Protein AF-0000000079671257 (afdb_homodimer)

Radius of gyration: 39.04 Å; Cα contacts (8 Å, |Δi|>4): 1256; chains: 2; bounding box: 122×176×125 Å

Sequence (798 aa):
MGICWGCPTPSTTAHLSSVISQTTSNTASSTATSRGSNMSGDSVFSASSGDESSPNDHILPTPNLRIFSFAELKSATKSFRPDMVLGEGGFGKVFKGWLDEKASGKSGSGTLVAVKKLNPESLQGFEEWQCEVNFLEKLSHPHLVRLLGYCWEDKELLLVYEFMQKGSLENHLFGRGCTVQSLDWNIRLKIVIGAAKGLCFLHTANNQVIYRDFKASNILLDGSYTAKISDFGLAKFGPSASQSHVTTRIMGTCGYAAPEYVATGHLYVKSDVYGFGVVLVEILTGLRAVDPNRPSGQCNLVDWAKPYLSDRRKLNNIMDQGLDGKYPPKAAFQIAQLALKCLVPEPKNRPSMKEVVETLEQIKSINENPKEPRNRSARRHGKQSLRHRSPLAPKHGVRMGICWGCPTPSTTAHLSSVISQTTSNTASSTATSRGSNMSGDSVFSASSGDESSPNDHILPTPNLRIFSFAELKSATKSFRPDMVLGEGGFGKVFKGWLDEKASGKSGSGTLVAVKKLNPESLQGFEEWQCEVNFLEKLSHPHLVRLLGYCWEDKELLLVYEFMQKGSLENHLFGRGCTVQSLDWNIRLKIVIGAAKGLCFLHTANNQVIYRDFKASNILLDGSYTAKISDFGLAKFGPSASQSHVTTRIMGTCGYAAPEYVATGHLYVKSDVYGFGVVLVEILTGLRAVDPNRPSGQCNLVDWAKPYLSDRRKLNNIMDQGLDGKYPPKAAFQIAQLALKCLVPEPKNRPSMKEVVETLEQIKSINENPKEPRNRSARRHGKQSLRHRSPLAPKHGVR

Secondary structure (DSSP, 8-state):
------------------------------------------------------TT--------PEEPPHHHHHHHTTTT-GGGEEEEETTEEEEEEEE---TT---S--EEEEEEEE-TT-THHHHHHHHHHHHHHH---TTBPPEEEEEEETTEEEEEEE--TT-BHHHHHH--STTSPPP-HHHHHHHHHHHHHHHHHHHHSTT-EE-----GGGEEE-TT--EEE---TT-EEPPSTT-PEE-SEEEEETTTS-HHHHHH-EE-HHHHHHHHHHHHHHHHH---SB-TTSPTT-SBHHHHHHHHHT-HHHHGGGS-GGGTT-S-HHHHHHHHHHHHHHT-SSGGGSPPHHHHHHHHHHHHHHHHS------------------------------/------------------------------------------------------TT--------PEEPPHHHHHHHTTTT-GGGEEEEETTEEEEEEEE---TTS--S-PEEEEEEEE-TT-THHHHHHHHHHHHHHH---TTBPPEEEEEEETTEEEEEEE--TT-BHHHHHH--STTSPPP-HHHHHHHHHHHHHHHHHHHHSTT-EE-----GGGEEE-TT--EEE---TT-EEPPSTT-PEE-SEEEEETTTS-HHHHHH-EE-HHHHHHHHHHHHHHHHH---SB-TTSPTT-SBHHHHHHHHHT-HHHHGGGS-GGGTT-S-HHHHHHHHHHHHHHT-SSGGGSPPHHHHHHHHHHHHHHHHS------------------------------

InterPro domains:
  IPR000719 Protein kinase domain [PS50011] (80-363)
  IPR001245 Serine-threonine/tyrosine-protein kinase, catalytic domain [PF07714] (85-360)
  IPR008271 Serine/threonine-protein kinase, active site [PS00108] (209-221)
  IPR011009 Protein kinase-like domain superfamily [SSF56112] (56-360)
  IPR017441 Protein kinase, ATP binding site [PS00107] (86-117)
  IPR050823 Plant Serine/Threonine-Protein Kinase [PTHR45621] (37-364)

Nearest PDB structures (foldseek):
  6bfn-assembly1_A  TM=8.939E-01  e=3.435E-26  Homo sapiens
  8pq9-assembly1_A  TM=7.799E-01  e=1.095E-16  Homo sapiens
  7kie-assembly1_A  TM=7.698E-01  e=1.095E-16  Homo sapiens
  4j97-assembly5_A  TM=7.699E-01  e=1.051E-15  Homo sapiens
  7ozy-assembly1_AAA  TM=7.550E-01  e=2.638E-14  Homo sapiens

pLDDT: mean 73.65, std 30.14, range [14.9, 98.88]

Organism: Gossypium tomentosum (NCBI:txid34277)

Foldseek 3Di:
DDDDDDDDDDDYDDDPDDDDDDPDDDDDDDDPPPPPDCPVPCPPPPPPPPPPPPPPQPQPPQAPADEDEPVQFCVQQVNVDPVQWQDADPFFTKGWGFHDPPPPPPPDDGAIKIKTKGPLVPCLNVLLLVQQCVVLSRGDGPQAWHWRHWYDDDSTTMTITHDADLAWQLCQLANDDPPRQHDADLLLLQQLLLNLVQLLCQCPPPQRKQQQEQARNQWTQHPVGRTHGHRSSPMDRADPAPAWDADPDDDYDPLQFAPCCVPGVTHHSLRNLQSSLLVLLCSFQSDDCADPPDPPQPRGPCRNCVVQLQDLVSSVVRGHCSNVPVDDSVLSSLSSVLSNQSNDNDSVSHDRSVVVSVSSVVSSVCVVCVPPPPPPPPCVVVPPPDDDDDDDDDPDDDD/DDDDDDDDDDDDDDDPDDDDDDDDDDDDDDDPDDDDDDPPPPPPPPPPPPPPPPPPQPQPPQAPADEDEPVQFCVQQVNVDPVQWQDDDPFFTKGWGFHDPPPPPPPDDGAIKIKTKGDLVPVLNVLLLVQQCVVLSRGDGPQAWHWRHWYDDDSTTMTITHDADLAWQLCQLANDDPPRDHDADLLLLQQLLLNLVQLLCQCPPPQRKQQQEQARNQWTQHPVSRTHGHRSSPMDRADPAPAWDADPDDDYDPLQFAPCCVPGVTHHSLRNLQSSLLVLLCSFQSDDCADPPDPPQPRGPCRNCVVQLQDLVSSVVRGHCSNVPVDDSVLSSLSSVLSNQSNDNDSVSHDRSVVVSVSSVVSSVCVVCVPPPPPPPPPPVPPPDDDDDDDPDDDDDDD

Structure (mmCIF, N/CA/C/O backbone):
data_AF-0000000079671257-model_v1
#
loop_
_entity.id
_entity.type
_entity.pdbx_description
1 polymer 'non-specific serine/threonine protein kinase'
#
loop_
_atom_site.group_PDB
_atom_site.id
_atom_site.type_symbol
_atom_site.label_atom_id
_atom_site.label_alt_id
_atom_site.label_comp_id
_atom_site.label_asym_id
_atom_site.label_entity_id
_atom_site.label_seq_id
_atom_site.pdbx_PDB_ins_code
_atom_site.Cartn_x
_atom_site.Cartn_y
_atom_site.Cartn_z
_atom_site.occupancy
_atom_site.B_iso_or_equiv
_atom_site.auth_seq_id
_atom_site.auth_comp_id
_atom_site.auth_asym_id
_atom_site.auth_atom_id
_atom_site.pdbx_PDB_model_num
ATOM 1 N N . MET A 1 1 ? 18.203 -26.156 -22.969 1 16.72 1 MET A N 1
ATOM 2 C CA . MET A 1 1 ? 19.344 -25.703 -23.734 1 16.72 1 MET A CA 1
ATOM 3 C C . MET A 1 1 ? 19.078 -25.797 -25.234 1 16.72 1 MET A C 1
ATOM 5 O O . MET A 1 1 ? 19.969 -25.5 -26.047 1 16.72 1 MET A O 1
ATOM 9 N N . GLY A 1 2 ? 18.188 -26.641 -25.688 1 17.45 2 GLY A N 1
ATOM 10 C CA . GLY A 1 2 ? 18.359 -27.297 -26.969 1 17.45 2 GLY A CA 1
ATOM 11 C C . GLY A 1 2 ? 18.328 -26.344 -28.141 1 17.45 2 GLY A C 1
ATOM 12 O O . GLY A 1 2 ? 17.812 -25.219 -28.031 1 17.45 2 GLY A O 1
ATOM 13 N N . ILE A 1 3 ? 18.828 -26.656 -29.391 1 16.94 3 ILE A N 1
ATOM 14 C CA . ILE A 1 3 ? 19.656 -26.156 -30.484 1 16.94 3 ILE A CA 1
ATOM 15 C C . ILE A 1 3 ? 18.812 -25.312 -31.438 1 16.94 3 ILE A C 1
ATOM 17 O O . ILE A 1 3 ? 19.203 -24.219 -31.828 1 16.94 3 ILE A O 1
ATOM 21 N N . CYS A 1 4 ? 17.812 -25.922 -32.219 1 17.44 4 CYS A N 1
ATOM 22 C CA . CYS A 1 4 ? 17.922 -26.047 -33.688 1 17.44 4 CYS A CA 1
ATOM 23 C C . CYS A 1 4 ? 17.594 -24.719 -34.344 1 17.44 4 CYS A C 1
ATOM 25 O O . CYS A 1 4 ? 16.828 -23.906 -33.812 1 17.44 4 CYS A O 1
ATOM 27 N N . TRP A 1 5 ? 17.984 -24.5 -35.688 1 17.5 5 TRP A N 1
ATOM 28 C CA . TRP A 1 5 ? 18.562 -23.625 -36.688 1 17.5 5 TRP A CA 1
ATOM 29 C C . TRP A 1 5 ? 17.484 -22.781 -37.375 1 17.5 5 TRP A C 1
ATOM 31 O O . TRP A 1 5 ? 17.516 -21.547 -37.281 1 17.5 5 TRP A O 1
ATOM 41 N N . GLY A 1 6 ? 17.031 -23.062 -38.812 1 17.2 6 GLY A N 1
ATOM 42 C CA . GLY A 1 6 ? 17.375 -22.422 -40.062 1 17.2 6 GLY A CA 1
ATOM 43 C C . GLY A 1 6 ? 16.234 -21.641 -40.688 1 17.2 6 GLY A C 1
ATOM 44 O O . GLY A 1 6 ? 16.406 -20.938 -41.688 1 17.2 6 GLY A O 1
ATOM 45 N N . CYS A 1 7 ? 14.891 -21.828 -40.562 1 17.92 7 CYS A N 1
ATOM 46 C CA . CYS A 1 7 ? 14.18 -21.969 -41.844 1 17.92 7 CYS A CA 1
ATOM 47 C C . CYS A 1 7 ? 14.125 -20.641 -42.594 1 17.92 7 CYS A C 1
ATOM 49 O O . CYS A 1 7 ? 13.719 -19.625 -42.031 1 17.92 7 CYS A O 1
ATOM 51 N N . PRO A 1 8 ? 14.438 -20.625 -43.969 1 18.23 8 PRO A N 1
ATOM 52 C CA . PRO A 1 8 ? 14.797 -19.609 -44.969 1 18.23 8 PRO A CA 1
ATOM 53 C C . PRO A 1 8 ? 13.594 -18.812 -45.438 1 18.23 8 PRO A C 1
ATOM 55 O O . PRO A 1 8 ? 13.758 -17.75 -46.062 1 18.23 8 PRO A O 1
ATOM 58 N N . THR A 1 9 ? 12.375 -19.125 -45.219 1 18.2 9 THR A N 1
ATOM 59 C CA . THR A 1 9 ? 11.562 -19.094 -46.438 1 18.2 9 THR A CA 1
ATOM 60 C C . THR A 1 9 ? 11.547 -17.688 -47.062 1 18.2 9 THR A C 1
ATOM 62 O O . THR A 1 9 ? 11.305 -16.703 -46.344 1 18.2 9 THR A O 1
ATOM 65 N N . PRO A 1 10 ? 11.633 -17.688 -48.406 1 16.94 10 PRO A N 1
ATOM 66 C CA . PRO A 1 10 ? 12.055 -16.719 -49.438 1 16.94 10 PRO A CA 1
ATOM 67 C C . PRO A 1 10 ? 11.062 -15.578 -49.625 1 16.94 10 PRO A C 1
ATOM 69 O O . PRO A 1 10 ? 11.453 -14.406 -49.594 1 16.94 10 PRO A O 1
ATOM 72 N N . SER A 1 11 ? 9.867 -15.938 -50.312 1 15.62 11 SER A N 1
ATOM 73 C CA . SER A 1 11 ? 9.68 -15.547 -51.719 1 15.62 11 SER A CA 1
ATOM 74 C C . SER A 1 11 ? 9.227 -14.094 -51.812 1 15.62 11 SER A C 1
ATOM 76 O O . SER A 1 11 ? 8.859 -13.477 -50.812 1 15.62 11 SER A O 1
ATOM 78 N N . THR A 1 12 ? 8.164 -13.867 -52.781 1 15.97 12 THR A N 1
ATOM 79 C CA . THR A 1 12 ? 8.031 -13.211 -54.062 1 15.97 12 THR A CA 1
ATOM 80 C C . THR A 1 12 ? 7.434 -11.82 -53.906 1 15.97 12 THR A C 1
ATOM 82 O O . THR A 1 12 ? 6.871 -11.492 -52.875 1 15.97 12 THR A O 1
ATOM 85 N N . THR A 1 13 ? 6.379 -11.484 -54.875 1 15.78 13 THR A N 1
ATOM 86 C CA . THR A 1 13 ? 6.387 -10.648 -56.062 1 15.78 13 THR A CA 1
ATOM 87 C C . THR A 1 13 ? 5.773 -9.281 -55.781 1 15.78 13 THR A C 1
ATOM 89 O O . THR A 1 13 ? 6.391 -8.25 -56.031 1 15.78 13 THR A O 1
ATOM 92 N N . ALA A 1 14 ? 4.469 -8.984 -56.531 1 16.22 14 ALA A N 1
ATOM 93 C CA . ALA A 1 14 ? 4.219 -8.133 -57.688 1 16.22 14 ALA A CA 1
ATOM 94 C C . ALA A 1 14 ? 3.688 -6.766 -57.281 1 16.22 14 ALA A C 1
ATOM 96 O O . ALA A 1 14 ? 3.166 -6.617 -56.156 1 16.22 14 ALA A O 1
ATOM 97 N N . HIS A 1 15 ? 3.455 -5.859 -58.312 1 16.36 15 HIS A N 1
ATOM 98 C CA . HIS A 1 15 ? 3.566 -4.477 -58.75 1 16.36 15 HIS A CA 1
ATOM 99 C C . HIS A 1 15 ? 2.287 -3.699 -58.469 1 16.36 15 HIS A C 1
ATOM 101 O O . HIS A 1 15 ? 1.3 -3.818 -59.188 1 16.36 15 HIS A O 1
ATOM 107 N N . LEU A 1 16 ? 1.747 -3.756 -57.312 1 16.28 16 LEU A N 1
ATOM 108 C CA . LEU A 1 16 ? 0.434 -3.125 -57.25 1 16.28 16 LEU A CA 1
ATOM 109 C C . LEU A 1 16 ? 0.471 -1.727 -57.875 1 16.28 16 LEU A C 1
ATOM 111 O O . LEU A 1 16 ? 1.191 -0.852 -57.375 1 16.28 16 LEU A O 1
ATOM 115 N N . SER A 1 17 ? -0.068 -1.75 -59.062 1 15.12 17 SER A N 1
ATOM 116 C CA . SER A 1 17 ? -0.107 -0.733 -60.094 1 15.12 17 SER A CA 1
ATOM 117 C C . SER A 1 17 ? -0.59 0.605 -59.562 1 15.12 17 SER A C 1
ATOM 119 O O . SER A 1 17 ? -1.137 0.669 -58.438 1 15.12 17 SER A O 1
ATOM 121 N N . SER A 1 18 ? -1.464 1.307 -60.438 1 15.91 18 SER A N 1
ATOM 122 C CA . SER A 1 18 ? -1.369 2.506 -61.25 1 15.91 18 SER A CA 1
ATOM 123 C C . SER A 1 18 ? -2.029 3.699 -60.562 1 15.91 18 SER A C 1
ATOM 125 O O . SER A 1 18 ? -2.766 3.537 -59.594 1 15.91 18 SER A O 1
ATOM 127 N N . VAL A 1 19 ? -2.561 4.656 -61.5 1 16.16 19 VAL A N 1
ATOM 128 C CA . VAL A 1 19 ? -2.383 6.066 -61.844 1 16.16 19 VAL A CA 1
ATOM 129 C C . VAL A 1 19 ? -3.4 6.91 -61.062 1 16.16 19 VAL A C 1
ATOM 131 O O . VAL A 1 19 ? -4.203 6.375 -60.312 1 16.16 19 VAL A O 1
ATOM 134 N N . ILE A 1 20 ? -4.246 7.816 -61.844 1 15.18 20 ILE A N 1
ATOM 135 C CA . ILE A 1 20 ? -4.078 9.234 -62.125 1 15.18 20 ILE A CA 1
ATOM 136 C C . ILE A 1 20 ? -5.199 10.031 -61.438 1 15.18 20 ILE A C 1
ATOM 138 O O . ILE A 1 20 ? -4.941 11 -60.75 1 15.18 20 ILE A O 1
ATOM 142 N N . SER A 1 21 ? -6.48 9.797 -61.969 1 15.23 21 SER A N 1
ATOM 143 C CA . SER A 1 21 ? -6.996 10.945 -62.688 1 15.23 21 SER A CA 1
ATOM 144 C C . SER A 1 21 ? -7.676 11.945 -61.75 1 15.23 21 SER A C 1
ATOM 146 O O . SER A 1 21 ? -7.965 11.617 -60.594 1 15.23 21 SER A O 1
ATOM 148 N N . GLN A 1 22 ? -8.914 12.445 -62.219 1 16.22 22 GLN A N 1
ATOM 149 C CA . GLN A 1 22 ? -9.453 13.727 -62.656 1 16.22 22 GLN A CA 1
ATOM 150 C C . GLN A 1 22 ? -10.289 14.383 -61.562 1 16.22 22 GLN A C 1
ATOM 152 O O . GLN A 1 22 ? -11.211 13.766 -61.031 1 16.22 22 GLN A O 1
ATOM 157 N N . THR A 1 23 ? -9.789 15.43 -60.969 1 16.47 23 THR A N 1
ATOM 158 C CA . THR A 1 23 ? -10.078 16.344 -59.875 1 16.47 23 THR A CA 1
ATOM 159 C C . THR A 1 23 ? -11.453 16.969 -60.031 1 16.47 23 THR A C 1
ATOM 161 O O . THR A 1 23 ? -12.094 17.359 -59.062 1 16.47 23 THR A O 1
ATOM 164 N N . THR A 1 24 ? -11.883 17.266 -61.312 1 15.16 24 THR A N 1
ATOM 165 C CA . THR A 1 24 ? -12.203 18.688 -61.344 1 15.16 24 THR A CA 1
ATOM 166 C C . THR A 1 24 ? -13.492 18.984 -60.594 1 15.16 24 THR A C 1
ATOM 168 O O . THR A 1 24 ? -13.57 19.938 -59.812 1 15.16 24 THR A O 1
ATOM 171 N N . SER A 1 25 ? -14.633 18.266 -61 1 15.03 25 SER A N 1
ATOM 172 C CA . SER A 1 25 ? -15.586 19.172 -61.625 1 15.03 25 SER A CA 1
ATOM 173 C C . SER A 1 25 ? -16.344 19.969 -60.562 1 15.03 25 SER A C 1
ATOM 175 O O . SER A 1 25 ? -16.391 21.203 -60.625 1 15.03 25 SER A O 1
ATOM 177 N N . ASN A 1 26 ? -17.609 19.531 -60.281 1 15.48 26 ASN A N 1
ATOM 178 C CA . ASN A 1 26 ? -18.828 20.266 -60.625 1 15.48 26 ASN A CA 1
ATOM 179 C C . ASN A 1 26 ? -19.25 21.219 -59.531 1 15.48 26 ASN A C 1
ATOM 181 O O . ASN A 1 26 ? -18.859 21.031 -58.344 1 15.48 26 ASN A O 1
ATOM 185 N N . THR A 1 27 ? -20.234 22.141 -59.844 1 16.02 27 THR A N 1
ATOM 186 C CA . THR A 1 27 ? -20.766 23.484 -59.781 1 16.02 27 THR A CA 1
ATOM 187 C C . THR A 1 27 ? -21.641 23.688 -58.562 1 16.02 27 THR A C 1
ATOM 189 O O . THR A 1 27 ? -22.062 24.812 -58.25 1 16.02 27 THR A O 1
ATOM 192 N N . ALA A 1 28 ? -21.828 22.656 -57.719 1 16.08 28 ALA A N 1
ATOM 193 C CA . ALA A 1 28 ? -23.234 22.781 -57.344 1 16.08 28 ALA A CA 1
ATOM 194 C C . ALA A 1 28 ? -23.484 24.109 -56.625 1 16.08 28 ALA A C 1
ATOM 196 O O . ALA A 1 28 ? -22.734 24.5 -55.75 1 16.08 28 ALA A O 1
ATOM 197 N N . SER A 1 29 ? -24.406 24.922 -57.094 1 15.8 29 SER A N 1
ATOM 198 C CA . SER A 1 29 ? -24.844 26.312 -57.031 1 15.8 29 SER A CA 1
ATOM 199 C C . SER A 1 29 ? -25.359 26.672 -55.625 1 15.8 29 SER A C 1
ATOM 201 O O . SER A 1 29 ? -25.203 27.812 -55.188 1 15.8 29 SER A O 1
ATOM 203 N N . SER A 1 30 ? -26.062 25.703 -54.906 1 17.31 30 SER A N 1
ATOM 204 C CA . SER A 1 30 ? -27.344 26.312 -54.5 1 17.31 30 SER A CA 1
ATOM 205 C C . SER A 1 30 ? -27.141 27.375 -53.438 1 17.31 30 SER A C 1
ATOM 207 O O . SER A 1 30 ? -26.188 27.312 -52.656 1 17.31 30 SER A O 1
ATOM 209 N N . THR A 1 31 ? -27.969 28.391 -53.438 1 16.33 31 THR A N 1
ATOM 210 C CA . THR A 1 31 ? -28.156 29.812 -53.094 1 16.33 31 THR A CA 1
ATOM 211 C C . THR A 1 31 ? -28.438 29.969 -51.594 1 16.33 31 THR A C 1
ATOM 213 O O . THR A 1 31 ? -28.547 31.094 -51.094 1 16.33 31 THR A O 1
ATOM 216 N N . ALA A 1 32 ? -28.594 28.844 -50.844 1 17.66 32 ALA A N 1
ATOM 217 C CA . ALA A 1 32 ? -29.609 29.172 -49.844 1 17.66 32 ALA A CA 1
ATOM 218 C C . ALA A 1 32 ? -29.172 30.328 -48.969 1 17.66 32 ALA A C 1
ATOM 220 O O . ALA A 1 32 ? -28.016 30.391 -48.562 1 17.66 32 ALA A O 1
ATOM 221 N N . THR A 1 33 ? -29.875 31.375 -48.906 1 16.91 33 THR A N 1
ATOM 222 C CA . THR A 1 33 ? -29.828 32.781 -48.5 1 16.91 33 THR A CA 1
ATOM 223 C C . THR A 1 33 ? -29.734 32.906 -47 1 16.91 33 THR A C 1
ATOM 225 O O . THR A 1 33 ? -29.641 34.031 -46.469 1 16.91 33 THR A O 1
ATOM 228 N N . SER A 1 34 ? -29.641 31.75 -46.25 1 18.12 34 SER A N 1
ATOM 229 C CA . SER A 1 34 ? -30.281 32.031 -44.969 1 18.12 34 SER A CA 1
ATOM 230 C C . SER A 1 34 ? -29.562 33.156 -44.219 1 18.12 34 SER A C 1
ATOM 232 O O . SER A 1 34 ? -28.328 33.25 -44.281 1 18.12 34 SER A O 1
ATOM 234 N N . ARG A 1 35 ? -30.266 34.156 -43.719 1 17.7 35 ARG A N 1
ATOM 235 C CA . ARG A 1 35 ? -30.141 35.5 -43.219 1 17.7 35 ARG A CA 1
ATOM 236 C C . ARG A 1 35 ? -29.438 35.531 -41.875 1 17.7 35 ARG A C 1
ATOM 238 O O . ARG A 1 35 ? -29.406 36.562 -41.188 1 17.7 35 ARG A O 1
ATOM 245 N N . GLY A 1 36 ? -28.625 34.469 -41.5 1 17.84 36 GLY A N 1
ATOM 246 C CA . GLY A 1 36 ? -28.453 34.438 -40.062 1 17.84 36 GLY A CA 1
ATOM 247 C C . GLY A 1 36 ? -27.781 35.656 -39.5 1 17.84 36 GLY A C 1
ATOM 248 O O . GLY A 1 36 ? -26.859 36.219 -40.094 1 17.84 36 GLY A O 1
ATOM 249 N N . SER A 1 37 ? -28.516 36.531 -38.75 1 18.28 37 SER A N 1
ATOM 250 C CA . SER A 1 37 ? -28.172 37.812 -38.188 1 18.28 37 SER A CA 1
ATOM 251 C C . SER A 1 37 ? -26.969 37.719 -37.25 1 18.28 37 SER A C 1
ATOM 253 O O . SER A 1 37 ? -26.875 36.812 -36.438 1 18.28 37 SER A O 1
ATOM 255 N N . ASN A 1 38 ? -25.797 38.281 -37.594 1 18.03 38 ASN A N 1
ATOM 256 C CA . ASN A 1 38 ? -24.422 38.25 -37.125 1 18.03 38 ASN A CA 1
ATOM 257 C C . ASN A 1 38 ? -24.297 39 -35.781 1 18.03 38 ASN A C 1
ATOM 259 O O . ASN A 1 38 ? -23.188 39.281 -35.344 1 18.03 38 ASN A O 1
ATOM 263 N N . MET A 1 39 ? -25.312 39.375 -35.031 1 18.16 39 MET A N 1
ATOM 264 C CA . MET A 1 39 ? -24.891 40.531 -34.281 1 18.16 39 MET A CA 1
ATOM 265 C C . MET A 1 39 ? -23.734 40.188 -33.344 1 18.16 39 MET A C 1
ATOM 267 O O . MET A 1 39 ? -23.875 39.344 -32.438 1 18.16 39 MET A O 1
ATOM 271 N N . SER A 1 40 ? -22.5 40.156 -33.781 1 18.83 40 SER A N 1
ATOM 272 C CA . SER A 1 40 ? -21.266 39.781 -33.062 1 18.83 40 SER A CA 1
ATOM 273 C C . SER A 1 40 ? -20.906 40.781 -32 1 18.83 40 SER A C 1
ATOM 275 O O . SER A 1 40 ? -19.75 40.906 -31.594 1 18.83 40 SER A O 1
ATOM 277 N N . GLY A 1 41 ? -21.828 41.281 -31.156 1 18.83 41 GLY A N 1
ATOM 278 C CA . GLY A 1 41 ? -21.297 42.375 -30.391 1 18.83 41 GLY A CA 1
ATOM 279 C C . GLY A 1 41 ? -20.031 42.031 -29.625 1 18.83 41 GLY A C 1
ATOM 280 O O . GLY A 1 41 ? -19.875 40.906 -29.172 1 18.83 41 GLY A O 1
ATOM 281 N N . ASP A 1 42 ? -18.906 42.719 -29.875 1 19.94 42 ASP A N 1
ATOM 282 C CA . ASP A 1 42 ? -17.5 42.688 -29.5 1 19.94 42 ASP A CA 1
ATOM 283 C C . ASP A 1 42 ? -17.312 42.875 -28 1 19.94 42 ASP A C 1
ATOM 285 O O . ASP A 1 42 ? -17.141 44 -27.531 1 19.94 42 ASP A O 1
ATOM 289 N N . SER A 1 43 ? -18.188 42.281 -27.141 1 20.16 43 SER A N 1
ATOM 290 C CA . SER A 1 43 ? -17.969 42.75 -25.781 1 20.16 43 SER A CA 1
ATOM 291 C C . SER A 1 43 ? -16.531 42.531 -25.344 1 20.16 43 SER A C 1
ATOM 293 O O . SER A 1 43 ? -16.016 41.438 -25.453 1 20.16 43 SER A O 1
ATOM 295 N N . VAL A 1 44 ? -15.703 43.594 -25.438 1 21.23 44 VAL A N 1
ATOM 296 C CA . VAL A 1 44 ? -14.289 43.75 -25.094 1 21.23 44 VAL A CA 1
ATOM 297 C C . VAL A 1 44 ? -14.047 43.344 -23.656 1 21.23 44 VAL A C 1
ATOM 299 O O . VAL A 1 44 ? -14.555 43.969 -22.719 1 21.23 44 VAL A O 1
ATOM 302 N N . PHE A 1 45 ? -14.188 42.031 -23.297 1 19.69 45 PHE A N 1
ATOM 303 C CA . PHE A 1 45 ? -13.859 41.625 -21.938 1 19.69 45 PHE A CA 1
ATOM 304 C C . PHE A 1 45 ? -12.445 42.062 -21.562 1 19.69 45 PHE A C 1
ATOM 306 O O . PHE A 1 45 ? -11.484 41.719 -22.25 1 19.69 45 PHE A O 1
ATOM 313 N N . SER A 1 46 ? -12.344 43.312 -21.016 1 19.88 46 SER A N 1
ATOM 314 C CA . SER A 1 46 ? -11.078 43.812 -20.5 1 19.88 46 SER A CA 1
ATOM 315 C C . SER A 1 46 ? -10.414 42.812 -19.578 1 19.88 46 SER A C 1
ATOM 317 O O . SER A 1 46 ? -10.938 42.469 -18.516 1 19.88 46 SER A O 1
ATOM 319 N N . ALA A 1 47 ? -9.727 41.844 -20.047 1 23.94 47 ALA A N 1
ATOM 320 C CA . ALA A 1 47 ? -8.938 40.75 -19.453 1 23.94 47 ALA A CA 1
ATOM 321 C C . ALA A 1 47 ? -7.883 41.312 -18.5 1 23.94 47 ALA A C 1
ATOM 323 O O . ALA A 1 47 ? -7.004 40.594 -18.047 1 23.94 47 ALA A O 1
ATOM 324 N N . SER A 1 48 ? -7.871 42.656 -18.344 1 21.69 48 SER A N 1
ATOM 325 C CA . SER A 1 48 ? -6.543 43.031 -17.859 1 21.69 48 SER A CA 1
ATOM 326 C C . SER A 1 48 ? -6.309 42.5 -16.438 1 21.69 48 SER A C 1
ATOM 328 O O . SER A 1 48 ? -5.285 42.812 -15.82 1 21.69 48 SER A O 1
ATOM 330 N N . SER A 1 49 ? -7.336 42.094 -15.688 1 24.16 49 SER A N 1
ATOM 331 C CA . SER A 1 49 ? -6.906 42.219 -14.297 1 24.16 49 SER A CA 1
ATOM 332 C C . SER A 1 49 ? -5.672 41.344 -14.031 1 24.16 49 SER A C 1
ATOM 334 O O . SER A 1 49 ? -5.719 40.125 -14.164 1 24.16 49 SER A O 1
ATOM 336 N N . GLY A 1 50 ? -4.473 41.812 -14.367 1 25.52 50 GLY A N 1
ATOM 337 C CA . GLY A 1 50 ? -3.154 41.312 -14.023 1 25.52 50 GLY A CA 1
ATOM 338 C C . GLY A 1 50 ? -3.068 40.781 -12.602 1 25.52 50 GLY A C 1
ATOM 339 O O . GLY A 1 50 ? -3.266 41.531 -11.648 1 25.52 50 GLY A O 1
ATOM 340 N N . ASP A 1 51 ? -3.658 39.656 -12.367 1 27.59 51 ASP A N 1
ATOM 341 C CA . ASP A 1 51 ? -3.574 39 -11.055 1 27.59 51 ASP A CA 1
ATOM 342 C C . ASP A 1 51 ? -2.164 39.125 -10.477 1 27.59 51 ASP A C 1
ATOM 344 O O . ASP A 1 51 ? -1.198 38.656 -11.094 1 27.59 51 ASP A O 1
ATOM 348 N N . GLU A 1 52 ? -1.858 40.25 -9.812 1 28.11 52 GLU A N 1
ATOM 349 C CA . GLU A 1 52 ? -0.653 40.406 -9 1 28.11 52 GLU A CA 1
ATOM 350 C C . GLU A 1 52 ? -0.391 39.156 -8.156 1 28.11 52 GLU A C 1
ATOM 352 O O . GLU A 1 52 ? -1.175 38.844 -7.262 1 28.11 52 GLU A O 1
ATOM 357 N N . SER A 1 53 ? 0.113 38.094 -8.75 1 30.7 53 SER A N 1
ATOM 358 C CA . SER A 1 53 ? 0.728 37 -7.996 1 30.7 53 SER A CA 1
ATOM 359 C C . SER A 1 53 ? 1.505 37.531 -6.797 1 30.7 53 SER A C 1
ATOM 361 O O . SER A 1 53 ? 2.33 38.438 -6.934 1 30.7 53 SER A O 1
ATOM 363 N N . SER A 1 54 ? 0.875 37.688 -5.691 1 30.8 54 SER A N 1
ATOM 364 C CA . SER A 1 54 ? 1.638 38.125 -4.523 1 30.8 54 SER A CA 1
ATOM 365 C C . SER A 1 54 ? 3.014 37.469 -4.492 1 30.8 54 SER A C 1
ATOM 367 O O . SER A 1 54 ? 3.135 36.25 -4.703 1 30.8 54 SER A O 1
ATOM 369 N N . PRO A 1 55 ? 4.109 38.125 -4.664 1 33.91 55 PRO A N 1
ATOM 370 C CA . PRO A 1 55 ? 5.535 37.781 -4.684 1 33.91 55 PRO A CA 1
ATOM 371 C C . PRO A 1 55 ? 5.918 36.812 -3.574 1 33.91 55 PRO A C 1
ATOM 373 O O . PRO A 1 55 ? 7.051 36.312 -3.541 1 33.91 55 PRO A O 1
ATOM 376 N N . ASN A 1 56 ? 5.219 36.844 -2.518 1 32.31 56 ASN A N 1
ATOM 377 C CA . ASN A 1 56 ? 5.852 36.25 -1.354 1 32.31 56 ASN A CA 1
ATOM 378 C C . ASN A 1 56 ? 5.926 34.719 -1.486 1 32.31 56 ASN A C 1
ATOM 380 O O . ASN A 1 56 ? 6.105 34.031 -0.492 1 32.31 56 ASN A O 1
ATOM 384 N N . ASP A 1 57 ? 5.301 34.156 -2.439 1 37.22 57 ASP A N 1
ATOM 385 C CA . ASP A 1 57 ? 5.492 32.719 -2.607 1 37.22 57 ASP A CA 1
ATOM 386 C C . ASP A 1 57 ? 6.945 32.406 -2.961 1 37.22 57 ASP A C 1
ATOM 388 O O . ASP A 1 57 ? 7.281 32.25 -4.137 1 37.22 57 ASP A O 1
ATOM 392 N N . HIS A 1 58 ? 7.934 33.031 -2.375 1 35.09 58 HIS A N 1
ATOM 393 C CA . HIS A 1 58 ? 9.352 32.875 -2.652 1 35.09 58 HIS A CA 1
ATOM 394 C C . HIS A 1 58 ? 9.766 31.406 -2.557 1 35.09 58 HIS A C 1
ATOM 396 O O . HIS A 1 58 ? 9.508 30.75 -1.55 1 35.09 58 HIS A O 1
ATOM 402 N N . ILE A 1 59 ? 9.812 30.656 -3.623 1 42.38 59 ILE A N 1
ATOM 403 C CA . ILE A 1 59 ? 10.609 29.422 -3.648 1 42.38 59 ILE A CA 1
ATOM 404 C C . ILE A 1 59 ? 11.914 29.641 -2.883 1 42.38 59 ILE A C 1
ATOM 406 O O . ILE A 1 59 ? 12.703 30.516 -3.227 1 42.38 59 ILE A O 1
ATOM 410 N N . LEU A 1 60 ? 11.969 29.328 -1.643 1 46.47 60 LEU A N 1
ATOM 411 C CA . LEU A 1 60 ? 13.211 29.422 -0.892 1 46.47 60 LEU A CA 1
ATOM 412 C C . LEU A 1 60 ? 14.336 28.688 -1.606 1 46.47 60 LEU A C 1
ATOM 414 O O . LEU A 1 60 ? 14.086 27.734 -2.348 1 46.47 60 LEU A O 1
ATOM 418 N N . PRO A 1 61 ? 15.516 29.219 -1.7 1 46.59 61 PRO A N 1
ATOM 419 C CA . PRO A 1 61 ? 16.672 28.531 -2.287 1 46.59 61 PRO A CA 1
ATOM 420 C C . PRO A 1 61 ? 16.844 27.109 -1.756 1 46.59 61 PRO A C 1
ATOM 422 O O . PRO A 1 61 ? 16.453 26.828 -0.617 1 46.59 61 PRO A O 1
ATOM 425 N N . THR A 1 62 ? 17 26.094 -2.639 1 51.81 62 THR A N 1
ATOM 426 C CA . THR A 1 62 ? 17.266 24.703 -2.303 1 51.81 62 THR A CA 1
ATOM 427 C C . THR A 1 62 ? 18.375 24.594 -1.267 1 51.81 62 THR A C 1
ATOM 429 O O . THR A 1 62 ? 19.453 25.188 -1.438 1 51.81 62 THR A O 1
ATOM 432 N N . PRO A 1 63 ? 18.062 24.234 -0.027 1 56.88 63 PRO A N 1
ATOM 433 C CA . PRO A 1 63 ? 19.062 24.141 1.051 1 56.88 63 PRO A CA 1
ATOM 434 C C . PRO A 1 63 ? 20.219 23.203 0.713 1 56.88 63 PRO A C 1
ATOM 436 O O . PRO A 1 63 ? 20.047 22.266 -0.068 1 56.88 63 PRO A O 1
ATOM 439 N N . ASN A 1 64 ? 21.438 23.625 0.77 1 73.75 64 ASN A N 1
ATOM 440 C CA . ASN A 1 64 ? 22.578 22.719 0.826 1 73.75 64 ASN A CA 1
ATOM 441 C C . ASN A 1 64 ? 22.469 21.75 1.997 1 73.75 64 ASN A C 1
ATOM 443 O O . ASN A 1 64 ? 22.609 22.141 3.154 1 73.75 64 ASN A O 1
ATOM 447 N N . LEU A 1 65 ? 21.969 20.547 1.645 1 88.56 65 LEU A N 1
ATOM 448 C CA . LEU A 1 65 ? 21.781 19.547 2.701 1 88.56 65 LEU A CA 1
ATOM 449 C C . LEU A 1 65 ? 23.141 19.141 3.287 1 88.56 65 LEU A C 1
ATOM 451 O O . LEU A 1 65 ? 24.094 18.906 2.547 1 88.56 65 LEU A O 1
ATOM 455 N N . ARG A 1 66 ? 23.219 19.25 4.488 1 92.5 66 ARG A N 1
ATOM 456 C CA . ARG A 1 66 ? 24.406 18.812 5.191 1 92.5 66 ARG A CA 1
ATOM 457 C C . ARG A 1 66 ? 24.438 17.281 5.312 1 92.5 66 ARG A C 1
ATOM 459 O O . ARG A 1 66 ? 23.406 16.656 5.562 1 92.5 66 ARG A O 1
ATOM 466 N N . ILE A 1 67 ? 25.594 16.734 5.133 1 92.94 67 ILE A N 1
ATOM 467 C CA . ILE A 1 67 ? 25.766 15.312 5.371 1 92.94 67 ILE A CA 1
ATOM 468 C C . ILE A 1 67 ? 26.312 15.086 6.781 1 92.94 67 ILE A C 1
ATOM 470 O O . ILE A 1 67 ? 27.375 15.594 7.129 1 92.94 67 ILE A O 1
ATOM 474 N N . PHE A 1 68 ? 25.625 14.391 7.543 1 95.06 68 PHE A N 1
ATOM 475 C CA . PHE A 1 68 ? 26.016 14.125 8.922 1 95.06 68 PHE A CA 1
ATOM 476 C C . PHE A 1 68 ? 26.625 12.734 9.055 1 95.06 68 PHE A C 1
ATOM 478 O O . PHE A 1 68 ? 26.266 11.82 8.312 1 95.06 68 PHE A O 1
ATOM 485 N N . SER A 1 69 ? 27.484 12.578 10 1 94.56 69 SER A N 1
ATOM 486 C CA . SER A 1 69 ? 27.938 11.25 10.398 1 94.56 69 SER A CA 1
ATOM 487 C C . SER A 1 69 ? 26.969 10.633 11.414 1 94.56 69 SER A C 1
ATOM 489 O O . SER A 1 69 ? 26.25 11.352 12.109 1 94.56 69 SER A O 1
ATOM 491 N N . PHE A 1 70 ? 27.031 9.375 11.414 1 94.88 70 PHE A N 1
ATOM 492 C CA . PHE A 1 70 ? 26.188 8.695 12.398 1 94.88 70 PHE A CA 1
ATOM 493 C C . PHE A 1 70 ? 26.594 9.086 13.812 1 94.88 70 PHE A C 1
ATOM 495 O O . PHE A 1 70 ? 25.734 9.258 14.68 1 94.88 70 PHE A O 1
ATOM 502 N N . ALA A 1 71 ? 27.844 9.219 14.047 1 95.19 71 ALA A N 1
ATOM 503 C CA . ALA A 1 71 ? 28.359 9.578 15.367 1 95.19 71 ALA A CA 1
ATOM 504 C C . ALA A 1 71 ? 27.828 10.945 15.805 1 95.19 71 ALA A C 1
ATOM 506 O O . ALA A 1 71 ? 27.484 11.133 16.969 1 95.19 71 ALA A O 1
ATOM 507 N N . GLU A 1 72 ? 27.812 11.883 14.93 1 94.81 72 GLU A N 1
ATOM 508 C CA . GLU A 1 72 ? 27.297 13.219 15.211 1 94.81 72 GLU A CA 1
ATOM 509 C C . GLU A 1 72 ? 25.844 13.164 15.656 1 94.81 72 GLU A C 1
ATOM 511 O O . GLU A 1 72 ? 25.453 13.805 16.625 1 94.81 72 GLU A O 1
ATOM 516 N N . LEU A 1 73 ? 25.047 12.375 14.938 1 96.19 73 LEU A N 1
ATOM 517 C CA . LEU A 1 73 ? 23.625 12.328 15.227 1 96.19 73 LEU A CA 1
ATOM 518 C C . LEU A 1 73 ? 23.344 11.5 16.469 1 96.19 73 LEU A C 1
ATOM 520 O O . LEU A 1 73 ? 22.406 11.789 17.219 1 96.19 73 LEU A O 1
ATOM 524 N N . LYS A 1 74 ? 24.141 10.5 16.641 1 95.81 74 LYS A N 1
ATOM 525 C CA . LYS A 1 74 ? 24.047 9.742 17.875 1 95.81 74 LYS A CA 1
ATOM 526 C C . LYS A 1 74 ? 24.297 10.641 19.094 1 95.81 74 LYS A C 1
ATOM 528 O O . LYS A 1 74 ? 23.578 10.57 20.078 1 95.81 74 LYS A O 1
ATOM 533 N N . SER A 1 75 ? 25.281 11.469 18.953 1 95 75 SER A N 1
ATOM 534 C CA . SER A 1 75 ? 25.578 12.422 20.016 1 95 75 SER A CA 1
ATOM 535 C C . SER A 1 75 ? 24.469 13.453 20.172 1 95 75 SER A C 1
ATOM 537 O O . SER A 1 75 ? 24.031 13.75 21.281 1 95 75 SER A O 1
ATOM 539 N N . ALA A 1 76 ? 24.016 13.961 19.078 1 95.38 76 ALA A N 1
ATOM 540 C CA . ALA A 1 76 ? 22.984 14.992 19.078 1 95.38 76 ALA A CA 1
ATOM 541 C C . ALA A 1 76 ? 21.719 14.492 19.766 1 95.38 76 ALA A C 1
ATOM 543 O O . ALA A 1 76 ? 20.984 15.273 20.375 1 95.38 76 ALA A O 1
ATOM 544 N N . THR A 1 77 ? 21.422 13.18 19.656 1 96.12 77 THR A N 1
ATOM 545 C CA . THR A 1 77 ? 20.188 12.594 20.188 1 96.12 77 THR A CA 1
ATOM 546 C C . THR A 1 77 ? 20.453 11.867 21.5 1 96.12 77 THR A C 1
ATOM 548 O O . THR A 1 77 ? 19.609 11.078 21.953 1 96.12 77 THR A O 1
ATOM 551 N N . LYS A 1 78 ? 21.625 12.031 22.078 1 95.31 78 LYS A N 1
ATOM 552 C CA . LYS A 1 78 ? 22 11.328 23.297 1 95.31 78 LYS A CA 1
ATOM 553 C C . LYS A 1 78 ? 21.875 9.812 23.109 1 95.31 78 LYS A C 1
ATOM 555 O O . LYS A 1 78 ? 21.234 9.141 23.938 1 95.31 78 LYS A O 1
ATOM 560 N N . SER A 1 79 ? 22.375 9.344 22 1 95.5 79 SER A N 1
ATOM 561 C CA . SER A 1 79 ? 22.438 7.934 21.641 1 95.5 79 SER A CA 1
ATOM 562 C C . SER A 1 79 ? 21.047 7.355 21.438 1 95.5 79 SER A C 1
ATOM 564 O O . SER A 1 79 ? 20.766 6.227 21.859 1 95.5 79 SER A O 1
ATOM 566 N N . PHE A 1 80 ? 20.188 8.156 20.938 1 94.62 80 PHE A N 1
ATOM 567 C CA . PHE A 1 80 ? 18.828 7.742 20.594 1 94.62 80 PHE A CA 1
ATOM 568 C C . PHE A 1 80 ? 18.109 7.172 21.797 1 94.62 80 PHE A C 1
ATOM 570 O O . PHE A 1 80 ? 17.422 6.148 21.703 1 94.62 80 PHE A O 1
ATOM 577 N N . ARG A 1 81 ? 18.172 7.848 22.859 1 93.31 81 ARG A N 1
ATOM 578 C CA . ARG A 1 81 ? 17.516 7.426 24.078 1 93.31 81 ARG A CA 1
ATOM 579 C C . ARG A 1 81 ? 15.992 7.469 23.938 1 93.31 81 ARG A C 1
ATOM 581 O O . ARG A 1 81 ? 15.461 8.344 23.25 1 93.31 81 ARG A O 1
ATOM 588 N N . PRO A 1 82 ? 15.312 6.621 24.641 1 90.88 82 PRO A N 1
ATOM 589 C CA . PRO A 1 82 ? 13.852 6.551 24.531 1 90.88 82 PRO A CA 1
ATOM 590 C C . PRO A 1 82 ? 13.172 7.852 24.953 1 90.88 82 PRO A C 1
ATOM 592 O O . PRO A 1 82 ? 12.102 8.188 24.422 1 90.88 82 PRO A O 1
ATOM 595 N N . ASP A 1 83 ? 13.695 8.578 25.859 1 91.69 83 ASP A N 1
ATOM 596 C CA . ASP A 1 83 ? 13.07 9.805 26.344 1 91.69 83 ASP A CA 1
ATOM 597 C C . ASP A 1 83 ? 13.195 10.922 25.312 1 91.69 83 ASP A C 1
ATOM 599 O O . ASP A 1 83 ? 12.555 11.969 25.438 1 91.69 83 ASP A O 1
ATOM 603 N N . MET A 1 84 ? 13.953 10.703 24.266 1 92.75 84 MET A N 1
ATOM 604 C CA . MET A 1 84 ? 14.125 11.695 23.219 1 92.75 84 MET A CA 1
ATOM 605 C C . MET A 1 84 ? 13.172 11.43 22.047 1 92.75 84 MET A C 1
ATOM 607 O O . MET A 1 84 ? 13.141 12.188 21.078 1 92.75 84 MET A O 1
ATOM 611 N N . VAL A 1 85 ? 12.336 10.469 22.141 1 92.69 85 VAL A N 1
ATOM 612 C CA . VAL A 1 85 ? 11.453 10.078 21.047 1 92.69 85 VAL A CA 1
ATOM 613 C C . VAL A 1 85 ? 10.32 11.086 20.906 1 92.69 85 VAL A C 1
ATOM 615 O O . VAL A 1 85 ? 9.625 11.383 21.891 1 92.69 85 VAL A O 1
ATOM 618 N N . LEU A 1 86 ? 10.18 11.641 19.734 1 89.94 86 LEU A N 1
ATOM 619 C CA . LEU A 1 86 ? 9.102 12.57 19.406 1 89.94 86 LEU A CA 1
ATOM 620 C C . LEU A 1 86 ? 7.898 11.82 18.844 1 89.94 86 LEU A C 1
ATOM 622 O O . LEU A 1 86 ? 6.758 12.273 18.969 1 89.94 86 LEU A O 1
ATOM 626 N N . GLY A 1 87 ? 8.18 10.789 18.141 1 85.44 87 GLY A N 1
ATOM 627 C CA . GLY A 1 87 ? 7.137 10.008 17.5 1 85.44 87 GLY A CA 1
ATOM 628 C C . GLY A 1 87 ? 7.652 8.734 16.859 1 85.44 87 GLY A C 1
ATOM 629 O O . GLY A 1 87 ? 8.859 8.586 16.641 1 85.44 87 GLY A O 1
ATOM 630 N N . GLU A 1 88 ? 6.711 7.836 16.688 1 80.44 88 GLU A N 1
ATOM 631 C CA . GLU A 1 88 ? 7.023 6.57 16.031 1 80.44 88 GLU A CA 1
ATOM 632 C C . GLU A 1 88 ? 5.984 6.23 14.961 1 80.44 88 GLU A C 1
ATOM 634 O O . GLU A 1 88 ? 4.785 6.414 15.18 1 80.44 88 GLU A O 1
ATOM 639 N N . GLY A 1 89 ? 6.5 5.969 13.805 1 69.56 89 GLY A N 1
ATOM 640 C CA . GLY A 1 89 ? 5.617 5.5 12.75 1 69.56 89 GLY A CA 1
ATOM 641 C C . GLY A 1 89 ? 6.094 4.219 12.094 1 69.56 89 GLY A C 1
ATOM 642 O O . GLY A 1 89 ? 6.992 3.549 12.609 1 69.56 89 GLY A O 1
ATOM 643 N N . GLY A 1 90 ? 5.441 3.781 11.055 1 63.69 90 GLY A N 1
ATOM 644 C CA . GLY A 1 90 ? 5.746 2.541 10.359 1 63.69 90 GLY A CA 1
ATOM 645 C C . GLY A 1 90 ? 7.16 2.494 9.812 1 63.69 90 GLY A C 1
ATOM 646 O O . GLY A 1 90 ? 7.715 1.413 9.602 1 63.69 90 GLY A O 1
ATOM 647 N N . PHE A 1 91 ? 7.812 3.623 9.727 1 67 91 PHE A N 1
ATOM 648 C CA . PHE A 1 91 ? 9.078 3.635 9.008 1 67 91 PHE A CA 1
ATOM 649 C C . PHE A 1 91 ? 10.242 3.879 9.961 1 67 91 PHE A C 1
ATOM 651 O O . PHE A 1 91 ? 11.406 3.727 9.586 1 67 91 PHE A O 1
ATOM 658 N N . GLY A 1 92 ? 9.875 4.316 11.117 1 78.31 92 GLY A N 1
ATOM 659 C CA . GLY A 1 92 ? 10.945 4.555 12.07 1 78.31 92 GLY A CA 1
ATOM 660 C C . GLY A 1 92 ? 10.555 5.508 13.188 1 78.31 92 GLY A C 1
ATOM 661 O O . GLY A 1 92 ? 9.383 5.836 13.344 1 78.31 92 GLY A O 1
ATOM 662 N N . LYS A 1 93 ? 11.617 5.828 13.898 1 89.06 93 LYS A N 1
ATOM 663 C CA . LYS A 1 93 ? 11.414 6.703 15.047 1 89.06 93 LYS A CA 1
ATOM 664 C C . LYS A 1 93 ? 12.031 8.078 14.805 1 89.06 93 LYS A C 1
ATOM 666 O O . LYS A 1 93 ? 13.039 8.203 14.102 1 89.06 93 LYS A O 1
ATOM 671 N N . VAL A 1 94 ? 11.375 9.039 15.352 1 94.19 94 VAL A N 1
ATOM 672 C CA . VAL A 1 94 ? 11.883 10.398 15.281 1 94.19 94 VAL A CA 1
ATOM 673 C C . VAL A 1 94 ? 12.344 10.852 16.656 1 94.19 94 VAL A C 1
ATOM 675 O O . VAL A 1 94 ? 11.625 10.688 17.656 1 94.19 94 VAL A O 1
ATOM 678 N N . PHE A 1 95 ? 13.562 11.438 16.766 1 95.88 95 PHE A N 1
ATOM 679 C CA . PHE A 1 95 ? 14.164 11.844 18.031 1 95.88 95 PHE A CA 1
ATOM 680 C C . 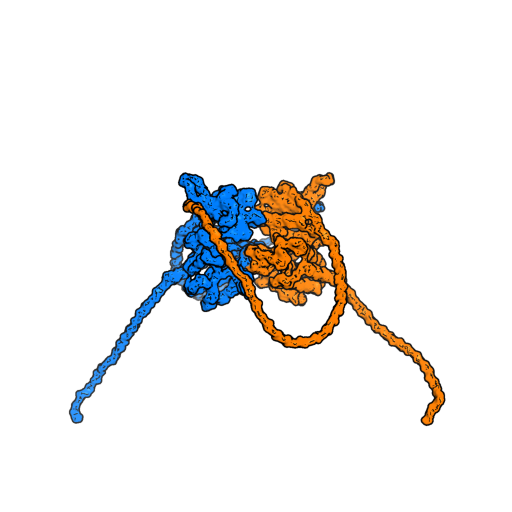PHE A 1 95 ? 14.406 13.344 18.062 1 95.88 95 PHE A C 1
ATOM 682 O O . PHE A 1 95 ? 14.734 13.945 17.031 1 95.88 95 PHE A O 1
ATOM 689 N N . LYS A 1 96 ? 14.25 13.859 19.25 1 96.44 96 LYS A N 1
ATOM 690 C CA . LYS A 1 96 ? 14.734 15.211 19.5 1 96.44 96 LYS A CA 1
ATOM 691 C C . LYS A 1 96 ? 16.266 15.242 19.625 1 96.44 96 LYS A C 1
ATOM 693 O O . LYS A 1 96 ? 16.859 14.336 20.203 1 96.44 96 LYS A O 1
ATOM 698 N N . GLY A 1 97 ? 16.875 16.25 18.969 1 95.81 97 GLY A N 1
ATOM 699 C CA . GLY A 1 97 ? 18.328 16.375 19.031 1 95.81 97 GLY A CA 1
ATOM 700 C C . GLY A 1 97 ? 18.797 17.812 19.109 1 95.81 97 GLY A C 1
ATOM 701 O O . GLY A 1 97 ? 18.031 18.75 18.812 1 95.81 97 GLY A O 1
ATOM 702 N N . TRP A 1 98 ? 20.078 17.969 19.5 1 95.12 98 TRP A N 1
ATOM 703 C CA . TRP A 1 98 ? 20.75 19.266 19.531 1 95.12 98 TRP A CA 1
ATOM 704 C C . TRP A 1 98 ? 22.062 19.219 18.75 1 95.12 98 TRP A C 1
ATOM 706 O O . TRP A 1 98 ? 22.953 18.422 19.047 1 95.12 98 TRP A O 1
ATOM 716 N N . LEU A 1 99 ? 22.094 20.031 17.719 1 92.88 99 LEU A N 1
ATOM 717 C CA . LEU A 1 99 ? 23.312 20.109 16.922 1 92.88 99 LEU A CA 1
ATOM 718 C C . LEU A 1 99 ? 24.219 21.234 17.422 1 92.88 99 LEU A C 1
ATOM 720 O O . LEU A 1 99 ? 23.734 22.328 17.719 1 92.88 99 LEU A O 1
ATOM 724 N N . ASP A 1 100 ? 25.562 20.906 17.641 1 81.06 100 ASP A N 1
ATOM 725 C CA . ASP A 1 100 ? 26.531 21.891 18.062 1 81.06 100 ASP A CA 1
ATOM 726 C C . ASP A 1 100 ? 27 22.766 16.891 1 81.06 100 ASP A C 1
ATOM 728 O O . ASP A 1 100 ? 27.25 22.25 15.797 1 81.06 100 ASP A O 1
ATOM 732 N N . GLU A 1 101 ? 26.719 23.938 16.688 1 62.97 101 GLU A N 1
ATOM 733 C CA . GLU A 1 101 ? 27.25 24.812 15.641 1 62.97 101 GLU A CA 1
ATOM 734 C C . GLU A 1 101 ? 28.734 25.094 15.844 1 62.97 101 GLU A C 1
ATOM 736 O O . GLU A 1 101 ? 29.141 25.578 16.906 1 62.97 101 GLU A O 1
ATOM 741 N N . LYS A 1 102 ? 29.734 24.266 15.445 1 52.38 102 LYS A N 1
ATOM 742 C CA . LYS A 1 102 ? 31.125 24.641 15.602 1 52.38 102 LYS A CA 1
ATOM 743 C C . LYS A 1 102 ? 31.344 26.125 15.289 1 52.38 102 LYS A C 1
ATOM 745 O O . LYS A 1 102 ? 32.312 26.734 15.75 1 52.38 102 LYS A O 1
ATOM 750 N N . ALA A 1 103 ? 31.141 26.609 13.961 1 44.47 103 ALA A N 1
ATOM 751 C CA . ALA A 1 103 ? 31.859 27.766 13.445 1 44.47 103 ALA A CA 1
ATOM 752 C C . ALA A 1 103 ? 31.719 28.969 14.367 1 44.47 103 ALA A C 1
ATOM 754 O O . ALA A 1 103 ? 32.531 29.891 14.344 1 44.47 103 ALA A O 1
ATOM 755 N N . SER A 1 104 ? 30.422 29.375 14.531 1 38.91 104 SER A N 1
ATOM 756 C CA . SER A 1 104 ? 30.438 30.781 14.891 1 38.91 104 SER A CA 1
ATOM 757 C C . SER A 1 104 ? 30.938 30.984 16.312 1 38.91 104 SER A C 1
ATOM 759 O O . SER A 1 104 ? 30.891 32.094 16.844 1 38.91 104 SER A O 1
ATOM 761 N N . GLY A 1 105 ? 32.156 30.562 16.859 1 42.59 105 GLY A N 1
ATOM 762 C CA . GLY A 1 105 ? 32.844 30.969 18.062 1 42.59 105 GLY A CA 1
ATOM 763 C C . GLY A 1 105 ? 31.984 30.938 19.312 1 42.59 105 GLY A C 1
ATOM 764 O O . GLY A 1 105 ? 32.438 31.266 20.406 1 42.59 105 GLY A O 1
ATOM 765 N N . LYS A 1 106 ? 30.844 31.547 19.172 1 44.34 106 LYS A N 1
ATOM 766 C CA . LYS A 1 106 ? 30.141 31.703 20.438 1 44.34 106 LYS A CA 1
ATOM 767 C C . LYS A 1 106 ? 29.719 30.359 21.016 1 44.34 106 LYS A C 1
ATOM 769 O O . LYS A 1 106 ? 29.219 29.5 20.297 1 44.34 106 LYS A O 1
ATOM 774 N N . SER A 1 107 ? 30.297 29.734 22.047 1 44.59 107 SER A N 1
ATOM 775 C CA . SER A 1 107 ? 30.219 28.547 22.891 1 44.59 107 SER A CA 1
ATOM 776 C C . SER A 1 107 ? 28.891 27.828 22.719 1 44.59 107 SER A C 1
ATOM 778 O O . SER A 1 107 ? 28.859 26.594 22.625 1 44.59 107 SER A O 1
ATOM 780 N N . GLY A 1 108 ? 27.625 28.141 23.344 1 47.38 108 GLY A N 1
ATOM 781 C CA . GLY A 1 108 ? 26.562 27.531 24.125 1 47.38 108 GLY A CA 1
ATOM 782 C C . GLY A 1 108 ? 25.531 26.812 23.266 1 47.38 108 GLY A C 1
ATOM 783 O O . GLY A 1 108 ? 25.172 25.672 23.562 1 47.38 108 GLY A O 1
ATOM 784 N N . SER A 1 109 ? 24.375 27.438 22.688 1 60.78 109 SER A N 1
ATOM 785 C CA . SER A 1 109 ? 23 26.953 22.578 1 60.78 109 SER A CA 1
ATOM 786 C C . SER A 1 109 ? 22.812 26.109 21.328 1 60.78 109 SER A C 1
ATOM 788 O O . SER A 1 109 ? 23.031 26.578 20.219 1 60.78 109 SER A O 1
ATOM 790 N N . GLY A 1 110 ? 22.938 24.781 21.234 1 80.69 110 GLY A N 1
ATOM 791 C CA . GLY A 1 110 ? 22.672 23.828 20.156 1 80.69 110 GLY A CA 1
ATOM 792 C C . GLY A 1 110 ? 21.344 24.062 19.469 1 80.69 110 GLY A C 1
ATOM 793 O O . GLY A 1 110 ? 20.438 24.672 20.047 1 80.69 110 GLY A O 1
ATOM 794 N N . THR A 1 111 ? 21.391 23.984 18.172 1 91 111 THR A N 1
ATOM 795 C CA . THR A 1 111 ? 20.156 24.078 17.406 1 91 111 THR A CA 1
ATOM 796 C C . THR A 1 111 ? 19.312 22.812 17.594 1 91 111 THR A C 1
ATOM 798 O O . THR A 1 111 ? 19.812 21.703 17.438 1 91 111 THR A O 1
ATOM 801 N N . LEU A 1 112 ? 18.078 23.078 18.031 1 95.12 112 LEU A N 1
ATOM 802 C CA . LEU A 1 112 ? 17.141 21.969 18.219 1 95.12 112 LEU A CA 1
ATOM 803 C C . LEU A 1 112 ? 16.688 21.422 16.891 1 95.12 112 LEU A C 1
ATOM 805 O O . LEU A 1 112 ? 16.328 22.172 15.977 1 95.12 112 LEU A O 1
ATOM 809 N N . VAL A 1 113 ? 16.797 20.078 16.766 1 97.06 113 VAL A N 1
ATOM 810 C CA . VAL A 1 113 ? 16.422 19.422 15.516 1 97.06 113 VAL A CA 1
ATOM 811 C C . VAL A 1 113 ? 15.609 18.172 15.797 1 97.06 113 VAL A C 1
ATOM 813 O O . VAL A 1 113 ? 15.523 17.719 16.938 1 97.06 113 VAL A O 1
ATOM 816 N N . ALA A 1 114 ? 14.93 17.688 14.781 1 97.06 114 ALA A N 1
ATOM 817 C CA . ALA A 1 114 ? 14.281 16.375 14.789 1 97.06 114 ALA A CA 1
ATOM 818 C C . ALA A 1 114 ? 15.039 15.391 13.898 1 97.06 114 ALA A C 1
ATOM 820 O O . ALA A 1 114 ? 15.297 15.672 12.727 1 97.06 114 ALA A O 1
ATOM 821 N N . VAL A 1 115 ? 15.352 14.234 14.477 1 96.5 115 VAL A N 1
ATOM 822 C CA . VAL A 1 115 ? 16.125 13.227 13.758 1 96.5 115 VAL A CA 1
ATOM 823 C C . VAL A 1 115 ? 15.281 11.969 13.555 1 96.5 115 VAL A C 1
ATOM 825 O O . VAL A 1 115 ? 14.898 11.312 14.523 1 96.5 115 VAL A O 1
ATOM 828 N N . LYS A 1 116 ? 14.969 11.688 12.297 1 93 116 LYS A N 1
ATOM 829 C CA . LYS A 1 116 ? 14.25 10.461 11.961 1 93 116 LYS A CA 1
ATOM 830 C C . LYS A 1 116 ? 15.219 9.32 11.648 1 93 116 LYS A C 1
ATOM 832 O O . LYS A 1 116 ? 16.047 9.438 10.734 1 93 116 LYS A O 1
ATOM 837 N N . LYS A 1 117 ? 15.133 8.344 12.492 1 91.38 117 LYS A N 1
ATOM 838 C CA . LYS A 1 117 ? 15.922 7.137 12.25 1 91.38 117 LYS A CA 1
ATOM 839 C C . LYS A 1 117 ? 15.062 6.043 11.617 1 91.38 117 LYS A C 1
ATOM 841 O O . LYS A 1 117 ? 14.086 5.59 12.211 1 91.38 117 LYS A O 1
ATOM 846 N N . LEU A 1 118 ? 15.453 5.715 10.461 1 81.88 118 LEU A N 1
ATOM 847 C CA . LEU A 1 118 ? 14.672 4.691 9.773 1 81.88 118 LEU A CA 1
ATOM 848 C C . LEU A 1 118 ? 15.07 3.297 10.25 1 81.88 118 LEU A C 1
ATOM 850 O O . LEU A 1 118 ? 16.219 3.064 10.609 1 81.88 118 LEU A O 1
ATOM 854 N N . ASN A 1 119 ? 14.055 2.484 10.508 1 68.81 119 ASN A N 1
ATOM 855 C CA . ASN A 1 119 ? 14.32 1.115 10.938 1 68.81 119 ASN A CA 1
ATOM 856 C C . ASN A 1 119 ? 15.109 0.341 9.883 1 68.81 119 ASN A C 1
ATOM 858 O O . ASN A 1 119 ? 14.648 0.17 8.758 1 68.81 119 ASN A O 1
ATOM 862 N N . PRO A 1 120 ? 16.359 0.055 10.359 1 55.59 120 PRO A N 1
ATOM 863 C CA . PRO A 1 120 ? 17.188 -0.677 9.406 1 55.59 120 PRO A CA 1
ATOM 864 C C . PRO A 1 120 ? 16.531 -1.959 8.906 1 55.59 120 PRO A C 1
ATOM 866 O O . PRO A 1 120 ? 16.828 -2.422 7.801 1 55.59 120 PRO A O 1
ATOM 869 N N . GLU A 1 121 ? 15.727 -2.467 9.891 1 51.84 121 GLU A N 1
ATOM 870 C CA . GLU A 1 121 ? 15.117 -3.748 9.547 1 51.84 121 GLU A CA 1
ATOM 871 C C . GLU A 1 121 ? 14 -3.568 8.523 1 51.84 121 GLU A C 1
ATOM 873 O O . GLU A 1 121 ? 13.547 -4.539 7.91 1 51.84 121 GLU A O 1
ATOM 878 N N . SER A 1 122 ? 13.672 -2.248 8.43 1 50.28 122 SER A N 1
ATOM 879 C CA . SER A 1 122 ? 12.602 -1.993 7.477 1 50.28 122 SER A CA 1
ATOM 880 C C . SER A 1 122 ? 13.133 -1.349 6.203 1 50.28 122 SER A C 1
ATOM 882 O O . SER A 1 122 ? 13.57 -0.196 6.219 1 50.28 122 SER A O 1
ATOM 884 N N . LEU A 1 123 ? 13.773 -2.076 5.336 1 48.38 123 LEU A N 1
ATOM 885 C CA . LEU A 1 123 ? 14.391 -1.543 4.121 1 48.38 123 LEU A CA 1
ATOM 886 C C . LEU A 1 123 ? 13.414 -0.63 3.381 1 48.38 123 LEU A C 1
ATOM 888 O O . LEU A 1 123 ? 13.836 0.267 2.648 1 48.38 123 LEU A O 1
ATOM 892 N N . GLN A 1 124 ? 12.039 -0.708 3.457 1 57.22 124 GLN A N 1
ATOM 893 C CA . GLN A 1 124 ? 11.125 0.34 3.004 1 57.22 124 GLN A CA 1
ATOM 894 C C . GLN A 1 124 ? 11.609 1.718 3.445 1 57.22 124 GLN A C 1
ATOM 896 O O . GLN A 1 124 ? 11.414 2.709 2.74 1 57.22 124 GLN A O 1
ATOM 901 N N . GLY A 1 125 ? 12.492 1.521 4.277 1 63.97 125 GLY A N 1
ATOM 902 C CA . GLY A 1 125 ? 12.977 2.744 4.895 1 63.97 125 GLY A CA 1
ATOM 903 C C . GLY A 1 125 ? 13.953 3.512 4.02 1 63.97 125 GLY A C 1
ATOM 904 O O . GLY A 1 125 ? 13.922 4.742 3.98 1 63.97 125 GLY A O 1
ATOM 905 N N . PHE A 1 126 ? 14.703 2.77 3.035 1 71.06 126 PHE A N 1
ATOM 906 C CA . PHE A 1 126 ? 15.711 3.457 2.236 1 71.06 126 PHE A CA 1
ATOM 907 C C . PHE A 1 126 ? 15.062 4.27 1.125 1 71.06 126 PHE A C 1
ATOM 909 O O . PHE A 1 126 ? 15.445 5.41 0.873 1 71.06 126 PHE A O 1
ATOM 916 N N . GLU A 1 127 ? 14.086 3.582 0.436 1 69.12 127 GLU A N 1
ATOM 917 C CA . GLU A 1 127 ? 13.383 4.289 -0.636 1 69.12 127 GLU A CA 1
ATOM 918 C C . GLU A 1 127 ? 12.695 5.543 -0.113 1 69.12 127 GLU A C 1
ATOM 920 O O . GLU A 1 127 ? 12.75 6.598 -0.747 1 69.12 127 GLU A O 1
ATOM 925 N N . GLU A 1 128 ? 12.07 5.305 0.854 1 77.19 128 GLU A N 1
ATOM 926 C CA . GLU A 1 128 ? 11.383 6.445 1.451 1 77.19 128 GLU A CA 1
ATOM 927 C C . GLU A 1 128 ? 12.375 7.535 1.855 1 77.19 128 GLU A C 1
ATOM 929 O O . GLU A 1 128 ? 12.094 8.727 1.685 1 77.19 128 GLU A O 1
ATOM 934 N N . TRP A 1 129 ? 13.531 7.051 2.332 1 79.69 129 TRP A N 1
ATOM 935 C CA . TRP A 1 129 ? 14.594 7.973 2.734 1 79.69 129 TRP A CA 1
ATOM 936 C C . TRP A 1 129 ? 15.117 8.75 1.534 1 79.69 129 TRP A C 1
ATOM 938 O O . TRP A 1 129 ? 15.211 9.977 1.575 1 79.69 129 TRP A O 1
ATOM 948 N N . GLN A 1 130 ? 15.438 8.047 0.46 1 80.75 130 GLN A N 1
ATOM 949 C CA . GLN A 1 130 ? 15.953 8.68 -0.751 1 80.75 130 GLN A CA 1
ATOM 950 C C . GLN A 1 130 ? 14.93 9.641 -1.347 1 80.75 130 GLN A C 1
ATOM 952 O O . GLN A 1 130 ? 15.281 10.719 -1.812 1 80.75 130 GLN A O 1
ATOM 957 N N . CYS A 1 131 ? 13.695 9.164 -1.346 1 82.44 131 CYS A N 1
ATOM 958 C CA . CYS A 1 131 ? 12.617 10 -1.861 1 82.44 131 CYS A CA 1
ATOM 959 C C . CYS A 1 131 ? 12.516 11.305 -1.077 1 82.44 131 CYS A C 1
ATOM 961 O O . CYS A 1 131 ? 12.422 12.383 -1.666 1 82.44 131 CYS A O 1
ATOM 963 N N . GLU A 1 132 ? 12.57 11.141 0.159 1 87.56 132 GLU A N 1
ATOM 964 C CA . GLU A 1 132 ? 12.469 12.32 1.015 1 87.56 132 GLU A CA 1
ATOM 965 C C . GLU A 1 132 ? 13.633 13.281 0.769 1 87.56 132 GLU A C 1
ATOM 967 O O . GLU A 1 132 ? 13.422 14.484 0.632 1 87.56 132 GLU A O 1
ATOM 972 N N . VAL A 1 133 ? 14.82 12.758 0.618 1 87.19 133 VAL A N 1
ATOM 973 C CA . VAL A 1 133 ? 16 13.586 0.372 1 87.19 133 VAL A CA 1
ATOM 974 C C . VAL A 1 133 ? 15.875 14.266 -0.987 1 87.19 133 VAL A C 1
ATOM 976 O O . VAL A 1 133 ? 16.094 15.477 -1.103 1 87.19 133 VAL A O 1
ATOM 979 N N . ASN A 1 134 ? 15.445 13.547 -1.947 1 85.44 134 ASN A N 1
ATOM 980 C CA . ASN A 1 134 ? 15.359 14.062 -3.311 1 85.44 134 ASN A CA 1
ATOM 981 C C . ASN A 1 134 ? 14.328 15.18 -3.424 1 85.44 134 ASN A C 1
ATOM 983 O O . ASN A 1 134 ? 14.578 16.203 -4.07 1 85.44 134 ASN A O 1
ATOM 987 N N . PHE A 1 135 ? 13.234 14.984 -2.824 1 86.75 135 PHE A N 1
ATOM 988 C CA . PHE A 1 135 ? 12.164 15.961 -2.934 1 86.75 135 PHE A CA 1
ATOM 989 C C . PHE A 1 135 ? 12.477 17.203 -2.1 1 86.75 135 PHE A C 1
ATOM 991 O O . PHE A 1 135 ? 12.352 18.328 -2.582 1 86.75 135 PHE A O 1
ATOM 998 N N . LEU A 1 136 ? 12.867 17 -0.902 1 88.44 136 LEU A N 1
ATOM 999 C CA . LEU A 1 136 ? 13.008 18.125 0.009 1 88.44 136 LEU A CA 1
ATOM 1000 C C . LEU A 1 136 ? 14.305 18.891 -0.268 1 88.44 136 LEU A C 1
ATOM 1002 O O . LEU A 1 136 ? 14.469 20.016 0.194 1 88.44 136 LEU A O 1
ATOM 1006 N N . GLU A 1 137 ? 15.148 18.266 -1.024 1 87.06 137 GLU A N 1
ATOM 1007 C CA . GLU A 1 137 ? 16.312 19.016 -1.505 1 87.06 137 GLU A CA 1
ATOM 1008 C C . GLU A 1 137 ? 15.906 20.047 -2.549 1 87.06 137 GLU A C 1
ATOM 1010 O O . GLU A 1 137 ? 16.547 21.094 -2.668 1 87.06 137 GLU A O 1
ATOM 1015 N N . LYS A 1 138 ? 14.891 19.844 -3.258 1 86.31 138 LYS A N 1
ATOM 1016 C CA . LYS A 1 138 ? 14.516 20.672 -4.406 1 86.31 138 LYS A CA 1
ATOM 1017 C C . LYS A 1 138 ? 13.344 21.578 -4.07 1 86.31 138 LYS A C 1
ATOM 1019 O O . LYS A 1 138 ? 13.102 22.578 -4.758 1 86.31 138 LYS A O 1
ATOM 1024 N N . LEU A 1 139 ? 12.633 21.188 -3.078 1 88.69 139 LEU A N 1
ATOM 1025 C CA . LEU A 1 139 ? 11.414 21.906 -2.758 1 88.69 139 LEU A CA 1
ATOM 1026 C C . LEU A 1 139 ? 11.547 22.656 -1.435 1 88.69 139 LEU A C 1
ATOM 1028 O O . LEU A 1 139 ? 11.977 22.078 -0.433 1 88.69 139 LEU A O 1
ATOM 1032 N N . SER A 1 140 ? 11.273 23.922 -1.479 1 91.94 140 SER A N 1
ATOM 1033 C CA . SER A 1 140 ? 11.266 24.766 -0.288 1 91.94 140 SER A CA 1
ATOM 1034 C C . SER A 1 140 ? 10.039 25.672 -0.266 1 91.94 140 SER A C 1
ATOM 1036 O O . SER A 1 140 ? 9.766 26.375 -1.245 1 91.94 140 SER A O 1
ATOM 1038 N N . HIS A 1 141 ? 9.352 25.594 0.768 1 94.62 141 HIS A N 1
ATOM 1039 C CA . HIS A 1 141 ? 8.125 26.375 0.963 1 94.62 141 HIS A CA 1
ATOM 1040 C C . HIS A 1 141 ? 7.824 26.547 2.445 1 94.62 141 HIS A C 1
ATOM 1042 O O . HIS A 1 141 ? 8.117 25.672 3.26 1 94.62 141 HIS A O 1
ATOM 1048 N N . PRO A 1 142 ? 7.234 27.672 2.844 1 96.81 142 PRO A N 1
ATOM 1049 C CA . PRO A 1 142 ? 6.938 27.922 4.254 1 96.81 142 PRO A CA 1
ATOM 1050 C C . PRO A 1 142 ? 6.047 26.844 4.875 1 96.81 142 PRO A C 1
ATOM 1052 O O . PRO A 1 142 ? 6.004 26.703 6.098 1 96.81 142 PRO A O 1
ATOM 1055 N N . HIS A 1 143 ? 5.34 26.141 4.074 1 98.25 143 HIS A N 1
ATOM 1056 C CA . HIS A 1 143 ? 4.418 25.141 4.59 1 98.25 143 HIS A CA 1
ATOM 1057 C C . HIS A 1 143 ? 4.91 23.734 4.285 1 98.25 143 HIS A C 1
ATOM 1059 O O . HIS A 1 143 ? 4.121 22.781 4.27 1 98.25 143 HIS A O 1
ATOM 1065 N N . LEU A 1 144 ? 6.168 23.547 3.99 1 97.19 144 LEU A N 1
ATOM 1066 C CA . LEU A 1 144 ? 6.883 22.281 3.943 1 97.19 144 LEU A CA 1
ATOM 1067 C C . LEU A 1 144 ? 7.984 22.234 4.996 1 97.19 144 LEU A C 1
ATOM 1069 O O . LEU A 1 144 ? 8.703 23.219 5.191 1 97.19 144 LEU A O 1
ATOM 1073 N N . VAL A 1 145 ? 8.023 21.125 5.668 1 97.31 145 VAL A N 1
ATOM 1074 C CA . VAL A 1 145 ? 9.078 21 6.668 1 97.31 145 VAL A CA 1
ATOM 1075 C C . VAL A 1 145 ? 10.445 21.062 5.992 1 97.31 145 VAL A C 1
ATOM 1077 O O . VAL A 1 145 ? 10.641 20.484 4.918 1 97.31 145 VAL A O 1
ATOM 1080 N N . ARG A 1 146 ? 11.328 21.656 6.688 1 95.56 146 ARG A N 1
ATOM 1081 C CA . ARG A 1 146 ? 12.664 21.828 6.113 1 95.56 146 ARG A CA 1
ATOM 1082 C C . ARG A 1 146 ? 13.578 20.656 6.48 1 95.56 146 ARG A C 1
ATOM 1084 O O . ARG A 1 146 ? 13.703 20.312 7.652 1 95.56 146 ARG A O 1
ATOM 1091 N N . LEU A 1 147 ? 14.125 20.094 5.449 1 95.56 147 LEU A N 1
ATOM 1092 C CA . LEU A 1 147 ? 15.18 19.109 5.645 1 95.56 147 LEU A CA 1
ATOM 1093 C C . LEU A 1 147 ? 16.531 19.797 5.789 1 95.56 147 LEU A C 1
ATOM 1095 O O . LEU A 1 147 ? 16.953 20.562 4.914 1 95.56 147 LEU A O 1
ATOM 1099 N N . LEU A 1 148 ? 17.203 19.516 6.871 1 94.88 148 LEU A N 1
ATOM 1100 C CA . LEU A 1 148 ? 18.484 20.172 7.145 1 94.88 148 LEU A CA 1
ATOM 1101 C C . LEU A 1 148 ? 19.641 19.312 6.633 1 94.88 148 LEU A C 1
ATOM 1103 O O . LEU A 1 148 ? 20.688 19.844 6.258 1 94.88 148 LEU A O 1
ATOM 1107 N N . GLY A 1 149 ? 19.453 18.047 6.68 1 95.31 149 GLY A N 1
ATOM 1108 C CA . GLY A 1 149 ? 20.5 17.125 6.242 1 95.31 149 GLY A CA 1
ATOM 1109 C C . GLY A 1 149 ? 20.125 15.672 6.418 1 95.31 149 GLY A C 1
ATOM 1110 O O . GLY A 1 149 ? 18.969 15.352 6.695 1 95.31 149 GLY A O 1
ATOM 1111 N N . TYR A 1 150 ? 21.109 14.805 6.078 1 94.12 150 TYR A N 1
ATOM 1112 C CA . TYR A 1 150 ? 20.859 13.367 6.16 1 94.12 150 TYR A CA 1
ATOM 1113 C C . TYR A 1 150 ? 22.141 12.609 6.5 1 94.12 150 TYR A C 1
ATOM 1115 O O . TYR A 1 150 ? 23.234 13.188 6.5 1 94.12 150 TYR A O 1
ATOM 1123 N N . CYS A 1 151 ? 21.953 11.422 6.93 1 92.69 151 CYS A N 1
ATOM 1124 C CA . CYS A 1 151 ? 23.031 10.492 7.211 1 92.69 151 CYS A CA 1
ATOM 1125 C C . CYS A 1 151 ? 22.828 9.164 6.488 1 92.69 151 CYS A C 1
ATOM 1127 O O . CYS A 1 151 ? 21.719 8.609 6.523 1 92.69 151 CYS A O 1
ATOM 1129 N N . TRP A 1 152 ? 23.797 8.82 5.781 1 85.94 152 TRP A N 1
ATOM 1130 C CA . TRP A 1 152 ? 23.844 7.488 5.176 1 85.94 152 TRP A CA 1
ATOM 1131 C C . TRP A 1 152 ? 25.172 6.805 5.477 1 85.94 152 TRP A C 1
ATOM 1133 O O . TRP A 1 152 ? 26.156 7.012 4.766 1 85.94 152 TRP A O 1
ATOM 1143 N N . GLU A 1 153 ? 25.188 5.988 6.457 1 83.06 153 GLU A N 1
ATOM 1144 C CA . GLU A 1 153 ? 26.406 5.281 6.871 1 83.06 153 GLU A CA 1
ATOM 1145 C C . GLU A 1 153 ? 26.094 3.844 7.273 1 83.06 153 GLU A C 1
ATOM 1147 O O . GLU A 1 153 ? 25.312 3.605 8.188 1 83.06 153 GLU A O 1
ATOM 1152 N N . ASP A 1 154 ? 26.719 2.887 6.539 1 74.81 154 ASP A N 1
ATOM 1153 C CA . ASP A 1 154 ? 26.5 1.468 6.789 1 74.81 154 ASP A CA 1
ATOM 1154 C C . ASP A 1 154 ? 25.016 1.114 6.633 1 74.81 154 ASP A C 1
ATOM 1156 O O . ASP A 1 154 ? 24.438 1.333 5.57 1 74.81 154 ASP A O 1
ATOM 1160 N N . LYS A 1 155 ? 24.375 0.711 7.75 1 71.5 155 LYS A N 1
ATOM 1161 C CA . LYS A 1 155 ? 22.969 0.299 7.695 1 71.5 155 LYS A CA 1
ATOM 1162 C C . LYS A 1 155 ? 22.062 1.366 8.297 1 71.5 155 LYS A C 1
ATOM 1164 O O . LYS A 1 155 ? 20.844 1.19 8.344 1 71.5 155 LYS A O 1
ATOM 1169 N N . GLU A 1 156 ? 22.781 2.518 8.539 1 82 156 GLU A N 1
ATOM 1170 C CA . GLU A 1 156 ? 22 3.549 9.227 1 82 156 GLU A CA 1
ATOM 1171 C C . GLU A 1 156 ? 21.578 4.648 8.258 1 82 156 GLU A C 1
ATOM 1173 O O . GLU A 1 156 ? 22.406 5.242 7.57 1 82 156 GLU A O 1
ATOM 1178 N N . LEU A 1 157 ? 20.297 4.863 8.148 1 86.56 157 LEU A N 1
ATOM 1179 C CA . LEU A 1 157 ? 19.688 5.945 7.375 1 86.56 157 LEU A CA 1
ATOM 1180 C C . LEU A 1 157 ? 18.938 6.91 8.289 1 86.56 157 LEU A C 1
ATOM 1182 O O . LEU A 1 157 ? 18 6.512 8.984 1 86.56 157 LEU A O 1
ATOM 1186 N N . LEU A 1 158 ? 19.391 8.148 8.281 1 92.69 158 LEU A N 1
ATOM 1187 C CA . LEU A 1 158 ? 18.766 9.148 9.141 1 92.69 158 LEU A CA 1
ATOM 1188 C C . LEU A 1 158 ? 18.469 10.422 8.359 1 92.69 158 LEU A C 1
ATOM 1190 O O . LEU A 1 158 ? 19.156 10.742 7.391 1 92.69 158 LEU A O 1
ATOM 1194 N N . LEU A 1 159 ? 17.422 11.078 8.742 1 94.25 159 LEU A N 1
ATOM 1195 C CA . LEU A 1 159 ? 17.047 12.391 8.227 1 94.25 159 LEU A CA 1
ATOM 1196 C C . LEU A 1 159 ? 16.984 13.422 9.344 1 94.25 159 LEU A C 1
ATOM 1198 O O . LEU A 1 159 ? 16.516 13.125 10.445 1 94.25 159 LEU A O 1
ATOM 1202 N N . VAL A 1 160 ? 17.5 14.594 9.086 1 96 160 VAL A N 1
ATOM 1203 C CA . VAL A 1 160 ? 17.516 15.672 10.07 1 96 160 VAL A CA 1
ATOM 1204 C C . VAL A 1 160 ? 16.609 16.812 9.609 1 96 160 VAL A C 1
ATOM 1206 O O . VAL A 1 160 ? 16.844 17.422 8.562 1 96 160 VAL A O 1
ATOM 1209 N N . TYR A 1 161 ? 15.625 17.109 10.469 1 96.56 161 TYR A N 1
ATOM 1210 C CA . TYR A 1 161 ? 14.648 18.141 10.141 1 96.56 161 TYR A CA 1
ATOM 1211 C C . TYR A 1 161 ? 14.688 19.266 11.156 1 96.56 161 TYR A C 1
ATOM 1213 O O . TYR A 1 161 ? 15.203 19.109 12.258 1 96.56 161 TYR A O 1
ATOM 1221 N N . GLU A 1 162 ? 14.203 20.438 10.703 1 96.62 162 GLU A N 1
ATOM 1222 C CA . GLU A 1 162 ? 13.859 21.453 11.703 1 96.62 162 GLU A CA 1
ATOM 1223 C C . GLU A 1 162 ? 12.891 20.891 12.742 1 96.62 162 GLU A C 1
ATOM 1225 O O . GLU A 1 162 ? 12.078 20.016 12.43 1 96.62 162 GLU A O 1
ATOM 1230 N N . PHE A 1 163 ? 13.008 21.391 13.898 1 96.94 163 PHE A N 1
ATOM 1231 C CA . PHE A 1 163 ? 12.164 20.922 14.984 1 96.94 163 PHE A CA 1
ATOM 1232 C C . PHE A 1 163 ? 10.836 21.672 15 1 96.94 163 PHE A C 1
ATOM 1234 O O . PHE A 1 163 ? 10.812 22.906 14.953 1 96.94 163 PHE A O 1
ATOM 1241 N N . MET A 1 164 ? 9.789 20.953 15.023 1 96.81 164 MET A N 1
ATOM 1242 C CA . MET A 1 164 ? 8.438 21.5 15.109 1 96.81 164 MET A CA 1
ATOM 1243 C C . MET A 1 164 ? 7.922 21.453 16.547 1 96.81 164 MET A C 1
ATOM 1245 O O . MET A 1 164 ? 7.488 20.406 17.016 1 96.81 164 MET A O 1
ATOM 1249 N N . GLN A 1 165 ? 7.766 22.516 17.172 1 94.5 165 GLN A N 1
ATOM 1250 C CA . GLN A 1 165 ? 7.605 22.656 18.609 1 94.5 165 GLN A CA 1
ATOM 1251 C C . GLN A 1 165 ? 6.242 22.141 19.062 1 94.5 165 GLN A C 1
ATOM 1253 O O . GLN A 1 165 ? 6.105 21.641 20.188 1 94.5 165 GLN A O 1
ATOM 1258 N N . LYS A 1 166 ? 5.266 22.312 18.266 1 94.62 166 LYS A N 1
ATOM 1259 C CA . LYS A 1 166 ? 3.912 21.984 18.703 1 94.62 166 LYS A CA 1
ATOM 1260 C C . LYS A 1 166 ? 3.5 20.594 18.234 1 94.62 166 LYS A C 1
ATOM 1262 O O . LYS A 1 166 ? 2.33 20.219 18.344 1 94.62 166 LYS A O 1
ATOM 1267 N N . GLY A 1 167 ? 4.418 19.828 17.609 1 93 167 GLY A N 1
ATOM 1268 C CA . GLY A 1 167 ? 4.125 18.453 17.219 1 93 167 GLY A CA 1
ATOM 1269 C C . GLY A 1 167 ? 3.217 18.359 16 1 93 167 GLY A C 1
ATOM 1270 O O . GLY A 1 167 ? 3.275 19.203 15.109 1 93 167 GLY A O 1
ATOM 1271 N N . SER A 1 168 ? 2.439 17.281 15.961 1 94.31 168 SER A N 1
ATOM 1272 C CA . SER A 1 168 ? 1.605 17.016 14.797 1 94.31 168 SER A CA 1
ATOM 1273 C C . SER A 1 168 ? 0.155 17.422 15.047 1 94.31 168 SER A C 1
ATOM 1275 O O . SER A 1 168 ? -0.283 17.484 16.203 1 94.31 168 SER A O 1
ATOM 1277 N N . LEU A 1 169 ? -0.556 17.688 13.961 1 96.69 169 LEU A N 1
ATOM 1278 C CA . LEU A 1 169 ? -1.994 17.922 14.047 1 96.69 169 LEU A CA 1
ATOM 1279 C C . LEU A 1 169 ? -2.697 16.719 14.688 1 96.69 169 LEU A C 1
ATOM 1281 O O . LEU A 1 169 ? -3.633 16.906 15.469 1 96.69 169 LEU A O 1
ATOM 1285 N N . GLU A 1 170 ? -2.271 15.531 14.367 1 94.69 170 GLU A N 1
ATOM 1286 C CA . GLU A 1 170 ? -2.85 14.32 14.93 1 94.69 170 GLU A CA 1
ATOM 1287 C C . GLU A 1 170 ? -2.82 14.344 16.453 1 94.69 170 GLU A C 1
ATOM 1289 O O . GLU A 1 170 ? -3.814 14.023 17.109 1 94.69 170 GLU A O 1
ATOM 1294 N N . ASN A 1 171 ? -1.742 14.781 17 1 91.31 171 ASN A N 1
ATOM 1295 C CA . ASN A 1 171 ? -1.597 14.828 18.453 1 91.31 171 ASN A CA 1
ATOM 1296 C C . ASN A 1 171 ? -2.596 15.789 19.078 1 91.31 171 ASN A C 1
ATOM 1298 O O . ASN A 1 171 ? -3.139 15.516 20.156 1 91.31 171 ASN A O 1
ATOM 1302 N N . HIS A 1 172 ? -2.816 16.859 18.484 1 93.81 172 HIS A N 1
ATOM 1303 C CA . HIS A 1 172 ? -3.717 17.875 19.016 1 93.81 172 HIS A CA 1
ATOM 1304 C C . HIS A 1 172 ? -5.172 17.453 18.875 1 93.81 172 HIS A C 1
ATOM 1306 O O . HIS A 1 172 ? -6 17.75 19.75 1 93.81 172 HIS A O 1
ATOM 1312 N N . LEU A 1 173 ? -5.484 16.75 17.828 1 94.5 173 LEU A N 1
ATOM 1313 C CA . LEU A 1 173 ? -6.875 16.391 17.562 1 94.5 173 LEU A CA 1
ATOM 1314 C C . LEU A 1 173 ? -7.277 15.156 18.359 1 94.5 173 LEU A C 1
ATOM 1316 O O . LEU A 1 173 ? -8.398 15.078 18.875 1 94.5 173 LEU A O 1
ATOM 1320 N N . PHE A 1 174 ? -6.344 14.164 18.422 1 91.38 174 PHE A N 1
ATOM 1321 C CA . PHE A 1 174 ? -6.758 12.852 18.906 1 91.38 174 PHE A CA 1
ATOM 1322 C C . PHE A 1 174 ? -6.098 12.531 20.234 1 91.38 174 PHE A C 1
ATOM 1324 O O . PHE A 1 174 ? -6.445 11.547 20.891 1 91.38 174 PHE A O 1
ATOM 1331 N N . GLY A 1 175 ? -5.094 13.188 20.516 1 81.69 175 GLY A N 1
ATOM 1332 C CA . GLY A 1 175 ? -4.359 12.891 21.734 1 81.69 175 GLY A CA 1
ATOM 1333 C C . GLY A 1 175 ? -5.215 12.984 22.984 1 81.69 175 GLY A C 1
ATOM 1334 O O . GLY A 1 175 ? -6.219 13.695 23 1 81.69 175 GLY A O 1
ATOM 1335 N N . ARG A 1 176 ? -4.977 11.859 23.781 1 66 176 ARG A N 1
ATOM 1336 C CA . ARG A 1 176 ? -5.672 11.805 25.062 1 66 176 ARG A CA 1
ATOM 1337 C C . ARG A 1 176 ? -4.793 12.344 26.188 1 66 176 ARG A C 1
ATOM 1339 O O . ARG A 1 176 ? -3.568 12.219 26.141 1 66 176 ARG A O 1
ATOM 1346 N N . GLY A 1 177 ? -5.312 13.195 26.906 1 56 177 GLY A N 1
ATOM 1347 C CA . GLY A 1 177 ? -4.691 13.609 28.156 1 56 177 GLY A CA 1
ATOM 1348 C C . GLY A 1 177 ? -4.523 15.117 28.266 1 56 177 GLY A C 1
ATOM 1349 O O . GLY A 1 177 ? -4.75 15.844 27.297 1 56 177 GLY A O 1
ATOM 1350 N N . CYS A 1 178 ? -4.254 15.562 29.469 1 50.22 178 CYS A N 1
ATOM 1351 C CA . CYS A 1 178 ? -4.203 16.938 29.953 1 50.22 178 CYS A CA 1
ATOM 1352 C C . CYS A 1 178 ? -3.111 17.719 29.25 1 50.22 178 CYS A C 1
ATOM 1354 O O . CYS A 1 178 ? -3.094 18.953 29.312 1 50.22 178 CYS A O 1
ATOM 1356 N N . THR A 1 179 ? -2.178 16.938 28.5 1 55.31 179 THR A N 1
ATOM 1357 C CA . THR A 1 179 ? -1.019 17.703 28.078 1 55.31 179 THR A CA 1
ATOM 1358 C C . THR A 1 179 ? -1.229 18.266 26.672 1 55.31 179 THR A C 1
ATOM 1360 O O . THR A 1 179 ? -0.46 19.109 26.203 1 55.31 179 THR A O 1
ATOM 1363 N N . VAL A 1 180 ? -2.305 17.766 26.016 1 65.94 180 VAL A N 1
ATOM 1364 C CA . VAL A 1 180 ? -2.408 18.312 24.672 1 65.94 180 VAL A CA 1
ATOM 1365 C C . VAL A 1 180 ? -3.508 19.375 24.625 1 65.94 180 VAL A C 1
ATOM 1367 O O . VAL A 1 180 ? -4.609 19.156 25.141 1 65.94 180 VAL A O 1
ATOM 1370 N N . GLN A 1 181 ? -3.031 20.594 24.344 1 75 181 GLN A N 1
ATOM 1371 C CA . GLN A 1 181 ? -3.947 21.719 24.234 1 75 181 GLN A CA 1
ATOM 1372 C C . GLN A 1 181 ? -4.867 21.562 23.031 1 75 181 GLN A C 1
ATOM 1374 O O . GLN A 1 181 ? -4.398 21.328 21.906 1 75 181 GLN A O 1
ATOM 1379 N N . SER A 1 182 ? -6.145 21.547 23.344 1 84.44 182 SER A N 1
ATOM 1380 C CA . SER A 1 182 ? -7.129 21.5 22.266 1 84.44 182 SER A CA 1
ATOM 1381 C C . SER A 1 182 ? -6.992 22.719 21.359 1 84.44 182 SER A C 1
ATOM 1383 O O . SER A 1 182 ? -6.621 23.812 21.812 1 84.44 182 SER A O 1
ATOM 1385 N N . LEU A 1 183 ? -7.191 22.578 20.109 1 94.19 183 LEU A N 1
ATOM 1386 C CA . LEU A 1 183 ? -7.113 23.641 19.125 1 94.19 183 LEU A CA 1
ATOM 1387 C C . LEU A 1 183 ? -8.445 24.375 19.016 1 94.19 183 LEU A C 1
ATOM 1389 O O . LEU A 1 183 ? -9.492 23.75 18.828 1 94.19 183 LEU A O 1
ATOM 1393 N N . ASP A 1 184 ? -8.398 25.641 19.203 1 94.94 184 ASP A N 1
ATOM 1394 C CA . ASP A 1 184 ? -9.625 26.391 18.984 1 94.94 184 ASP A CA 1
ATOM 1395 C C . ASP A 1 184 ? -9.914 26.547 17.484 1 94.94 184 ASP A C 1
ATOM 1397 O O . ASP A 1 184 ? -9.125 26.109 16.641 1 94.94 184 ASP A O 1
ATOM 1401 N N . TRP A 1 185 ? -11.016 27.125 17.156 1 96.62 185 TRP A N 1
ATOM 1402 C CA . TRP A 1 185 ? -11.523 27.172 15.789 1 96.62 185 TRP A CA 1
ATOM 1403 C C . TRP A 1 185 ? -10.562 27.938 14.883 1 96.62 185 TRP A C 1
ATOM 1405 O O . TRP A 1 185 ? -10.211 27.469 13.805 1 96.62 185 TRP A O 1
ATOM 1415 N N . ASN A 1 186 ? -10.148 29.109 15.305 1 96.56 186 ASN A N 1
ATOM 1416 C CA . ASN A 1 186 ? -9.305 29.953 14.469 1 96.56 186 ASN A CA 1
ATOM 1417 C C . ASN A 1 186 ? -7.961 29.281 14.172 1 96.56 186 ASN A C 1
ATOM 1419 O O . ASN A 1 186 ? -7.449 29.391 13.062 1 96.56 186 ASN A O 1
ATOM 1423 N N . ILE A 1 187 ? -7.438 28.625 15.133 1 97.25 187 ILE A N 1
ATOM 1424 C CA . ILE A 1 187 ? -6.172 27.922 14.945 1 97.25 187 ILE A CA 1
ATOM 1425 C C . ILE A 1 187 ? -6.371 26.75 13.984 1 97.25 187 ILE A C 1
ATOM 1427 O O . ILE A 1 187 ? -5.52 26.5 13.125 1 97.25 187 ILE A O 1
ATOM 1431 N N . ARG A 1 188 ? -7.465 26.047 14.133 1 97.94 188 ARG A N 1
ATOM 1432 C CA . ARG A 1 188 ? -7.777 24.969 13.203 1 97.94 188 ARG A CA 1
ATOM 1433 C C . ARG A 1 188 ? -7.832 25.469 11.766 1 97.94 188 ARG A C 1
ATOM 1435 O O . ARG A 1 188 ? -7.262 24.859 10.867 1 97.94 188 ARG A O 1
ATOM 1442 N N . LEU A 1 189 ? -8.5 26.562 11.609 1 98.06 189 LEU A N 1
ATOM 1443 C CA . LEU A 1 189 ? -8.625 27.125 10.281 1 98.06 189 LEU A CA 1
ATOM 1444 C C . LEU A 1 189 ? -7.266 27.562 9.742 1 98.06 189 LEU A C 1
ATOM 1446 O O . LEU A 1 189 ? -6.949 27.328 8.57 1 98.06 189 LEU A O 1
ATOM 1450 N N . LYS A 1 190 ? -6.504 28.156 10.562 1 98.12 190 LYS A N 1
ATOM 1451 C CA . LYS A 1 190 ? -5.152 28.547 10.188 1 98.12 190 LYS A CA 1
ATOM 1452 C C . LYS A 1 190 ? -4.34 27.344 9.727 1 98.12 190 LYS A C 1
ATOM 1454 O O . LYS A 1 190 ? -3.668 27.406 8.688 1 98.12 190 LYS A O 1
ATOM 1459 N N . ILE A 1 191 ? -4.43 26.297 10.445 1 98.62 191 ILE A N 1
ATOM 1460 C CA . ILE A 1 191 ? -3.676 25.078 10.172 1 98.62 191 ILE A CA 1
ATOM 1461 C C . ILE A 1 191 ? -4.102 24.5 8.82 1 98.62 191 ILE A C 1
ATOM 1463 O O . ILE A 1 191 ? -3.258 24.172 7.984 1 98.62 191 ILE A O 1
ATOM 1467 N N . VAL A 1 192 ? -5.363 24.391 8.586 1 98.56 192 VAL A N 1
ATOM 1468 C CA . VAL A 1 192 ? -5.84 23.766 7.363 1 98.56 192 VAL A CA 1
ATOM 1469 C C . VAL A 1 192 ? -5.496 24.625 6.16 1 98.56 192 VAL A C 1
ATOM 1471 O O . VAL A 1 192 ? -5.188 24.125 5.082 1 98.56 192 VAL A O 1
ATOM 1474 N N . ILE A 1 193 ? -5.586 25.938 6.336 1 98.81 193 ILE A N 1
ATOM 1475 C CA . ILE A 1 193 ? -5.207 26.844 5.25 1 98.81 193 ILE A CA 1
ATOM 1476 C C . ILE A 1 193 ? -3.725 26.656 4.93 1 98.81 193 ILE A C 1
ATOM 1478 O O . ILE A 1 193 ? -3.348 26.547 3.762 1 98.81 193 ILE A O 1
ATOM 1482 N N . GLY A 1 194 ? -2.893 26.641 5.922 1 98.81 194 GLY A N 1
ATOM 1483 C CA . GLY A 1 194 ? -1.473 26.422 5.707 1 98.81 194 GLY A CA 1
ATOM 1484 C C . GLY A 1 194 ? -1.176 25.094 5.02 1 98.81 194 GLY A C 1
ATOM 1485 O O . GLY A 1 194 ? -0.389 25.047 4.07 1 98.81 194 GLY A O 1
ATOM 1486 N N . ALA A 1 195 ? -1.782 24.031 5.5 1 98.81 195 ALA A N 1
ATOM 1487 C CA . ALA A 1 195 ? -1.6 22.719 4.895 1 98.81 195 ALA A CA 1
ATOM 1488 C C . ALA A 1 195 ? -2.055 22.719 3.438 1 98.81 195 ALA A C 1
ATOM 1490 O O . ALA A 1 195 ? -1.41 22.109 2.578 1 98.81 195 ALA A O 1
ATOM 1491 N N . ALA A 1 196 ? -3.18 23.375 3.193 1 98.88 196 ALA A N 1
ATOM 1492 C CA . ALA A 1 196 ? -3.682 23.484 1.827 1 98.88 196 ALA A CA 1
ATOM 1493 C C . ALA A 1 196 ? -2.678 24.203 0.929 1 98.88 196 ALA A C 1
ATOM 1495 O O . ALA A 1 196 ? -2.449 23.781 -0.21 1 98.88 196 ALA A O 1
ATOM 1496 N N . LYS A 1 197 ? -2.141 25.25 1.428 1 98.69 197 LYS A N 1
ATOM 1497 C CA . LYS A 1 197 ? -1.149 26 0.666 1 98.69 197 LYS A CA 1
ATOM 1498 C C . LYS A 1 197 ? 0.068 25.141 0.343 1 98.69 197 LYS A C 1
ATOM 1500 O O . LYS A 1 197 ? 0.602 25.203 -0.767 1 98.69 197 LYS A O 1
ATOM 1505 N N . GLY A 1 198 ? 0.529 24.375 1.317 1 98.25 198 GLY A N 1
ATOM 1506 C CA . GLY A 1 198 ? 1.625 23.453 1.063 1 98.25 198 GLY A CA 1
ATOM 1507 C C . GLY A 1 198 ? 1.321 22.453 -0.035 1 98.25 198 GLY A C 1
ATOM 1508 O O . GLY A 1 198 ? 2.135 22.25 -0.939 1 98.25 198 GLY A O 1
ATOM 1509 N N . LEU A 1 199 ? 0.204 21.828 0.058 1 97.88 199 LEU A N 1
ATOM 1510 C CA . LEU A 1 199 ? -0.195 20.844 -0.935 1 97.88 199 LEU A CA 1
ATOM 1511 C C . LEU A 1 199 ? -0.387 21.484 -2.303 1 97.88 199 LEU A C 1
ATOM 1513 O O . LEU A 1 199 ? -0.038 20.906 -3.328 1 97.88 199 LEU A O 1
ATOM 1517 N N . CYS A 1 200 ? -0.989 22.703 -2.295 1 97.69 200 CYS A N 1
ATOM 1518 C CA . CYS A 1 200 ? -1.148 23.453 -3.531 1 97.69 200 CYS A CA 1
ATOM 1519 C C . CYS A 1 200 ? 0.2 23.703 -4.199 1 97.69 200 CYS A C 1
ATOM 1521 O O . CYS A 1 200 ? 0.342 23.516 -5.406 1 97.69 200 CYS A O 1
ATOM 1523 N N . PHE A 1 201 ? 1.159 24.078 -3.5 1 96.75 201 PHE A N 1
ATOM 1524 C CA . PHE A 1 201 ? 2.51 24.297 -4.008 1 96.75 201 PHE A CA 1
ATOM 1525 C C . PHE A 1 201 ? 3.045 23.031 -4.672 1 96.75 201 PHE A C 1
ATOM 1527 O O . PHE A 1 201 ? 3.592 23.078 -5.773 1 96.75 201 PHE A O 1
ATOM 1534 N N . LEU A 1 202 ? 2.908 21.875 -3.992 1 95.31 202 LEU A N 1
ATOM 1535 C CA . LEU A 1 202 ? 3.387 20.609 -4.539 1 95.31 202 LEU A CA 1
ATOM 1536 C C . LEU A 1 202 ? 2.721 20.312 -5.875 1 95.31 202 LEU A C 1
ATOM 1538 O O . LEU A 1 202 ? 3.373 19.828 -6.805 1 95.31 202 LEU A O 1
ATOM 1542 N N . HIS A 1 203 ? 1.471 20.625 -5.965 1 94.88 203 HIS A N 1
ATOM 1543 C CA . HIS A 1 203 ? 0.685 20.281 -7.141 1 94.88 203 HIS A CA 1
ATOM 1544 C C . HIS A 1 203 ? 0.979 21.234 -8.297 1 94.88 203 HIS A C 1
ATOM 1546 O O . HIS A 1 203 ? 0.653 20.938 -9.453 1 94.88 203 HIS A O 1
ATOM 1552 N N . THR A 1 204 ? 1.485 22.359 -7.996 1 90.38 204 THR A N 1
ATOM 1553 C CA . THR A 1 204 ? 1.695 23.359 -9.031 1 90.38 204 THR A CA 1
ATOM 1554 C C . THR A 1 204 ? 3.18 23.5 -9.359 1 90.38 204 THR A C 1
ATOM 1556 O O . THR A 1 204 ? 3.553 24.234 -10.281 1 90.38 204 THR A O 1
ATOM 1559 N N . ALA A 1 205 ? 3.961 22.844 -8.633 1 82.38 205 ALA A N 1
ATOM 1560 C CA . ALA A 1 205 ? 5.391 22.844 -8.93 1 82.38 205 ALA A CA 1
ATOM 1561 C C . ALA A 1 205 ? 5.656 22.25 -10.312 1 82.38 205 ALA A C 1
ATOM 1563 O O . ALA A 1 205 ? 4.809 21.547 -10.867 1 82.38 205 ALA A O 1
ATOM 1564 N N . ASN A 1 206 ? 6.691 22.531 -11.016 1 72.56 206 ASN A N 1
ATOM 1565 C CA . ASN A 1 206 ? 7.035 22.156 -12.383 1 72.56 206 ASN A CA 1
ATOM 1566 C C . ASN A 1 206 ? 6.797 20.672 -12.633 1 72.56 206 ASN A C 1
ATOM 1568 O O . ASN A 1 206 ? 6.277 20.297 -13.688 1 72.56 206 ASN A O 1
ATOM 1572 N N . ASN A 1 207 ? 7.125 19.797 -11.836 1 74.5 207 ASN A N 1
ATOM 1573 C CA . ASN A 1 207 ? 6.938 18.375 -12.062 1 74.5 207 ASN A CA 1
ATOM 1574 C C . ASN A 1 207 ? 5.742 17.828 -11.281 1 74.5 207 ASN A C 1
ATOM 1576 O O . ASN A 1 207 ? 5.508 16.625 -11.258 1 74.5 207 ASN A O 1
ATOM 1580 N N . GLN A 1 208 ? 4.898 18.656 -10.961 1 84 208 GLN A N 1
ATOM 1581 C CA . GLN A 1 208 ? 3.771 18.25 -10.125 1 84 208 GLN A CA 1
ATOM 1582 C C . GLN A 1 208 ? 4.148 17.094 -9.211 1 84 208 GLN A C 1
ATOM 1584 O O . GLN A 1 208 ? 4.754 16.109 -9.648 1 84 208 GLN A O 1
ATOM 1589 N N . VAL A 1 209 ? 3.979 17.25 -8.055 1 90.44 209 VAL A N 1
ATOM 1590 C CA . VAL A 1 209 ? 4.281 16.219 -7.059 1 90.44 209 VAL A CA 1
ATOM 1591 C C . VAL A 1 209 ? 2.982 15.695 -6.449 1 90.44 209 VAL A C 1
ATOM 1593 O O . VAL A 1 209 ? 2.156 16.469 -5.969 1 90.44 209 VAL A O 1
ATOM 1596 N N . ILE A 1 210 ? 2.777 14.414 -6.641 1 93.12 210 ILE A N 1
ATOM 1597 C CA . ILE A 1 210 ? 1.713 13.758 -5.887 1 93.12 210 ILE A CA 1
ATOM 1598 C C . ILE A 1 210 ? 2.252 13.281 -4.543 1 93.12 210 ILE A C 1
ATOM 1600 O O . ILE A 1 210 ? 3.143 12.43 -4.488 1 93.12 210 ILE A O 1
ATOM 1604 N N . TYR A 1 211 ? 1.775 13.805 -3.488 1 94.5 211 TYR A N 1
ATOM 1605 C CA . TYR A 1 211 ? 2.307 13.586 -2.146 1 94.5 211 TYR A CA 1
ATOM 1606 C C . TYR A 1 211 ? 2.012 12.172 -1.663 1 94.5 211 TYR A C 1
ATOM 1608 O O . TYR A 1 211 ? 2.891 11.5 -1.112 1 94.5 211 TYR A O 1
ATOM 1616 N N . ARG A 1 212 ? 0.708 11.688 -1.746 1 93.12 212 ARG A N 1
ATOM 1617 C CA . ARG A 1 212 ? 0.238 10.312 -1.621 1 93.12 212 ARG A CA 1
ATOM 1618 C C . ARG A 1 212 ? 0.036 9.938 -0.157 1 93.12 212 ARG A C 1
ATOM 1620 O O . ARG A 1 212 ? -0.474 8.852 0.145 1 93.12 212 ARG A O 1
ATOM 1627 N N . ASP A 1 213 ? 0.326 10.805 0.778 1 93.5 213 ASP A N 1
ATOM 1628 C CA . ASP A 1 213 ? 0.177 10.406 2.174 1 93.5 213 ASP A CA 1
ATOM 1629 C C . ASP A 1 213 ? -0.271 11.586 3.035 1 93.5 213 ASP A C 1
ATOM 1631 O O . ASP A 1 213 ? 0.302 11.844 4.098 1 93.5 213 ASP A O 1
ATOM 1635 N N . PHE A 1 214 ? -1.189 12.297 2.525 1 97.19 214 PHE A N 1
ATOM 1636 C CA . PHE A 1 214 ? -1.718 13.43 3.279 1 97.19 214 PHE A CA 1
ATOM 1637 C C . PHE A 1 214 ? -2.609 12.953 4.418 1 97.19 214 PHE A C 1
ATOM 1639 O O . PHE A 1 214 ? -3.629 12.297 4.184 1 97.19 214 PHE A O 1
ATOM 1646 N N . LYS A 1 215 ? -2.236 13.242 5.637 1 96.81 215 LYS A N 1
ATOM 1647 C CA . LYS A 1 215 ? -2.947 12.844 6.848 1 96.81 215 LYS A CA 1
ATOM 1648 C C . LYS A 1 215 ? -2.557 13.719 8.031 1 96.81 215 LYS A C 1
ATOM 1650 O O . LYS A 1 215 ? -1.573 14.461 7.961 1 96.81 215 LYS A O 1
ATOM 1655 N N . ALA A 1 216 ? -3.26 13.641 9.078 1 96.81 216 ALA A N 1
ATOM 1656 C CA . ALA A 1 216 ? -3.1 14.531 10.219 1 96.81 216 ALA A CA 1
ATOM 1657 C C . ALA A 1 216 ? -1.728 14.352 10.867 1 96.81 216 ALA A C 1
ATOM 1659 O O . ALA A 1 216 ? -1.134 15.32 11.352 1 96.81 216 ALA A O 1
ATOM 1660 N N . SER A 1 217 ? -1.158 13.141 10.828 1 94.56 217 SER A N 1
ATOM 1661 C CA . SER A 1 217 ? 0.118 12.875 11.477 1 94.56 217 SER A CA 1
ATOM 1662 C C . SER A 1 217 ? 1.276 13.5 10.711 1 94.56 217 SER A C 1
ATOM 1664 O O . SER A 1 217 ? 2.363 13.688 11.258 1 94.56 217 SER A O 1
ATOM 1666 N N . ASN A 1 218 ? 0.999 13.828 9.469 1 95.38 218 ASN A N 1
ATOM 1667 C CA . ASN A 1 218 ? 2.057 14.375 8.625 1 95.38 218 ASN A CA 1
ATOM 1668 C C . ASN A 1 218 ? 1.963 15.898 8.523 1 95.38 218 ASN A C 1
ATOM 1670 O O . ASN A 1 218 ? 2.697 16.516 7.75 1 95.38 218 ASN A O 1
ATOM 1674 N N . ILE A 1 219 ? 1.053 16.469 9.227 1 98.12 219 ILE A N 1
ATOM 1675 C CA . ILE A 1 219 ? 0.962 17.922 9.375 1 98.12 219 ILE A CA 1
ATOM 1676 C C . ILE A 1 219 ? 1.581 18.344 10.703 1 98.12 219 ILE A C 1
ATOM 1678 O O . ILE A 1 219 ? 0.962 18.203 11.758 1 98.12 219 ILE A O 1
ATOM 1682 N N . LEU A 1 220 ? 2.75 18.906 10.586 1 97.5 220 LEU A N 1
ATOM 1683 C CA . LEU A 1 220 ? 3.465 19.359 11.781 1 97.5 220 LEU A CA 1
ATOM 1684 C C . LEU A 1 220 ? 3.256 20.844 12.016 1 97.5 220 LEU A C 1
ATOM 1686 O O . LEU A 1 220 ? 2.967 21.594 11.078 1 97.5 220 LEU A O 1
ATOM 1690 N N . LEU A 1 221 ? 3.4 21.219 13.281 1 97.69 221 LEU A N 1
ATOM 1691 C CA . LEU A 1 221 ? 3.104 22.594 13.664 1 97.69 221 LEU A CA 1
ATOM 1692 C C . LEU A 1 221 ? 4.305 23.234 14.352 1 97.69 221 LEU A C 1
ATOM 1694 O O . LEU A 1 221 ? 4.879 22.656 15.273 1 97.69 221 LEU A O 1
ATOM 1698 N N . ASP A 1 222 ? 4.645 24.453 13.891 1 97.25 222 ASP A N 1
ATOM 1699 C CA . ASP A 1 222 ? 5.707 25.172 14.57 1 97.25 222 ASP A CA 1
ATOM 1700 C C . ASP A 1 222 ? 5.156 25.953 15.773 1 97.25 222 ASP A C 1
ATOM 1702 O O . ASP A 1 222 ? 4 25.766 16.156 1 97.25 222 ASP A O 1
ATOM 1706 N N . GLY A 1 223 ? 5.988 26.781 16.359 1 95.75 223 GLY A N 1
ATOM 1707 C CA . GLY A 1 223 ? 5.629 27.5 17.578 1 95.75 223 GLY A CA 1
ATOM 1708 C C . GLY A 1 223 ? 4.438 28.422 17.391 1 95.75 223 GLY A C 1
ATOM 1709 O O . GLY A 1 223 ? 3.719 28.703 18.359 1 95.75 223 GLY A O 1
ATOM 1710 N N . SER A 1 224 ? 4.18 28.844 16.219 1 97.06 224 SER A N 1
ATOM 1711 C CA . SER A 1 224 ? 3.076 29.75 15.914 1 97.06 224 SER A CA 1
ATOM 1712 C C . SER A 1 224 ? 1.904 29.016 15.281 1 97.06 224 SER A C 1
ATOM 1714 O O . SER A 1 224 ? 1.019 29.625 14.688 1 97.06 224 SER A O 1
ATOM 1716 N N . TYR A 1 225 ? 1.926 27.688 15.266 1 97.31 225 TYR A N 1
ATOM 1717 C CA . TYR A 1 225 ? 0.898 26.797 14.727 1 97.31 225 TYR A CA 1
ATOM 1718 C C . TYR A 1 225 ? 0.806 26.938 13.211 1 97.31 225 TYR A C 1
ATOM 1720 O O . TYR A 1 225 ? -0.265 26.75 12.625 1 97.31 225 TYR A O 1
ATOM 1728 N N . THR A 1 226 ? 1.936 27.344 12.68 1 98.12 226 THR A N 1
ATOM 1729 C CA . THR A 1 226 ? 2.027 27.266 11.227 1 98.12 226 THR A CA 1
ATOM 1730 C C . THR A 1 226 ? 2.174 25.797 10.789 1 98.12 226 THR A C 1
ATOM 1732 O O . THR A 1 226 ? 3.055 25.094 11.266 1 98.12 226 THR A O 1
ATOM 1735 N N . ALA A 1 227 ? 1.329 25.406 9.875 1 98.75 227 ALA A N 1
ATOM 1736 C CA . ALA A 1 227 ? 1.332 24.016 9.414 1 98.75 227 ALA A CA 1
ATOM 1737 C C . ALA A 1 227 ? 2.418 23.781 8.367 1 98.75 227 ALA A C 1
ATOM 1739 O O . ALA A 1 227 ? 2.578 24.594 7.445 1 98.75 227 ALA A O 1
ATOM 1740 N N . LYS A 1 228 ? 3.152 22.703 8.516 1 98.62 228 LYS A N 1
ATOM 1741 C CA . LYS A 1 228 ? 4.137 22.266 7.531 1 98.62 228 LYS A CA 1
ATOM 1742 C C . LYS A 1 228 ? 3.98 20.781 7.215 1 98.62 228 LYS A C 1
ATOM 1744 O O . LYS A 1 228 ? 3.912 19.953 8.125 1 98.62 228 LYS A O 1
ATOM 1749 N N . ILE A 1 229 ? 3.879 20.469 5.977 1 98 229 ILE A N 1
ATOM 1750 C CA . ILE A 1 229 ? 3.742 19.078 5.523 1 98 229 ILE A CA 1
ATOM 1751 C C . ILE A 1 229 ? 5.078 18.359 5.66 1 98 229 ILE A C 1
ATOM 1753 O O . ILE A 1 229 ? 6.129 18.922 5.336 1 98 229 ILE A O 1
ATOM 1757 N N . SER A 1 230 ? 5.02 17.125 6.203 1 95.19 230 SER A N 1
ATOM 1758 C CA . SER A 1 230 ? 6.219 16.328 6.434 1 95.19 230 SER A CA 1
ATOM 1759 C C . SER A 1 230 ? 6.082 14.938 5.816 1 95.19 230 SER A C 1
ATOM 1761 O O . SER A 1 230 ? 5.031 14.594 5.27 1 95.19 230 SER A O 1
ATOM 1763 N N . ASP A 1 231 ? 7.188 14.164 5.801 1 90.5 231 ASP A N 1
ATOM 1764 C CA . ASP A 1 231 ? 7.242 12.758 5.41 1 90.5 231 ASP A CA 1
ATOM 1765 C C . ASP A 1 231 ? 6.91 12.586 3.93 1 90.5 231 ASP A C 1
ATOM 1767 O O . ASP A 1 231 ? 5.836 12.086 3.584 1 90.5 231 ASP A O 1
ATOM 1771 N N . PHE A 1 232 ? 7.816 12.844 3.098 1 90.88 232 PHE A N 1
ATOM 1772 C CA . PHE A 1 232 ? 7.656 12.773 1.65 1 90.88 232 PHE A CA 1
ATOM 1773 C C . PHE A 1 232 ? 8.047 11.398 1.127 1 90.88 232 PHE A C 1
ATOM 1775 O O . PHE A 1 232 ? 8.32 11.234 -0.063 1 90.88 232 PHE A O 1
ATOM 1782 N N . GLY A 1 233 ? 8.047 10.469 1.951 1 86.19 233 GLY A N 1
ATOM 1783 C CA . GLY A 1 233 ? 8.531 9.133 1.618 1 86.19 233 GLY A CA 1
ATOM 1784 C C . GLY A 1 233 ? 7.727 8.469 0.518 1 86.19 233 GLY A C 1
ATOM 1785 O O . GLY A 1 233 ? 8.242 7.617 -0.207 1 86.19 233 GLY A O 1
ATOM 1786 N N . LEU A 1 234 ? 6.508 8.797 0.29 1 87.12 234 LEU A N 1
ATOM 1787 C CA . LEU A 1 234 ? 5.652 8.156 -0.702 1 87.12 234 LEU A CA 1
ATOM 1788 C C . LEU A 1 234 ? 5.449 9.062 -1.911 1 87.12 234 LEU A C 1
ATOM 1790 O O . LEU A 1 234 ? 4.793 8.672 -2.881 1 87.12 234 LEU A O 1
ATOM 1794 N N . ALA A 1 235 ? 6.016 10.227 -1.849 1 89.12 235 ALA A N 1
ATOM 1795 C CA . ALA A 1 235 ? 5.785 11.211 -2.898 1 89.12 235 ALA A CA 1
ATOM 1796 C C . ALA A 1 235 ? 6.305 10.719 -4.242 1 89.12 235 ALA A C 1
ATOM 1798 O O . ALA A 1 235 ? 7.227 9.898 -4.297 1 89.12 235 ALA A O 1
ATOM 1799 N N . LYS A 1 236 ? 5.648 11.133 -5.289 1 85.81 236 LYS A N 1
ATOM 1800 C CA . LYS A 1 236 ? 6.027 10.781 -6.656 1 85.81 236 LYS A CA 1
ATOM 1801 C C . LYS A 1 236 ? 5.84 11.969 -7.594 1 85.81 236 LYS A C 1
ATOM 1803 O O . LYS A 1 236 ? 4.926 12.773 -7.41 1 85.81 236 LYS A O 1
ATOM 1808 N N . PHE A 1 237 ? 6.75 12.008 -8.539 1 77.75 237 PHE A N 1
ATOM 1809 C CA . PHE A 1 237 ? 6.547 13.008 -9.578 1 77.75 237 PHE A CA 1
ATOM 1810 C C . PHE A 1 237 ? 5.383 12.617 -10.484 1 77.75 237 PHE A C 1
ATOM 1812 O O . PHE A 1 237 ? 5.223 11.445 -10.828 1 77.75 237 PHE A O 1
ATOM 1819 N N . GLY A 1 238 ? 4.516 13.531 -10.617 1 70.19 238 GLY A N 1
ATOM 1820 C CA . GLY A 1 238 ? 3.342 13.297 -11.445 1 70.19 238 GLY A CA 1
ATOM 1821 C C . GLY A 1 238 ? 3.664 13.203 -12.922 1 70.19 238 GLY A C 1
ATOM 1822 O O . GLY A 1 238 ? 4.762 13.562 -13.352 1 70.19 238 GLY A O 1
ATOM 1823 N N . PRO A 1 239 ? 2.779 12.328 -13.586 1 66.19 239 PRO A N 1
ATOM 1824 C CA . PRO A 1 239 ? 2.869 12.453 -15.039 1 66.19 239 PRO A CA 1
ATOM 1825 C C . PRO A 1 239 ? 2.561 13.859 -15.531 1 66.19 239 PRO A C 1
ATOM 1827 O O . PRO A 1 239 ? 2.18 14.727 -14.742 1 66.19 239 PRO A O 1
ATOM 1830 N N . SER A 1 240 ? 2.861 14.242 -16.75 1 53.53 240 SER A N 1
ATOM 1831 C CA . SER A 1 240 ? 2.338 15.5 -17.266 1 53.53 240 SER A CA 1
ATOM 1832 C C . SER A 1 240 ? 0.888 15.711 -16.844 1 53.53 240 SER A C 1
ATOM 1834 O O . SER A 1 240 ? 0.193 14.758 -16.5 1 53.53 240 SER A O 1
ATOM 1836 N N . ALA A 1 241 ? 0.334 16.906 -16.625 1 49.38 241 ALA A N 1
ATOM 1837 C CA . ALA A 1 241 ? -0.808 17.516 -15.938 1 49.38 241 ALA A CA 1
ATOM 1838 C C . ALA A 1 241 ? -1.949 16.516 -15.789 1 49.38 241 ALA A C 1
ATOM 1840 O O . ALA A 1 241 ? -2.447 16.281 -14.688 1 49.38 241 ALA A O 1
ATOM 1841 N N . SER A 1 242 ? -2.797 16.266 -16.719 1 50.38 242 SER A N 1
ATOM 1842 C CA . SER A 1 242 ? -4.086 15.586 -16.672 1 50.38 242 SER A CA 1
ATOM 1843 C C . SER A 1 242 ? -3.914 14.07 -16.672 1 50.38 242 SER A C 1
ATOM 1845 O O . SER A 1 242 ? -4.883 13.328 -16.5 1 50.38 242 SER A O 1
ATOM 1847 N N . GLN A 1 243 ? -2.662 13.648 -16.406 1 66.62 243 GLN A N 1
ATOM 1848 C CA . GLN A 1 243 ? -2.455 12.219 -16.609 1 66.62 243 GLN A CA 1
ATOM 1849 C C . GLN A 1 243 ? -2.199 11.5 -15.289 1 66.62 243 GLN A C 1
ATOM 1851 O O . GLN A 1 243 ? -1.891 12.141 -14.281 1 66.62 243 GLN A O 1
ATOM 1856 N N . SER A 1 244 ? -2.668 10.312 -15.203 1 72.5 244 SER A N 1
ATOM 1857 C CA . SER A 1 244 ? -2.531 9.469 -14.016 1 72.5 244 SER A CA 1
ATOM 1858 C C . SER A 1 244 ? -1.277 8.602 -14.102 1 72.5 244 SER A C 1
ATOM 1860 O O . SER A 1 244 ? -0.774 8.336 -15.195 1 72.5 244 SER A O 1
ATOM 1862 N N . HIS A 1 245 ? -0.672 8.43 -12.906 1 75.62 245 HIS A N 1
ATOM 1863 C CA . HIS A 1 245 ? 0.289 7.348 -12.75 1 75.62 245 HIS A CA 1
ATOM 1864 C C . HIS A 1 245 ? -0.416 6.023 -12.461 1 75.62 245 HIS A C 1
ATOM 1866 O O . HIS A 1 245 ? -1.294 5.961 -11.602 1 75.62 245 HIS A O 1
ATOM 1872 N N . VAL A 1 246 ? -0.143 5.121 -13.328 1 74.75 246 VAL A N 1
ATOM 1873 C CA . VAL A 1 246 ? -0.789 3.832 -13.117 1 74.75 246 VAL A CA 1
ATOM 1874 C C . VAL A 1 246 ? 0.195 2.859 -12.469 1 74.75 246 VAL A C 1
ATOM 1876 O O . VAL A 1 246 ? 1.354 2.771 -12.883 1 74.75 246 VAL A O 1
ATOM 1879 N N . THR A 1 247 ? -0.241 2.377 -11.32 1 78.31 247 THR A N 1
ATOM 1880 C CA . THR A 1 247 ? 0.536 1.346 -10.641 1 78.31 247 THR A CA 1
ATOM 1881 C C . THR A 1 247 ? -0.345 0.15 -10.289 1 78.31 247 THR A C 1
ATOM 1883 O O . THR A 1 247 ? -1.546 0.303 -10.062 1 78.31 247 THR A O 1
ATOM 1886 N N . THR A 1 248 ? 0.269 -1.007 -10.258 1 79.31 248 THR A N 1
ATOM 1887 C CA . THR A 1 248 ? -0.435 -2.193 -9.789 1 79.31 248 THR A CA 1
ATOM 1888 C C . THR A 1 248 ? -0.285 -2.344 -8.273 1 79.31 248 THR A C 1
ATOM 1890 O O . THR A 1 248 ? -1.125 -2.967 -7.621 1 79.31 248 THR A O 1
ATOM 1893 N N . ARG A 1 249 ? 0.732 -1.804 -7.789 1 81.88 249 ARG A N 1
ATOM 1894 C CA . ARG A 1 249 ? 0.986 -1.863 -6.352 1 81.88 249 ARG A CA 1
ATOM 1895 C C . ARG A 1 249 ? 0.521 -0.587 -5.66 1 81.88 249 ARG A C 1
ATOM 1897 O O . ARG A 1 249 ? 0.993 0.506 -5.98 1 81.88 249 ARG A O 1
ATOM 1904 N N . ILE A 1 250 ? -0.292 -0.76 -4.719 1 85.56 250 ILE A N 1
ATOM 1905 C CA . ILE A 1 250 ? -0.834 0.397 -4.016 1 85.56 250 ILE A CA 1
ATOM 1906 C C . ILE A 1 250 ? -0.172 0.525 -2.646 1 85.56 250 ILE A C 1
ATOM 1908 O O . ILE A 1 250 ? 0.123 -0.481 -1.996 1 85.56 250 ILE A O 1
ATOM 1912 N N . MET A 1 251 ? 0.068 1.797 -2.322 1 85.56 251 MET A N 1
ATOM 1913 C CA . MET A 1 251 ? 0.604 2.166 -1.016 1 85.56 251 MET A CA 1
ATOM 1914 C C . MET A 1 251 ? -0.122 3.383 -0.452 1 85.56 251 MET A C 1
ATOM 1916 O O . MET A 1 251 ? -0.467 4.305 -1.195 1 85.56 251 MET A O 1
ATOM 1920 N N . GLY A 1 252 ? -0.337 3.365 0.829 1 88.69 252 GLY A N 1
ATOM 1921 C CA . GLY A 1 252 ? -0.979 4.492 1.489 1 88.69 252 GLY A CA 1
ATOM 1922 C C . GLY A 1 252 ? -1.43 4.176 2.902 1 88.69 252 GLY A C 1
ATOM 1923 O O . GLY A 1 252 ? -1.142 3.096 3.426 1 88.69 252 GLY A O 1
ATOM 1924 N N . THR A 1 253 ? -2.027 5.18 3.492 1 92.25 253 THR A N 1
ATOM 1925 C CA . THR A 1 253 ? -2.553 5.004 4.84 1 92.25 253 THR A CA 1
ATOM 1926 C C . THR A 1 253 ? -4.055 4.738 4.809 1 92.25 253 THR A C 1
ATOM 1928 O O . THR A 1 253 ? -4.797 5.441 4.117 1 92.25 253 THR A O 1
ATOM 1931 N N . CYS A 1 254 ? -4.453 3.773 5.582 1 90.25 254 CYS A N 1
ATOM 1932 C CA . CYS A 1 254 ? -5.863 3.412 5.664 1 90.25 254 CYS A CA 1
ATOM 1933 C C . CYS A 1 254 ? -6.715 4.617 6.047 1 90.25 254 CYS A C 1
ATOM 1935 O O . CYS A 1 254 ? -6.367 5.363 6.965 1 90.25 254 CYS A O 1
ATOM 1937 N N . GLY A 1 255 ? -7.75 4.762 5.293 1 93.5 255 GLY A N 1
ATOM 1938 C CA . GLY A 1 255 ? -8.688 5.832 5.605 1 93.5 255 GLY A CA 1
ATOM 1939 C C . GLY A 1 255 ? -8.414 7.105 4.828 1 93.5 255 GLY A C 1
ATOM 1940 O O . GLY A 1 255 ? -9.297 7.961 4.703 1 93.5 255 GLY A O 1
ATOM 1941 N N . TYR A 1 256 ? -7.207 7.211 4.324 1 96.62 256 TYR A N 1
ATOM 1942 C CA . TYR A 1 256 ? -6.844 8.453 3.656 1 96.62 256 TYR A CA 1
ATOM 1943 C C . TYR A 1 256 ? -6.656 8.234 2.16 1 96.62 256 TYR A C 1
ATOM 1945 O O . TYR A 1 256 ? -6.68 9.188 1.378 1 96.62 256 TYR A O 1
ATOM 1953 N N . ALA A 1 257 ? -6.359 7.004 1.752 1 94 257 ALA A N 1
ATOM 1954 C CA . ALA A 1 257 ? -6.102 6.703 0.346 1 94 257 ALA A CA 1
ATOM 1955 C C . ALA A 1 257 ? -7.371 6.863 -0.489 1 94 257 ALA A C 1
ATOM 1957 O O . ALA A 1 257 ? -8.445 6.398 -0.095 1 94 257 ALA A O 1
ATOM 1958 N N . ALA A 1 258 ? -7.191 7.473 -1.637 1 94.81 258 ALA A N 1
ATOM 1959 C CA . ALA A 1 258 ? -8.336 7.742 -2.508 1 94.81 258 ALA A CA 1
ATOM 1960 C C . ALA A 1 258 ? -8.938 6.445 -3.043 1 94.81 258 ALA A C 1
ATOM 1962 O O . ALA A 1 258 ? -8.211 5.512 -3.383 1 94.81 258 ALA A O 1
ATOM 1963 N N . PRO A 1 259 ? -10.258 6.461 -3.168 1 91.31 259 PRO A N 1
ATOM 1964 C CA . PRO A 1 259 ? -10.93 5.23 -3.592 1 91.31 259 PRO A CA 1
ATOM 1965 C C . PRO A 1 259 ? -10.531 4.793 -5 1 91.31 259 PRO A C 1
ATOM 1967 O O . PRO A 1 259 ? -10.367 3.596 -5.254 1 91.31 259 PRO A O 1
ATOM 1970 N N . GLU A 1 260 ? -10.352 5.703 -5.969 1 90.12 260 GLU A N 1
ATOM 1971 C CA . GLU A 1 260 ? -9.969 5.328 -7.328 1 90.12 260 GLU A CA 1
ATOM 1972 C C . GLU A 1 260 ? -8.578 4.711 -7.355 1 90.12 260 GLU A C 1
ATOM 1974 O O . GLU A 1 260 ? -8.32 3.781 -8.125 1 90.12 260 GLU A O 1
ATOM 1979 N N . TYR A 1 261 ? -7.703 5.219 -6.562 1 91.25 261 TYR A N 1
ATOM 1980 C CA . TYR A 1 261 ? -6.336 4.711 -6.469 1 91.25 261 TYR A CA 1
ATOM 1981 C C . TYR A 1 261 ? -6.32 3.297 -5.902 1 91.25 261 TYR A C 1
ATOM 1983 O O . TYR A 1 261 ? -5.684 2.404 -6.469 1 91.25 261 TYR A O 1
ATOM 1991 N N . VAL A 1 262 ? -7.051 3.08 -4.906 1 89.06 262 VAL A N 1
ATOM 1992 C CA . VAL A 1 262 ? -7.121 1.783 -4.238 1 89.06 262 VAL A CA 1
ATOM 1993 C C . VAL A 1 262 ? -7.77 0.758 -5.164 1 89.06 262 VAL A C 1
ATOM 1995 O O . VAL A 1 262 ? -7.316 -0.385 -5.25 1 89.06 262 VAL A O 1
ATOM 1998 N N . ALA A 1 263 ? -8.711 1.226 -5.871 1 85.31 263 ALA A N 1
ATOM 1999 C CA . ALA A 1 263 ? -9.516 0.314 -6.684 1 85.31 263 ALA A CA 1
ATOM 2000 C C . ALA A 1 263 ? -8.812 -0.009 -7.996 1 85.31 263 ALA A C 1
ATOM 2002 O O . ALA A 1 263 ? -8.914 -1.127 -8.508 1 85.31 263 ALA A O 1
ATOM 2003 N N . THR A 1 264 ? -8.055 0.999 -8.531 1 84.25 264 THR A N 1
ATOM 2004 C CA . THR A 1 264 ? -7.621 0.827 -9.914 1 84.25 264 THR A CA 1
ATOM 2005 C C . THR A 1 264 ? -6.109 0.999 -10.023 1 84.25 264 THR A C 1
ATOM 2007 O O . THR A 1 264 ? -5.512 0.648 -11.047 1 84.25 264 THR A O 1
ATOM 2010 N N . GLY A 1 265 ? -5.586 1.602 -9.086 1 86.88 265 GLY A N 1
ATOM 2011 C CA . GLY A 1 265 ? -4.168 1.911 -9.172 1 86.88 265 GLY A CA 1
ATOM 2012 C C . GLY A 1 265 ? -3.883 3.232 -9.859 1 86.88 265 GLY A C 1
ATOM 2013 O O . GLY A 1 265 ? -2.729 3.656 -9.953 1 86.88 265 GLY A O 1
ATOM 2014 N N . HIS A 1 266 ? -4.891 3.846 -10.328 1 87.88 266 HIS A N 1
ATOM 2015 C CA . HIS A 1 266 ? -4.699 5.148 -10.953 1 87.88 266 HIS A CA 1
ATOM 2016 C C . HIS A 1 266 ? -4.516 6.242 -9.914 1 87.88 266 HIS A C 1
ATOM 2018 O O . HIS A 1 266 ? -5.422 6.504 -9.117 1 87.88 266 HIS A O 1
ATOM 2024 N N . LEU A 1 267 ? -3.381 6.828 -9.977 1 90.12 267 LEU A N 1
ATOM 2025 C CA . LEU A 1 267 ? -3.018 7.887 -9.039 1 90.12 267 LEU A CA 1
ATOM 2026 C C . LEU A 1 267 ? -3.025 9.25 -9.727 1 90.12 267 LEU A C 1
ATOM 2028 O O . LEU A 1 267 ? -2.336 9.445 -10.727 1 90.12 267 LEU A O 1
ATOM 2032 N N . TYR A 1 268 ? -3.846 10.172 -9.195 1 91 268 TYR A N 1
ATOM 2033 C CA . TYR A 1 268 ? -3.967 11.539 -9.703 1 91 268 TYR A CA 1
ATOM 2034 C C . TYR A 1 268 ? -3.494 12.547 -8.656 1 91 268 TYR A C 1
ATOM 2036 O O . TYR A 1 268 ? -3.395 12.219 -7.473 1 91 268 TYR A O 1
ATOM 2044 N N . VAL A 1 269 ? -3.164 13.695 -9.156 1 93.12 269 VAL A N 1
ATOM 2045 C CA . VAL A 1 269 ? -2.943 14.82 -8.242 1 93.12 269 VAL A CA 1
ATOM 2046 C C . VAL A 1 269 ? -4.148 14.977 -7.32 1 93.12 269 VAL A C 1
ATOM 2048 O O . VAL A 1 269 ? -3.992 15.25 -6.125 1 93.12 269 VAL A O 1
ATOM 2051 N N . LYS A 1 270 ? -5.301 14.68 -7.848 1 95.88 270 LYS A N 1
ATOM 2052 C CA . LYS A 1 270 ? -6.566 14.82 -7.129 1 95.88 270 LYS A CA 1
ATOM 2053 C C . LYS A 1 270 ? -6.707 13.75 -6.047 1 95.88 270 LYS A C 1
ATOM 2055 O O . LYS A 1 270 ? -7.574 13.852 -5.18 1 95.88 270 LYS A O 1
ATOM 2060 N N . SER A 1 271 ? -5.895 12.734 -6.113 1 95.94 271 SER A N 1
ATOM 2061 C CA . SER A 1 271 ? -5.91 11.742 -5.039 1 95.94 271 SER A CA 1
ATOM 2062 C C . SER A 1 271 ? -5.484 12.367 -3.713 1 95.94 271 SER A C 1
ATOM 2064 O O . SER A 1 271 ? -5.996 11.984 -2.654 1 95.94 271 SER A O 1
ATOM 2066 N N . ASP A 1 272 ? -4.621 13.367 -3.781 1 97.38 272 ASP A N 1
ATOM 2067 C CA . ASP A 1 272 ? -4.227 14.102 -2.586 1 97.38 272 ASP A CA 1
ATOM 2068 C C . ASP A 1 272 ? -5.391 14.922 -2.035 1 97.38 272 ASP A C 1
ATOM 2070 O O . ASP A 1 272 ? -5.508 15.109 -0.822 1 97.38 272 ASP A O 1
ATOM 2074 N N . VAL A 1 273 ? -6.223 15.352 -2.969 1 98.62 273 VAL A N 1
ATOM 2075 C CA . VAL A 1 273 ? -7.363 16.172 -2.582 1 98.62 273 VAL A CA 1
ATOM 2076 C C . VAL A 1 273 ? -8.328 15.352 -1.73 1 98.62 273 VAL A C 1
ATOM 2078 O O . VAL A 1 273 ? -8.914 15.867 -0.771 1 98.62 273 VAL A O 1
ATOM 2081 N N . TYR A 1 274 ? -8.438 14.141 -2.092 1 98.44 274 TYR A N 1
ATOM 2082 C CA . TYR A 1 274 ? -9.258 13.258 -1.271 1 98.44 274 TYR A CA 1
ATOM 2083 C C . TYR A 1 274 ? -8.727 13.188 0.155 1 98.44 274 TYR A C 1
ATOM 2085 O O . TYR A 1 274 ? -9.484 13.367 1.114 1 98.44 274 TYR A O 1
ATOM 2093 N N . GLY A 1 275 ? -7.438 12.914 0.316 1 98.44 275 GLY A N 1
ATOM 2094 C CA . GLY A 1 275 ? -6.824 12.898 1.635 1 98.44 275 GLY A CA 1
ATOM 2095 C C . GLY A 1 275 ? -7.062 14.172 2.42 1 98.44 275 GLY A C 1
ATOM 2096 O O . GLY A 1 275 ? -7.312 14.133 3.625 1 98.44 275 GLY A O 1
ATOM 2097 N N . PHE A 1 276 ? -6.977 15.297 1.735 1 98.81 276 PHE A N 1
ATOM 2098 C CA . PHE A 1 276 ? -7.246 16.578 2.369 1 98.81 276 PHE A CA 1
ATOM 2099 C C . PHE A 1 276 ? -8.672 16.641 2.893 1 98.81 276 PHE A C 1
ATOM 2101 O O . PHE A 1 276 ? -8.922 17.125 3.998 1 98.81 276 PHE A O 1
ATOM 2108 N N . GLY A 1 277 ? -9.602 16.141 2.07 1 98.88 277 GLY A N 1
ATOM 2109 C CA . GLY A 1 277 ? -10.984 16.078 2.508 1 98.88 277 GLY A CA 1
ATOM 2110 C C . GLY A 1 277 ? -11.172 15.281 3.785 1 98.88 277 GLY A C 1
ATOM 2111 O O . GLY A 1 277 ? -11.945 15.664 4.66 1 98.88 277 GLY A O 1
ATOM 2112 N N . VAL A 1 278 ? -10.453 14.18 3.867 1 98.69 278 VAL A N 1
ATOM 2113 C CA . VAL A 1 278 ? -10.516 13.352 5.066 1 98.69 278 VAL A CA 1
ATOM 2114 C C . VAL A 1 278 ? -10.047 14.156 6.277 1 98.69 278 VAL A C 1
ATOM 2116 O O . VAL A 1 278 ? -10.695 14.148 7.324 1 98.69 278 VAL A O 1
ATOM 2119 N N . VAL A 1 279 ? -9.008 14.914 6.141 1 98.81 279 VAL A N 1
ATOM 2120 C CA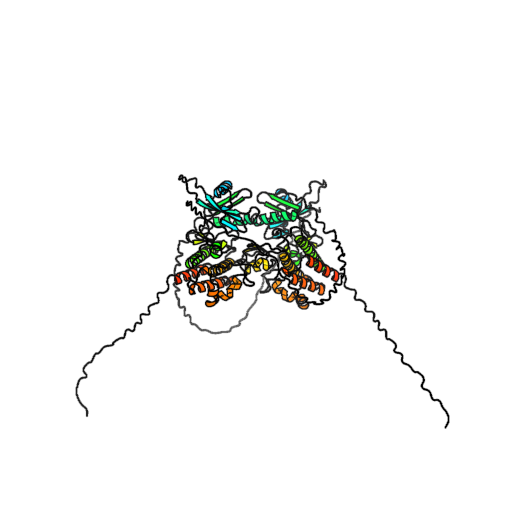 . VAL A 1 279 ? -8.461 15.719 7.23 1 98.81 279 VAL A CA 1
ATOM 2121 C C . VAL A 1 279 ? -9.445 16.812 7.617 1 98.81 279 VAL A C 1
ATOM 2123 O O . VAL A 1 279 ? -9.586 17.141 8.797 1 98.81 279 VAL A O 1
ATOM 2126 N N . LEU A 1 280 ? -10.148 17.375 6.609 1 98.81 280 LEU A N 1
ATOM 2127 C CA . LEU A 1 280 ? -11.172 18.359 6.93 1 98.81 280 LEU A CA 1
ATOM 2128 C C . LEU A 1 280 ? -12.242 17.766 7.848 1 98.81 280 LEU A C 1
ATOM 2130 O O . LEU A 1 280 ? -12.68 18.422 8.789 1 98.81 280 LEU A O 1
ATOM 2134 N N . VAL A 1 281 ? -12.609 16.562 7.59 1 98.75 281 VAL A N 1
ATOM 2135 C CA . VAL A 1 281 ? -13.609 15.906 8.43 1 98.75 281 VAL A CA 1
ATOM 2136 C C . VAL A 1 281 ? -13.039 15.672 9.828 1 98.75 281 VAL A C 1
ATOM 2138 O O . VAL A 1 281 ? -13.734 15.867 10.828 1 98.75 281 VAL A O 1
ATOM 2141 N N . GLU A 1 282 ? -11.82 15.305 9.883 1 98.44 282 GLU A N 1
ATOM 2142 C CA . GLU A 1 282 ? -11.164 15.117 11.172 1 98.44 282 GLU A CA 1
ATOM 2143 C C . GLU A 1 282 ? -11.125 16.422 11.969 1 98.44 282 GLU A C 1
ATOM 2145 O O . GLU A 1 282 ? -11.352 16.422 13.18 1 98.44 282 GLU A O 1
ATOM 2150 N N . ILE A 1 283 ? -10.836 17.5 11.281 1 97.88 283 ILE A N 1
ATOM 2151 C CA . ILE A 1 283 ? -10.703 18.797 11.938 1 97.88 283 ILE A CA 1
ATOM 2152 C C . ILE A 1 283 ? -12.055 19.234 12.508 1 97.88 283 ILE A C 1
ATOM 2154 O O . ILE A 1 283 ? -12.117 19.844 13.578 1 97.88 283 ILE A O 1
ATOM 2158 N N . LEU A 1 284 ? -13.141 18.938 11.852 1 98.19 284 LEU A N 1
ATOM 2159 C CA . LEU A 1 284 ? -14.484 19.312 12.289 1 98.19 284 LEU A CA 1
ATOM 2160 C C . LEU A 1 284 ? -14.938 18.422 13.445 1 98.19 284 LEU A C 1
ATOM 2162 O O . LEU A 1 284 ? -15.531 18.922 14.406 1 98.19 284 LEU A O 1
ATOM 2166 N N . THR A 1 285 ? -14.57 17.125 13.367 1 97.5 285 THR A N 1
ATOM 2167 C CA . THR A 1 285 ? -15.203 16.156 14.266 1 97.5 285 THR A CA 1
ATOM 2168 C C . THR A 1 285 ? -14.273 15.828 15.438 1 97.5 285 THR A C 1
ATOM 2170 O O . THR A 1 285 ? -14.727 15.344 16.469 1 97.5 285 THR A O 1
ATOM 2173 N N . GLY A 1 286 ? -12.969 15.992 15.219 1 96.25 286 GLY A N 1
ATOM 2174 C CA . GLY A 1 286 ? -12.008 15.562 16.219 1 96.25 286 GLY A CA 1
ATOM 2175 C C . GLY A 1 286 ? -11.844 14.055 16.281 1 96.25 286 GLY A C 1
ATOM 2176 O O . GLY A 1 286 ? -11.328 13.516 17.266 1 96.25 286 GLY A O 1
ATOM 2177 N N . LEU A 1 287 ? -12.32 13.367 15.227 1 96 287 LEU A N 1
ATOM 2178 C CA . LEU A 1 287 ? -12.289 11.914 15.203 1 96 287 LEU A CA 1
ATOM 2179 C C . LEU A 1 287 ? -11.305 11.414 14.148 1 96 287 LEU A C 1
ATOM 2181 O O . LEU A 1 287 ? -11.133 12.039 13.102 1 96 287 LEU A O 1
ATOM 2185 N N . ARG A 1 288 ? -10.734 10.227 14.414 1 95.88 288 ARG A N 1
ATOM 2186 C CA . ARG A 1 288 ? -9.773 9.617 13.5 1 95.88 288 ARG A CA 1
ATOM 2187 C C . ARG A 1 288 ? -10.461 9.102 12.242 1 95.88 288 ARG A C 1
ATOM 2189 O O . ARG A 1 288 ? -11.602 8.641 12.305 1 95.88 288 ARG A O 1
ATOM 2196 N N . ALA A 1 289 ? -9.68 9.117 11.18 1 96.38 289 ALA A N 1
ATOM 2197 C CA . ALA A 1 289 ? -10.195 8.625 9.898 1 96.38 289 ALA A CA 1
ATOM 2198 C C . ALA A 1 289 ? -10.68 7.184 10.016 1 96.38 289 ALA A C 1
ATOM 2200 O O . ALA A 1 289 ? -11.711 6.82 9.453 1 96.38 289 ALA A O 1
ATOM 2201 N N . VAL A 1 290 ? -9.883 6.391 10.734 1 94.19 290 VAL A N 1
ATOM 2202 C CA . VAL A 1 290 ? -10.25 4.996 10.977 1 94.19 290 VAL A CA 1
ATOM 2203 C C . VAL A 1 290 ? -10.047 4.66 12.453 1 94.19 290 VAL A C 1
ATOM 2205 O O . VAL A 1 290 ? -8.992 4.965 13.023 1 94.19 290 VAL A O 1
ATOM 2208 N N . ASP A 1 291 ? -11.047 4.078 13.016 1 91.62 291 ASP A N 1
ATOM 2209 C CA . ASP A 1 291 ? -11 3.645 14.414 1 91.62 291 ASP A CA 1
ATOM 2210 C C . ASP A 1 291 ? -11.789 2.354 14.609 1 91.62 291 ASP A C 1
ATOM 2212 O O . ASP A 1 291 ? -13.023 2.373 14.641 1 91.62 291 ASP A O 1
ATOM 2216 N N . PRO A 1 292 ? -11.094 1.303 14.789 1 81.5 292 PRO A N 1
ATOM 2217 C CA . PRO A 1 292 ? -11.781 0.015 14.914 1 81.5 292 PRO A CA 1
ATOM 2218 C C . PRO A 1 292 ? -12.578 -0.099 16.219 1 81.5 292 PRO A C 1
ATOM 2220 O O . PRO A 1 292 ? -13.414 -0.994 16.359 1 81.5 292 PRO A O 1
ATOM 2223 N N . ASN A 1 293 ? -12.312 0.783 17.125 1 85.38 293 ASN A N 1
ATOM 2224 C CA . ASN A 1 293 ? -12.977 0.717 18.422 1 85.38 293 ASN A CA 1
ATOM 2225 C C . ASN A 1 293 ? -14.344 1.405 18.391 1 85.38 293 ASN A C 1
ATOM 2227 O O . ASN A 1 293 ? -15.102 1.338 19.359 1 85.38 293 ASN A O 1
ATOM 2231 N N . ARG A 1 294 ? -14.586 2.068 17.297 1 89.56 294 ARG A N 1
ATOM 2232 C CA . ARG A 1 294 ? -15.898 2.684 17.156 1 89.56 294 ARG A CA 1
ATOM 2233 C C . ARG A 1 294 ? -16.953 1.646 16.781 1 89.56 294 ARG A C 1
ATOM 2235 O O . ARG A 1 294 ? -16.625 0.583 16.25 1 89.56 294 ARG A O 1
ATOM 2242 N N . PRO A 1 295 ? -18.234 1.935 17.141 1 86.56 295 PRO A N 1
ATOM 2243 C CA . PRO A 1 295 ? -19.297 1.006 16.766 1 86.56 295 PRO A CA 1
ATOM 2244 C C . PRO A 1 295 ? -19.281 0.663 15.273 1 86.56 295 PRO A C 1
ATOM 2246 O O . PRO A 1 295 ? -18.75 1.433 14.469 1 86.56 295 PRO A O 1
ATOM 2249 N N . SER A 1 296 ? -19.906 -0.503 15.078 1 79.38 296 SER A N 1
ATOM 2250 C CA . SER A 1 296 ? -19.969 -0.982 13.695 1 79.38 296 SER A CA 1
ATOM 2251 C C . SER A 1 296 ? -20.609 0.06 12.781 1 79.38 296 SER A C 1
ATOM 2253 O O . SER A 1 296 ? -21.594 0.703 13.141 1 79.38 296 SER A O 1
ATOM 2255 N N . GLY A 1 297 ? -20.062 0.302 11.727 1 82.88 297 GLY A N 1
ATOM 2256 C CA . GLY A 1 297 ? -20.562 1.284 10.773 1 82.88 297 GLY A CA 1
ATOM 2257 C C . GLY A 1 297 ? -19.906 2.646 10.93 1 82.88 297 GLY A C 1
ATOM 2258 O O . GLY A 1 297 ? -20.062 3.516 10.07 1 82.88 297 GLY A O 1
ATOM 2259 N N . GLN A 1 298 ? -19.266 2.779 12.109 1 88.75 298 GLN A N 1
ATOM 2260 C CA . GLN A 1 298 ? -18.656 4.078 12.367 1 88.75 298 GLN A CA 1
ATOM 2261 C C . GLN A 1 298 ? -17.125 3.98 12.32 1 88.75 298 GLN A C 1
ATOM 2263 O O . GLN A 1 298 ? -16.438 4.938 12.664 1 88.75 298 GLN A O 1
ATOM 2268 N N . CYS A 1 299 ? -16.656 2.836 11.898 1 89.5 299 CYS A N 1
ATOM 2269 C CA . CYS A 1 299 ? -15.219 2.615 11.906 1 89.5 299 CYS A CA 1
ATOM 2270 C C . CYS A 1 299 ? -14.516 3.539 10.914 1 89.5 299 CYS A C 1
ATOM 2272 O O . CYS A 1 299 ? -13.438 4.062 11.203 1 89.5 299 CYS A O 1
ATOM 2274 N N . ASN A 1 300 ? -15.148 3.652 9.789 1 92.69 300 ASN A N 1
ATOM 2275 C CA . ASN A 1 300 ? -14.664 4.598 8.789 1 92.69 300 ASN A CA 1
ATOM 2276 C C . ASN A 1 300 ? -15.336 5.961 8.93 1 92.69 300 ASN A C 1
ATOM 2278 O O . ASN A 1 300 ? -16.547 6.094 8.695 1 92.69 300 ASN A O 1
ATOM 2282 N N . LEU A 1 301 ? -14.594 6.945 9.25 1 96.75 301 LEU A N 1
ATOM 2283 C CA . LEU A 1 301 ? -15.117 8.266 9.594 1 96.75 301 LEU A CA 1
ATOM 2284 C C . LEU A 1 301 ? -15.859 8.875 8.406 1 96.75 301 LEU A C 1
ATOM 2286 O O . LEU A 1 301 ? -16.969 9.398 8.562 1 96.75 301 LEU A O 1
ATOM 2290 N N . VAL A 1 302 ? -15.297 8.82 7.242 1 96.56 302 VAL A N 1
ATOM 2291 C CA . VAL A 1 302 ? -15.836 9.477 6.059 1 96.56 302 VAL A CA 1
ATOM 2292 C C . VAL A 1 302 ? -17.203 8.883 5.715 1 96.56 302 VAL A C 1
ATOM 2294 O O . VAL A 1 302 ? -18.172 9.617 5.52 1 96.56 302 VAL A O 1
ATOM 2297 N N . ASP A 1 303 ? -17.281 7.629 5.742 1 93.44 303 ASP A N 1
ATOM 2298 C CA . ASP A 1 303 ? -18.531 6.957 5.414 1 93.44 303 ASP A CA 1
ATOM 2299 C C . ASP A 1 303 ? -19.609 7.273 6.445 1 93.44 303 ASP A C 1
ATOM 2301 O O . ASP A 1 303 ? -20.766 7.531 6.09 1 93.44 303 ASP A O 1
ATOM 2305 N N . TRP A 1 304 ? -19.203 7.285 7.613 1 95.38 304 TRP A N 1
ATOM 2306 C CA . TRP A 1 304 ? -20.141 7.531 8.703 1 95.38 304 TRP A CA 1
ATOM 2307 C C . TRP A 1 304 ? -20.594 8.984 8.719 1 95.38 304 TRP A C 1
ATOM 2309 O O . TRP A 1 304 ? -21.766 9.281 8.961 1 95.38 304 TRP A O 1
ATOM 2319 N N . ALA A 1 305 ? -19.719 9.93 8.469 1 97.44 305 ALA A N 1
ATOM 2320 C CA . ALA A 1 305 ? -19.969 11.359 8.664 1 97.44 305 ALA A CA 1
ATOM 2321 C C . ALA A 1 305 ? -20.703 11.961 7.469 1 97.44 305 ALA A C 1
ATOM 2323 O O . ALA A 1 305 ? -21.266 13.055 7.566 1 97.44 305 ALA A O 1
ATOM 2324 N N . LYS A 1 306 ? -20.719 11.297 6.34 1 96.25 306 LYS A N 1
ATOM 2325 C CA . LYS A 1 306 ? -21.188 11.852 5.078 1 96.25 306 LYS A CA 1
ATOM 2326 C C . LYS A 1 306 ? -22.609 12.414 5.223 1 96.25 306 LYS A C 1
ATOM 2328 O O . LYS A 1 306 ? -22.859 13.562 4.867 1 96.25 306 LYS A O 1
ATOM 2333 N N . PRO A 1 307 ? -23.531 11.688 5.852 1 95.38 307 PRO A N 1
ATOM 2334 C CA . PRO A 1 307 ? -24.875 12.227 5.996 1 95.38 307 PRO A CA 1
ATOM 2335 C C . PRO A 1 307 ? -24.938 13.445 6.918 1 95.38 307 PRO A C 1
ATOM 2337 O O . PRO A 1 307 ? -25.828 14.281 6.781 1 95.38 307 PRO A O 1
ATOM 2340 N N . TYR A 1 308 ? -24.078 13.586 7.789 1 97.31 308 TYR A N 1
ATOM 2341 C CA . TYR A 1 308 ? -24.047 14.695 8.734 1 97.31 308 TYR A CA 1
ATOM 2342 C C . TYR A 1 308 ? -23.438 15.938 8.102 1 97.31 308 TYR A C 1
ATOM 2344 O O . TYR A 1 308 ? -23.844 17.062 8.406 1 97.31 308 TYR A O 1
ATOM 2352 N N . LEU A 1 309 ? -22.531 15.727 7.23 1 97.81 309 LEU A N 1
ATOM 2353 C CA . LEU A 1 309 ? -21.812 16.828 6.605 1 97.81 309 LEU A CA 1
ATOM 2354 C C . LEU A 1 309 ? -22.719 17.609 5.656 1 97.81 309 LEU A C 1
ATOM 2356 O O . LEU A 1 309 ? -22.484 18.797 5.406 1 97.81 309 LEU A O 1
ATOM 2360 N N . SER A 1 310 ? -23.703 16.969 5.156 1 96.06 310 SER A N 1
ATOM 2361 C CA . SER A 1 310 ? -24.547 17.547 4.125 1 96.06 310 SER A CA 1
ATOM 2362 C C . SER A 1 310 ? -25.688 18.375 4.738 1 96.06 310 SER A C 1
ATOM 2364 O O . SER A 1 310 ? -26.406 19.078 4.023 1 96.06 310 SER A O 1
ATOM 2366 N N . ASP A 1 311 ? -25.812 18.312 6.059 1 95.69 311 ASP A N 1
ATOM 2367 C CA . ASP A 1 311 ? -26.891 18.969 6.777 1 95.69 311 ASP A CA 1
ATOM 2368 C C . ASP A 1 311 ? -26.359 19.781 7.949 1 95.69 311 ASP A C 1
ATOM 2370 O O . ASP A 1 311 ? -25.75 19.234 8.875 1 95.69 311 ASP A O 1
ATOM 2374 N N . ARG A 1 312 ? -26.734 21.094 7.973 1 94.12 312 ARG A N 1
ATOM 2375 C CA . ARG A 1 312 ? -26.188 22 8.969 1 94.12 312 ARG A CA 1
ATOM 2376 C C . ARG A 1 312 ? -26.594 21.578 10.375 1 94.12 312 ARG A C 1
ATOM 2378 O O . ARG A 1 312 ? -25.766 21.594 11.289 1 94.12 312 ARG A O 1
ATOM 2385 N N . ARG A 1 313 ? -27.781 21.219 10.555 1 94.56 313 ARG A N 1
ATOM 2386 C CA . ARG A 1 313 ? -28.281 20.828 11.867 1 94.56 313 ARG A CA 1
ATOM 2387 C C . ARG A 1 313 ? -27.641 19.516 12.336 1 94.56 313 ARG A C 1
ATOM 2389 O O . ARG A 1 313 ? -27.234 19.391 13.492 1 94.56 313 ARG A O 1
ATOM 2396 N N . LYS A 1 314 ? -27.469 18.625 11.414 1 97 314 LYS A N 1
ATOM 2397 C CA . LYS A 1 314 ? -26.891 17.328 11.766 1 97 314 LYS A CA 1
ATOM 2398 C C . LYS A 1 314 ? -25.391 17.453 12.047 1 97 314 LYS A C 1
ATOM 2400 O O . LYS A 1 314 ? -24.844 16.719 12.867 1 97 314 LYS A O 1
ATOM 2405 N N . LEU A 1 315 ? -24.812 18.391 11.305 1 97.62 315 LEU A N 1
ATOM 2406 C CA . LEU A 1 315 ? -23.391 18.609 11.484 1 97.62 315 LEU A CA 1
ATOM 2407 C C . LEU A 1 315 ? -23.062 18.938 12.938 1 97.62 315 LEU A C 1
ATOM 2409 O O . LEU A 1 315 ? -22.078 18.453 13.492 1 97.62 315 LEU A O 1
ATOM 2413 N N . ASN A 1 316 ? -23.891 19.703 13.578 1 95.81 316 ASN A N 1
ATOM 2414 C CA . ASN A 1 316 ? -23.688 20.109 14.961 1 95.81 316 ASN A CA 1
ATOM 2415 C C . ASN A 1 316 ? -23.578 18.906 15.891 1 95.81 316 ASN A C 1
ATOM 2417 O O . ASN A 1 316 ? -22.922 18.984 16.922 1 95.81 316 ASN A O 1
ATOM 2421 N N . ASN A 1 317 ? -24.125 17.797 15.469 1 95.5 317 ASN A N 1
ATOM 2422 C CA . ASN A 1 317 ? -24.188 16.609 16.312 1 95.5 317 ASN A CA 1
ATOM 2423 C C . ASN A 1 317 ? -22.844 15.875 16.328 1 95.5 317 ASN A C 1
ATOM 2425 O O . ASN A 1 317 ? -22.594 15.055 17.203 1 95.5 317 ASN A O 1
ATOM 2429 N N . ILE A 1 318 ? -22 16.203 15.344 1 96.94 318 ILE A N 1
ATOM 2430 C CA . ILE A 1 318 ? -20.781 15.383 15.273 1 96.94 318 ILE A CA 1
ATOM 2431 C C . ILE A 1 318 ? -19.547 16.281 15.383 1 96.94 318 ILE A C 1
ATOM 2433 O O . ILE A 1 318 ? -18.422 15.812 15.188 1 96.94 318 ILE A O 1
ATOM 2437 N N . MET A 1 319 ? -19.797 17.609 15.688 1 97.56 319 MET A N 1
ATOM 2438 C CA . MET A 1 319 ? -18.672 18.516 15.883 1 97.56 319 MET A CA 1
ATOM 2439 C C . MET A 1 319 ? -17.828 18.094 17.078 1 97.56 319 MET A C 1
ATOM 2441 O O . MET A 1 319 ? -18.344 17.516 18.031 1 97.56 319 MET A O 1
ATOM 2445 N N . ASP A 1 320 ? -16.578 18.359 16.969 1 96.56 320 ASP A N 1
ATOM 2446 C CA . ASP A 1 320 ? -15.648 18.031 18.047 1 96.56 320 ASP A CA 1
ATOM 2447 C C . ASP A 1 320 ? -16.094 18.672 19.375 1 96.56 320 ASP A C 1
ATOM 2449 O O . ASP A 1 320 ? -16.266 19.891 19.453 1 96.56 320 ASP A O 1
ATOM 2453 N N . GLN A 1 321 ? -16.156 17.922 20.344 1 92.06 321 GLN A N 1
ATOM 2454 C CA . GLN A 1 321 ? -16.531 18.406 21.656 1 92.06 321 GLN A CA 1
ATOM 2455 C C . GLN A 1 321 ? -15.5 19.375 22.219 1 92.06 321 GLN A C 1
ATOM 2457 O O . GLN A 1 321 ? -15.82 20.266 23.016 1 92.06 321 GLN A O 1
ATOM 2462 N N . GLY A 1 322 ? -14.336 19.25 21.766 1 90.56 322 GLY A N 1
ATOM 2463 C CA . GLY A 1 322 ? -13.258 20.125 22.203 1 90.56 322 GLY A CA 1
ATOM 2464 C C . GLY A 1 322 ? -13.461 21.562 21.797 1 90.56 322 GLY A C 1
ATOM 2465 O O . GLY A 1 322 ? -12.844 22.469 22.359 1 90.56 322 GLY A O 1
ATOM 2466 N N . LEU A 1 323 ? -14.273 21.766 20.844 1 94.06 323 LEU A N 1
ATOM 2467 C CA . LEU A 1 323 ? -14.578 23.125 20.406 1 94.06 323 LEU A CA 1
ATOM 2468 C C . LEU A 1 323 ? -15.594 23.781 21.328 1 94.06 323 LEU A C 1
ATOM 2470 O O . LEU A 1 323 ? -15.758 25 21.312 1 94.06 323 LEU A O 1
ATOM 2474 N N . ASP A 1 324 ? -16.25 23.031 22.109 1 91.5 324 ASP A N 1
ATOM 2475 C CA . ASP A 1 324 ? -17.188 23.5 23.125 1 91.5 324 ASP A CA 1
ATOM 2476 C C . ASP A 1 324 ? -18.188 24.484 22.516 1 91.5 324 ASP A C 1
ATOM 2478 O O . ASP A 1 324 ? -18.438 25.547 23.094 1 91.5 324 ASP A O 1
ATOM 2482 N N . GLY A 1 325 ? -18.562 24.172 21.312 1 91.75 325 GLY A N 1
ATOM 2483 C CA . GLY A 1 325 ? -19.562 25.016 20.656 1 91.75 325 GLY A CA 1
ATOM 2484 C C . GLY A 1 325 ? -19.016 26.359 20.219 1 91.75 325 GLY A C 1
ATOM 2485 O O . GLY A 1 325 ? -19.75 27.188 19.688 1 91.75 325 GLY A O 1
ATOM 2486 N N . LYS A 1 326 ? -17.797 26.609 20.422 1 94.38 326 LYS A N 1
ATOM 2487 C CA . LYS A 1 326 ? -17.188 27.891 20.094 1 94.38 326 LYS A CA 1
ATOM 2488 C C . LYS A 1 326 ? -16.641 27.891 18.672 1 94.38 326 LYS A C 1
ATOM 2490 O O . LYS A 1 326 ? -15.422 27.906 18.469 1 94.38 326 LYS A O 1
ATOM 2495 N N . TYR A 1 327 ? -17.469 27.969 17.734 1 95.31 327 TYR A N 1
ATOM 2496 C CA . TYR A 1 327 ? -17.156 28.062 16.312 1 95.31 327 TYR A CA 1
ATOM 2497 C C . TYR A 1 327 ? -18.328 28.688 15.547 1 95.31 327 TYR A C 1
ATOM 2499 O O . TYR A 1 327 ? -19.484 28.562 15.953 1 95.31 327 TYR A O 1
ATOM 2507 N N . PRO A 1 328 ? -18.047 29.453 14.531 1 95.75 328 PRO A N 1
ATOM 2508 C CA . PRO A 1 328 ? -19.141 29.953 13.695 1 95.75 328 PRO A CA 1
ATOM 2509 C C . PRO A 1 328 ? -19.844 28.859 12.898 1 95.75 328 PRO A C 1
ATOM 2511 O O . PRO A 1 328 ? -19.234 28.234 12.023 1 95.75 328 PRO A O 1
ATOM 2514 N N . PRO A 1 329 ? -21.094 28.594 13.133 1 95 329 PRO A N 1
ATOM 2515 C CA . PRO A 1 329 ? -21.797 27.484 12.484 1 95 329 PRO A CA 1
ATOM 2516 C C . PRO A 1 329 ? -21.781 27.578 10.961 1 95 329 PRO A C 1
ATOM 2518 O O . PRO A 1 329 ? -21.672 26.562 10.273 1 95 329 PRO A O 1
ATOM 2521 N N . LYS A 1 330 ? -21.922 28.75 10.492 1 94.88 330 LYS A N 1
ATOM 2522 C CA . LYS A 1 330 ? -21.922 28.938 9.039 1 94.88 330 LYS A CA 1
ATOM 2523 C C . LYS A 1 330 ? -20.578 28.531 8.438 1 94.88 330 LYS A C 1
ATOM 2525 O O . LYS A 1 330 ? -20.516 27.859 7.414 1 94.88 330 LYS A O 1
ATOM 2530 N N . ALA A 1 331 ? -19.531 28.984 9.07 1 96.81 331 ALA A N 1
ATOM 2531 C CA . ALA A 1 331 ? -18.203 28.656 8.602 1 96.81 331 ALA A CA 1
ATOM 2532 C C . ALA A 1 331 ? -17.953 27.141 8.68 1 96.81 331 ALA A C 1
ATOM 2534 O O . ALA A 1 331 ? -17.391 26.547 7.754 1 96.81 331 ALA A O 1
ATOM 2535 N N . ALA A 1 332 ? -18.406 26.594 9.758 1 97.75 332 ALA A N 1
ATOM 2536 C CA . ALA A 1 332 ? -18.25 25.141 9.938 1 97.75 332 ALA A CA 1
ATOM 2537 C C . ALA A 1 332 ? -18.969 24.391 8.82 1 97.75 332 ALA A C 1
ATOM 2539 O O . ALA A 1 332 ? -18.438 23.422 8.273 1 97.75 332 ALA A O 1
ATOM 2540 N N . PHE A 1 333 ? -20.094 24.828 8.516 1 98 333 PHE A N 1
ATOM 2541 C CA . PHE A 1 333 ? -20.859 24.156 7.473 1 98 333 PHE A CA 1
ATOM 2542 C C . PHE A 1 333 ? -20.203 24.328 6.109 1 98 333 PHE A C 1
ATOM 2544 O O . PHE A 1 333 ? -20.219 23.422 5.285 1 98 333 PHE A O 1
ATOM 2551 N N . GLN A 1 334 ? -19.656 25.5 5.855 1 98.06 334 GLN A N 1
ATOM 2552 C CA . GLN A 1 334 ? -18.938 25.734 4.605 1 98.06 334 GLN A CA 1
ATOM 2553 C C . GLN A 1 334 ? -17.734 24.797 4.484 1 98.06 334 GLN A C 1
ATOM 2555 O O . GLN A 1 334 ? -17.453 24.297 3.4 1 98.06 334 GLN A O 1
ATOM 2560 N N . ILE A 1 335 ? -17.062 24.562 5.562 1 98.56 335 ILE A N 1
ATOM 2561 C CA . ILE A 1 335 ? -15.93 23.641 5.562 1 98.56 335 ILE A CA 1
ATOM 2562 C C . ILE A 1 335 ? -16.422 22.219 5.297 1 98.56 335 ILE A C 1
ATOM 2564 O O . ILE A 1 335 ? -15.789 21.469 4.555 1 98.56 335 ILE A O 1
ATOM 2568 N N . ALA A 1 336 ? -17.531 21.906 5.898 1 98.81 336 ALA A N 1
ATOM 2569 C CA . ALA A 1 336 ? -18.141 20.594 5.656 1 98.81 336 ALA A CA 1
ATOM 2570 C C . ALA A 1 336 ? -18.469 20.406 4.18 1 98.81 336 ALA A C 1
ATOM 2572 O O . ALA A 1 336 ? -18.219 19.344 3.611 1 98.81 336 ALA A O 1
ATOM 2573 N N . GLN A 1 337 ? -18.969 21.406 3.58 1 98.62 337 GLN A N 1
ATOM 2574 C CA . GLN A 1 337 ? -19.297 21.344 2.158 1 98.62 337 GLN A CA 1
ATOM 2575 C C . GLN A 1 337 ? -18.047 21.203 1.312 1 98.62 337 GLN A C 1
ATOM 2577 O O . GLN A 1 337 ? -18.031 20.453 0.328 1 98.62 337 GLN A O 1
ATOM 2582 N N . LEU A 1 338 ? -17.078 21.922 1.677 1 98.75 338 LEU A N 1
ATOM 2583 C CA . LEU A 1 338 ? -15.797 21.781 0.986 1 98.75 338 LEU A CA 1
ATOM 2584 C C . LEU A 1 338 ? -15.258 20.359 1.119 1 98.75 338 LEU A C 1
ATOM 2586 O O . LEU A 1 338 ? -14.773 19.781 0.145 1 98.75 338 LEU A O 1
ATOM 2590 N N . ALA A 1 339 ? -15.32 19.781 2.316 1 98.88 339 ALA A N 1
ATOM 2591 C CA . ALA A 1 339 ? -14.898 18.391 2.545 1 98.88 339 ALA A CA 1
ATOM 2592 C C . ALA A 1 339 ? -15.648 17.438 1.626 1 98.88 339 ALA A C 1
ATOM 2594 O O . ALA A 1 339 ? -15.039 16.562 1.005 1 98.88 339 ALA A O 1
ATOM 2595 N N . LEU A 1 340 ? -16.906 17.641 1.494 1 98.69 340 LEU A N 1
ATOM 2596 C CA . LEU A 1 340 ? -17.734 16.781 0.65 1 98.69 340 LEU A CA 1
ATOM 2597 C C . LEU A 1 340 ? -17.281 16.859 -0.806 1 98.69 340 LEU A C 1
ATOM 2599 O O . LEU A 1 340 ? -17.234 15.844 -1.501 1 98.69 340 LEU A O 1
ATOM 2603 N N . LYS A 1 341 ? -16.953 18.047 -1.222 1 98.69 341 LYS A N 1
ATOM 2604 C CA . LYS A 1 341 ? -16.469 18.219 -2.592 1 98.69 341 LYS A CA 1
ATOM 2605 C C . LYS A 1 341 ? -15.141 17.5 -2.807 1 98.69 341 LYS A C 1
ATOM 2607 O O . LYS A 1 341 ? -14.914 16.906 -3.865 1 98.69 341 LYS A O 1
ATOM 2612 N N . CYS A 1 342 ? -14.328 17.531 -1.829 1 98.81 342 CYS A N 1
ATOM 2613 C CA . CYS A 1 342 ? -13.023 16.891 -1.912 1 98.81 342 CYS A CA 1
ATOM 2614 C C . CYS A 1 342 ? -13.156 15.367 -1.891 1 98.81 342 CYS A C 1
ATOM 2616 O O . CYS A 1 342 ? -12.281 14.656 -2.385 1 98.81 342 CYS A O 1
ATOM 2618 N N . LEU A 1 343 ? -14.25 14.875 -1.375 1 98.44 343 LEU A N 1
ATOM 2619 C CA . LEU A 1 343 ? -14.383 13.445 -1.081 1 98.44 343 LEU A CA 1
ATOM 2620 C C . LEU A 1 343 ? -15.219 12.75 -2.146 1 98.44 343 LEU A C 1
ATOM 2622 O O . LEU A 1 343 ? -15.539 11.57 -2.016 1 98.44 343 LEU A O 1
ATOM 2626 N N . VAL A 1 344 ? -15.547 13.523 -3.164 1 97.38 344 VAL A N 1
ATOM 2627 C CA . VAL A 1 344 ? -16.344 12.898 -4.219 1 97.38 344 VAL A CA 1
ATOM 2628 C C . VAL A 1 344 ? -15.555 11.75 -4.84 1 97.38 344 VAL A C 1
ATOM 2630 O O . VAL A 1 344 ? -14.336 11.844 -5.027 1 97.38 344 VAL A O 1
ATOM 2633 N N . PRO A 1 345 ? -16.188 10.648 -5.227 1 92.56 345 PRO A N 1
ATOM 2634 C CA . PRO A 1 345 ? -15.5 9.453 -5.734 1 92.56 345 PRO A CA 1
ATOM 2635 C C . PRO A 1 345 ? -14.758 9.719 -7.043 1 92.56 345 PRO A C 1
ATOM 2637 O O . PRO A 1 345 ? -13.641 9.227 -7.23 1 92.56 345 PRO A O 1
ATOM 2640 N N . GLU A 1 346 ? -15.305 10.516 -7.945 1 92.69 346 GLU A N 1
ATOM 2641 C CA . GLU A 1 346 ? -14.672 10.805 -9.227 1 92.69 346 GLU A CA 1
ATOM 2642 C C . GLU A 1 346 ? -13.641 11.922 -9.086 1 92.69 346 GLU A C 1
ATOM 2644 O O . GLU A 1 346 ? -13.992 13.07 -8.828 1 92.69 346 GLU A O 1
ATOM 2649 N N . PRO A 1 347 ? -12.414 11.602 -9.32 1 94.44 347 PRO A N 1
ATOM 2650 C CA . PRO A 1 347 ? -11.359 12.594 -9.094 1 94.44 347 PRO A CA 1
ATOM 2651 C C . PRO A 1 347 ? -11.555 13.859 -9.93 1 94.44 347 PRO A C 1
ATOM 2653 O O . PRO A 1 347 ? -11.242 14.961 -9.469 1 94.44 347 PRO A O 1
ATOM 2656 N N . LYS A 1 348 ? -12.062 13.75 -11.117 1 93.44 348 LYS A N 1
ATOM 2657 C CA . LYS A 1 348 ? -12.227 14.898 -12 1 93.44 348 LYS A CA 1
ATOM 2658 C C . LYS A 1 348 ? -13.203 15.922 -11.406 1 93.44 348 LYS A C 1
ATOM 2660 O O . LYS A 1 348 ? -13.172 17.094 -11.766 1 93.44 348 LYS A O 1
ATOM 2665 N N . ASN A 1 349 ? -14.047 15.492 -10.516 1 97.12 349 ASN A N 1
ATOM 2666 C CA . ASN A 1 349 ? -15.055 16.359 -9.922 1 97.12 349 ASN A CA 1
ATOM 2667 C C . ASN A 1 349 ? -14.562 17 -8.625 1 97.12 349 ASN A C 1
ATOM 2669 O O . ASN A 1 349 ? -15.273 17.781 -8 1 97.12 349 ASN A O 1
ATOM 2673 N N . ARG A 1 350 ? -13.383 16.688 -8.234 1 98.19 350 ARG A N 1
ATOM 2674 C CA . ARG A 1 350 ? -12.805 17.297 -7.047 1 98.19 350 ARG A CA 1
ATOM 2675 C C . ARG A 1 350 ? -12.148 18.641 -7.391 1 98.19 350 ARG A C 1
ATOM 2677 O O . ARG A 1 350 ? -11.648 18.828 -8.5 1 98.19 350 ARG A O 1
ATOM 2684 N N . PRO A 1 351 ? -12.195 19.578 -6.469 1 98.44 351 PRO A N 1
ATOM 2685 C CA . PRO A 1 351 ? -11.539 20.859 -6.727 1 98.44 351 PRO A CA 1
ATOM 2686 C C . PRO A 1 351 ? -10.016 20.75 -6.754 1 98.44 351 PRO A C 1
ATOM 2688 O O . PRO A 1 351 ? -9.453 19.781 -6.23 1 98.44 351 PRO A O 1
ATOM 2691 N N . SER A 1 352 ? -9.383 21.656 -7.422 1 97.25 352 SER A N 1
ATOM 2692 C CA . SER A 1 352 ? -7.934 21.781 -7.285 1 97.25 352 SER A CA 1
ATOM 2693 C C . SER A 1 352 ? -7.555 22.344 -5.918 1 97.25 352 SER A C 1
ATOM 2695 O O . SER A 1 352 ? -8.375 22.969 -5.246 1 97.25 352 SER A O 1
ATOM 2697 N N . MET A 1 353 ? -6.324 22.125 -5.535 1 97.88 353 MET A N 1
ATOM 2698 C CA . MET A 1 353 ? -5.906 22.672 -4.246 1 97.88 353 MET A CA 1
ATOM 2699 C C . MET A 1 353 ? -5.891 24.188 -4.281 1 97.88 353 MET A C 1
ATOM 2701 O O . MET A 1 353 ? -6.09 24.844 -3.256 1 97.88 353 MET A O 1
ATOM 2705 N N . LYS A 1 354 ? -5.715 24.75 -5.441 1 97.62 354 LYS A N 1
ATOM 2706 C CA . LYS A 1 354 ? -5.836 26.203 -5.574 1 97.62 354 LYS A CA 1
ATOM 2707 C C . LYS A 1 354 ? -7.23 26.688 -5.18 1 97.62 354 LYS A C 1
ATOM 2709 O O . LYS A 1 354 ? -7.375 27.625 -4.398 1 97.62 354 LYS A O 1
ATOM 2714 N N . GLU A 1 355 ? -8.203 26 -5.719 1 98.62 355 GLU A N 1
ATOM 2715 C CA . GLU A 1 355 ? -9.594 26.312 -5.383 1 98.62 355 GLU A CA 1
ATOM 2716 C C . GLU A 1 355 ? -9.859 26.109 -3.895 1 98.62 355 GLU A C 1
ATOM 2718 O O . GLU A 1 355 ? -10.594 26.875 -3.275 1 98.62 355 GLU A O 1
ATOM 2723 N N . VAL A 1 356 ? -9.289 25.109 -3.371 1 98.81 356 VAL A N 1
ATOM 2724 C CA . VAL A 1 356 ? -9.461 24.797 -1.958 1 98.81 356 VAL A CA 1
ATOM 2725 C C . VAL A 1 356 ? -8.891 25.922 -1.104 1 98.81 356 VAL A C 1
ATOM 2727 O O . VAL A 1 356 ? -9.547 26.406 -0.17 1 98.81 356 VAL A O 1
ATOM 2730 N N . VAL A 1 357 ? -7.695 26.391 -1.418 1 98.75 357 VAL A N 1
ATOM 2731 C CA . VAL A 1 357 ? -7.051 27.484 -0.679 1 98.75 357 VAL A CA 1
ATOM 2732 C C . VAL A 1 357 ? -7.918 28.734 -0.736 1 98.75 357 VAL A C 1
ATOM 2734 O O . VAL A 1 357 ? -8.18 29.359 0.293 1 98.75 357 VAL A O 1
ATOM 2737 N N . GLU A 1 358 ? -8.391 29.031 -1.86 1 98.56 358 GLU A N 1
ATOM 2738 C CA . GLU A 1 358 ? -9.219 30.219 -2.045 1 98.56 358 GLU A CA 1
ATOM 2739 C C . GLU A 1 358 ? -10.5 30.125 -1.221 1 98.56 358 GLU A C 1
ATOM 2741 O O . GLU A 1 358 ? -10.891 31.094 -0.569 1 98.56 358 GLU A O 1
ATOM 2746 N N . THR A 1 359 ? -11.086 29 -1.283 1 98.62 359 THR A N 1
ATOM 2747 C CA . THR A 1 359 ? -12.328 28.797 -0.54 1 98.62 359 THR A CA 1
ATOM 2748 C C . THR A 1 359 ? -12.086 28.938 0.961 1 98.62 359 THR A C 1
ATOM 2750 O O . THR A 1 359 ? -12.844 29.609 1.659 1 98.62 359 THR A O 1
ATOM 2753 N N . LEU A 1 360 ? -11.062 28.391 1.44 1 98.62 360 LEU A N 1
ATOM 2754 C CA . LEU A 1 360 ? -10.758 28.438 2.865 1 98.62 360 LEU A CA 1
ATOM 2755 C C . LEU A 1 360 ? -10.43 29.859 3.307 1 98.62 360 LEU A C 1
ATOM 2757 O O . LEU A 1 360 ? -10.852 30.281 4.383 1 98.62 360 LEU A O 1
ATOM 2761 N N . GLU A 1 361 ? -9.711 30.547 2.498 1 98 361 GLU A N 1
ATOM 2762 C CA . GLU A 1 361 ? -9.383 31.922 2.811 1 98 361 GLU A CA 1
ATOM 2763 C C . GLU A 1 361 ? -10.633 32.812 2.836 1 98 361 GLU A C 1
ATOM 2765 O O . GLU A 1 361 ? -10.742 33.719 3.652 1 98 361 GLU A O 1
ATOM 2770 N N . GLN A 1 362 ? -11.523 32.5 1.989 1 97.31 362 GLN A N 1
ATOM 2771 C CA . GLN A 1 362 ? -12.797 33.219 1.979 1 97.31 362 GLN A CA 1
ATOM 2772 C C . GLN A 1 362 ? -13.586 32.969 3.254 1 97.31 362 GLN A C 1
ATOM 2774 O O . GLN A 1 362 ? -14.156 33.875 3.844 1 97.31 362 GLN A O 1
ATOM 2779 N N . ILE A 1 363 ? -13.609 31.766 3.631 1 96.94 363 ILE A N 1
ATOM 2780 C CA . ILE A 1 363 ? -14.312 31.391 4.855 1 96.94 363 ILE A CA 1
ATOM 2781 C C . ILE A 1 363 ? -13.703 32.125 6.043 1 96.94 363 ILE A C 1
ATOM 2783 O O . ILE A 1 363 ? -14.43 32.656 6.895 1 96.94 363 ILE A O 1
ATOM 2787 N N . LYS A 1 364 ? -12.391 32.188 6.09 1 95.12 364 LYS A N 1
ATOM 2788 C CA . LYS A 1 364 ? -11.695 32.875 7.18 1 95.12 364 LYS A CA 1
ATOM 2789 C C . LYS A 1 364 ? -12.023 34.375 7.195 1 95.12 364 LYS A C 1
ATOM 2791 O O . LYS A 1 364 ? -12.227 34.938 8.258 1 95.12 364 LYS A O 1
ATOM 2796 N N . SER A 1 365 ? -12.117 34.969 6.043 1 91.25 365 SER A N 1
ATOM 2797 C CA . SER A 1 365 ? -12.359 36.406 5.922 1 91.25 365 SER A CA 1
ATOM 2798 C C . SER A 1 365 ? -13.773 36.781 6.371 1 91.25 365 SER A C 1
ATOM 2800 O O . SER A 1 365 ? -13.992 37.812 6.98 1 91.25 365 SER A O 1
ATOM 2802 N N . ILE A 1 366 ? -14.695 36 6.102 1 84.56 366 ILE A N 1
ATOM 2803 C CA . ILE A 1 366 ? -16.078 36.25 6.461 1 84.56 366 ILE A CA 1
ATOM 2804 C C . ILE A 1 366 ? -16.25 36.156 7.977 1 84.56 366 ILE A C 1
ATOM 2806 O O . ILE A 1 366 ? -17 36.938 8.562 1 84.56 366 ILE A O 1
ATOM 2810 N N . ASN A 1 367 ? -15.57 35.344 8.57 1 77.44 367 ASN A N 1
ATOM 2811 C CA . ASN A 1 367 ? -15.672 35.125 10.016 1 77.44 367 ASN A CA 1
ATOM 2812 C C . ASN A 1 367 ? -14.984 36.25 10.781 1 77.44 367 ASN A C 1
ATOM 2814 O O . ASN A 1 367 ? -15.367 36.562 11.914 1 77.44 367 ASN A O 1
ATOM 2818 N N . GLU A 1 368 ? -13.977 36.844 10.25 1 71.69 368 GLU A N 1
ATOM 2819 C CA . GLU A 1 368 ? -13.242 37.906 10.922 1 71.69 368 GLU A CA 1
ATOM 2820 C C . GLU A 1 368 ? -13.961 39.25 10.75 1 71.69 368 GLU A C 1
ATOM 2822 O O . GLU A 1 368 ? -13.797 40.156 11.578 1 71.69 368 GLU A O 1
ATOM 2827 N N . ASN A 1 369 ? -14.664 39.531 9.703 1 61.22 369 ASN A N 1
ATOM 2828 C CA . ASN A 1 369 ? -15.406 40.781 9.484 1 61.22 369 ASN A CA 1
ATOM 2829 C C . ASN A 1 369 ? -16.906 40.531 9.438 1 61.22 369 ASN A C 1
ATOM 2831 O O . ASN A 1 369 ? -17.5 40.438 8.359 1 61.22 369 ASN A O 1
ATOM 2835 N N . PRO A 1 370 ? -17.422 40.125 10.609 1 50.81 370 PRO A N 1
ATOM 2836 C CA . PRO A 1 370 ? -18.859 39.969 10.484 1 50.81 370 PRO A CA 1
ATOM 2837 C C . PRO A 1 370 ? -19.562 41.188 9.938 1 50.81 370 PRO A C 1
ATOM 2839 O O . PRO A 1 370 ? -19.156 42.312 10.219 1 50.81 370 PRO A O 1
ATOM 2842 N N . LYS A 1 371 ? -20.094 41.219 8.758 1 47.09 371 LYS A N 1
ATOM 2843 C CA . LYS A 1 371 ? -20.844 42.375 8.273 1 47.09 371 LYS A CA 1
ATOM 2844 C C . LYS A 1 371 ? -21.547 43.094 9.422 1 47.09 371 LYS A C 1
ATOM 2846 O O . LYS A 1 371 ? -22.234 42.469 10.227 1 47.09 371 LYS A O 1
ATOM 2851 N N . GLU A 1 372 ? -21.031 44.156 9.891 1 44.22 372 GLU A N 1
ATOM 2852 C CA . GLU A 1 372 ? -21.812 45.031 10.742 1 44.22 372 GLU A CA 1
ATOM 2853 C C . GLU A 1 372 ? -23.281 45.094 10.289 1 44.22 372 GLU A C 1
ATOM 2855 O O . GLU A 1 372 ? -23.562 45.219 9.094 1 44.22 372 GLU A O 1
ATOM 2860 N N . PRO A 1 373 ? -24.141 44.5 11.016 1 42.72 373 PRO A N 1
ATOM 2861 C CA . PRO A 1 373 ? -25.547 44.688 10.625 1 42.72 373 PRO A CA 1
ATOM 2862 C C . PRO A 1 373 ? -25.859 46.094 10.109 1 42.72 373 PRO A C 1
ATOM 2864 O O . PRO A 1 373 ? -25.422 47.062 10.711 1 42.72 373 PRO A O 1
ATOM 2867 N N . ARG A 1 374 ? -25.891 46.25 8.812 1 40.62 374 ARG A N 1
ATOM 2868 C CA . ARG A 1 374 ? -26.391 47.531 8.305 1 40.62 374 ARG A CA 1
ATOM 2869 C C . ARG A 1 374 ? -27.594 48 9.117 1 40.62 374 ARG A C 1
ATOM 2871 O O . ARG A 1 374 ? -28.578 47.281 9.242 1 40.62 374 ARG A O 1
ATOM 2878 N N . ASN A 1 375 ? -27.453 48.781 10.125 1 36.16 375 ASN A N 1
ATOM 2879 C CA . ASN A 1 375 ? -28.516 49.5 10.812 1 36.16 375 ASN A CA 1
ATOM 2880 C C . ASN A 1 375 ? -29.547 50.031 9.828 1 36.16 375 ASN A C 1
ATOM 2882 O O . ASN A 1 375 ? -29.234 50.906 9.016 1 36.16 375 ASN A O 1
ATOM 2886 N N . ARG A 1 376 ? -30.391 49.188 9.25 1 36.09 376 ARG A N 1
ATOM 2887 C CA . ARG A 1 376 ? -31.516 49.656 8.461 1 36.09 376 ARG A CA 1
ATOM 2888 C C . ARG A 1 376 ? -32.219 50.781 9.188 1 36.09 376 ARG A C 1
ATOM 2890 O O . ARG A 1 376 ? -32.906 50.562 10.18 1 36.09 376 ARG A O 1
ATOM 2897 N N . SER A 1 377 ? -31.672 51.938 9.398 1 32.34 377 SER A N 1
ATOM 2898 C CA . SER A 1 377 ? -32.406 53.125 9.852 1 32.34 377 SER A CA 1
ATOM 2899 C C . SER A 1 377 ? -33.75 53.219 9.148 1 32.34 377 SER A C 1
ATOM 2901 O O . SER A 1 377 ? -33.844 53 7.941 1 32.34 377 SER A O 1
ATOM 2903 N N . ALA A 1 378 ? -34.844 53.094 9.883 1 27.69 378 ALA A N 1
ATOM 2904 C CA . ALA A 1 378 ? -36.312 53.25 9.812 1 27.69 378 ALA A CA 1
ATOM 2905 C C . ALA A 1 378 ? -36.688 54.5 9.031 1 27.69 378 ALA A C 1
ATOM 2907 O O . ALA A 1 378 ? -36.562 55.625 9.531 1 27.69 378 ALA A O 1
ATOM 2908 N N . ARG A 1 379 ? -36.281 54.594 7.82 1 32.22 379 ARG A N 1
ATOM 2909 C CA . ARG A 1 379 ? -36.844 55.688 7.059 1 32.22 379 ARG A CA 1
ATOM 2910 C C . ARG A 1 379 ? -38.375 55.688 7.129 1 32.22 379 ARG A C 1
ATOM 2912 O O . ARG A 1 379 ? -39.031 54.969 6.379 1 32.22 379 ARG A O 1
ATOM 2919 N N . ARG A 1 380 ? -39.094 55.469 8.32 1 25.53 380 ARG A N 1
ATOM 2920 C CA . ARG A 1 380 ? -40.531 55.656 8.383 1 25.53 380 ARG A CA 1
ATOM 2921 C C . ARG A 1 380 ? -40.906 57.031 7.859 1 25.53 380 ARG A C 1
ATOM 2923 O O . ARG A 1 380 ? -40.844 58.031 8.586 1 25.53 380 ARG A O 1
ATOM 2930 N N . HIS A 1 381 ? -40.469 57.375 6.723 1 25.23 381 HIS A N 1
ATOM 2931 C CA . HIS A 1 381 ? -40.969 58.625 6.199 1 25.23 381 HIS A CA 1
ATOM 2932 C C . HIS A 1 381 ? -42.5 58.625 6.156 1 25.23 381 HIS A C 1
ATOM 2934 O O . HIS A 1 381 ? -43.094 57.844 5.418 1 25.23 381 HIS A O 1
ATOM 2940 N N . GLY A 1 382 ? -43.188 58.688 7.324 1 25.14 382 GLY A N 1
ATOM 2941 C CA . GLY A 1 382 ? -44.625 58.969 7.457 1 25.14 382 GLY A CA 1
ATOM 2942 C C . GLY A 1 382 ? -45.094 60.062 6.535 1 25.14 382 GLY A C 1
ATOM 2943 O O . GLY A 1 382 ? -44.781 61.25 6.738 1 25.14 382 GLY A O 1
ATOM 2944 N N . LYS A 1 383 ? -45.031 59.875 5.211 1 23.09 383 LYS A N 1
ATOM 2945 C CA . LYS A 1 383 ? -45.562 60.875 4.262 1 23.09 383 LYS A CA 1
ATOM 2946 C C . LYS A 1 383 ? -47 61.25 4.621 1 23.09 383 LYS A C 1
ATOM 2948 O O . LYS A 1 383 ? -4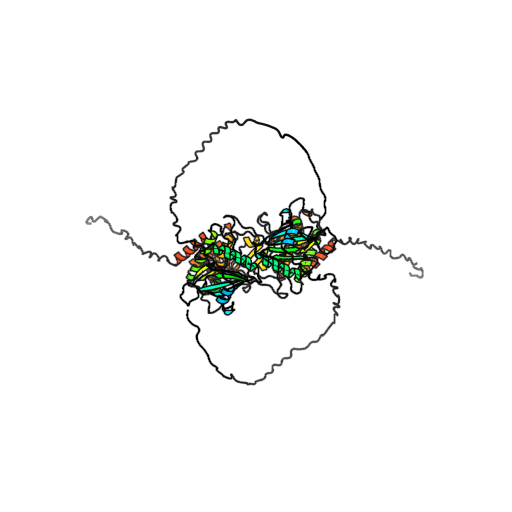7.844 60.406 4.793 1 23.09 383 LYS A O 1
ATOM 2953 N N . GLN A 1 384 ? -47.219 62.469 5.18 1 23.33 384 GLN A N 1
ATOM 2954 C CA . GLN A 1 384 ? -48.312 63.375 5.527 1 23.33 384 GLN A CA 1
ATOM 2955 C C . GLN A 1 384 ? -49.281 63.531 4.359 1 23.33 384 GLN A C 1
ATOM 2957 O O . GLN A 1 384 ? -48.938 64.125 3.336 1 23.33 384 GLN A O 1
ATOM 2962 N N . SER A 1 385 ? -50 62.469 3.9 1 25.05 385 SER A N 1
ATOM 2963 C CA . SER A 1 385 ? -51.062 62.719 2.902 1 25.05 385 SER A CA 1
ATOM 2964 C C . SER A 1 385 ? -51.875 63.938 3.25 1 25.05 385 SER A C 1
ATOM 2966 O O . SER A 1 385 ? -52.125 64.188 4.422 1 25.05 385 SER A O 1
ATOM 2968 N N . LEU A 1 386 ? -52.156 64.812 2.252 1 22.81 386 LEU A N 1
ATOM 2969 C CA . LEU A 1 386 ? -52.75 66.125 1.988 1 22.81 386 LEU A CA 1
ATOM 2970 C C . LEU A 1 386 ? -54.25 66.125 2.312 1 22.81 386 LEU A C 1
ATOM 2972 O O . LEU A 1 386 ? -55.031 65.438 1.61 1 22.81 386 LEU A O 1
ATOM 2976 N N . ARG A 1 387 ? -54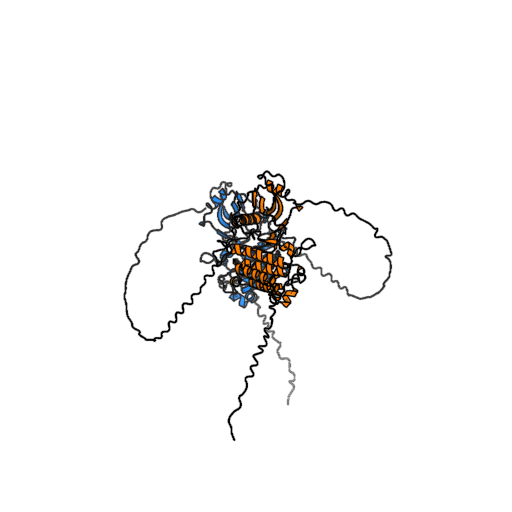.656 66.125 3.568 1 20.44 387 ARG A N 1
ATOM 2977 C CA . ARG A 1 387 ? -56.094 66.125 3.918 1 20.44 387 ARG A CA 1
ATOM 2978 C C . ARG A 1 387 ? -56.844 67.188 3.111 1 20.44 387 ARG A C 1
ATOM 2980 O O . ARG A 1 387 ? -57.875 66.875 2.521 1 20.44 387 ARG A O 1
ATOM 2987 N N . HIS A 1 388 ? -56.781 68.438 3.641 1 21 388 HIS A N 1
ATOM 2988 C CA . HIS A 1 388 ? -57.969 69.188 4.062 1 21 388 HIS A CA 1
ATOM 2989 C C . HIS A 1 388 ? -58.75 69.688 2.861 1 21 388 HIS A C 1
ATOM 2991 O O . HIS A 1 388 ? -58.219 69.75 1.75 1 21 388 HIS A O 1
ATOM 2997 N N . ARG A 1 389 ? -59.5 70.938 3.086 1 19.69 389 ARG A N 1
ATOM 2998 C CA . ARG A 1 389 ? -60.844 71.438 3.35 1 19.69 389 ARG A CA 1
ATOM 2999 C C . ARG A 1 389 ? -61.312 72.375 2.207 1 19.69 389 ARG A C 1
ATOM 3001 O O . ARG A 1 389 ? -62.25 73.125 2.355 1 19.69 389 ARG A O 1
ATOM 3008 N N . SER A 1 390 ? -60.906 72.188 1.012 1 18.97 390 SER A N 1
ATOM 3009 C CA . SER A 1 390 ? -61.312 73.438 0.376 1 18.97 390 SER A CA 1
ATOM 3010 C C . SER A 1 390 ? -62.812 73.688 0.559 1 18.97 390 SER A C 1
ATOM 3012 O O . SER A 1 390 ? -63.562 72.688 0.829 1 18.97 390 SER A O 1
ATOM 3014 N N . PRO A 1 391 ? -63.594 74.625 -0.378 1 20.56 391 PRO A N 1
ATOM 3015 C CA . PRO A 1 391 ? -64.438 75.875 -0.325 1 20.56 391 PRO A CA 1
ATOM 3016 C C . PRO A 1 391 ? -65.938 75.562 -0.504 1 20.56 391 PRO A C 1
ATOM 3018 O O . PRO A 1 391 ? -66.312 75.125 -1.578 1 20.56 391 PRO A O 1
ATOM 3021 N N . LEU A 1 392 ? -66.688 74.688 0.134 1 20.34 392 LEU A N 1
ATOM 3022 C CA . LEU A 1 392 ? -68.062 74.938 -0.147 1 20.34 392 LEU A CA 1
ATOM 3023 C C . LEU A 1 392 ? -68.375 76.438 -0.003 1 20.34 392 LEU A C 1
ATOM 3025 O O . LEU A 1 392 ? -67.938 77.062 0.928 1 20.34 392 LEU A O 1
ATOM 3029 N N . ALA A 1 393 ? -69.312 77.188 -0.949 1 20.25 393 ALA A N 1
ATOM 3030 C CA . ALA A 1 393 ? -70.125 78.25 -1.565 1 20.25 393 ALA A CA 1
ATOM 3031 C C . ALA A 1 393 ? -71.25 78.688 -0.639 1 20.25 393 ALA A C 1
ATOM 3033 O O . ALA A 1 393 ? -71.375 79.875 -0.396 1 20.25 393 ALA A O 1
ATOM 3034 N N . PRO A 1 394 ? -72.875 78.5 -0.799 1 23.86 394 PRO A N 1
ATOM 3035 C CA . PRO A 1 394 ? -73.75 79.625 -1.137 1 23.86 394 PRO A CA 1
ATOM 3036 C C . PRO A 1 394 ? -74.312 80.375 0.098 1 23.86 394 PRO A C 1
ATOM 3038 O O . PRO A 1 394 ? -74.875 79.688 0.982 1 23.86 394 PRO A O 1
ATOM 3041 N N . LYS A 1 395 ? -73.812 81.312 0.727 1 18.05 395 LYS A N 1
ATOM 3042 C CA . LYS A 1 395 ? -74.562 82.312 1.557 1 18.05 395 LYS A CA 1
ATOM 3043 C C . LYS A 1 395 ? -75.438 83.188 0.714 1 18.05 395 LYS A C 1
ATOM 3045 O O . LYS A 1 395 ? -75.062 84.312 0.356 1 18.05 395 LYS A O 1
ATOM 3050 N N . HIS A 1 396 ? -76.375 82.75 -0.137 1 19.64 396 HIS A N 1
ATOM 3051 C CA . HIS A 1 396 ? -77.375 83.812 -0.301 1 19.64 396 HIS A CA 1
ATOM 3052 C C . HIS A 1 396 ? -78.062 84.062 1.021 1 19.64 396 HIS A C 1
ATOM 3054 O O . HIS A 1 396 ? -77.938 83.375 1.995 1 19.64 396 HIS A O 1
ATOM 3060 N N . GLY A 1 397 ? -79.562 84.625 0.94 1 20.41 397 GLY A N 1
ATOM 3061 C CA . GLY A 1 397 ? -80.375 85.688 1.447 1 20.41 397 GLY A CA 1
ATOM 3062 C C . GLY A 1 397 ? -80.938 85.375 2.846 1 20.41 397 GLY A C 1
ATOM 3063 O O . GLY A 1 397 ? -80.562 84.375 3.471 1 20.41 397 GLY A O 1
ATOM 3064 N N . VAL A 1 398 ? -82.375 85.688 3.066 1 23.48 398 VAL A N 1
ATOM 3065 C CA . VAL A 1 398 ? -83.625 86.188 3.523 1 23.48 398 VAL A CA 1
ATOM 3066 C C . VAL A 1 398 ? -84.438 85.125 4.293 1 23.48 398 VAL A C 1
ATOM 3068 O O . VAL A 1 398 ? -84 83.938 4.27 1 23.48 398 VAL A O 1
ATOM 3071 N N . ARG A 1 399 ? -85.812 85.25 4.07 1 17.61 399 ARG A N 1
ATOM 3072 C CA . ARG A 1 399 ? -87.062 84.562 3.887 1 17.61 399 ARG A CA 1
ATOM 3073 C C . ARG A 1 399 ? -86.875 83.188 3.203 1 17.61 399 ARG A C 1
ATOM 3075 O O . ARG A 1 399 ? -86 83.062 2.307 1 17.61 399 ARG A O 1
ATOM 3082 N N . MET B 1 1 ? 19.5 28.125 26.75 1 18.7 1 MET B N 1
ATOM 3083 C CA . MET B 1 1 ? 20.766 27.484 27.141 1 18.7 1 MET B CA 1
ATOM 3084 C C . MET B 1 1 ? 20.625 26.828 28.516 1 18.7 1 MET B C 1
ATOM 3086 O O . MET B 1 1 ? 21.641 26.453 29.125 1 18.7 1 MET B O 1
ATOM 3090 N N . GLY B 1 2 ? 19.5 27.078 29.094 1 18.89 2 GLY B N 1
ATOM 3091 C CA . GLY B 1 2 ? 19.109 27.109 30.5 1 18.89 2 GLY B CA 1
ATOM 3092 C C . GLY B 1 2 ? 19.328 25.781 31.203 1 18.89 2 GLY B C 1
ATOM 3093 O O . GLY B 1 2 ? 18.953 24.719 30.672 1 18.89 2 GLY B O 1
ATOM 3094 N N . ILE B 1 3 ? 20.125 25.672 32.188 1 18.12 3 ILE B N 1
ATOM 3095 C CA . ILE B 1 3 ? 20.875 24.672 32.938 1 18.12 3 ILE B CA 1
ATOM 3096 C C . ILE B 1 3 ? 19.922 23.625 33.5 1 18.12 3 ILE B C 1
ATOM 3098 O O . ILE B 1 3 ? 18.719 23.859 33.625 1 18.12 3 ILE B O 1
ATOM 3102 N N . CYS B 1 4 ? 20.359 22.438 34.312 1 18.64 4 CYS B N 1
ATOM 3103 C CA . CYS B 1 4 ? 20.547 21.094 34.844 1 18.64 4 CYS B CA 1
ATOM 3104 C C . CYS B 1 4 ? 19.828 20.922 36.156 1 18.64 4 CYS B C 1
ATOM 3106 O O . CYS B 1 4 ? 19.703 19.812 36.656 1 18.64 4 CYS B O 1
ATOM 3108 N N . TRP B 1 5 ? 19.609 21.891 37.094 1 16.64 5 TRP B N 1
ATOM 3109 C CA . TRP B 1 5 ? 20.047 21.562 38.438 1 16.64 5 TRP B CA 1
ATOM 3110 C C . TRP B 1 5 ? 19.203 20.438 39.031 1 16.64 5 TRP B C 1
ATOM 3112 O O . TRP B 1 5 ? 18.125 20.125 38.5 1 16.64 5 TRP B O 1
ATOM 3122 N N . GLY B 1 6 ? 18.625 20.547 40.375 1 17.64 6 GLY B N 1
ATOM 3123 C CA . GLY B 1 6 ? 18.891 19.984 41.719 1 17.64 6 GLY B CA 1
ATOM 3124 C C . GLY B 1 6 ? 18.031 18.781 42.031 1 17.64 6 GLY B C 1
ATOM 3125 O O . GLY B 1 6 ? 17.062 18.484 41.312 1 17.64 6 GLY B O 1
ATOM 3126 N N . CYS B 1 7 ? 17.969 18.219 43.438 1 18.16 7 CYS B N 1
ATOM 3127 C CA . CYS B 1 7 ? 18.234 17.094 44.344 1 18.16 7 CYS B CA 1
ATOM 3128 C C . CYS B 1 7 ? 16.953 16.344 44.656 1 18.16 7 CYS B C 1
ATOM 3130 O O . CYS B 1 7 ? 15.859 16.781 44.281 1 18.16 7 CYS B O 1
ATOM 3132 N N . PRO B 1 8 ? 16.484 16.172 46.094 1 19.12 8 PRO B N 1
ATOM 3133 C CA . PRO B 1 8 ? 16.391 14.992 46.969 1 19.12 8 PRO B CA 1
ATOM 3134 C C . PRO B 1 8 ? 14.953 14.578 47.281 1 19.12 8 PRO B C 1
ATOM 3136 O O . PRO B 1 8 ? 14.719 13.57 47.938 1 19.12 8 PRO B O 1
ATOM 3139 N N . THR B 1 9 ? 13.93 14.742 46.656 1 18.86 9 THR B N 1
ATOM 3140 C CA . THR B 1 9 ? 12.789 14.898 47.531 1 18.86 9 THR B CA 1
ATOM 3141 C C . THR B 1 9 ? 12.586 13.641 48.375 1 18.86 9 THR B C 1
ATOM 3143 O O . THR B 1 9 ? 12.586 12.523 47.844 1 18.86 9 THR B O 1
ATOM 3146 N N . PRO B 1 10 ? 12.312 13.805 49.719 1 17.5 10 PRO B N 1
ATOM 3147 C CA . PRO B 1 10 ? 12.344 12.953 50.906 1 17.5 10 PRO B CA 1
ATOM 3148 C C . PRO B 1 10 ? 11.406 11.758 50.812 1 17.5 10 PRO B C 1
ATOM 3150 O O . PRO B 1 10 ? 10.555 11.711 49.906 1 17.5 10 PRO B O 1
ATOM 3153 N N . SER B 1 11 ? 11.164 11.031 52.062 1 16.61 11 SER B N 1
ATOM 3154 C CA . SER B 1 11 ? 11.125 9.781 52.812 1 16.61 11 SER B CA 1
ATOM 3155 C C . SER B 1 11 ? 9.695 9.273 52.969 1 16.61 11 SER B C 1
ATOM 3157 O O . SER B 1 11 ? 9.469 8.07 53.094 1 16.61 11 SER B O 1
ATOM 3159 N N . THR B 1 12 ? 8.648 10.164 53.125 1 16.3 12 THR B N 1
ATOM 3160 C CA . THR B 1 12 ? 7.879 9.828 54.312 1 16.3 12 THR B CA 1
ATOM 3161 C C . THR B 1 12 ? 7.203 8.469 54.188 1 16.3 12 THR B C 1
ATOM 3163 O O . THR B 1 12 ? 6.883 8.047 53.062 1 16.3 12 THR B O 1
ATOM 3166 N N . THR B 1 13 ? 6.605 7.926 55.375 1 15.71 13 THR B N 1
ATOM 3167 C CA . THR B 1 13 ? 6.422 6.82 56.312 1 15.71 13 THR B CA 1
ATOM 3168 C C . THR B 1 13 ? 5.207 5.98 55.906 1 15.71 13 THR B C 1
ATOM 3170 O O . THR B 1 13 ? 5.305 4.758 55.781 1 15.71 13 THR B O 1
ATOM 3173 N N . ALA B 1 14 ? 3.957 6.328 56.625 1 15.81 14 ALA B N 1
ATOM 3174 C CA . ALA B 1 14 ? 3.357 5.465 57.656 1 15.81 14 ALA B CA 1
ATOM 3175 C C . ALA B 1 14 ? 2.525 4.359 57 1 15.81 14 ALA B C 1
ATOM 3177 O O . ALA B 1 14 ? 2.146 4.461 55.844 1 15.81 14 ALA B O 1
ATOM 3178 N N . HIS B 1 15 ? 1.82 3.451 57.938 1 16.22 15 HIS B N 1
ATOM 3179 C CA . HIS B 1 15 ? 1.407 2.127 58.375 1 16.22 15 HIS B CA 1
ATOM 3180 C C . HIS B 1 15 ? -0.035 1.834 58 1 16.22 15 HIS B C 1
ATOM 3182 O O . HIS B 1 15 ? -0.604 0.82 58.406 1 16.22 15 HIS B O 1
ATOM 3188 N N . LEU B 1 16 ? -0.6 2.295 56.969 1 16.25 16 LEU B N 1
ATOM 3189 C CA . LEU B 1 16 ? -2.047 2.186 57.125 1 16.25 16 LEU B CA 1
ATOM 3190 C C . LEU B 1 16 ? -2.443 0.772 57.531 1 16.25 16 LEU B C 1
ATOM 3192 O O . LEU B 1 16 ? -2.107 -0.196 56.844 1 16.25 16 LEU B O 1
ATOM 3196 N N . SER B 1 17 ? -3.08 0.737 58.75 1 15.42 17 SER B N 1
ATOM 3197 C CA . SER B 1 17 ? -3.518 -0.216 59.75 1 15.42 17 SER B CA 1
ATOM 3198 C C . SER B 1 17 ? -4.414 -1.292 59.156 1 15.42 17 SER B C 1
ATOM 3200 O O . SER B 1 17 ? -4.832 -1.185 58 1 15.42 17 SER B O 1
ATOM 3202 N N . SER B 1 18 ? -5.621 -1.528 59.906 1 15.89 18 SER B N 1
ATOM 3203 C CA . SER B 1 18 ? -6.129 -2.557 60.812 1 15.89 18 SER B CA 1
ATOM 3204 C C . SER B 1 18 ? -7.023 -3.545 60.062 1 15.89 18 SER B C 1
ATOM 3206 O O . SER B 1 18 ? -7.5 -3.26 58.969 1 15.89 18 SER B O 1
ATOM 3208 N N . VAL B 1 19 ? -7.648 -4.57 60.906 1 16.08 19 VAL B N 1
ATOM 3209 C CA . VAL B 1 19 ? -7.922 -5.984 61.125 1 16.08 19 VAL B CA 1
ATOM 3210 C C . VAL B 1 19 ? -9.297 -6.344 60.594 1 16.08 19 VAL B C 1
ATOM 3212 O O . VAL B 1 19 ? -9.438 -7.305 59.812 1 16.08 19 VAL B O 1
ATOM 3215 N N . ILE B 1 20 ? -10.523 -5.941 61.344 1 14.9 20 ILE B N 1
ATOM 3216 C CA . ILE B 1 20 ? -11.18 -6.934 62.188 1 14.9 20 ILE B CA 1
ATOM 3217 C C . ILE B 1 20 ? -12.242 -7.68 61.375 1 14.9 20 ILE B C 1
ATOM 3219 O O . ILE B 1 20 ? -12.25 -8.914 61.344 1 14.9 20 ILE B O 1
ATOM 3223 N N . SER B 1 21 ? -13.555 -7.27 61.531 1 15.15 21 SER B N 1
ATOM 3224 C CA . SER B 1 21 ? -14.5 -8.023 62.344 1 15.15 21 SER B CA 1
ATOM 3225 C C . SER B 1 21 ? -15.336 -8.969 61.5 1 15.15 21 SER B C 1
ATOM 3227 O O . SER B 1 21 ? -15.406 -8.805 60.281 1 15.15 21 SER B O 1
ATOM 3229 N N . GLN B 1 22 ? -16.625 -9.305 62 1 15.12 22 GLN B N 1
ATOM 3230 C CA . GLN B 1 22 ? -17.359 -10.43 62.562 1 15.12 22 GLN B CA 1
ATOM 3231 C C . GLN B 1 22 ? -18.359 -10.992 61.562 1 15.12 22 GLN B C 1
ATOM 3233 O O . GLN B 1 22 ? -18.406 -12.203 61.312 1 15.12 22 GLN B O 1
ATOM 3238 N N . THR B 1 23 ? -19.594 -10.383 61.406 1 15.38 23 THR B N 1
ATOM 3239 C CA . THR B 1 23 ? -20.766 -11.031 61.969 1 15.38 23 THR B CA 1
ATOM 3240 C C . THR B 1 23 ? -21.391 -11.992 60.969 1 15.38 23 THR B C 1
ATOM 3242 O O . THR B 1 23 ? -21.156 -11.883 59.75 1 15.38 23 THR B O 1
ATOM 3245 N N . THR B 1 24 ? -22.812 -12.141 61 1 15.18 24 THR B N 1
ATOM 3246 C CA . THR B 1 24 ? -23.781 -13.141 61.438 1 15.18 24 THR B CA 1
ATOM 3247 C C . THR B 1 24 ? -24.344 -13.898 60.25 1 15.18 24 THR B C 1
ATOM 3249 O O . THR B 1 24 ? -24.203 -13.453 59.094 1 15.18 24 THR B O 1
ATOM 3252 N N . SER B 1 25 ? -25.75 -14.141 60.25 1 15.12 25 SER B N 1
ATOM 3253 C CA . SER B 1 25 ? -26.547 -15.32 60.562 1 15.12 25 SER B CA 1
ATOM 3254 C C . SER B 1 25 ? -27.141 -15.938 59.281 1 15.12 25 SER B C 1
ATOM 3256 O O . SER B 1 25 ? -27.031 -17.141 59.062 1 15.12 25 SER B O 1
ATOM 3258 N N . ASN B 1 26 ? -28.234 -15.328 58.719 1 15.31 26 ASN B N 1
ATOM 3259 C CA . ASN B 1 26 ? -29.5 -16.031 58.844 1 15.31 26 ASN B CA 1
ATOM 3260 C C . ASN B 1 26 ? -29.688 -17.031 57.688 1 15.31 26 ASN B C 1
ATOM 3262 O O . ASN B 1 26 ? -29.031 -16.906 56.656 1 15.31 26 ASN B O 1
ATOM 3266 N N . THR B 1 27 ? -30.906 -17.719 57.594 1 15.37 27 THR B N 1
ATOM 3267 C CA . THR B 1 27 ? -31.531 -19.031 57.625 1 15.37 27 THR B CA 1
ATOM 3268 C C . THR B 1 27 ? -31.922 -19.484 56.219 1 15.37 27 THR B C 1
ATOM 3270 O O . THR B 1 27 ? -31.953 -20.688 55.938 1 15.37 27 THR B O 1
ATOM 3273 N N . ALA B 1 28 ? -32.281 -18.594 55.25 1 16.52 28 ALA B N 1
ATOM 3274 C CA . ALA B 1 28 ? -33.594 -19 54.781 1 16.52 28 ALA B CA 1
ATOM 3275 C C . ALA B 1 28 ? -33.531 -20.312 54 1 16.52 28 ALA B C 1
ATOM 3277 O O . ALA B 1 28 ? -32.562 -20.547 53.25 1 16.52 28 ALA B O 1
ATOM 3278 N N . SER B 1 29 ? -34.5 -21.266 54.062 1 15.23 29 SER B N 1
ATOM 3279 C CA . SER B 1 29 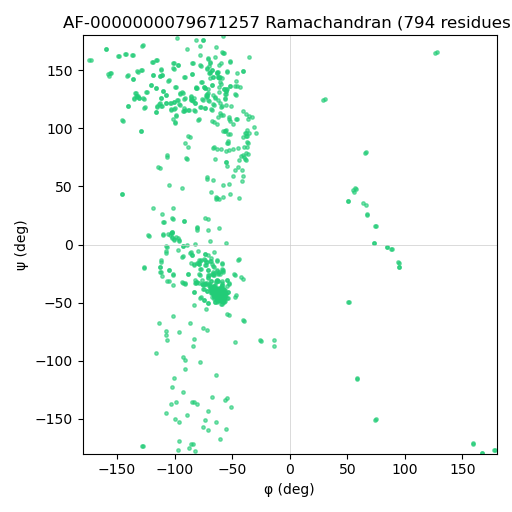? -34.812 -22.688 54.062 1 15.23 29 SER B CA 1
ATOM 3280 C C . SER B 1 29 ? -34.875 -23.234 52.625 1 15.23 29 SER B C 1
ATOM 3282 O O . SER B 1 29 ? -34.375 -24.328 52.344 1 15.23 29 SER B O 1
ATOM 3284 N N . SER B 1 30 ? -35.656 -22.625 51.688 1 16.72 30 SER B N 1
ATOM 3285 C CA . SER B 1 30 ? -36.719 -23.547 51.281 1 16.72 30 SER B CA 1
ATOM 3286 C C . SER B 1 30 ? -36.188 -24.594 50.312 1 16.72 30 SER B C 1
ATOM 3288 O O . SER B 1 30 ? -35.125 -24.406 49.688 1 16.72 30 SER B O 1
ATOM 3290 N N . THR B 1 31 ? -37 -25.656 49.969 1 15.5 31 THR B N 1
ATOM 3291 C CA . THR B 1 31 ? -37.062 -27.109 49.812 1 15.5 31 THR B CA 1
ATOM 3292 C C . THR B 1 31 ? -36.844 -27.5 48.344 1 15.5 31 THR B C 1
ATOM 3294 O O . THR B 1 31 ? -36.844 -28.688 48.031 1 15.5 31 THR B O 1
ATOM 3297 N N . ALA B 1 32 ? -36.719 -26.641 47.406 1 17.23 32 ALA B N 1
ATOM 3298 C CA . ALA B 1 32 ? -37.375 -27.141 46.219 1 17.23 32 ALA B CA 1
ATOM 3299 C C . ALA B 1 32 ? -36.75 -28.469 45.781 1 17.23 32 ALA B C 1
ATOM 3301 O O . ALA B 1 32 ? -35.531 -28.625 45.781 1 17.23 32 ALA B O 1
ATOM 3302 N N . THR B 1 33 ? -37.5 -29.469 45.375 1 15.77 33 THR B N 1
ATOM 3303 C CA . THR B 1 33 ? -37.531 -30.922 45.312 1 15.77 33 THR B CA 1
ATOM 3304 C C . THR B 1 33 ? -36.531 -31.422 44.281 1 15.77 33 THR B C 1
ATOM 3306 O O . THR B 1 33 ? -36.094 -30.672 43.406 1 15.77 33 THR B O 1
ATOM 3309 N N . SER B 1 34 ? -36.688 -32.75 43.719 1 15.41 34 SER B N 1
ATOM 3310 C CA . SER B 1 34 ? -36.031 -34.062 43.75 1 15.41 34 SER B CA 1
ATOM 3311 C C . SER B 1 34 ? -35.312 -34.375 42.438 1 15.41 34 SER B C 1
ATOM 3313 O O . SER B 1 34 ? -34.156 -34.781 42.438 1 15.41 34 SER B O 1
ATOM 3315 N N . ARG B 1 35 ? -36.031 -34.75 41.219 1 17.06 35 ARG B N 1
ATOM 3316 C CA . ARG B 1 35 ? -35.938 -36.094 40.719 1 17.06 35 ARG B CA 1
ATOM 3317 C C . ARG B 1 35 ? -34.656 -36.312 39.906 1 17.06 35 ARG B C 1
ATOM 3319 O O . ARG B 1 35 ? -34.094 -35.344 39.375 1 17.06 35 ARG B O 1
ATOM 3326 N N . GLY B 1 36 ? -34.281 -37.656 39.344 1 15.97 36 GLY B N 1
ATOM 3327 C CA . GLY B 1 36 ? -33.219 -38.656 39.281 1 15.97 36 GLY B CA 1
ATOM 3328 C C . GLY B 1 36 ? -32.438 -38.625 37.969 1 15.97 36 GLY B C 1
ATOM 3329 O O . GLY B 1 36 ? -31.219 -38.656 38 1 15.97 36 GLY B O 1
ATOM 3330 N N . SER B 1 37 ? -33.031 -38.875 36.656 1 18.16 37 SER B N 1
ATOM 3331 C CA . SER B 1 37 ? -32.594 -40.062 35.938 1 18.16 37 SER B CA 1
ATOM 3332 C C . SER B 1 37 ? -31.297 -39.812 35.188 1 18.16 37 SER B C 1
ATOM 3334 O O . SER B 1 37 ? -31.125 -38.781 34.562 1 18.16 37 SER B O 1
ATOM 3336 N N . ASN B 1 38 ? -30.172 -40.656 35.375 1 17.39 38 ASN B N 1
ATOM 3337 C CA . ASN B 1 38 ? -28.734 -40.656 35.156 1 17.39 38 ASN B CA 1
ATOM 3338 C C . ASN B 1 38 ? -28.406 -41.031 33.688 1 17.39 38 ASN B C 1
ATOM 3340 O O . ASN B 1 38 ? -27.25 -41.312 33.375 1 17.39 38 ASN B O 1
ATOM 3344 N N . MET B 1 39 ? -29.25 -41.312 32.75 1 18.64 39 MET B N 1
ATOM 3345 C CA . MET B 1 39 ? -28.766 -42.375 31.859 1 18.64 39 MET B CA 1
ATOM 3346 C C . MET B 1 39 ? -27.5 -41.906 31.125 1 18.64 39 MET B C 1
ATOM 3348 O O . MET B 1 39 ? -27.5 -40.875 30.453 1 18.64 39 MET B O 1
ATOM 3352 N N . SER B 1 40 ? -26.281 -42.375 31.531 1 18.19 40 SER B N 1
ATOM 3353 C CA . SER B 1 40 ? -24.875 -42.094 31.219 1 18.19 40 SER B CA 1
ATOM 3354 C C . SER B 1 40 ? -24.5 -42.656 29.828 1 18.19 40 SER B C 1
ATOM 3356 O O . SER B 1 40 ? -23.328 -42.688 29.484 1 18.19 40 SER B O 1
ATOM 3358 N N . GLY B 1 41 ? -25.375 -42.906 28.844 1 19.12 41 GLY B N 1
ATOM 3359 C CA . GLY B 1 41 ? -24.828 -43.875 27.906 1 19.12 41 GLY B CA 1
ATOM 3360 C C . GLY B 1 41 ? -23.531 -43.406 27.266 1 19.12 41 GLY B C 1
ATOM 3361 O O . GLY B 1 41 ? -23.359 -42.219 26.953 1 19.12 41 GLY B O 1
ATOM 3362 N N . ASP B 1 42 ? -22.406 -44.156 27.469 1 19.3 42 ASP B N 1
ATOM 3363 C CA . ASP B 1 42 ? -20.969 -44.062 27.203 1 19.3 42 ASP B CA 1
ATOM 3364 C C . ASP B 1 42 ? -20.688 -44.031 25.703 1 19.3 42 ASP B C 1
ATOM 3366 O O . ASP B 1 42 ? -20.391 -45.062 25.094 1 19.3 42 ASP B O 1
ATOM 3370 N N . SER B 1 43 ? -21.469 -43.344 24.844 1 20.19 43 SER B N 1
ATOM 3371 C CA . SER B 1 43 ? -21.188 -43.656 23.438 1 20.19 43 SER B CA 1
ATOM 3372 C C . SER B 1 43 ? -19.719 -43.375 23.094 1 20.19 43 SER B C 1
ATOM 3374 O O . SER B 1 43 ? -19.203 -42.312 23.359 1 20.19 43 SER B O 1
ATOM 3376 N N . VAL B 1 44 ? -18.891 -44.469 23.125 1 20.56 44 VAL B N 1
ATOM 3377 C CA . VAL B 1 44 ? -17.453 -44.594 22.859 1 20.56 44 VAL B CA 1
ATOM 3378 C C . VAL B 1 44 ? -17.156 -44.031 21.469 1 20.56 44 VAL B C 1
ATOM 3380 O O . VAL B 1 44 ? -17.609 -44.594 20.453 1 20.56 44 VAL B O 1
ATOM 3383 N N . PHE B 1 45 ? -17.219 -42.75 21.219 1 19.67 45 PHE B N 1
ATOM 3384 C CA . PHE B 1 45 ? -16.844 -42.188 19.922 1 19.67 45 PHE B CA 1
ATOM 3385 C C . PHE B 1 45 ? -15.445 -42.656 19.516 1 19.67 45 PHE B C 1
ATOM 3387 O O . PHE B 1 45 ? -14.461 -42.375 20.203 1 19.67 45 PHE B O 1
ATOM 3394 N N . SER B 1 46 ? -15.375 -43.938 18.938 1 21.05 46 SER B N 1
ATOM 3395 C CA . SER B 1 46 ? -14.117 -44.469 18.422 1 21.05 46 SER B CA 1
ATOM 3396 C C . SER B 1 46 ? -13.43 -43.469 17.5 1 21.05 46 SER B C 1
ATOM 3398 O O . SER B 1 46 ? -13.859 -43.281 16.344 1 21.05 46 SER B O 1
ATOM 3400 N N . ALA B 1 47 ? -13.078 -42.312 17.844 1 23.23 47 ALA B N 1
ATOM 3401 C CA . ALA B 1 47 ? -12.461 -41.25 17.047 1 23.23 47 ALA B CA 1
ATOM 3402 C C . ALA B 1 47 ? -11.109 -41.688 16.5 1 23.23 47 ALA B C 1
ATOM 3404 O O . ALA B 1 47 ? -10.305 -40.875 16.062 1 23.23 47 ALA B O 1
ATOM 3405 N N . SER B 1 48 ? -10.828 -43.031 16.562 1 22.59 48 SER B N 1
ATOM 3406 C CA . SER B 1 48 ? -9.398 -43.219 16.359 1 22.59 48 SER B CA 1
ATOM 3407 C C . SER B 1 48 ? -8.984 -42.812 14.945 1 22.59 48 SER B C 1
ATOM 3409 O O . SER B 1 48 ? -7.875 -43.125 14.508 1 22.59 48 SER B O 1
ATOM 3411 N N . SER B 1 49 ? -9.922 -42.469 14.047 1 24.53 49 SER B N 1
ATOM 3412 C CA . SER B 1 49 ? -9.289 -42.594 12.734 1 24.53 49 SER B CA 1
ATOM 3413 C C . SER B 1 49 ? -8 -41.781 12.656 1 24.53 49 SER B C 1
ATOM 3415 O O . SER B 1 49 ? -8.031 -40.562 12.836 1 24.53 49 SER B O 1
ATOM 3417 N N . GLY B 1 50 ? -6.859 -42.344 13.055 1 25.02 50 GLY B N 1
ATOM 3418 C CA . GLY B 1 50 ? -5.492 -41.844 12.898 1 25.02 50 GLY B CA 1
ATOM 3419 C C . GLY B 1 50 ? -5.23 -41.219 11.547 1 25.02 50 GLY B C 1
ATOM 3420 O O . GLY B 1 50 ? -5.387 -41.875 10.516 1 25.02 50 GLY B O 1
ATOM 3421 N N . ASP B 1 51 ? -5.691 -40.031 11.352 1 26.98 51 ASP B N 1
ATOM 3422 C CA . ASP B 1 51 ? -5.398 -39.25 10.141 1 26.98 51 ASP B CA 1
ATOM 3423 C C . ASP B 1 51 ? -3.949 -39.469 9.703 1 26.98 51 ASP B C 1
ATOM 3425 O O . ASP B 1 51 ? -3.021 -39.125 10.438 1 26.98 51 ASP B O 1
ATOM 3429 N N . GLU B 1 52 ? -3.664 -40.594 9.055 1 28.03 52 GLU B N 1
ATOM 3430 C CA . GLU B 1 52 ? -2.387 -40.781 8.367 1 28.03 52 GLU B CA 1
ATOM 3431 C C . GLU B 1 52 ? -2.002 -39.531 7.574 1 28.03 52 GLU B C 1
ATOM 3433 O O . GLU B 1 52 ? -2.652 -39.188 6.582 1 28.03 52 GLU B O 1
ATOM 3438 N N . SER B 1 53 ? -1.604 -38.469 8.234 1 30.38 53 SER B N 1
ATOM 3439 C CA . SER B 1 53 ? -0.877 -37.406 7.566 1 30.38 53 SER B CA 1
ATOM 3440 C C . SER B 1 53 ? 0.072 -37.938 6.508 1 30.38 53 SER B C 1
ATOM 3442 O O . SER B 1 53 ? 0.855 -38.875 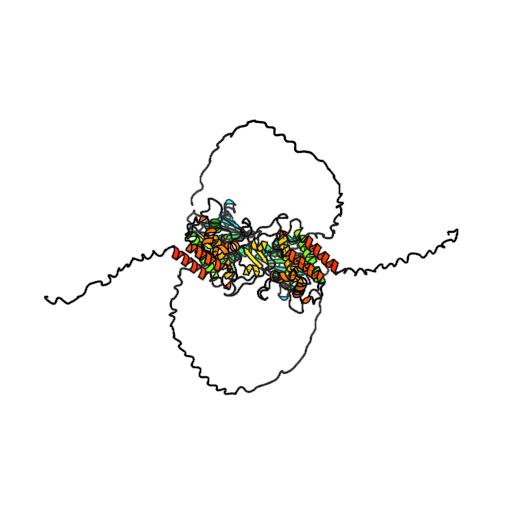6.777 1 30.38 53 SER B O 1
ATOM 3444 N N . SER B 1 54 ? -0.396 -38.125 5.324 1 30.45 54 SER B N 1
ATOM 3445 C CA . SER B 1 54 ? 0.545 -38.562 4.301 1 30.45 54 SER B CA 1
ATOM 3446 C C . SER B 1 54 ? 1.913 -37.938 4.496 1 30.45 54 SER B C 1
ATOM 3448 O O . SER B 1 54 ? 2.01 -36.719 4.695 1 30.45 54 SER B O 1
ATOM 3450 N N . PRO B 1 55 ? 2.953 -38.594 4.863 1 33.81 55 PRO B N 1
ATOM 3451 C CA . PRO B 1 55 ? 4.355 -38.25 5.102 1 33.81 55 PRO B CA 1
ATOM 3452 C C . PRO B 1 55 ? 4.914 -37.281 4.055 1 33.81 55 PRO B C 1
ATOM 3454 O O . PRO B 1 55 ? 6.031 -36.781 4.203 1 33.81 55 PRO B O 1
ATOM 3457 N N . ASN B 1 56 ? 4.379 -37.375 2.898 1 32.16 56 ASN B N 1
ATOM 3458 C CA . ASN B 1 56 ? 5.199 -36.781 1.836 1 32.16 56 ASN B CA 1
ATOM 3459 C C . ASN B 1 56 ? 5.277 -35.281 1.946 1 32.16 56 ASN B C 1
ATOM 3461 O O . ASN B 1 56 ? 5.59 -34.594 0.969 1 32.16 56 ASN B O 1
ATOM 3465 N N . ASP B 1 57 ? 4.469 -34.688 2.76 1 36.78 57 ASP B N 1
ATOM 3466 C CA . ASP B 1 57 ? 4.656 -33.25 2.904 1 36.78 57 ASP B CA 1
ATOM 3467 C C . ASP B 1 57 ? 6.031 -32.938 3.486 1 36.78 57 ASP B C 1
ATOM 3469 O O . ASP B 1 57 ? 6.168 -32.75 4.695 1 36.78 57 ASP B O 1
ATOM 3473 N N . HIS B 1 58 ? 7.09 -33.594 3.117 1 34.59 58 HIS B N 1
ATOM 3474 C CA . HIS B 1 58 ? 8.453 -33.438 3.605 1 34.59 58 HIS B CA 1
ATOM 3475 C C . HIS B 1 58 ? 8.898 -32 3.545 1 34.59 58 HIS B C 1
ATOM 3477 O O . HIS B 1 58 ? 8.797 -31.359 2.496 1 34.59 58 HIS B O 1
ATOM 3483 N N . ILE B 1 59 ? 8.797 -31.219 4.594 1 41.88 59 ILE B N 1
ATOM 3484 C CA . ILE B 1 59 ? 9.594 -30 4.707 1 41.88 59 ILE B CA 1
ATOM 3485 C C . ILE B 1 59 ? 10.984 -30.234 4.125 1 41.88 59 ILE B C 1
ATOM 3487 O O . ILE B 1 59 ? 11.703 -31.125 4.578 1 41.88 59 ILE B O 1
ATOM 3491 N N . LEU B 1 60 ? 11.211 -29.938 2.91 1 46.22 60 LEU B N 1
ATOM 3492 C CA . LEU B 1 60 ? 12.547 -30.062 2.338 1 46.22 60 LEU B CA 1
ATOM 3493 C C . LEU B 1 60 ? 13.57 -29.328 3.197 1 46.22 60 LEU B C 1
ATOM 3495 O O . LEU B 1 60 ? 13.242 -28.375 3.895 1 46.22 60 LEU B O 1
ATOM 3499 N N . PRO B 1 61 ? 14.719 -29.891 3.465 1 46.09 61 PRO B N 1
ATOM 3500 C CA . PRO B 1 61 ? 15.797 -29.219 4.199 1 46.09 61 PRO B CA 1
ATOM 3501 C C . PRO B 1 61 ? 16.062 -27.797 3.689 1 46.09 61 PRO B C 1
ATOM 3503 O O . PRO B 1 61 ? 15.836 -27.516 2.51 1 46.09 61 PRO B O 1
ATOM 3506 N N . THR B 1 62 ? 16.094 -26.766 4.57 1 51.44 62 THR B N 1
ATOM 3507 C CA . THR B 1 62 ? 16.422 -25.375 4.266 1 51.44 62 THR B CA 1
ATOM 3508 C C . THR B 1 62 ? 17.672 -25.297 3.389 1 51.44 62 THR B C 1
ATOM 3510 O O . THR B 1 62 ? 18.688 -25.906 3.707 1 51.44 62 THR B O 1
ATOM 3513 N N . PRO B 1 63 ? 17.516 -24.953 2.125 1 56.75 63 PRO B N 1
ATOM 3514 C CA . PRO B 1 63 ? 18.641 -24.906 1.195 1 56.75 63 PRO B CA 1
ATOM 3515 C C . PRO B 1 63 ? 19.766 -23.984 1.683 1 56.75 63 PRO B C 1
ATOM 3517 O O . PRO B 1 63 ? 19.5 -23.031 2.426 1 56.75 63 PRO B O 1
ATOM 3520 N N . ASN B 1 64 ? 20.969 -24.406 1.781 1 74.19 64 ASN B N 1
ATOM 3521 C CA . ASN B 1 64 ? 22.109 -23.516 1.88 1 74.19 64 ASN B CA 1
ATOM 3522 C C . ASN B 1 64 ? 22.172 -22.547 0.701 1 74.19 64 ASN B C 1
ATOM 3524 O O . ASN B 1 64 ? 22.469 -22.953 -0.424 1 74.19 64 ASN B O 1
ATOM 3528 N N . LEU B 1 65 ? 21.641 -21.312 0.975 1 88.81 65 LEU B N 1
ATOM 3529 C CA . LEU B 1 65 ? 21.625 -20.328 -0.098 1 88.81 65 LEU B CA 1
ATOM 3530 C C . LEU B 1 65 ? 23.047 -19.938 -0.494 1 88.81 65 LEU B C 1
ATOM 3532 O O . LEU B 1 65 ? 23.891 -19.719 0.37 1 88.81 65 LEU B O 1
ATOM 3536 N N . ARG B 1 66 ? 23.266 -20.047 -1.682 1 92.62 66 ARG B N 1
ATOM 3537 C CA . ARG B 1 66 ? 24.562 -19.625 -2.213 1 92.62 66 ARG B CA 1
ATOM 3538 C C . ARG B 1 66 ? 24.625 -18.109 -2.322 1 92.62 66 ARG B C 1
ATOM 3540 O O . ARG B 1 66 ? 23.656 -17.453 -2.709 1 92.62 66 ARG B O 1
ATOM 3547 N N . ILE B 1 67 ? 25.75 -17.594 -1.987 1 93 67 ILE B N 1
ATOM 3548 C CA . ILE B 1 67 ? 26 -16.172 -2.195 1 93 67 ILE B CA 1
ATOM 3549 C C . ILE B 1 67 ? 26.734 -15.953 -3.518 1 93 67 ILE B C 1
ATOM 3551 O O . ILE B 1 67 ? 27.828 -16.484 -3.717 1 93 67 ILE B O 1
ATOM 3555 N N . PHE B 1 68 ? 26.172 -15.242 -4.375 1 95.12 68 PHE B N 1
ATOM 3556 C CA . PHE B 1 68 ? 26.75 -14.984 -5.688 1 95.12 68 PHE B CA 1
ATOM 3557 C C . PHE B 1 68 ? 27.406 -13.602 -5.734 1 95.12 68 PHE B C 1
ATOM 3559 O O . PHE B 1 68 ? 26.953 -12.68 -5.055 1 95.12 68 PHE B O 1
ATOM 3566 N N . SER B 1 69 ? 28.391 -13.469 -6.535 1 94.62 69 SER B N 1
ATOM 3567 C CA . SER B 1 69 ? 28.906 -12.148 -6.871 1 94.62 69 SER B CA 1
ATOM 3568 C C . SER B 1 69 ? 28.109 -11.516 -8.008 1 94.62 69 SER B C 1
ATOM 3570 O O . SER B 1 69 ? 27.469 -12.219 -8.789 1 94.62 69 SER B O 1
ATOM 3572 N N . PHE B 1 70 ? 28.188 -10.258 -8.008 1 94.81 70 PHE B N 1
ATOM 3573 C CA . PHE B 1 70 ? 27.5 -9.562 -9.094 1 94.81 70 PHE B CA 1
ATOM 3574 C C . PHE B 1 70 ? 28.078 -9.961 -10.445 1 94.81 70 PHE B C 1
ATOM 3576 O O . PHE B 1 70 ? 27.344 -10.125 -11.422 1 94.81 70 PHE B O 1
ATOM 3583 N N . ALA B 1 71 ? 29.344 -10.109 -10.508 1 95.25 71 ALA B N 1
ATOM 3584 C CA . ALA B 1 71 ? 30.031 -10.484 -11.742 1 95.25 71 ALA B CA 1
ATOM 3585 C C . ALA B 1 71 ? 29.547 -11.844 -12.25 1 95.25 71 ALA B C 1
ATOM 3587 O O . ALA B 1 71 ? 29.359 -12.023 -13.453 1 95.25 71 ALA B O 1
ATOM 3588 N N . GLU B 1 72 ? 29.406 -12.781 -11.383 1 94.75 72 GLU B N 1
ATOM 3589 C CA . GLU B 1 72 ? 28.906 -14.109 -11.734 1 94.75 72 GLU B CA 1
ATOM 3590 C C . GLU B 1 72 ? 27.516 -14.023 -12.375 1 94.75 72 GLU B C 1
ATOM 3592 O O . GLU B 1 72 ? 27.266 -14.664 -13.398 1 94.75 72 GLU B O 1
ATOM 3597 N N . LEU B 1 73 ? 26.641 -13.227 -11.766 1 96.19 73 LEU B N 1
ATOM 3598 C CA . LEU B 1 73 ? 25.266 -13.148 -12.242 1 96.19 73 LEU B CA 1
ATOM 3599 C C . LEU B 1 73 ? 25.172 -12.328 -13.523 1 96.19 73 LEU B C 1
ATOM 3601 O O . LEU B 1 73 ? 24.344 -12.602 -14.383 1 96.19 73 LEU B O 1
ATOM 3605 N N . LYS B 1 74 ? 26.016 -11.336 -13.578 1 95.81 74 LYS B N 1
ATOM 3606 C CA . LYS B 1 74 ? 26.109 -10.578 -14.82 1 95.81 74 LYS B CA 1
ATOM 3607 C C . LYS B 1 74 ? 26.5 -11.484 -15.984 1 95.81 74 LYS B C 1
ATOM 3609 O O . LYS B 1 74 ? 25.922 -11.406 -17.062 1 95.81 74 LYS B O 1
ATOM 3614 N N . SER B 1 75 ? 27.438 -12.32 -15.719 1 95 75 SER B N 1
ATOM 3615 C CA . SER B 1 75 ? 27.875 -13.289 -16.719 1 95 75 SER B CA 1
ATOM 3616 C C . SER B 1 75 ? 26.766 -14.297 -17.031 1 95 75 SER B C 1
ATOM 3618 O O . SER B 1 75 ? 26.484 -14.586 -18.188 1 95 75 SER B O 1
ATOM 3620 N N . ALA B 1 76 ? 26.172 -14.805 -16 1 95.31 76 ALA B N 1
ATOM 3621 C CA . ALA B 1 76 ? 25.141 -15.82 -16.156 1 95.31 76 ALA B CA 1
ATOM 3622 C C . ALA B 1 76 ? 23.984 -15.297 -17 1 95.31 76 ALA B C 1
ATOM 3624 O O . ALA B 1 76 ? 23.328 -16.062 -17.719 1 95.31 76 ALA B O 1
ATOM 3625 N N . THR B 1 77 ? 23.688 -13.984 -16.938 1 96.12 77 THR B N 1
ATOM 3626 C CA . THR B 1 77 ? 22.547 -13.375 -17.609 1 96.12 77 THR B CA 1
ATOM 3627 C C . THR B 1 77 ? 23 -12.648 -18.875 1 96.12 77 THR B C 1
ATOM 3629 O O . THR B 1 77 ? 22.234 -11.852 -19.453 1 96.12 77 THR B O 1
ATOM 3632 N N . LYS B 1 78 ? 24.219 -12.836 -19.297 1 95.25 78 LYS B N 1
ATOM 3633 C CA . LYS B 1 78 ? 24.766 -12.133 -20.453 1 95.25 78 LYS B CA 1
ATOM 3634 C C . LYS B 1 78 ? 24.641 -10.625 -20.297 1 95.25 78 LYS B C 1
ATOM 3636 O O . LYS B 1 78 ? 24.141 -9.938 -21.188 1 95.25 78 LYS B O 1
ATOM 3641 N N . SER B 1 79 ? 25.016 -10.156 -19.141 1 95.5 79 SER B N 1
ATOM 3642 C CA . SER B 1 79 ? 25.047 -8.742 -18.766 1 95.5 79 SER B CA 1
ATOM 3643 C C . SER B 1 79 ? 23.641 -8.141 -18.766 1 95.5 79 SER B C 1
ATOM 3645 O O . SER B 1 79 ? 23.438 -7.008 -19.219 1 95.5 79 SER B O 1
ATOM 3647 N N . PHE B 1 80 ? 22.703 -8.93 -18.375 1 94.62 80 PHE B N 1
ATOM 3648 C CA . PHE B 1 80 ? 21.328 -8.492 -18.219 1 94.62 80 PHE B CA 1
ATOM 3649 C C . PHE B 1 80 ? 20.797 -7.906 -19.516 1 94.62 80 PHE B C 1
ATOM 3651 O O . PHE B 1 80 ? 20.109 -6.875 -19.5 1 94.62 80 PHE B O 1
ATOM 3658 N N . ARG B 1 81 ? 20.984 -8.578 -20.547 1 93.38 81 ARG B N 1
ATOM 3659 C CA . ARG B 1 81 ? 20.5 -8.148 -21.859 1 93.38 81 ARG B CA 1
ATOM 3660 C C . ARG B 1 81 ? 18.984 -8.164 -21.922 1 93.38 81 ARG B C 1
ATOM 3662 O O . ARG B 1 81 ? 18.344 -9.031 -21.312 1 93.38 81 ARG B O 1
ATOM 3669 N N . PRO B 1 82 ? 18.406 -7.309 -22.703 1 90.94 82 PRO B N 1
ATOM 3670 C CA . PRO B 1 82 ? 16.953 -7.215 -22.781 1 90.94 82 PRO B CA 1
ATOM 3671 C C . PRO B 1 82 ? 16.312 -8.5 -23.297 1 90.94 82 PRO B C 1
ATOM 3673 O O . PRO B 1 82 ? 15.18 -8.82 -22.922 1 90.94 82 PRO B O 1
ATOM 3676 N N . ASP B 1 83 ? 16.953 -9.227 -24.125 1 91.69 83 ASP B N 1
ATOM 3677 C CA . ASP B 1 83 ? 16.375 -10.438 -24.688 1 91.69 83 ASP B CA 1
ATOM 3678 C C . ASP B 1 83 ? 16.344 -11.562 -23.656 1 91.69 83 ASP B C 1
ATOM 3680 O O . ASP B 1 83 ? 15.703 -12.602 -23.891 1 91.69 83 ASP B O 1
ATOM 3684 N N . MET B 1 84 ? 16.953 -11.359 -22.531 1 92.75 84 MET B N 1
ATOM 3685 C CA . MET B 1 84 ? 16.953 -12.359 -21.469 1 92.75 84 MET B CA 1
ATOM 3686 C C . MET B 1 84 ? 15.859 -12.078 -20.438 1 92.75 84 MET B C 1
ATOM 3688 O O . MET B 1 84 ? 15.688 -12.836 -19.484 1 92.75 84 MET B O 1
ATOM 3692 N N . VAL B 1 85 ? 15.055 -11.102 -20.641 1 92.69 85 VAL B N 1
ATOM 3693 C CA . VAL B 1 85 ? 14.047 -10.703 -19.672 1 92.69 85 VAL B CA 1
ATOM 3694 C C . VAL B 1 85 ? 12.883 -11.695 -19.703 1 92.69 85 VAL B C 1
ATOM 3696 O O . VAL B 1 85 ? 12.328 -11.977 -20.766 1 92.69 85 VAL B O 1
ATOM 3699 N N . LEU B 1 86 ? 12.586 -12.242 -18.547 1 89.94 86 LEU B N 1
ATOM 3700 C CA . LEU B 1 86 ? 11.453 -13.148 -18.375 1 89.94 86 LEU B CA 1
ATOM 3701 C C . LEU B 1 86 ? 10.203 -12.383 -17.969 1 89.94 86 LEU B C 1
ATOM 3703 O O . LEU B 1 86 ? 9.086 -12.812 -18.266 1 89.94 86 LEU B O 1
ATOM 3707 N N . GLY B 1 87 ? 10.406 -11.359 -17.25 1 85.44 87 GLY B N 1
ATOM 3708 C CA . GLY B 1 87 ? 9.289 -10.555 -16.75 1 85.44 87 GLY B CA 1
ATOM 3709 C C . GLY B 1 87 ? 9.734 -9.297 -16.031 1 85.44 87 GLY B C 1
ATOM 3710 O O . GLY B 1 87 ? 10.906 -9.164 -15.664 1 85.44 87 GLY B O 1
ATOM 3711 N N . GLU B 1 88 ? 8.797 -8.383 -15.984 1 80.5 88 GLU B N 1
ATOM 3712 C CA . GLU B 1 88 ? 9.039 -7.121 -15.281 1 80.5 88 GLU B CA 1
ATOM 3713 C C . GLU B 1 88 ? 7.867 -6.758 -14.375 1 80.5 88 GLU B C 1
ATOM 3715 O O . GLU B 1 88 ? 6.703 -6.918 -14.758 1 80.5 88 GLU B O 1
ATOM 3720 N N . GLY B 1 89 ? 8.227 -6.5 -13.164 1 69.69 89 GLY B N 1
ATOM 3721 C CA . GLY B 1 89 ? 7.211 -6.02 -12.234 1 69.69 89 GLY B CA 1
ATOM 3722 C C . GLY B 1 89 ? 7.613 -4.746 -11.516 1 69.69 89 GLY B C 1
ATOM 3723 O O . GLY B 1 89 ? 8.578 -4.09 -11.906 1 69.69 89 GLY B O 1
ATOM 3724 N N . GLY B 1 90 ? 6.832 -4.297 -10.57 1 63.66 90 GLY B N 1
ATOM 3725 C CA . GLY B 1 90 ? 7.059 -3.062 -9.836 1 63.66 90 GLY B CA 1
ATOM 3726 C C . GLY B 1 90 ? 8.391 -3.035 -9.109 1 63.66 90 GLY B C 1
ATOM 3727 O O . GLY B 1 90 ? 8.922 -1.962 -8.812 1 63.66 90 GLY B O 1
ATOM 3728 N N . PHE B 1 91 ? 9.008 -4.18 -8.93 1 67.25 91 PHE B N 1
ATOM 3729 C CA . PHE B 1 91 ? 10.164 -4.203 -8.047 1 67.25 91 PHE B CA 1
ATOM 3730 C C . PHE B 1 91 ? 11.445 -4.477 -8.836 1 67.25 91 PHE B C 1
ATOM 3732 O O . PHE B 1 91 ? 12.547 -4.352 -8.305 1 67.25 91 PHE B O 1
ATOM 3739 N N . GLY B 1 92 ? 11.227 -4.902 -10.039 1 78.31 92 GLY B N 1
ATOM 3740 C CA . GLY B 1 92 ? 12.422 -5.16 -10.828 1 78.31 92 GLY B CA 1
ATOM 3741 C C . GLY B 1 92 ? 12.172 -6.109 -11.992 1 78.31 92 GLY B C 1
ATOM 3742 O O . GLY B 1 92 ? 11.023 -6.43 -12.297 1 78.31 92 GLY B O 1
ATOM 3743 N N . LYS B 1 93 ? 13.305 -6.438 -12.547 1 89.25 93 LYS B N 1
ATOM 3744 C CA . LYS B 1 93 ? 13.25 -7.309 -13.719 1 89.25 93 LYS B CA 1
ATOM 3745 C C . LYS B 1 93 ? 13.805 -8.695 -13.406 1 89.25 93 LYS B C 1
ATOM 3747 O O . LYS B 1 93 ? 14.703 -8.836 -12.57 1 89.25 93 LYS B O 1
ATOM 3752 N N . VAL B 1 94 ? 13.203 -9.648 -14.039 1 94.25 94 VAL B N 1
ATOM 3753 C CA . VAL B 1 94 ? 13.68 -11.016 -13.898 1 94.25 94 VAL B CA 1
ATOM 3754 C C . VAL B 1 94 ? 14.32 -11.484 -15.203 1 94.25 94 VAL B C 1
ATOM 3756 O O . VAL B 1 94 ? 13.742 -11.305 -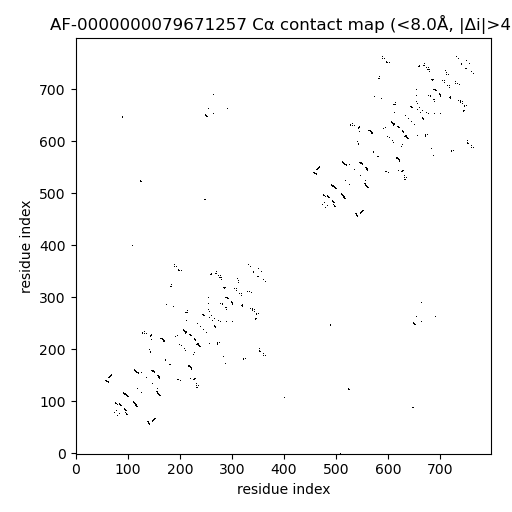16.281 1 94.25 94 VAL B O 1
ATOM 3759 N N . PHE B 1 95 ? 15.539 -12.102 -15.133 1 95.88 95 PHE B N 1
ATOM 3760 C CA . PHE B 1 95 ? 16.297 -12.516 -16.297 1 95.88 95 PHE B CA 1
ATOM 3761 C C . PHE B 1 95 ? 16.516 -14.023 -16.312 1 95.88 95 PHE B C 1
ATOM 3763 O O . PHE B 1 95 ? 16.688 -14.633 -15.25 1 95.88 95 PHE B O 1
ATOM 3770 N N . LYS B 1 96 ? 16.516 -14.539 -17.5 1 96.44 96 LYS B N 1
ATOM 3771 C CA . LYS B 1 96 ? 17 -15.898 -17.703 1 96.44 96 LYS B CA 1
ATOM 3772 C C . LYS B 1 96 ? 18.531 -15.953 -17.609 1 96.44 96 LYS B C 1
ATOM 3774 O O . LYS B 1 96 ? 19.219 -15.062 -18.109 1 96.44 96 LYS B O 1
ATOM 3779 N N . GLY B 1 97 ? 19.031 -16.969 -16.891 1 95.88 97 GLY B N 1
ATOM 3780 C CA . GLY B 1 97 ? 20.469 -17.125 -16.75 1 95.88 97 GLY B CA 1
ATOM 3781 C C . GLY B 1 97 ? 20.938 -18.578 -16.75 1 95.88 97 GLY B C 1
ATOM 3782 O O . GLY B 1 97 ? 20.125 -19.484 -16.562 1 95.88 97 GLY B O 1
ATOM 3783 N N . TRP B 1 98 ? 22.25 -18.75 -16.969 1 95.12 98 TRP B N 1
ATOM 3784 C CA . TRP B 1 98 ? 22.906 -20.062 -16.922 1 95.12 98 TRP B CA 1
ATOM 3785 C C . TRP B 1 98 ? 24.094 -20.031 -15.953 1 95.12 98 TRP B C 1
ATOM 3787 O O . TRP B 1 98 ? 25.016 -19.25 -16.125 1 95.12 98 TRP B O 1
ATOM 3797 N N . LEU B 1 99 ? 23.969 -20.844 -14.953 1 92.88 99 LEU B N 1
ATOM 3798 C CA . LEU B 1 99 ? 25.062 -20.953 -14 1 92.88 99 LEU B CA 1
ATOM 3799 C C . LEU B 1 99 ? 26 -22.094 -14.375 1 92.88 99 LEU B C 1
ATOM 3801 O O . LEU B 1 99 ? 25.547 -23.188 -14.742 1 92.88 99 LEU B O 1
ATOM 3805 N N . ASP B 1 100 ? 27.359 -21.797 -14.383 1 81.12 100 ASP B N 1
ATOM 3806 C CA . ASP B 1 100 ? 28.375 -22.812 -14.68 1 81.12 100 ASP B CA 1
ATOM 3807 C C . ASP B 1 100 ? 28.656 -23.688 -13.453 1 81.12 100 ASP B C 1
ATOM 3809 O O . ASP B 1 100 ? 28.766 -23.172 -12.336 1 81.12 100 ASP B O 1
ATOM 3813 N N . GLU B 1 101 ? 28.312 -24.875 -13.289 1 62.91 101 GLU B N 1
ATOM 3814 C CA . GLU B 1 101 ? 28.672 -25.75 -12.18 1 62.91 101 GLU B CA 1
ATOM 3815 C C . GLU B 1 101 ? 30.172 -26.047 -12.172 1 62.91 101 GLU B C 1
ATOM 3817 O O . GLU B 1 101 ? 30.719 -26.547 -13.164 1 62.91 101 GLU B O 1
ATOM 3822 N N . LYS B 1 102 ? 31.109 -25.266 -11.625 1 52.19 102 LYS B N 1
ATOM 3823 C CA . LYS B 1 102 ? 32.5 -25.672 -11.594 1 52.19 102 LYS B CA 1
ATOM 3824 C C . LYS B 1 102 ? 32.656 -27.156 -11.258 1 52.19 102 LYS B C 1
ATOM 3826 O O . LYS B 1 102 ? 33.656 -27.781 -11.594 1 52.19 102 LYS B O 1
ATOM 3831 N N . ALA B 1 103 ? 32.25 -27.656 -9.969 1 44.44 103 ALA B N 1
ATOM 3832 C CA . ALA B 1 103 ? 32.906 -28.812 -9.375 1 44.44 103 ALA B CA 1
ATOM 3833 C C . ALA B 1 103 ? 32.875 -30.016 -10.328 1 44.44 103 ALA B C 1
ATOM 3835 O O . ALA B 1 103 ? 33.625 -30.969 -10.164 1 44.44 103 ALA B O 1
ATOM 3836 N N . SER B 1 104 ? 31.594 -30.406 -10.648 1 38.84 104 SER B N 1
ATOM 3837 C CA . SER B 1 104 ? 31.641 -31.828 -10.992 1 38.84 104 SER B CA 1
ATOM 3838 C C . SER B 1 104 ? 32.312 -32.031 -12.344 1 38.84 104 SER B C 1
ATOM 3840 O O . SER B 1 104 ? 32.312 -33.156 -12.859 1 38.84 104 SER B O 1
ATOM 3842 N N . GLY B 1 105 ? 33.594 -31.641 -12.719 1 42.19 105 GLY B N 1
ATOM 3843 C CA . GLY B 1 105 ? 34.438 -32.062 -13.82 1 42.19 105 GLY B CA 1
ATOM 3844 C C . GLY B 1 105 ? 33.75 -32 -15.164 1 42.19 105 GLY B C 1
ATOM 3845 O O . GLY B 1 105 ? 34.344 -32.344 -16.188 1 42.19 105 GLY B O 1
ATOM 3846 N N . LYS B 1 106 ? 32.562 -32.562 -15.211 1 43.75 106 LYS B N 1
ATOM 3847 C CA . LYS B 1 106 ? 32.031 -32.719 -16.562 1 43.75 106 LYS B CA 1
ATOM 3848 C C . LYS B 1 106 ? 31.734 -31.344 -17.172 1 43.75 106 LYS B C 1
ATOM 3850 O O . LYS B 1 106 ? 31.172 -30.469 -16.516 1 43.75 106 LYS B O 1
ATOM 3855 N N . SER B 1 107 ? 32.469 -30.75 -18.125 1 44.84 107 SER B N 1
ATOM 3856 C CA . SER B 1 107 ? 32.531 -29.547 -18.969 1 44.84 107 SER B CA 1
ATOM 3857 C C . SER B 1 107 ? 31.234 -28.797 -18.953 1 44.84 107 SER B C 1
ATOM 3859 O O . SER B 1 107 ? 31.219 -27.562 -18.828 1 44.84 107 SER B O 1
ATOM 3861 N N . GLY B 1 108 ? 30.078 -29.016 -19.828 1 47.16 108 GLY B N 1
ATOM 3862 C CA . GLY B 1 108 ? 29.156 -28.344 -20.734 1 47.16 108 GLY B CA 1
ATOM 3863 C C . GLY B 1 108 ? 28 -27.656 -20.031 1 47.16 108 GLY B C 1
ATOM 3864 O O . GLY B 1 108 ? 27.656 -26.516 -20.344 1 47.16 108 GLY B O 1
ATOM 3865 N N . SER B 1 109 ? 26.812 -28.297 -19.578 1 60.69 109 SER B N 1
ATOM 3866 C CA . SER B 1 109 ? 25.438 -27.797 -19.656 1 60.69 109 SER B CA 1
ATOM 3867 C C . SER B 1 109 ? 25.094 -26.953 -18.438 1 60.69 109 SER B C 1
ATOM 3869 O O . SER B 1 109 ? 25.156 -27.422 -17.297 1 60.69 109 SER B O 1
ATOM 3871 N N . GLY B 1 110 ? 25.203 -25.625 -18.328 1 80.44 110 GLY B N 1
ATOM 3872 C CA . GLY B 1 110 ? 24.812 -24.672 -17.297 1 80.44 110 GLY B CA 1
ATOM 3873 C C . GLY B 1 110 ? 23.391 -24.875 -16.797 1 80.44 110 GLY B C 1
ATOM 3874 O O . GLY B 1 110 ? 22.578 -25.484 -17.484 1 80.44 110 GLY B O 1
ATOM 3875 N N . THR B 1 111 ? 23.281 -24.797 -15.508 1 90.94 111 THR B N 1
ATOM 3876 C CA . THR B 1 111 ? 21.953 -24.859 -14.906 1 90.94 111 THR B CA 1
ATOM 3877 C C . THR B 1 111 ? 21.156 -23.578 -15.211 1 90.94 111 THR B C 1
ATOM 3879 O O . THR B 1 111 ? 21.641 -22.469 -14.984 1 90.94 111 THR B O 1
ATOM 3882 N N . LEU B 1 112 ? 19.984 -23.812 -15.82 1 95.12 112 LEU B N 1
ATOM 3883 C CA . LEU B 1 112 ? 19.109 -22.703 -16.125 1 95.12 112 LEU B CA 1
ATOM 3884 C C . LEU B 1 112 ? 18.484 -22.125 -14.859 1 95.12 112 LEU B C 1
ATOM 3886 O O . LEU B 1 112 ? 17.984 -22.875 -14.016 1 95.12 112 LEU B O 1
ATOM 3890 N N . VAL B 1 113 ? 18.578 -20.781 -14.734 1 97.12 113 VAL B N 1
ATOM 3891 C CA . VAL B 1 113 ? 18.062 -20.125 -13.539 1 97.12 113 VAL B CA 1
ATOM 3892 C C . VAL B 1 113 ? 17.312 -18.859 -13.922 1 97.12 113 VAL B C 1
ATOM 3894 O O . VAL B 1 113 ? 17.391 -18.406 -15.07 1 97.12 113 VAL B O 1
ATOM 3897 N N . ALA B 1 114 ? 16.516 -18.359 -13.008 1 97.06 114 ALA B N 1
ATOM 3898 C CA . ALA B 1 114 ? 15.906 -17.031 -13.094 1 97.06 114 ALA B CA 1
ATOM 3899 C C . ALA B 1 114 ? 16.547 -16.062 -12.117 1 97.06 114 ALA B C 1
ATOM 3901 O O . ALA B 1 114 ? 16.641 -16.344 -10.922 1 97.06 114 ALA B O 1
ATOM 3902 N N . VAL B 1 115 ? 16.953 -14.914 -12.633 1 96.56 115 VAL B N 1
ATOM 3903 C CA . VAL B 1 115 ? 17.641 -13.922 -11.812 1 96.56 115 VAL B CA 1
ATOM 3904 C C . VAL B 1 115 ? 16.797 -12.648 -11.734 1 96.56 115 VAL B C 1
ATOM 3906 O O . VAL B 1 115 ? 16.562 -11.984 -12.742 1 96.56 115 VAL B O 1
ATOM 3909 N N . LYS B 1 116 ? 16.312 -12.352 -10.531 1 93.12 116 LYS B N 1
ATOM 3910 C CA . LYS B 1 116 ? 15.578 -11.117 -10.297 1 93.12 116 LYS B CA 1
ATOM 3911 C C . LYS B 1 116 ? 16.516 -10 -9.844 1 93.12 116 LYS B C 1
ATOM 3913 O O . LYS B 1 116 ? 17.203 -10.125 -8.828 1 93.12 116 LYS B O 1
ATOM 3918 N N . LYS B 1 117 ? 16.547 -9.016 -10.68 1 91.44 117 LYS B N 1
ATOM 3919 C CA . LYS B 1 117 ? 17.312 -7.824 -10.336 1 91.44 117 LYS B CA 1
ATOM 3920 C C . LYS B 1 117 ? 16.406 -6.715 -9.82 1 91.44 117 LYS B C 1
ATOM 3922 O O . LYS B 1 117 ? 15.523 -6.242 -10.547 1 91.44 117 LYS B O 1
ATOM 3927 N N . LEU B 1 118 ? 16.641 -6.398 -8.625 1 82 118 LEU B N 1
ATOM 3928 C CA . LEU B 1 118 ? 15.789 -5.363 -8.047 1 82 118 LEU B CA 1
ATOM 3929 C C . LEU B 1 118 ? 16.266 -3.977 -8.461 1 82 118 LEU B C 1
ATOM 3931 O O . LEU B 1 118 ? 17.469 -3.76 -8.664 1 82 118 LEU B O 1
ATOM 3935 N N . ASN B 1 119 ? 15.297 -3.137 -8.852 1 68.88 119 ASN B N 1
ATOM 3936 C CA . ASN B 1 119 ? 15.633 -1.771 -9.234 1 68.88 119 ASN B CA 1
ATOM 3937 C C . ASN B 1 119 ? 16.297 -1.01 -8.094 1 68.88 119 ASN B C 1
ATOM 3939 O O . ASN B 1 119 ? 15.688 -0.828 -7.031 1 68.88 119 ASN B O 1
ATOM 3943 N N . PRO B 1 120 ? 17.609 -0.752 -8.391 1 55.84 120 PRO B N 1
ATOM 3944 C CA . PRO B 1 120 ? 18.328 -0.034 -7.332 1 55.84 120 PRO B CA 1
ATOM 3945 C C . PRO B 1 120 ? 17.625 1.26 -6.926 1 55.84 120 PRO B C 1
ATOM 3947 O O . PRO B 1 120 ? 17.781 1.722 -5.793 1 55.84 120 PRO B O 1
ATOM 3950 N N . GLU B 1 121 ? 16.953 1.775 -8 1 51.84 121 GLU B N 1
ATOM 3951 C CA . GLU B 1 121 ? 16.328 3.066 -7.734 1 51.84 121 GLU B CA 1
ATOM 3952 C C . GLU B 1 121 ? 15.086 2.906 -6.871 1 51.84 121 GLU B C 1
ATOM 3954 O O . GLU B 1 121 ? 14.578 3.887 -6.32 1 51.84 121 GLU B O 1
ATOM 3959 N N . SER B 1 122 ? 14.742 1.588 -6.824 1 50.44 122 SER B N 1
ATOM 3960 C CA . SER B 1 122 ? 13.547 1.355 -6.016 1 50.44 122 SER B CA 1
ATOM 3961 C C . SER B 1 122 ? 13.898 0.711 -4.68 1 50.44 122 SER B C 1
ATOM 3963 O O . SER B 1 122 ? 14.352 -0.436 -4.637 1 50.44 122 SER B O 1
ATOM 3965 N N . LEU B 1 123 ? 14.414 1.448 -3.727 1 48.62 123 LEU B N 1
ATOM 3966 C CA . LEU B 1 123 ? 14.844 0.905 -2.441 1 48.62 123 LEU B CA 1
ATOM 3967 C C . LEU B 1 123 ? 13.766 0.007 -1.847 1 48.62 123 LEU B C 1
ATOM 3969 O O . LEU B 1 123 ? 14.062 -0.91 -1.079 1 48.62 123 LEU B O 1
ATOM 3973 N N . GLN B 1 124 ? 12.422 0.104 -2.121 1 57.47 124 GLN B N 1
ATOM 3974 C CA . GLN B 1 124 ? 11.438 -0.926 -1.797 1 57.47 124 GLN B CA 1
ATOM 3975 C C . GLN B 1 124 ? 11.953 -2.312 -2.176 1 57.47 124 GLN B C 1
ATOM 3977 O O . GLN B 1 124 ? 11.648 -3.299 -1.5 1 57.47 124 GLN B O 1
ATOM 3982 N N . GLY B 1 125 ? 12.922 -2.137 -2.891 1 64.25 125 GLY B N 1
ATOM 3983 C CA . GLY B 1 125 ? 13.461 -3.369 -3.439 1 64.25 125 GLY B CA 1
ATOM 3984 C C . GLY B 1 125 ? 14.297 -4.152 -2.443 1 64.25 125 GLY B C 1
ATOM 3985 O O . GLY B 1 125 ? 14.242 -5.383 -2.41 1 64.25 125 GLY B O 1
ATOM 3986 N N . PHE B 1 126 ? 14.938 -3.426 -1.382 1 71.19 126 PHE B N 1
ATOM 3987 C CA . PHE B 1 126 ? 15.82 -4.129 -0.456 1 71.19 126 PHE B CA 1
ATOM 3988 C C . PHE B 1 126 ? 15.016 -4.926 0.56 1 71.19 126 PHE B C 1
ATOM 3990 O O . PHE B 1 126 ? 15.344 -6.074 0.86 1 71.19 126 PHE B O 1
ATOM 3997 N N . GLU B 1 127 ? 13.953 -4.23 1.104 1 69.25 127 GLU B N 1
ATOM 3998 C CA . GLU B 1 127 ? 13.109 -4.922 2.072 1 69.25 127 GLU B CA 1
ATOM 3999 C C . GLU B 1 127 ? 12.477 -6.164 1.46 1 69.25 127 GLU B C 1
ATOM 4001 O O . GLU B 1 127 ? 12.422 -7.219 2.094 1 69.25 127 GLU B O 1
ATOM 4006 N N . GLU B 1 128 ? 12 -5.918 0.427 1 77.38 128 GLU B N 1
ATOM 4007 C CA . GLU B 1 128 ? 11.375 -7.047 -0.259 1 77.38 128 GLU B CA 1
ATOM 4008 C C . GLU B 1 128 ? 12.391 -8.156 -0.526 1 77.38 128 GLU B C 1
ATOM 4010 O O . GLU B 1 128 ? 12.07 -9.336 -0.396 1 77.38 128 GLU B O 1
ATOM 4015 N N . TRP B 1 129 ? 13.609 -7.688 -0.843 1 80 129 TRP B N 1
ATOM 4016 C CA . TRP B 1 129 ? 14.703 -8.625 -1.1 1 80 129 TRP B CA 1
ATOM 4017 C C . TRP B 1 129 ? 15.047 -9.414 0.16 1 80 129 TRP B C 1
ATOM 4019 O O . TRP B 1 129 ? 15.125 -10.648 0.129 1 80 129 TRP B O 1
ATOM 4029 N N . GLN B 1 130 ? 15.227 -8.719 1.27 1 80.94 130 GLN B N 1
ATOM 4030 C CA . GLN B 1 130 ? 15.562 -9.359 2.537 1 80.94 130 GLN B CA 1
ATOM 4031 C C . GLN B 1 130 ? 14.445 -10.305 2.988 1 80.94 130 GLN B C 1
ATOM 4033 O O . GLN B 1 130 ? 14.719 -11.391 3.494 1 80.94 130 GLN B O 1
ATOM 4038 N N . CYS B 1 131 ? 13.234 -9.797 2.818 1 82.5 131 CYS B N 1
ATOM 4039 C CA . CYS B 1 131 ? 12.078 -10.617 3.182 1 82.5 131 CYS B CA 1
ATOM 4040 C C . CYS B 1 131 ? 12.062 -11.922 2.389 1 82.5 131 CYS B C 1
ATOM 4042 O O . CYS B 1 131 ? 11.875 -13 2.957 1 82.5 131 CYS B O 1
ATOM 4044 N N . GLU B 1 132 ? 12.289 -11.75 1.179 1 87.75 132 GLU B N 1
ATOM 4045 C CA . GLU B 1 132 ? 12.281 -12.93 0.316 1 87.75 132 GLU B CA 1
ATOM 4046 C C . GLU B 1 132 ? 13.383 -13.914 0.716 1 87.75 132 GLU B C 1
ATOM 4048 O O . GLU B 1 132 ? 13.141 -15.117 0.817 1 87.75 132 GLU B O 1
ATOM 4053 N N . VAL B 1 133 ? 14.555 -13.414 1.02 1 87.38 133 VAL B N 1
ATOM 4054 C CA . VAL B 1 133 ? 15.672 -14.258 1.423 1 87.38 133 VAL B CA 1
ATOM 4055 C C . VAL B 1 133 ? 15.352 -14.938 2.752 1 87.38 133 VAL B C 1
ATOM 4057 O O . VAL B 1 133 ? 15.531 -16.156 2.893 1 87.38 133 VAL B O 1
ATOM 4060 N N . ASN B 1 134 ? 14.812 -14.203 3.643 1 85.56 134 ASN B N 1
ATOM 4061 C CA . ASN B 1 134 ? 14.531 -14.719 4.98 1 85.56 134 ASN B CA 1
ATOM 4062 C C . ASN B 1 134 ? 13.477 -15.812 4.953 1 85.56 134 ASN B C 1
ATOM 4064 O O . ASN B 1 134 ? 13.617 -16.844 5.617 1 85.56 134 ASN B O 1
ATOM 4068 N N . PHE B 1 135 ? 12.477 -15.609 4.223 1 86.94 135 PHE B N 1
ATOM 4069 C CA . PHE B 1 135 ? 11.383 -16.578 4.188 1 86.94 135 PHE B CA 1
ATOM 4070 C C . PHE B 1 135 ? 11.781 -17.812 3.398 1 86.94 135 PHE B C 1
ATOM 4072 O O . PHE B 1 135 ? 11.578 -18.938 3.859 1 86.94 135 PHE B O 1
ATOM 4079 N N . LEU B 1 136 ? 12.336 -17.609 2.26 1 88.62 136 LEU B N 1
ATOM 4080 C CA . LEU B 1 136 ? 12.578 -18.75 1.374 1 88.62 136 LEU B CA 1
ATOM 4081 C C . LEU B 1 136 ? 13.812 -19.516 1.821 1 88.62 136 LEU B C 1
ATOM 4083 O O . LEU B 1 136 ? 14.023 -20.656 1.385 1 88.62 136 LEU B O 1
ATOM 4087 N N . GLU B 1 137 ? 14.562 -18.922 2.689 1 87.31 137 GLU B N 1
ATOM 4088 C CA . GLU B 1 137 ? 15.633 -19.672 3.324 1 87.31 137 GLU B CA 1
ATOM 4089 C C . GLU B 1 137 ? 15.078 -20.703 4.305 1 87.31 137 GLU B C 1
ATOM 4091 O O . GLU B 1 137 ? 15.68 -21.766 4.508 1 87.31 137 GLU B O 1
ATOM 4096 N N . LYS B 1 138 ? 13.984 -20.484 4.867 1 86.38 138 LYS B N 1
ATOM 4097 C CA . LYS B 1 138 ? 13.445 -21.297 5.953 1 86.38 138 LYS B CA 1
ATOM 4098 C C . LYS B 1 138 ? 12.312 -22.188 5.461 1 86.38 138 LYS B C 1
ATOM 4100 O O . LYS B 1 138 ? 11.969 -23.172 6.113 1 86.38 138 LYS B O 1
ATOM 4105 N N . LEU B 1 139 ? 11.75 -21.797 4.387 1 88.62 139 LEU B N 1
ATOM 4106 C CA . LEU B 1 139 ? 10.57 -22.5 3.898 1 88.62 139 LEU B CA 1
ATOM 4107 C C . LEU B 1 139 ? 10.875 -23.25 2.607 1 88.62 139 LEU B C 1
ATOM 4109 O O . LEU B 1 139 ? 11.445 -22.672 1.673 1 88.62 139 LEU B O 1
ATOM 4113 N N . SER B 1 140 ? 10.578 -24.516 2.604 1 91.94 140 SER B N 1
ATOM 4114 C CA . SER B 1 140 ? 10.719 -25.359 1.419 1 91.94 140 SER B CA 1
ATOM 4115 C C . SER B 1 140 ? 9.492 -26.25 1.23 1 91.94 140 SER B C 1
ATOM 4117 O O . SER B 1 140 ? 9.07 -26.938 2.162 1 91.94 140 SER B O 1
ATOM 4119 N N . HIS B 1 141 ? 8.945 -26.156 0.116 1 94.62 141 HIS B N 1
ATOM 4120 C CA . HIS B 1 141 ? 7.75 -26.906 -0.242 1 94.62 141 HIS B CA 1
ATOM 4121 C C . HIS B 1 141 ? 7.645 -27.094 -1.753 1 94.62 141 HIS B C 1
ATOM 4123 O O . HIS B 1 141 ? 8.055 -26.219 -2.518 1 94.62 141 HIS B O 1
ATOM 4129 N N . PRO B 1 142 ? 7.094 -28.188 -2.229 1 96.75 142 PRO B N 1
ATOM 4130 C CA . PRO B 1 142 ? 6.988 -28.438 -3.668 1 96.75 142 PRO B CA 1
ATOM 4131 C C . PRO B 1 142 ? 6.207 -27.359 -4.398 1 96.75 142 PRO B C 1
ATOM 4133 O O . PRO B 1 142 ? 6.332 -27.219 -5.621 1 96.75 142 PRO B O 1
ATOM 4136 N N . HIS B 1 143 ? 5.41 -26.641 -3.707 1 98.25 143 HIS B N 1
ATOM 4137 C CA . HIS B 1 143 ? 4.586 -25.609 -4.344 1 98.25 143 HIS B CA 1
ATOM 4138 C C . HIS B 1 143 ? 5.055 -24.219 -3.973 1 98.25 143 HIS B C 1
ATOM 4140 O O . HIS B 1 143 ? 4.293 -23.25 -4.066 1 98.25 143 HIS B O 1
ATOM 4146 N N . LEU B 1 144 ? 6.266 -24.062 -3.502 1 97.19 144 LEU B N 1
ATOM 4147 C CA . LEU B 1 144 ? 6.984 -22.797 -3.359 1 97.19 144 LEU B CA 1
ATOM 4148 C C . LEU B 1 144 ? 8.219 -22.781 -4.254 1 97.19 144 LEU B C 1
ATOM 4150 O O . LEU B 1 144 ? 8.945 -23.766 -4.348 1 97.19 144 LEU B O 1
ATOM 4154 N N . VAL B 1 145 ? 8.375 -21.688 -4.91 1 97.31 145 VAL B N 1
ATOM 4155 C CA . VAL B 1 145 ? 9.555 -21.562 -5.762 1 97.31 145 VAL B CA 1
ATOM 4156 C C . VAL B 1 145 ? 10.82 -21.656 -4.906 1 97.31 145 VAL B C 1
ATOM 4158 O O . VAL B 1 145 ? 10.875 -21.094 -3.811 1 97.31 145 VAL B O 1
ATOM 4161 N N . ARG B 1 146 ? 11.773 -22.25 -5.469 1 95.56 146 ARG B N 1
ATOM 4162 C CA . ARG B 1 146 ? 13.008 -22.453 -4.723 1 95.56 146 ARG B CA 1
ATOM 4163 C C . ARG B 1 146 ? 13.984 -21.297 -4.961 1 95.56 146 ARG B C 1
ATOM 4165 O O . ARG B 1 146 ? 14.281 -20.953 -6.105 1 95.56 146 ARG B O 1
ATOM 4172 N N . LEU B 1 147 ? 14.391 -20.734 -3.875 1 95.56 147 LEU B N 1
ATOM 4173 C CA . LEU B 1 147 ? 15.484 -19.781 -3.922 1 95.56 147 LEU B CA 1
ATOM 4174 C C . LEU B 1 147 ? 16.844 -20.484 -3.877 1 95.56 147 LEU B C 1
ATOM 4176 O O . LEU B 1 147 ? 17.109 -21.25 -2.953 1 95.56 147 LEU B O 1
ATOM 4180 N N . LEU B 1 148 ? 17.641 -20.219 -4.859 1 94.88 148 LEU B N 1
ATOM 4181 C CA . LEU B 1 148 ? 18.938 -20.891 -4.953 1 94.88 148 LEU B CA 1
ATOM 4182 C C . LEU B 1 148 ? 20.031 -20.062 -4.281 1 94.88 148 LEU B C 1
ATOM 4184 O O . LEU B 1 148 ? 21 -20.609 -3.77 1 94.88 148 LEU B O 1
ATOM 4188 N N . GLY B 1 149 ? 19.875 -18.797 -4.359 1 95.38 149 GLY B N 1
ATOM 4189 C CA . GLY B 1 149 ? 20.859 -17.891 -3.779 1 95.38 149 GLY B CA 1
ATOM 4190 C C . GLY B 1 149 ? 20.547 -16.422 -4 1 95.38 149 GLY B C 1
ATOM 4191 O O . GLY B 1 149 ? 19.453 -16.094 -4.441 1 95.38 149 GLY B O 1
ATOM 4192 N N . TYR B 1 150 ? 21.484 -15.578 -3.529 1 94.12 150 TYR B N 1
ATOM 4193 C CA . TYR B 1 150 ? 21.281 -14.133 -3.645 1 94.12 150 TYR B CA 1
ATOM 4194 C C . TYR B 1 150 ? 22.609 -13.398 -3.803 1 94.12 150 TYR B C 1
ATOM 4196 O O . TYR B 1 150 ? 23.672 -14 -3.65 1 94.12 150 TYR B O 1
ATOM 4204 N N . CYS B 1 151 ? 22.5 -12.203 -4.258 1 92.75 151 CYS B N 1
ATOM 4205 C CA . CYS B 1 151 ? 23.641 -11.289 -4.387 1 92.75 151 CYS B CA 1
ATOM 4206 C C . CYS B 1 151 ? 23.344 -9.961 -3.703 1 92.75 151 CYS B C 1
ATOM 4208 O O . CYS B 1 151 ? 22.266 -9.383 -3.887 1 92.75 151 CYS B O 1
ATOM 4210 N N . TRP B 1 152 ? 24.219 -9.633 -2.859 1 85.94 152 TRP B N 1
ATOM 4211 C CA . TRP B 1 152 ? 24.203 -8.305 -2.254 1 85.94 152 TRP B CA 1
ATOM 4212 C C . TRP B 1 152 ? 25.578 -7.645 -2.371 1 85.94 152 TRP B C 1
ATOM 4214 O O . TRP B 1 152 ? 26.453 -7.863 -1.533 1 85.94 152 TRP B O 1
ATOM 4224 N N . GLU B 1 153 ? 25.734 -6.824 -3.352 1 83.06 153 GLU B N 1
ATOM 4225 C CA . GLU B 1 153 ? 27 -6.145 -3.6 1 83.06 153 GLU B CA 1
ATOM 4226 C C . GLU B 1 153 ? 26.781 -4.699 -4.039 1 83.06 153 GLU B C 1
ATOM 4228 O O . GLU B 1 153 ? 26.125 -4.449 -5.059 1 83.06 153 GLU B O 1
ATOM 4233 N N . ASP B 1 154 ? 27.312 -3.756 -3.223 1 74.69 154 ASP B N 1
ATOM 4234 C CA . ASP B 1 154 ? 27.141 -2.332 -3.502 1 74.69 154 ASP B CA 1
ATOM 4235 C C . ASP B 1 154 ? 25.656 -1.955 -3.551 1 74.69 154 ASP B C 1
ATOM 4237 O O . ASP B 1 154 ? 24.938 -2.162 -2.578 1 74.69 154 ASP B O 1
ATOM 4241 N N . LYS B 1 155 ? 25.188 -1.528 -4.746 1 71.75 155 LYS B N 1
ATOM 4242 C CA . LYS B 1 155 ? 23.797 -1.089 -4.887 1 71.75 155 LYS B CA 1
ATOM 4243 C C . LYS B 1 155 ? 22.953 -2.145 -5.598 1 71.75 155 LYS B C 1
ATOM 4245 O O . LYS B 1 155 ? 21.75 -1.95 -5.812 1 71.75 155 LYS B O 1
ATOM 4250 N N . GLU B 1 156 ? 23.688 -3.309 -5.746 1 82.06 156 GLU B N 1
ATOM 4251 C CA . GLU B 1 156 ? 23 -4.328 -6.531 1 82.06 156 GLU B CA 1
ATOM 4252 C C . GLU B 1 156 ? 22.422 -5.418 -5.633 1 82.06 156 GLU B C 1
ATOM 4254 O O . GLU B 1 156 ? 23.156 -6.023 -4.84 1 82.06 156 GLU B O 1
ATOM 4259 N N . LEU B 1 157 ? 21.125 -5.621 -5.695 1 86.56 157 LEU B N 1
ATOM 4260 C CA . LEU B 1 157 ? 20.406 -6.691 -5.016 1 86.56 157 LEU B CA 1
ATOM 4261 C C . LEU B 1 157 ? 19.781 -7.645 -6.02 1 86.56 157 LEU B C 1
ATOM 4263 O O . LEU B 1 157 ? 18.953 -7.234 -6.84 1 86.56 157 LEU B O 1
ATOM 4267 N N . LEU B 1 158 ? 20.203 -8.891 -5.941 1 92.75 158 LEU B N 1
ATOM 4268 C CA . LEU B 1 158 ? 19.672 -9.875 -6.883 1 92.75 158 LEU B CA 1
ATOM 4269 C C . LEU B 1 158 ? 19.25 -11.148 -6.156 1 92.75 158 LEU B C 1
ATOM 4271 O O . LEU B 1 158 ? 19.797 -11.477 -5.102 1 92.75 158 LEU B O 1
ATOM 4275 N N . LEU B 1 159 ? 18.266 -11.789 -6.68 1 94.25 159 LEU B N 1
ATOM 4276 C CA . LEU B 1 159 ? 17.797 -13.086 -6.219 1 94.25 159 LEU B CA 1
ATOM 4277 C C . LEU B 1 159 ? 17.875 -14.125 -7.336 1 94.25 159 LEU B C 1
ATOM 4279 O O . LEU B 1 159 ? 17.562 -13.828 -8.492 1 94.25 159 LEU B O 1
ATOM 4283 N N . VAL B 1 160 ? 18.328 -15.312 -7.012 1 96.06 160 VAL B N 1
ATOM 4284 C CA . VAL B 1 160 ? 18.469 -16.391 -7.984 1 96.06 160 VAL B CA 1
ATOM 4285 C C . VAL B 1 160 ? 17.484 -17.516 -7.652 1 96.06 160 VAL B C 1
ATOM 4287 O O . VAL B 1 160 ? 17.562 -18.125 -6.582 1 96.06 160 VAL B O 1
ATOM 4290 N N . TYR B 1 161 ? 16.625 -17.781 -8.633 1 96.56 161 TYR B N 1
ATOM 4291 C CA . TYR B 1 161 ? 15.594 -18.797 -8.445 1 96.56 161 TYR B CA 1
ATOM 4292 C C . TYR B 1 161 ? 15.75 -19.938 -9.445 1 96.56 161 TYR B C 1
ATOM 4294 O O . TYR B 1 161 ? 16.422 -19.781 -10.469 1 96.56 161 TYR B O 1
ATOM 4302 N N . GLU B 1 162 ? 15.188 -21.094 -9.062 1 96.62 162 GLU B N 1
ATOM 4303 C CA . GLU B 1 162 ? 14.969 -22.094 -10.094 1 96.62 162 GLU B CA 1
ATOM 4304 C C . GLU B 1 162 ? 14.164 -21.516 -11.258 1 96.62 162 GLU B C 1
ATOM 4306 O O . GLU B 1 162 ? 13.32 -20.641 -11.062 1 96.62 162 GLU B O 1
ATOM 4311 N N . PHE B 1 163 ? 14.438 -22.031 -12.383 1 96.94 163 PHE B N 1
ATOM 4312 C CA . PHE B 1 163 ? 13.758 -21.562 -13.586 1 96.94 163 PHE B CA 1
ATOM 4313 C C . PHE B 1 163 ? 12.43 -22.281 -13.781 1 96.94 163 PHE B C 1
ATOM 4315 O O . PHE B 1 163 ? 12.375 -23.516 -13.734 1 96.94 163 PHE B O 1
ATOM 4322 N N . MET B 1 164 ? 11.398 -21.547 -13.945 1 96.75 164 MET B N 1
ATOM 4323 C CA . MET B 1 164 ? 10.07 -22.078 -14.211 1 96.75 164 MET B CA 1
ATOM 4324 C C . MET B 1 164 ? 9.75 -22.031 -15.703 1 96.75 164 MET B C 1
ATOM 4326 O O . MET B 1 164 ? 9.406 -20.969 -16.234 1 96.75 164 MET B O 1
ATOM 4330 N N . GLN B 1 165 ? 9.664 -23.078 -16.344 1 94.44 165 GLN B N 1
ATOM 4331 C CA . GLN B 1 165 ? 9.703 -23.219 -17.797 1 94.44 165 GLN B CA 1
ATOM 4332 C C . GLN B 1 165 ? 8.422 -22.688 -18.438 1 94.44 165 GLN B C 1
ATOM 4334 O O . GLN B 1 165 ? 8.445 -22.172 -19.547 1 94.44 165 GLN B O 1
ATOM 4339 N N . LYS B 1 166 ? 7.332 -22.828 -17.766 1 94.56 166 LYS B N 1
ATOM 4340 C CA . LYS B 1 166 ? 6.059 -22.484 -18.391 1 94.56 166 LYS B CA 1
ATOM 4341 C C . LYS B 1 166 ? 5.609 -21.094 -17.969 1 94.56 166 LYS B C 1
ATOM 4343 O O . LYS B 1 166 ? 4.473 -20.688 -18.234 1 94.56 166 LYS B O 1
ATOM 4348 N N . GLY B 1 167 ? 6.453 -20.328 -17.234 1 92.94 167 GLY B N 1
ATOM 4349 C CA . GLY B 1 167 ? 6.137 -18.953 -16.891 1 92.94 167 GLY B CA 1
ATOM 4350 C C . GLY B 1 167 ? 5.074 -18.844 -15.812 1 92.94 167 GLY B C 1
ATOM 4351 O O . GLY B 1 167 ? 5 -19.688 -14.914 1 92.94 167 GLY B O 1
ATOM 4352 N N . SER B 1 168 ? 4.316 -17.75 -15.867 1 94.25 168 SER B N 1
ATOM 4353 C CA . SER B 1 168 ? 3.338 -17.469 -14.82 1 94.25 168 SER B CA 1
ATOM 4354 C C . SER B 1 168 ? 1.929 -17.844 -15.273 1 94.25 168 SER B C 1
ATOM 4356 O O . SER B 1 168 ? 1.65 -17.906 -16.469 1 94.25 168 SER B O 1
ATOM 4358 N N . LEU B 1 169 ? 1.065 -18.094 -14.297 1 96.62 169 LEU B N 1
ATOM 4359 C CA . LEU B 1 169 ? -0.353 -18.297 -14.57 1 96.62 169 LEU B CA 1
ATOM 4360 C C . LEU B 1 169 ? -0.94 -17.094 -15.305 1 96.62 169 LEU B C 1
ATOM 4362 O O . LEU B 1 169 ? -1.763 -17.25 -16.203 1 96.62 169 LEU B O 1
ATOM 4366 N N . GLU B 1 170 ? -0.537 -15.914 -14.93 1 94.62 170 GLU B N 1
ATOM 4367 C CA . GLU B 1 170 ? -1.01 -14.688 -15.562 1 94.62 170 GLU B CA 1
ATOM 4368 C C . GLU B 1 170 ? -0.773 -14.711 -17.062 1 94.62 170 GLU B C 1
ATOM 4370 O O . GLU B 1 170 ? -1.665 -14.375 -17.844 1 94.62 170 GLU B O 1
ATOM 4375 N N . ASN B 1 171 ? 0.354 -15.172 -17.453 1 91.19 171 ASN B N 1
ATOM 4376 C CA . ASN B 1 171 ? 0.695 -15.219 -18.875 1 91.19 171 ASN B CA 1
ATOM 4377 C C . ASN B 1 171 ? -0.228 -16.156 -19.641 1 91.19 171 ASN B C 1
ATOM 4379 O O . ASN B 1 171 ? -0.616 -15.875 -20.766 1 91.19 171 ASN B O 1
ATOM 4383 N N . HIS B 1 172 ? -0.542 -17.234 -19.078 1 93.75 172 HIS B N 1
ATOM 4384 C CA . HIS B 1 172 ? -1.377 -18.234 -19.734 1 93.75 172 HIS B CA 1
ATOM 4385 C C . HIS B 1 172 ? -2.834 -17.781 -19.797 1 93.75 172 HIS B C 1
ATOM 4387 O O . HIS B 1 172 ? -3.537 -18.062 -20.766 1 93.75 172 HIS B O 1
ATOM 4393 N N . LEU B 1 173 ? -3.268 -17.062 -18.797 1 94.38 173 LEU B N 1
ATOM 4394 C CA . LEU B 1 173 ? -4.676 -16.688 -18.719 1 94.38 173 LEU B CA 1
ATOM 4395 C C . LEU B 1 173 ? -4.949 -15.445 -19.562 1 94.38 173 LEU B C 1
ATOM 4397 O O . LEU B 1 173 ? -5.984 -15.359 -20.219 1 94.38 173 LEU B O 1
ATOM 4401 N N . PHE B 1 174 ? -4 -14.477 -19.484 1 91.31 174 PHE B N 1
ATOM 4402 C CA . PHE B 1 174 ? -4.32 -13.156 -20.016 1 91.31 174 PHE B CA 1
ATOM 4403 C C . PHE B 1 174 ? -3.48 -12.852 -21.25 1 91.31 174 PHE B C 1
ATOM 4405 O O . PHE B 1 174 ? -3.721 -11.859 -21.953 1 91.31 174 PHE B O 1
ATOM 4412 N N . GLY B 1 175 ? -2.465 -13.523 -21.391 1 81.62 175 GLY B N 1
ATOM 4413 C CA . GLY B 1 175 ? -1.566 -13.242 -22.5 1 81.62 175 GLY B CA 1
ATOM 4414 C C . GLY B 1 175 ? -2.248 -13.32 -23.859 1 81.62 175 GLY B C 1
ATOM 4415 O O . GLY B 1 175 ? -3.256 -14.016 -24.016 1 81.62 175 GLY B O 1
ATOM 4416 N N . ARG B 1 176 ? -1.889 -12.211 -24.625 1 66.06 176 ARG B N 1
ATOM 4417 C CA . ARG B 1 176 ? -2.406 -12.148 -25.984 1 66.06 176 ARG B CA 1
ATOM 4418 C C . ARG B 1 176 ? -1.396 -12.711 -26.984 1 66.06 176 ARG B C 1
ATOM 4420 O O . ARG B 1 176 ? -0.187 -12.609 -26.766 1 66.06 176 ARG B O 1
ATOM 4427 N N . GLY B 1 177 ? -1.847 -13.531 -27.766 1 55.81 177 GLY B N 1
ATOM 4428 C CA . GLY B 1 177 ? -1.079 -13.969 -28.922 1 55.81 177 GLY B CA 1
ATOM 4429 C C . GLY B 1 177 ? -0.928 -15.477 -29 1 55.81 177 GLY B C 1
ATOM 4430 O O . GLY B 1 177 ? -1.28 -16.188 -28.062 1 55.81 177 GLY B O 1
ATOM 4431 N N . CYS B 1 178 ? -0.52 -15.93 -30.156 1 50 178 CYS B N 1
ATOM 4432 C CA . CYS B 1 178 ? -0.441 -17.312 -30.641 1 50 178 CYS B CA 1
ATOM 4433 C C . CYS B 1 178 ? 0.538 -18.125 -29.797 1 50 178 CYS B C 1
ATOM 4435 O O . CYS B 1 178 ? 0.536 -19.344 -29.859 1 50 178 CYS B O 1
ATOM 4437 N N . THR B 1 179 ? 1.388 -17.328 -28.953 1 54.88 179 THR B N 1
ATOM 4438 C CA . THR B 1 179 ? 2.465 -18.125 -28.375 1 54.88 179 THR B CA 1
ATOM 4439 C C . THR B 1 179 ? 2.064 -18.672 -27 1 54.88 179 THR B C 1
ATOM 4441 O O . THR B 1 179 ? 2.756 -19.516 -26.438 1 54.88 179 THR B O 1
ATOM 4444 N N . VAL B 1 180 ? 0.923 -18.156 -26.5 1 65.75 180 VAL B N 1
ATOM 4445 C CA . VAL B 1 180 ? 0.636 -18.703 -25.172 1 65.75 180 VAL B CA 1
ATOM 4446 C C . VAL B 1 180 ? -0.475 -19.75 -25.281 1 65.75 180 VAL B C 1
ATOM 4448 O O . VAL B 1 180 ? -1.494 -19.516 -25.938 1 65.75 180 VAL B O 1
ATOM 4451 N N . GLN B 1 181 ? -0.049 -20.969 -24.938 1 74.62 181 GLN B N 1
ATOM 4452 C CA . GLN B 1 181 ? -0.988 -22.078 -24.938 1 74.62 181 GLN B CA 1
ATOM 4453 C C . GLN B 1 181 ? -2.059 -21.906 -23.875 1 74.62 181 GLN B C 1
ATOM 4455 O O . GLN B 1 181 ? -1.74 -21.672 -22.703 1 74.62 181 GLN B O 1
ATOM 4460 N N . SER B 1 182 ? -3.285 -21.859 -24.359 1 84.44 182 SER B N 1
ATOM 4461 C CA . SER B 1 182 ? -4.402 -21.812 -23.422 1 84.44 182 SER B CA 1
ATOM 4462 C C . SER B 1 182 ? -4.41 -23.031 -22.5 1 84.44 182 SER B C 1
ATOM 4464 O O . SER B 1 182 ? -4.008 -24.125 -22.906 1 84.44 182 SER B O 1
ATOM 4466 N N . LEU B 1 183 ? -4.762 -22.875 -21.297 1 94.12 183 LEU B N 1
ATOM 4467 C CA . LEU B 1 183 ? -4.836 -23.953 -20.312 1 94.12 183 LEU B CA 1
ATOM 4468 C C . LEU B 1 183 ? -6.18 -24.656 -20.375 1 94.12 183 LEU B C 1
ATOM 4470 O O . LEU B 1 183 ? -7.23 -24.016 -20.328 1 94.12 183 LEU B O 1
ATOM 4474 N N . ASP B 1 184 ? -6.121 -25.922 -20.547 1 94.88 184 ASP B N 1
ATOM 4475 C CA . ASP B 1 184 ? -7.383 -26.656 -20.5 1 94.88 184 ASP B CA 1
ATOM 4476 C C . ASP B 1 184 ? -7.875 -26.797 -19.062 1 94.88 184 ASP B C 1
ATOM 4478 O O . ASP B 1 184 ? -7.199 -26.359 -18.125 1 94.88 184 ASP B O 1
ATOM 4482 N N . TRP B 1 185 ? -9.023 -27.359 -18.891 1 96.69 185 TRP B N 1
ATOM 4483 C CA . TRP B 1 185 ? -9.703 -27.406 -17.594 1 96.69 185 TRP B CA 1
ATOM 4484 C C . TRP B 1 185 ? -8.891 -28.188 -16.578 1 96.69 185 TRP B C 1
ATOM 4486 O O . TRP B 1 185 ? -8.68 -27.719 -15.453 1 96.69 185 TRP B O 1
ATOM 4496 N N . ASN B 1 186 ? -8.445 -29.344 -16.938 1 96.56 186 ASN B N 1
ATOM 4497 C CA . ASN B 1 186 ? -7.738 -30.203 -15.992 1 96.56 186 ASN B CA 1
ATOM 4498 C C . ASN B 1 186 ? -6.438 -29.562 -15.516 1 96.56 186 ASN B C 1
ATOM 4500 O O . ASN B 1 186 ? -6.082 -29.672 -14.344 1 96.56 186 ASN B O 1
ATOM 4504 N N . ILE B 1 187 ? -5.781 -28.922 -16.391 1 97.25 187 ILE B N 1
ATOM 4505 C CA . ILE B 1 187 ? -4.543 -28.234 -16.047 1 97.25 187 ILE B CA 1
ATOM 4506 C C . ILE B 1 187 ? -4.852 -27.062 -15.109 1 97.25 187 ILE B C 1
ATOM 4508 O O . ILE B 1 187 ? -4.121 -26.828 -14.141 1 97.25 187 ILE B O 1
ATOM 4512 N N . ARG B 1 188 ? -5.902 -26.344 -15.398 1 97.94 188 ARG B N 1
ATOM 4513 C CA . ARG B 1 188 ? -6.324 -25.25 -14.523 1 97.94 188 ARG B CA 1
ATOM 4514 C C . ARG B 1 188 ? -6.582 -25.75 -13.109 1 97.94 188 ARG B C 1
ATOM 4516 O O . ARG B 1 188 ? -6.129 -25.141 -12.141 1 97.94 188 ARG B O 1
ATOM 4523 N N . LEU B 1 189 ? -7.281 -26.828 -13.055 1 98.06 189 LEU B N 1
ATOM 4524 C CA . LEU B 1 189 ? -7.594 -27.391 -11.75 1 98.06 189 LEU B CA 1
ATOM 4525 C C . LEU B 1 189 ? -6.328 -27.844 -11.031 1 98.06 189 LEU B C 1
ATOM 4527 O O . LEU B 1 189 ? -6.172 -27.625 -9.828 1 98.06 189 LEU B O 1
ATOM 4531 N N . LYS B 1 190 ? -5.48 -28.469 -11.742 1 98.12 190 LYS B N 1
ATOM 4532 C CA . LYS B 1 190 ? -4.195 -28.875 -11.188 1 98.12 190 LYS B CA 1
ATOM 4533 C C . LYS B 1 190 ? -3.434 -27.688 -10.617 1 98.12 190 LYS B C 1
ATOM 4535 O O . LYS B 1 190 ? -2.91 -27.75 -9.5 1 98.12 190 LYS B O 1
ATOM 4540 N N . ILE B 1 191 ? -3.398 -26.625 -11.344 1 98.62 191 ILE B 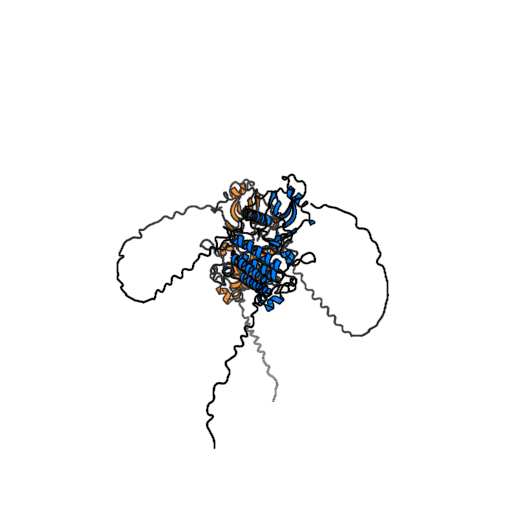N 1
ATOM 4541 C CA . ILE B 1 191 ? -2.67 -25.422 -10.969 1 98.62 191 ILE B CA 1
ATOM 4542 C C . ILE B 1 191 ? -3.266 -24.844 -9.688 1 98.62 191 ILE B C 1
ATOM 4544 O O . ILE B 1 191 ? -2.537 -24.531 -8.742 1 98.62 191 ILE B O 1
ATOM 4548 N N . VAL B 1 192 ? -4.551 -24.719 -9.625 1 98.56 192 VAL B N 1
ATOM 4549 C CA . VAL B 1 192 ? -5.176 -24.062 -8.477 1 98.56 192 VAL B CA 1
ATOM 4550 C C . VAL B 1 192 ? -5.02 -24.938 -7.238 1 98.56 192 VAL B C 1
ATOM 4552 O O . VAL B 1 192 ? -4.852 -24.438 -6.125 1 98.56 192 VAL B O 1
ATOM 4555 N N . ILE B 1 193 ? -5.105 -26.234 -7.43 1 98.81 193 ILE B N 1
ATOM 4556 C CA . ILE B 1 193 ? -4.895 -27.141 -6.305 1 98.81 193 ILE B CA 1
ATOM 4557 C C . ILE B 1 193 ? -3.465 -27 -5.785 1 98.81 193 ILE B C 1
ATOM 4559 O O . ILE B 1 193 ? -3.244 -26.891 -4.578 1 98.81 193 ILE B O 1
ATOM 4563 N N . GLY B 1 194 ? -2.51 -27 -6.656 1 98.81 194 GLY B N 1
ATOM 4564 C CA . GLY B 1 194 ? -1.126 -26.797 -6.25 1 98.81 194 GLY B CA 1
ATOM 4565 C C . GLY B 1 194 ? -0.9 -25.484 -5.527 1 98.81 194 GLY B C 1
ATOM 4566 O O . GLY B 1 194 ? -0.247 -25.453 -4.484 1 98.81 194 GLY B O 1
ATOM 4567 N N . ALA B 1 195 ? -1.417 -24.406 -6.086 1 98.81 195 ALA B N 1
ATOM 4568 C CA . ALA B 1 195 ? -1.295 -23.094 -5.457 1 98.81 195 ALA B CA 1
ATOM 4569 C C . ALA B 1 195 ? -1.945 -23.078 -4.074 1 98.81 195 ALA B C 1
ATOM 4571 O O . ALA B 1 195 ? -1.413 -22.484 -3.137 1 98.81 195 ALA B O 1
ATOM 4572 N N . ALA B 1 196 ? -3.102 -23.719 -3.984 1 98.88 196 ALA B N 1
ATOM 4573 C CA . ALA B 1 196 ? -3.787 -23.828 -2.699 1 98.88 196 ALA B CA 1
ATOM 4574 C C . ALA B 1 196 ? -2.928 -24.562 -1.675 1 98.88 196 ALA B C 1
ATOM 4576 O O . ALA B 1 196 ? -2.85 -24.141 -0.514 1 98.88 196 ALA B O 1
ATOM 4577 N N . LYS B 1 197 ? -2.344 -25.609 -2.102 1 98.69 197 LYS B N 1
ATOM 4578 C CA . LYS B 1 197 ? -1.479 -26.375 -1.212 1 98.69 197 LYS B CA 1
ATOM 4579 C C . LYS B 1 197 ? -0.302 -25.531 -0.727 1 98.69 197 LYS B C 1
ATOM 4581 O O . LYS B 1 197 ? 0.077 -25.609 0.445 1 98.69 197 LYS B O 1
ATOM 4586 N N . GLY B 1 198 ? 0.299 -24.797 -1.628 1 98.31 198 GLY B N 1
ATOM 4587 C CA . GLY B 1 198 ? 1.367 -23.891 -1.228 1 98.31 198 GLY B CA 1
ATOM 4588 C C . GLY B 1 198 ? 0.935 -22.891 -0.179 1 98.31 198 GLY B C 1
ATOM 4589 O O . GLY B 1 198 ? 1.622 -22.703 0.826 1 98.31 198 GLY B O 1
ATOM 4590 N N . LEU B 1 199 ? -0.151 -22.25 -0.427 1 97.88 199 LEU B N 1
ATOM 4591 C CA . LEU B 1 199 ? -0.664 -21.25 0.505 1 97.88 199 LEU B CA 1
ATOM 4592 C C . LEU B 1 199 ? -1.05 -21.891 1.833 1 97.88 199 LEU B C 1
ATOM 4594 O O . LEU B 1 199 ? -0.833 -21.312 2.896 1 97.88 199 LEU B O 1
ATOM 4598 N N . CYS B 1 200 ? -1.662 -23.094 1.755 1 97.75 200 CYS B N 1
ATOM 4599 C CA . CYS B 1 200 ? -2 -23.844 2.957 1 97.75 200 CYS B CA 1
ATOM 4600 C C . CYS B 1 200 ? -0.759 -24.109 3.799 1 97.75 200 CYS B C 1
ATOM 4602 O O . CYS B 1 200 ? -0.779 -23.938 5.016 1 97.75 200 CYS B O 1
ATOM 4604 N N . PHE B 1 201 ? 0.271 -24.5 3.236 1 96.75 201 PHE B N 1
ATOM 4605 C CA . PHE B 1 201 ? 1.537 -24.734 3.92 1 96.75 201 PHE B CA 1
ATOM 4606 C C . PHE B 1 201 ? 1.997 -23.484 4.652 1 96.75 201 PHE B C 1
ATOM 4608 O O . PHE B 1 201 ? 2.389 -23.547 5.82 1 96.75 201 PHE B O 1
ATOM 4615 N N . LEU B 1 202 ? 1.987 -22.328 3.963 1 95.38 202 LEU B N 1
ATOM 4616 C CA . LEU B 1 202 ? 2.408 -21.078 4.57 1 95.38 202 LEU B CA 1
ATOM 4617 C C . LEU B 1 202 ? 1.57 -20.766 5.809 1 95.38 202 LEU B C 1
ATOM 4619 O O . LEU B 1 202 ? 2.098 -20.297 6.816 1 95.38 202 LEU B O 1
ATOM 4623 N N . HIS B 1 203 ? 0.303 -21.047 5.719 1 94.88 203 HIS B N 1
ATOM 4624 C CA . HIS B 1 203 ? -0.632 -20.688 6.781 1 94.88 203 HIS B CA 1
ATOM 4625 C C . HIS B 1 203 ? -0.513 -21.641 7.965 1 94.88 203 HIS B C 1
ATOM 4627 O O . HIS B 1 203 ? -0.993 -21.344 9.062 1 94.88 203 HIS B O 1
ATOM 4633 N N . THR B 1 204 ? 0.015 -22.766 7.727 1 90.5 204 THR B N 1
ATOM 4634 C CA . THR B 1 204 ? 0.068 -23.781 8.781 1 90.5 204 THR B CA 1
ATOM 4635 C C . THR B 1 204 ? 1.492 -23.938 9.297 1 90.5 204 THR B C 1
ATOM 4637 O O . THR B 1 204 ? 1.728 -24.688 10.258 1 90.5 204 THR B O 1
ATOM 4640 N N . ALA B 1 205 ? 2.389 -23.312 8.68 1 82.5 205 ALA B N 1
ATOM 4641 C CA . ALA B 1 205 ? 3.764 -23.328 9.18 1 82.5 205 ALA B CA 1
ATOM 4642 C C . ALA B 1 205 ? 3.846 -22.75 10.586 1 82.5 205 ALA B C 1
ATOM 4644 O O . ALA B 1 205 ? 2.938 -22.047 11.031 1 82.5 205 ALA B O 1
ATOM 4645 N N . ASN B 1 206 ? 4.773 -23.031 11.406 1 73.12 206 ASN B N 1
ATOM 4646 C CA . ASN B 1 206 ? 4.934 -22.672 12.812 1 73.12 206 ASN B CA 1
ATOM 4647 C C . ASN B 1 206 ? 4.68 -21.188 13.039 1 73.12 206 ASN B C 1
ATOM 4649 O O . ASN B 1 206 ? 4.016 -20.812 14.008 1 73.12 206 ASN B O 1
ATOM 4653 N N . ASN B 1 207 ? 5.137 -20.328 12.328 1 74.44 207 ASN B N 1
ATOM 4654 C CA . ASN B 1 207 ? 4.938 -18.891 12.539 1 74.44 207 ASN B CA 1
ATOM 4655 C C . ASN B 1 207 ? 3.865 -18.328 11.609 1 74.44 207 ASN B C 1
ATOM 4657 O O . ASN B 1 207 ? 3.646 -17.109 11.57 1 74.44 207 ASN B O 1
ATOM 4661 N N . GLN B 1 208 ? 3.068 -19.125 11.156 1 84.06 208 GLN B N 1
ATOM 4662 C CA . GLN B 1 208 ? 2.07 -18.703 10.18 1 84.06 208 GLN B CA 1
ATOM 4663 C C . GLN B 1 208 ? 2.59 -17.562 9.32 1 84.06 208 GLN B C 1
ATOM 4665 O O . GLN B 1 208 ? 3.15 -16.594 9.844 1 84.06 208 GLN B O 1
ATOM 4670 N N . VAL B 1 209 ? 2.562 -17.703 8.156 1 90.56 209 VAL B N 1
ATOM 4671 C CA . VAL B 1 209 ? 3.012 -16.688 7.215 1 90.56 209 VAL B CA 1
ATOM 4672 C C . VAL B 1 209 ? 1.819 -16.141 6.434 1 90.56 209 VAL B C 1
ATOM 4674 O O . VAL B 1 209 ? 1.054 -16.906 5.844 1 90.56 209 VAL B O 1
ATOM 4677 N N . ILE B 1 210 ? 1.616 -14.859 6.582 1 93.12 210 ILE B N 1
ATOM 4678 C CA . ILE B 1 210 ? 0.676 -14.188 5.688 1 93.12 210 ILE B CA 1
ATOM 4679 C C . ILE B 1 210 ? 1.403 -13.719 4.43 1 93.12 210 ILE B C 1
ATOM 4681 O O . ILE B 1 210 ? 2.307 -12.883 4.5 1 93.12 210 ILE B O 1
ATOM 4685 N N . TYR B 1 211 ? 1.066 -14.234 3.312 1 94.5 211 TYR B N 1
ATOM 4686 C CA . TYR B 1 211 ? 1.778 -14.031 2.057 1 94.5 211 TYR B CA 1
ATOM 4687 C C . TYR B 1 211 ? 1.582 -12.609 1.541 1 94.5 211 TYR B C 1
ATOM 4689 O O . TYR B 1 211 ? 2.539 -11.961 1.118 1 94.5 211 TYR B O 1
ATOM 4697 N N . ARG B 1 212 ? 0.282 -12.109 1.452 1 93.19 212 ARG B N 1
ATOM 4698 C CA . ARG B 1 212 ? -0.139 -10.727 1.269 1 93.19 212 ARG B CA 1
ATOM 4699 C C . ARG B 1 212 ? -0.136 -10.344 -0.208 1 93.19 212 ARG B C 1
ATOM 4701 O O . ARG B 1 212 ? -0.584 -9.258 -0.574 1 93.19 212 ARG B O 1
ATOM 4708 N N . ASP B 1 213 ? 0.265 -11.219 -1.101 1 93.56 213 ASP B N 1
ATOM 4709 C CA . ASP B 1 213 ? 0.313 -10.82 -2.504 1 93.56 213 ASP B CA 1
ATOM 4710 C C . ASP B 1 213 ? -0.04 -11.984 -3.42 1 93.56 213 ASP B C 1
ATOM 4712 O O . ASP B 1 213 ? 0.662 -12.25 -4.398 1 93.56 213 ASP B O 1
ATOM 4716 N N . PHE B 1 214 ? -1.029 -12.68 -3.047 1 97.19 214 PHE B N 1
ATOM 4717 C CA . PHE B 1 214 ? -1.469 -13.805 -3.865 1 97.19 214 PHE B CA 1
ATOM 4718 C C . PHE B 1 214 ? -2.189 -13.312 -5.117 1 97.19 214 PHE B C 1
ATOM 4720 O O . PHE B 1 214 ? -3.217 -12.641 -5.023 1 97.19 214 PHE B O 1
ATOM 4727 N N . LYS B 1 215 ? -1.657 -13.609 -6.266 1 96.75 215 LYS B N 1
ATOM 4728 C CA . LYS B 1 215 ? -2.195 -13.203 -7.562 1 96.75 215 LYS B CA 1
ATOM 4729 C C . LYS B 1 215 ? -1.657 -14.094 -8.68 1 96.75 215 LYS B C 1
ATOM 4731 O O . LYS B 1 215 ? -0.701 -14.844 -8.484 1 96.75 215 LYS B O 1
ATOM 4736 N N . ALA B 1 216 ? -2.207 -14 -9.812 1 96.81 216 ALA B N 1
ATOM 4737 C CA . ALA B 1 216 ? -1.905 -14.891 -10.93 1 96.81 216 ALA B CA 1
ATOM 4738 C C . ALA B 1 216 ? -0.455 -14.734 -11.383 1 96.81 216 ALA B C 1
ATOM 4740 O O . ALA B 1 216 ? 0.186 -15.711 -11.781 1 96.81 216 ALA B O 1
ATOM 4741 N N . SER B 1 217 ? 0.114 -13.531 -11.266 1 94.56 217 SER B N 1
ATOM 4742 C CA . SER B 1 217 ? 1.472 -13.281 -11.734 1 94.56 217 SER B CA 1
ATOM 4743 C C . SER B 1 217 ? 2.504 -13.93 -10.812 1 94.56 217 SER B C 1
ATOM 4745 O O . SER B 1 217 ? 3.65 -14.141 -11.211 1 94.56 217 SER B O 1
ATOM 4747 N N . ASN B 1 218 ? 2.061 -14.258 -9.625 1 95.44 218 ASN B N 1
ATOM 4748 C CA . ASN B 1 218 ? 2.986 -14.828 -8.648 1 95.44 218 ASN B CA 1
ATOM 4749 C C . ASN B 1 218 ? 2.848 -16.344 -8.562 1 95.44 218 ASN B C 1
ATOM 4751 O O . ASN B 1 218 ? 3.453 -16.984 -7.695 1 95.44 218 ASN B O 1
ATOM 4755 N N . ILE B 1 219 ? 2.035 -16.906 -9.391 1 98.12 219 ILE B N 1
ATOM 4756 C CA . ILE B 1 219 ? 1.938 -18.344 -9.547 1 98.12 219 ILE B CA 1
ATOM 4757 C C . ILE B 1 219 ? 2.725 -18.797 -10.773 1 98.12 219 ILE B C 1
ATOM 4759 O O . ILE B 1 219 ? 2.256 -18.641 -11.906 1 98.12 219 ILE B O 1
ATOM 4763 N N . LEU B 1 220 ? 3.857 -19.375 -10.508 1 97.5 220 LEU B N 1
ATOM 4764 C CA . LEU B 1 220 ? 4.719 -19.828 -11.586 1 97.5 220 LEU B CA 1
ATOM 4765 C C . LEU B 1 220 ? 4.516 -21.312 -11.852 1 97.5 220 LEU B C 1
ATOM 4767 O O . LEU B 1 220 ? 4.082 -22.047 -10.961 1 97.5 220 LEU B O 1
ATOM 4771 N N . LEU B 1 221 ? 4.824 -21.688 -13.078 1 97.62 221 LEU B N 1
ATOM 4772 C CA . LEU B 1 221 ? 4.555 -23.062 -13.5 1 97.62 221 LEU B CA 1
ATOM 4773 C C . LEU B 1 221 ? 5.828 -23.734 -14.023 1 97.62 221 LEU B C 1
ATOM 4775 O O . LEU B 1 221 ? 6.531 -23.172 -14.859 1 97.62 221 LEU B O 1
ATOM 4779 N N . ASP B 1 222 ? 6.082 -24.953 -13.516 1 97.19 222 ASP B N 1
ATOM 4780 C CA . ASP B 1 222 ? 7.215 -25.703 -14.047 1 97.19 222 ASP B CA 1
ATOM 4781 C C . ASP B 1 222 ? 6.82 -26.453 -15.312 1 97.19 222 ASP B C 1
ATOM 4783 O O . ASP B 1 222 ? 5.73 -26.25 -15.852 1 97.19 222 ASP B O 1
ATOM 4787 N N . GLY B 1 223 ? 7.707 -27.297 -15.789 1 95.75 223 GLY B N 1
ATOM 4788 C CA . GLY B 1 223 ? 7.5 -28.016 -17.047 1 95.75 223 GLY B CA 1
ATOM 4789 C C . GLY B 1 223 ? 6.281 -28.906 -17.031 1 95.75 223 GLY B C 1
ATOM 4790 O O . GLY B 1 223 ? 5.695 -29.188 -18.078 1 95.75 223 GLY B O 1
ATOM 4791 N N . SER B 1 224 ? 5.863 -29.344 -15.891 1 97.06 224 SER B N 1
ATOM 4792 C CA . SER B 1 224 ? 4.715 -30.219 -15.742 1 97.06 224 SER B CA 1
ATOM 4793 C C . SER B 1 224 ? 3.48 -29.453 -15.273 1 97.06 224 SER B C 1
ATOM 4795 O O . SER B 1 224 ? 2.514 -30.062 -14.797 1 97.06 224 SER B O 1
ATOM 4797 N N . TYR B 1 225 ? 3.52 -28.125 -15.25 1 97.25 225 TYR B N 1
ATOM 4798 C CA . TYR B 1 225 ? 2.445 -27.234 -14.852 1 97.25 225 TYR B CA 1
ATOM 4799 C C . TYR B 1 225 ? 2.146 -27.359 -13.367 1 97.25 225 TYR B C 1
ATOM 4801 O O . TYR B 1 225 ? 1.011 -27.156 -12.93 1 97.25 225 TYR B O 1
ATOM 4809 N N . THR B 1 226 ? 3.184 -27.781 -12.688 1 98.12 226 THR B N 1
ATOM 4810 C CA . THR B 1 226 ? 3.08 -27.688 -11.234 1 98.12 226 THR B CA 1
ATOM 4811 C C . THR B 1 226 ? 3.189 -26.25 -10.773 1 98.12 226 THR B C 1
ATOM 4813 O O . THR B 1 226 ? 4.141 -25.547 -11.133 1 98.12 226 THR B O 1
ATOM 4816 N N . ALA B 1 227 ? 2.236 -25.828 -10 1 98.75 227 ALA B N 1
ATOM 4817 C CA . ALA B 1 227 ? 2.201 -24.453 -9.539 1 98.75 227 ALA B CA 1
ATOM 4818 C C . ALA B 1 227 ? 3.141 -24.234 -8.359 1 98.75 227 ALA B C 1
ATOM 4820 O O . ALA B 1 227 ? 3.16 -25.031 -7.418 1 98.75 227 ALA B O 1
ATOM 4821 N N . LYS B 1 228 ? 3.906 -23.156 -8.398 1 98.62 228 LYS B N 1
ATOM 4822 C CA . LYS B 1 228 ? 4.758 -22.734 -7.289 1 98.62 228 LYS B CA 1
ATOM 4823 C C . LYS B 1 228 ? 4.586 -21.25 -6.992 1 98.62 228 LYS B C 1
ATOM 4825 O O . LYS B 1 228 ? 4.656 -20.422 -7.898 1 98.62 228 LYS B O 1
ATOM 4830 N N . ILE B 1 229 ? 4.32 -20.938 -5.781 1 98 229 ILE B N 1
ATOM 4831 C CA . ILE B 1 229 ? 4.148 -19.562 -5.344 1 98 229 ILE B CA 1
ATOM 4832 C C . ILE B 1 229 ? 5.504 -18.859 -5.301 1 98 229 ILE B C 1
ATOM 4834 O O . ILE B 1 229 ? 6.492 -19.422 -4.84 1 98 229 ILE B O 1
ATOM 4838 N N . SER B 1 230 ? 5.535 -17.609 -5.844 1 95.19 230 SER B N 1
ATOM 4839 C CA . SER B 1 230 ? 6.766 -16.828 -5.91 1 95.19 230 SER B CA 1
ATOM 4840 C C . SER B 1 230 ? 6.574 -15.438 -5.324 1 95.19 230 SER B C 1
ATOM 4842 O O . SER B 1 230 ? 5.461 -15.07 -4.938 1 95.19 230 SER B O 1
ATOM 4844 N N . ASP B 1 231 ? 7.684 -14.695 -5.156 1 90.62 231 ASP B N 1
ATOM 4845 C CA . ASP B 1 231 ? 7.711 -13.289 -4.762 1 90.62 231 ASP B CA 1
ATOM 4846 C C . ASP B 1 231 ? 7.184 -13.109 -3.34 1 90.62 231 ASP B C 1
ATOM 4848 O O . ASP B 1 231 ? 6.074 -12.602 -3.143 1 90.62 231 ASP B O 1
ATOM 4852 N N . PHE B 1 232 ? 7.965 -13.375 -2.383 1 91 232 PHE B N 1
ATOM 4853 C CA . PHE B 1 232 ? 7.609 -13.305 -0.97 1 91 232 PHE B CA 1
ATOM 4854 C C . PHE B 1 232 ? 7.945 -11.93 -0.397 1 91 232 PHE B C 1
ATOM 4856 O O . PHE B 1 232 ? 8.062 -11.773 0.82 1 91 232 PHE B O 1
ATOM 4863 N N . GLY B 1 233 ? 8.07 -11.008 -1.223 1 86.19 233 GLY B N 1
ATOM 4864 C CA . GLY B 1 233 ? 8.523 -9.68 -0.826 1 86.19 233 GLY B CA 1
ATOM 4865 C C . GLY B 1 233 ? 7.59 -9 0.156 1 86.19 233 GLY B C 1
ATOM 4866 O O . GLY B 1 233 ? 8.023 -8.148 0.941 1 86.19 233 GLY B O 1
ATOM 4867 N N . LEU B 1 234 ? 6.344 -9.312 0.221 1 87.25 234 LEU B N 1
ATOM 4868 C CA . LEU B 1 234 ? 5.375 -8.648 1.089 1 87.25 234 LEU B CA 1
ATOM 4869 C C . LEU B 1 234 ? 4.992 -9.555 2.258 1 87.25 234 LEU B C 1
ATOM 4871 O O . LEU B 1 234 ? 4.215 -9.156 3.129 1 87.25 234 LEU B O 1
ATOM 4875 N N . ALA B 1 235 ? 5.551 -10.727 2.271 1 89.31 235 ALA B N 1
ATOM 4876 C CA . ALA B 1 235 ? 5.168 -11.711 3.279 1 89.31 235 ALA B CA 1
ATOM 4877 C C . ALA B 1 235 ? 5.508 -11.227 4.684 1 89.31 235 ALA B C 1
ATOM 4879 O O . ALA B 1 235 ? 6.426 -10.422 4.863 1 89.31 235 ALA B O 1
ATOM 4880 N N . LYS B 1 236 ? 4.695 -11.625 5.633 1 85.94 236 LYS B N 1
ATOM 4881 C CA . LYS B 1 236 ? 4.891 -11.289 7.039 1 85.94 236 LYS B CA 1
ATOM 4882 C C . LYS B 1 236 ? 4.559 -12.469 7.941 1 85.94 236 LYS B C 1
ATOM 4884 O O . LYS B 1 236 ? 3.662 -13.258 7.637 1 85.94 236 LYS B O 1
ATOM 4889 N N . PHE B 1 237 ? 5.336 -12.523 9.008 1 77.94 237 PHE B N 1
ATOM 4890 C CA . PHE B 1 237 ? 4.977 -13.516 10.008 1 77.94 237 PHE B CA 1
ATOM 4891 C C . PHE B 1 237 ? 3.707 -13.102 10.75 1 77.94 237 PHE B C 1
ATOM 4893 O O . PHE B 1 237 ? 3.521 -11.922 11.062 1 77.94 237 PHE B O 1
ATOM 4900 N N . GLY B 1 238 ? 2.812 -14 10.766 1 70.75 238 GLY B N 1
ATOM 4901 C CA . GLY B 1 238 ? 1.543 -13.75 11.43 1 70.75 238 GLY B CA 1
ATOM 4902 C C . GLY B 1 238 ? 1.666 -13.656 12.938 1 70.75 238 GLY B C 1
ATOM 4903 O O . GLY B 1 238 ? 2.695 -14.023 13.508 1 70.75 238 GLY B O 1
ATOM 4904 N N . PRO B 1 239 ? 0.718 -12.75 13.469 1 66 239 PRO B N 1
ATOM 4905 C CA . PRO B 1 239 ? 0.617 -12.859 14.922 1 66 239 PRO B CA 1
ATOM 4906 C C . PRO B 1 239 ? 0.229 -14.266 15.383 1 66 239 PRO B C 1
ATOM 4908 O O . PRO B 1 239 ? -0.082 -15.125 14.547 1 66 239 PRO B O 1
ATOM 4911 N N . SER B 1 240 ? 0.379 -14.641 16.625 1 53.38 240 SER B N 1
ATOM 4912 C CA . SER B 1 240 ? -0.223 -15.891 17.062 1 53.38 240 SER B CA 1
ATOM 4913 C C . SER B 1 240 ? -1.609 -16.078 16.469 1 53.38 240 SER B C 1
ATOM 4915 O O . SER B 1 240 ? -2.236 -15.125 16.016 1 53.38 240 SER B O 1
ATOM 4917 N N . ALA B 1 241 ? -2.162 -17.266 16.172 1 49.25 241 ALA B N 1
ATOM 4918 C CA . ALA B 1 241 ? -3.209 -17.859 15.352 1 49.25 241 ALA B CA 1
ATOM 4919 C C . ALA B 1 241 ? -4.305 -16.844 15.039 1 49.25 241 ALA B C 1
ATOM 4921 O O . ALA B 1 241 ? -4.648 -16.625 13.875 1 49.25 241 ALA B O 1
ATOM 4922 N N . SER B 1 242 ? -5.266 -16.578 15.852 1 50.09 242 SER B N 1
ATOM 4923 C CA . SER B 1 242 ? -6.527 -15.883 15.617 1 50.09 242 SER B CA 1
ATOM 4924 C C . SER B 1 242 ? -6.332 -14.367 15.633 1 50.09 242 SER B C 1
ATOM 4926 O O . SER B 1 242 ? -7.258 -13.617 15.312 1 50.09 242 SER B O 1
ATOM 4928 N N . GLN B 1 243 ? -5.047 -13.977 15.539 1 66.31 243 GLN B N 1
ATOM 4929 C CA . GLN B 1 243 ? -4.852 -12.547 15.773 1 66.31 243 GLN B CA 1
ATOM 4930 C C . GLN B 1 243 ? -4.41 -11.844 14.492 1 66.31 243 GLN B C 1
ATOM 4932 O O . GLN B 1 243 ? -3.99 -12.492 13.531 1 66.31 243 GLN B O 1
ATOM 4937 N N . SER B 1 244 ? -4.852 -10.648 14.336 1 72.5 244 SER B N 1
ATOM 4938 C CA . SER B 1 244 ? -4.547 -9.805 13.18 1 72.5 244 SER B CA 1
ATOM 4939 C C . SER B 1 244 ? -3.303 -8.961 13.43 1 72.5 244 SER B C 1
ATOM 4941 O O . SER B 1 244 ? -2.949 -8.695 14.586 1 72.5 244 SER B O 1
ATOM 4943 N N . HIS B 1 245 ? -2.539 -8.797 12.32 1 76.06 245 HIS B N 1
ATOM 4944 C CA . HIS B 1 245 ? -1.55 -7.727 12.297 1 76.06 245 HIS B CA 1
ATOM 4945 C C . HIS B 1 245 ? -2.189 -6.395 11.922 1 76.06 245 HIS B C 1
ATOM 4947 O O . HIS B 1 245 ? -2.945 -6.316 10.953 1 76.06 245 HIS B O 1
ATOM 4953 N N . VAL B 1 246 ? -2.023 -5.5 12.82 1 75.31 246 VAL B N 1
ATOM 4954 C CA . VAL B 1 246 ? -2.615 -4.199 12.523 1 75.31 246 VAL B CA 1
ATOM 4955 C C . VAL B 1 246 ? -1.539 -3.242 12.023 1 75.31 246 VAL B C 1
ATOM 4957 O O . VAL B 1 246 ? -0.447 -3.17 12.586 1 75.31 246 VAL B O 1
ATOM 4960 N N . THR B 1 247 ? -1.808 -2.75 10.828 1 78.56 247 THR B N 1
ATOM 4961 C CA . THR B 1 247 ? -0.929 -1.731 10.266 1 78.56 247 THR B CA 1
ATOM 4962 C C . THR B 1 247 ? -1.733 -0.523 9.789 1 78.56 247 THR B C 1
ATOM 4964 O O . THR B 1 247 ? -2.895 -0.659 9.398 1 78.56 247 THR B O 1
ATOM 4967 N N . THR B 1 248 ? -1.098 0.624 9.844 1 79.62 248 THR B N 1
ATOM 4968 C CA . THR B 1 248 ? -1.71 1.82 9.281 1 79.62 248 THR B CA 1
ATOM 4969 C C . THR B 1 248 ? -1.353 1.962 7.805 1 79.62 248 THR B C 1
ATOM 4971 O O . THR B 1 248 ? -2.086 2.592 7.039 1 79.62 248 THR B O 1
ATOM 4974 N N . ARG B 1 249 ? -0.287 1.414 7.465 1 82.06 249 ARG B N 1
ATOM 4975 C CA . ARG B 1 249 ? 0.164 1.462 6.078 1 82.06 249 ARG B CA 1
ATOM 4976 C C . ARG B 1 249 ? -0.232 0.194 5.328 1 82.06 249 ARG B C 1
ATOM 4978 O O . ARG B 1 249 ? 0.165 -0.908 5.711 1 82.06 249 ARG B O 1
ATOM 4985 N N . ILE B 1 250 ? -0.903 0.385 4.285 1 85.56 250 ILE B N 1
ATOM 4986 C CA . ILE B 1 250 ? -1.368 -0.763 3.514 1 85.56 250 ILE B CA 1
ATOM 4987 C C . ILE B 1 250 ? -0.531 -0.904 2.244 1 85.56 250 ILE B C 1
ATOM 4989 O O . ILE B 1 250 ? -0.132 0.095 1.642 1 85.56 250 ILE B O 1
ATOM 4993 N N . MET B 1 251 ? -0.267 -2.182 1.952 1 85.56 251 MET B N 1
ATOM 4994 C CA . MET B 1 251 ? 0.434 -2.559 0.729 1 85.56 251 MET B CA 1
ATOM 4995 C C . MET B 1 251 ? -0.231 -3.762 0.07 1 85.56 251 MET B C 1
ATOM 4997 O O . MET B 1 251 ? -0.686 -4.68 0.757 1 85.56 251 MET B O 1
ATOM 5001 N N . GLY B 1 252 ? -0.271 -3.746 -1.227 1 88.75 252 GLY B N 1
ATOM 5002 C CA . GLY B 1 252 ? -0.835 -4.859 -1.97 1 88.75 252 GLY B CA 1
ATOM 5003 C C . GLY B 1 252 ? -1.084 -4.539 -3.432 1 88.75 252 GLY B C 1
ATOM 5004 O O . GLY B 1 252 ? -0.722 -3.461 -3.904 1 88.75 252 GLY B O 1
ATOM 5005 N N . THR B 1 253 ? -1.602 -5.535 -4.102 1 92.25 253 THR B N 1
ATOM 5006 C CA . THR B 1 253 ? -1.935 -5.352 -5.512 1 92.25 253 THR B CA 1
ATOM 5007 C C . THR B 1 253 ? -3.424 -5.066 -5.684 1 92.25 253 THR B C 1
ATOM 5009 O O . THR B 1 253 ? -4.266 -5.754 -5.102 1 92.25 253 THR B O 1
ATOM 5012 N N . CYS B 1 254 ? -3.699 -4.098 -6.5 1 90.25 254 CYS B N 1
ATOM 5013 C CA . CYS B 1 254 ? -5.082 -3.717 -6.773 1 90.25 254 CYS B CA 1
ATOM 5014 C C . CYS B 1 254 ? -5.887 -4.91 -7.27 1 90.25 254 CYS B C 1
ATOM 5016 O O . CYS B 1 254 ? -5.426 -5.664 -8.133 1 90.25 254 CYS B O 1
ATOM 5018 N N . GLY B 1 255 ? -7.012 -5.035 -6.668 1 93.56 255 GLY B N 1
ATOM 5019 C CA . GLY B 1 255 ? -7.914 -6.09 -7.109 1 93.56 255 GLY B CA 1
ATOM 5020 C C . GLY B 1 255 ? -7.773 -7.367 -6.301 1 93.56 255 GLY B C 1
ATOM 5021 O O . GLY B 1 255 ? -8.68 -8.211 -6.305 1 93.56 255 GLY B O 1
ATOM 5022 N N . TYR B 1 256 ? -6.656 -7.484 -5.637 1 96.62 256 TYR B N 1
ATOM 5023 C CA . TYR B 1 256 ? -6.41 -8.734 -4.926 1 96.62 256 TYR B CA 1
ATOM 5024 C C . TYR B 1 256 ? -6.422 -8.516 -3.416 1 96.62 256 TYR B C 1
ATOM 5026 O O . TYR B 1 256 ? -6.562 -9.469 -2.646 1 96.62 256 TYR B O 1
ATOM 5034 N N . ALA B 1 257 ? -6.164 -7.293 -2.971 1 94 257 ALA B N 1
ATOM 5035 C CA . ALA B 1 257 ? -6.094 -6.996 -1.543 1 94 257 ALA B CA 1
ATOM 5036 C C . ALA B 1 257 ? -7.465 -7.141 -0.887 1 94 257 ALA B C 1
ATOM 5038 O O . ALA B 1 257 ? -8.469 -6.66 -1.419 1 94 257 ALA B O 1
ATOM 5039 N N . ALA B 1 258 ? -7.457 -7.742 0.271 1 94.94 258 ALA B N 1
ATOM 5040 C CA . ALA B 1 258 ? -8.711 -7.996 0.98 1 94.94 258 ALA B CA 1
ATOM 5041 C C . ALA B 1 258 ? -9.359 -6.691 1.432 1 94.94 258 ALA B C 1
ATOM 5043 O O . ALA B 1 258 ? -8.672 -5.766 1.872 1 94.94 258 ALA B O 1
ATOM 5044 N N . PRO B 1 259 ? -10.688 -6.684 1.377 1 91.31 259 PRO B N 1
ATOM 5045 C CA . PRO B 1 259 ? -11.391 -5.441 1.708 1 91.31 259 PRO B CA 1
ATOM 5046 C C . PRO B 1 259 ? -11.18 -5.008 3.156 1 91.31 259 PRO B C 1
ATOM 5048 O O . PRO B 1 259 ? -11.031 -3.816 3.436 1 91.31 259 PRO B O 1
ATOM 5051 N N . GLU B 1 260 ? -11.156 -5.922 4.141 1 90.06 260 GLU B N 1
ATOM 5052 C CA . GLU B 1 260 ? -10.953 -5.555 5.539 1 90.06 260 GLU B CA 1
ATOM 5053 C C . GLU B 1 260 ? -9.562 -4.957 5.758 1 90.06 260 GLU B C 1
ATOM 5055 O O . GLU B 1 260 ? -9.398 -4.035 6.555 1 90.06 260 GLU B O 1
ATOM 5060 N N . TYR B 1 261 ? -8.602 -5.48 5.09 1 91.25 261 TYR B N 1
ATOM 5061 C CA . TYR B 1 261 ? -7.23 -4.992 5.184 1 91.25 261 TYR B CA 1
ATOM 5062 C C . TYR B 1 261 ? -7.117 -3.578 4.633 1 91.25 261 TYR B C 1
ATOM 5064 O O . TYR B 1 261 ? -6.547 -2.695 5.281 1 91.25 261 TYR B O 1
ATOM 5072 N N . VAL B 1 262 ? -7.691 -3.354 3.539 1 89.12 262 VAL B N 1
ATOM 5073 C CA . VAL B 1 262 ? -7.648 -2.057 2.871 1 89.12 262 VAL B CA 1
ATOM 5074 C C . VAL B 1 262 ? -8.406 -1.022 3.703 1 89.12 262 VAL B C 1
ATOM 5076 O O . VAL B 1 262 ? -7.949 0.115 3.85 1 89.12 262 VAL B O 1
ATOM 5079 N N . ALA B 1 263 ? -9.445 -1.469 4.27 1 85.38 263 ALA B N 1
ATOM 5080 C CA . ALA B 1 263 ? -10.336 -0.546 4.969 1 85.38 263 ALA B CA 1
ATOM 5081 C C . ALA B 1 263 ? -9.812 -0.232 6.367 1 85.38 263 ALA B C 1
ATOM 5083 O O . ALA B 1 263 ? -9.977 0.886 6.859 1 85.38 263 ALA B O 1
ATOM 5084 N N . THR B 1 264 ? -9.148 -1.247 6.992 1 84.38 264 THR B N 1
ATOM 5085 C CA . THR B 1 264 ? -8.898 -1.082 8.422 1 84.38 264 THR B CA 1
ATOM 5086 C C . THR B 1 264 ? -7.418 -1.272 8.734 1 84.38 264 THR B C 1
ATOM 5088 O O . THR B 1 264 ? -6.965 -0.931 9.828 1 84.38 264 THR B O 1
ATOM 5091 N N . GLY B 1 265 ? -6.789 -1.887 7.891 1 87 265 GLY B N 1
ATOM 5092 C CA . GLY B 1 265 ? -5.402 -2.217 8.164 1 87 265 GLY B CA 1
ATOM 5093 C C . GLY B 1 265 ? -5.234 -3.541 8.883 1 87 265 GLY B C 1
ATOM 5094 O O . GLY B 1 265 ? -4.109 -3.982 9.133 1 87 265 GLY B O 1
ATOM 5095 N N . HIS B 1 266 ? -6.297 -4.137 9.211 1 87.94 266 HIS B N 1
ATOM 5096 C CA . HIS B 1 266 ? -6.211 -5.441 9.859 1 87.94 266 HIS B CA 1
ATOM 5097 C C . HIS B 1 266 ? -5.91 -6.539 8.844 1 87.94 266 HIS B C 1
ATOM 5099 O O . HIS B 1 266 ? -6.707 -6.789 7.934 1 87.94 266 HIS B O 1
ATOM 5105 N N . LEU B 1 267 ? -4.809 -7.145 9.047 1 90.31 267 LEU B N 1
ATOM 5106 C CA . LEU B 1 267 ? -4.344 -8.211 8.172 1 90.31 267 LEU B CA 1
ATOM 5107 C C . LEU B 1 267 ? -4.469 -9.57 8.844 1 90.31 267 LEU B C 1
ATOM 5109 O O . LEU B 1 267 ? -3.92 -9.781 9.93 1 90.31 267 LEU B O 1
ATOM 5113 N N . TYR B 1 268 ? -5.219 -10.484 8.219 1 91 268 TYR B N 1
ATOM 5114 C CA . TYR B 1 268 ? -5.434 -11.844 8.695 1 91 268 TYR B CA 1
ATOM 5115 C C . TYR B 1 268 ? -4.844 -12.859 7.73 1 91 268 TYR B C 1
ATOM 5117 O O . TYR B 1 268 ? -4.578 -12.547 6.566 1 91 268 TYR B O 1
ATOM 5125 N N . VAL B 1 269 ? -4.605 -14.031 8.266 1 93.12 269 VAL B N 1
ATOM 5126 C CA . VAL B 1 269 ? -4.281 -15.164 7.395 1 93.12 269 VAL B CA 1
ATOM 5127 C C . VAL B 1 269 ? -5.352 -15.305 6.312 1 93.12 269 VAL B C 1
ATOM 5129 O O . VAL B 1 269 ? -5.039 -15.586 5.152 1 93.12 269 VAL B O 1
ATOM 5132 N N . LYS B 1 270 ? -6.555 -14.977 6.676 1 95.88 270 LYS B N 1
ATOM 5133 C CA . LYS B 1 270 ? -7.711 -15.102 5.789 1 95.88 270 LYS B CA 1
ATOM 5134 C C . LYS B 1 270 ? -7.688 -14.031 4.699 1 95.88 270 LYS B C 1
ATOM 5136 O O . LYS B 1 270 ? -8.43 -14.125 3.719 1 95.88 270 LYS B O 1
ATOM 5141 N N . SER B 1 271 ? -6.875 -13.023 4.887 1 95.94 271 SER B N 1
ATOM 5142 C CA . SER B 1 271 ? -6.727 -12.039 3.82 1 95.94 271 SER B CA 1
ATOM 5143 C C . SER B 1 271 ? -6.133 -12.672 2.564 1 95.94 271 SER B C 1
ATOM 5145 O O . SER B 1 271 ? -6.488 -12.289 1.446 1 95.94 271 SER B O 1
ATOM 5147 N N . ASP B 1 272 ? -5.301 -13.688 2.75 1 97.44 272 ASP B N 1
ATOM 5148 C CA . ASP B 1 272 ? -4.754 -14.43 1.62 1 97.44 272 ASP B CA 1
ATOM 5149 C C . ASP B 1 272 ? -5.848 -15.234 0.914 1 97.44 272 ASP B C 1
ATOM 5151 O O . ASP B 1 272 ? -5.801 -15.414 -0.304 1 97.44 272 ASP B O 1
ATOM 5155 N N . VAL B 1 273 ? -6.809 -15.641 1.723 1 98.62 273 VAL B N 1
ATOM 5156 C CA . VAL B 1 273 ? -7.898 -16.453 1.182 1 98.62 273 VAL B CA 1
ATOM 5157 C C . VAL B 1 273 ? -8.727 -15.609 0.207 1 98.62 273 VAL B C 1
ATOM 5159 O O . VAL B 1 273 ? -9.18 -16.109 -0.823 1 98.62 273 VAL B O 1
ATOM 5162 N N . TYR B 1 274 ? -8.875 -14.406 0.546 1 98.44 274 TYR B N 1
ATOM 5163 C CA . TYR B 1 274 ? -9.555 -13.508 -0.377 1 98.44 274 TYR B CA 1
ATOM 5164 C C . TYR B 1 274 ? -8.836 -13.445 -1.718 1 98.44 274 TYR B C 1
ATOM 5166 O O . TYR B 1 274 ? -9.453 -13.617 -2.771 1 98.44 274 TYR B O 1
ATOM 5174 N N . GLY B 1 275 ? -7.523 -13.195 -1.701 1 98.44 275 GLY B N 1
ATOM 5175 C CA . GLY B 1 275 ? -6.738 -13.188 -2.926 1 98.44 275 GLY B CA 1
ATOM 5176 C C . GLY B 1 275 ? -6.887 -14.461 -3.734 1 98.44 275 GLY B C 1
ATOM 5177 O O . GLY B 1 275 ? -6.973 -14.414 -4.965 1 98.44 275 GLY B O 1
ATOM 5178 N N . PHE B 1 276 ? -6.914 -15.586 -3.053 1 98.81 276 PHE B N 1
ATOM 5179 C CA . PHE B 1 276 ? -7.113 -16.859 -3.719 1 98.81 276 PHE B CA 1
ATOM 5180 C C . PHE B 1 276 ? -8.461 -16.906 -4.43 1 98.81 276 PHE B C 1
ATOM 5182 O O . PHE B 1 276 ? -8.555 -17.375 -5.562 1 98.81 276 PHE B O 1
ATOM 5189 N N . GLY B 1 277 ? -9.477 -16.391 -3.738 1 98.88 277 GLY B N 1
ATOM 5190 C CA . GLY B 1 277 ? -10.789 -16.312 -4.359 1 98.88 277 GLY B CA 1
ATOM 5191 C C . GLY B 1 277 ? -10.781 -15.508 -5.648 1 98.88 277 GLY B C 1
ATOM 5192 O O . GLY B 1 277 ? -11.445 -15.883 -6.621 1 98.88 277 GLY B O 1
ATOM 5193 N N . VAL B 1 278 ? -10.055 -14.414 -5.621 1 98.69 278 VAL B N 1
ATOM 5194 C CA . VAL B 1 278 ? -9.938 -13.586 -6.816 1 98.69 278 VAL B CA 1
ATOM 5195 C C . VAL B 1 278 ? -9.328 -14.398 -7.953 1 98.69 278 VAL B C 1
ATOM 5197 O O . VAL B 1 278 ? -9.828 -14.375 -9.078 1 98.69 278 VAL B O 1
ATOM 5200 N N . VAL B 1 279 ? -8.312 -15.172 -7.688 1 98.81 279 VAL B N 1
ATOM 5201 C CA . VAL B 1 279 ? -7.637 -15.984 -8.695 1 98.81 279 VAL B CA 1
ATOM 5202 C C . VAL B 1 279 ? -8.586 -17.062 -9.211 1 98.81 279 VAL B C 1
ATOM 5204 O O . VAL B 1 279 ? -8.562 -17.391 -10.398 1 98.81 279 VAL B O 1
ATOM 5207 N N . LEU B 1 280 ? -9.43 -17.609 -8.312 1 98.81 280 LEU B N 1
ATOM 5208 C CA . LEU B 1 280 ? -10.414 -18.578 -8.766 1 98.81 280 LEU B CA 1
ATOM 5209 C C . LEU B 1 280 ? -11.336 -17.969 -9.82 1 98.81 280 LEU B C 1
ATOM 5211 O O . LEU B 1 280 ? -11.656 -18.625 -10.82 1 98.81 280 LEU B O 1
ATOM 5215 N N . VAL B 1 281 ? -11.727 -16.766 -9.609 1 98.75 281 VAL B N 1
ATOM 5216 C CA . VAL B 1 281 ? -12.594 -16.094 -10.578 1 98.75 281 VAL B CA 1
ATOM 5217 C C . VAL B 1 281 ? -11.836 -15.875 -11.883 1 98.75 281 VAL B C 1
ATOM 5219 O O . VAL B 1 281 ? -12.391 -16.062 -12.969 1 98.75 281 VAL B O 1
ATOM 5222 N N . GLU B 1 282 ? -10.609 -15.531 -11.781 1 98.44 282 GLU B N 1
ATOM 5223 C CA . GLU B 1 282 ? -9.781 -15.352 -12.969 1 98.44 282 GLU B CA 1
ATOM 5224 C C . GLU B 1 282 ? -9.656 -16.656 -13.75 1 98.44 282 GLU B C 1
ATOM 5226 O O . GLU B 1 282 ? -9.711 -16.656 -14.984 1 98.44 282 GLU B O 1
ATOM 5231 N N . ILE B 1 283 ? -9.477 -17.734 -13.039 1 97.81 283 ILE B N 1
ATOM 5232 C CA . ILE B 1 283 ? -9.273 -19.031 -13.664 1 97.81 283 ILE B CA 1
ATOM 5233 C C . ILE B 1 283 ? -10.539 -19.453 -14.414 1 97.81 283 ILE B C 1
ATOM 5235 O O . ILE B 1 283 ? -10.469 -20.062 -15.484 1 97.81 283 ILE B O 1
ATOM 5239 N N . LEU B 1 284 ? -11.703 -19.141 -13.914 1 98.19 284 LEU B N 1
ATOM 5240 C CA . LEU B 1 284 ? -12.977 -19.484 -14.531 1 98.19 284 LEU B CA 1
ATOM 5241 C C . LEU B 1 284 ? -13.258 -18.609 -15.742 1 98.19 284 LEU B C 1
ATOM 5243 O O . LEU B 1 284 ? -13.727 -19.094 -16.781 1 98.19 284 LEU B O 1
ATOM 5247 N N . THR B 1 285 ? -12.883 -17.312 -15.617 1 97.5 285 THR B N 1
ATOM 5248 C CA . THR B 1 285 ? -13.367 -16.328 -16.594 1 97.5 285 THR B CA 1
ATOM 5249 C C . THR B 1 285 ? -12.289 -16.016 -17.625 1 97.5 285 THR B C 1
ATOM 5251 O O . THR B 1 285 ? -12.586 -15.516 -18.703 1 97.5 285 THR B O 1
ATOM 5254 N N . GLY B 1 286 ? -11.023 -16.188 -17.234 1 96.25 286 GLY B N 1
ATOM 5255 C CA . GLY B 1 286 ? -9.93 -15.766 -18.094 1 96.25 286 GLY B CA 1
ATOM 5256 C C . GLY B 1 286 ? -9.734 -14.266 -18.125 1 96.25 286 GLY B C 1
ATOM 5257 O O . GLY B 1 286 ? -9.086 -13.734 -19.016 1 96.25 286 GLY B O 1
ATOM 5258 N N . LEU B 1 287 ? -10.344 -13.57 -17.141 1 96 287 LEU B N 1
ATOM 5259 C CA . LEU B 1 287 ? -10.297 -12.109 -17.109 1 96 287 LEU B CA 1
ATOM 5260 C C . LEU B 1 287 ? -9.461 -11.625 -15.938 1 96 287 LEU B C 1
ATOM 5262 O O . LEU B 1 287 ? -9.445 -12.258 -14.875 1 96 287 LEU B O 1
ATOM 5266 N N . ARG B 1 288 ? -8.828 -10.453 -16.109 1 95.81 288 ARG B N 1
ATOM 5267 C CA . ARG B 1 288 ? -7.988 -9.867 -15.078 1 95.81 288 ARG B CA 1
ATOM 5268 C C . ARG B 1 288 ? -8.836 -9.336 -13.93 1 95.81 288 ARG B C 1
ATOM 5270 O O . ARG B 1 288 ? -9.953 -8.852 -14.141 1 95.81 288 ARG B O 1
ATOM 5277 N N . ALA B 1 289 ? -8.203 -9.344 -12.766 1 96.38 289 ALA B N 1
ATOM 5278 C CA . ALA B 1 289 ? -8.875 -8.844 -11.57 1 96.38 289 ALA B CA 1
ATOM 5279 C C . ALA B 1 289 ? -9.312 -7.395 -11.75 1 96.38 289 ALA B C 1
ATOM 5281 O O . ALA B 1 289 ? -10.414 -7.016 -11.336 1 96.38 289 ALA B O 1
ATOM 5282 N N . VAL B 1 290 ? -8.422 -6.625 -12.352 1 94.12 290 VAL B N 1
ATOM 5283 C CA . VAL B 1 290 ? -8.727 -5.227 -12.641 1 94.12 290 VAL B CA 1
ATOM 5284 C C . VAL B 1 290 ? -8.312 -4.891 -14.07 1 94.12 290 VAL B C 1
ATOM 5286 O O . VAL B 1 290 ? -7.203 -5.211 -14.492 1 94.12 290 VAL B O 1
ATOM 5289 N N . ASP B 1 291 ? -9.227 -4.301 -14.773 1 91.56 291 ASP B N 1
ATOM 5290 C CA . ASP B 1 291 ? -8.977 -3.869 -16.141 1 91.56 291 ASP B CA 1
ATOM 5291 C C . ASP B 1 291 ? -9.711 -2.566 -16.453 1 91.56 291 ASP B C 1
ATOM 5293 O O . ASP B 1 291 ? -10.93 -2.568 -16.656 1 91.56 291 ASP B O 1
ATOM 5297 N N . PRO B 1 292 ? -8.984 -1.524 -16.516 1 81.38 292 PRO B N 1
ATOM 5298 C CA . PRO B 1 292 ? -9.625 -0.227 -16.734 1 81.38 292 PRO B CA 1
ATOM 5299 C C . PRO B 1 292 ? -10.234 -0.099 -18.141 1 81.38 292 PRO B C 1
ATOM 5301 O O . PRO B 1 292 ? -11.023 0.811 -18.391 1 81.38 292 PRO B O 1
ATOM 5304 N N . ASN B 1 293 ? -9.867 -0.986 -19 1 85.38 293 ASN B N 1
ATOM 5305 C CA . ASN B 1 293 ? -10.352 -0.906 -20.375 1 85.38 293 ASN B CA 1
ATOM 5306 C C . ASN B 1 293 ? -11.711 -1.57 -20.531 1 85.38 293 ASN B C 1
ATOM 5308 O O . ASN B 1 293 ? -12.336 -1.484 -21.594 1 85.38 293 ASN B O 1
ATOM 5312 N N . ARG B 1 294 ? -12.109 -2.225 -19.5 1 89.56 294 ARG B N 1
ATOM 5313 C CA . ARG B 1 294 ? -13.438 -2.818 -19.531 1 89.56 294 ARG B CA 1
ATOM 5314 C C . ARG B 1 294 ? -14.516 -1.766 -19.297 1 89.56 294 ARG B C 1
ATOM 5316 O O . ARG B 1 294 ? -14.242 -0.71 -18.719 1 89.56 294 ARG B O 1
ATOM 5323 N N . PRO B 1 295 ? -15.75 -2.037 -19.828 1 86.44 295 PRO B N 1
ATOM 5324 C CA . PRO B 1 295 ? -16.844 -1.092 -19.594 1 86.44 295 PRO B CA 1
ATOM 5325 C C . PRO B 1 295 ? -17.016 -0.748 -18.109 1 86.44 295 PRO B C 1
ATOM 5327 O O . PRO B 1 295 ? -16.625 -1.527 -17.234 1 86.44 295 PRO B O 1
ATOM 5330 N N . SER B 1 296 ? -17.641 0.428 -18 1 79.25 296 SER B N 1
ATOM 5331 C CA . SER B 1 296 ? -17.891 0.91 -16.641 1 79.25 296 SER B CA 1
ATOM 5332 C C . SER B 1 296 ? -18.641 -0.123 -15.812 1 79.25 296 SER B C 1
ATOM 5334 O O . SER B 1 296 ? -19.578 -0.75 -16.312 1 79.25 296 SER B O 1
ATOM 5336 N N . GLY B 1 297 ? -18.281 -0.382 -14.711 1 82.75 297 GLY B N 1
ATOM 5337 C CA . GLY B 1 297 ? -18.906 -1.357 -13.836 1 82.75 297 GLY B CA 1
ATOM 5338 C C . GLY B 1 297 ? -18.266 -2.729 -13.906 1 82.75 297 GLY B C 1
ATOM 5339 O O . GLY B 1 297 ? -18.531 -3.596 -13.07 1 82.75 297 GLY B O 1
ATOM 5340 N N . GLN B 1 298 ? -17.469 -2.863 -14.992 1 88.56 298 GLN B N 1
ATOM 5341 C CA . GLN B 1 298 ? -16.844 -4.172 -15.164 1 88.56 298 GLN B CA 1
ATOM 5342 C C . GLN B 1 298 ? -15.336 -4.098 -14.906 1 88.56 298 GLN B C 1
ATOM 5344 O O . GLN B 1 298 ? -14.617 -5.062 -15.156 1 88.56 298 GLN B O 1
ATOM 5349 N N . CYS B 1 299 ? -14.914 -2.959 -14.414 1 89.38 299 CYS B N 1
ATOM 5350 C CA . CYS B 1 299 ? -13.484 -2.758 -14.219 1 89.38 299 CYS B CA 1
ATOM 5351 C C . CYS B 1 299 ? -12.945 -3.695 -13.148 1 89.38 299 CYS B C 1
ATOM 5353 O O . CYS B 1 299 ? -11.844 -4.23 -13.281 1 89.38 299 CYS B O 1
ATOM 5355 N N . ASN B 1 300 ? -13.727 -3.811 -12.125 1 92.62 300 ASN B N 1
ATOM 5356 C CA . ASN B 1 300 ? -13.398 -4.762 -11.07 1 92.62 300 ASN B CA 1
ATOM 5357 C C . ASN B 1 300 ? -14.062 -6.113 -11.305 1 92.62 300 ASN B C 1
ATOM 5359 O O . ASN B 1 300 ? -15.289 -6.227 -11.242 1 92.62 300 ASN B O 1
ATOM 5363 N N . LEU B 1 301 ? -13.305 -7.105 -11.523 1 96.69 301 LEU B N 1
ATOM 5364 C CA . LEU B 1 301 ? -13.797 -8.414 -11.93 1 96.69 301 LEU B CA 1
ATOM 5365 C C . LEU B 1 301 ? -14.703 -9.016 -10.859 1 96.69 301 LEU B C 1
ATOM 5367 O O . LEU B 1 301 ? -15.781 -9.516 -11.164 1 96.69 301 LEU B O 1
ATOM 5371 N N . VAL B 1 302 ? -14.297 -8.969 -9.625 1 96.56 302 VAL B N 1
ATOM 5372 C CA . VAL B 1 302 ? -15.008 -9.617 -8.531 1 96.56 302 VAL B CA 1
ATOM 5373 C C . VAL B 1 302 ? -16.391 -9 -8.375 1 96.56 302 VAL B C 1
ATOM 5375 O O . VAL B 1 302 ? -17.391 -9.711 -8.312 1 96.56 302 VAL B O 1
ATOM 5378 N N . ASP B 1 303 ? -16.453 -7.742 -8.406 1 93.44 303 ASP B N 1
ATOM 5379 C CA . ASP B 1 303 ? -17.734 -7.047 -8.25 1 93.44 303 ASP B CA 1
ATOM 5380 C C . ASP B 1 303 ? -18.656 -7.352 -9.422 1 93.44 303 ASP B C 1
ATOM 5382 O O . ASP B 1 303 ? -19.859 -7.594 -9.227 1 93.44 303 ASP B O 1
ATOM 5386 N N . TRP B 1 304 ? -18.109 -7.375 -10.523 1 95.44 304 TRP B N 1
ATOM 5387 C CA . TRP B 1 304 ? -18.891 -7.605 -11.734 1 95.44 304 TRP B CA 1
ATOM 5388 C C . TRP B 1 304 ? -19.344 -9.055 -11.812 1 95.44 304 TRP B C 1
ATOM 5390 O O . TRP B 1 304 ? -20.484 -9.328 -12.211 1 95.44 304 TRP B O 1
ATOM 5400 N N . ALA B 1 305 ? -18.531 -10.016 -11.445 1 97.5 305 ALA B N 1
ATOM 5401 C CA . ALA B 1 305 ? -18.766 -11.438 -11.672 1 97.5 305 ALA B CA 1
ATOM 5402 C C . ALA B 1 305 ? -19.672 -12.023 -10.594 1 97.5 305 ALA B C 1
ATOM 5404 O O . ALA B 1 305 ? -20.234 -13.109 -10.766 1 97.5 305 ALA B O 1
ATOM 5405 N N . LYS B 1 306 ? -19.828 -11.367 -9.477 1 96.31 306 LYS B N 1
ATOM 5406 C CA . LYS B 1 306 ? -20.484 -11.914 -8.289 1 96.31 306 LYS B CA 1
ATOM 5407 C C . LYS B 1 306 ? -21.875 -12.445 -8.625 1 96.31 306 LYS B C 1
ATOM 5409 O O . LYS B 1 306 ? -22.203 -13.594 -8.312 1 96.31 306 LYS B O 1
ATOM 5414 N N . PRO B 1 307 ? -22.688 -11.703 -9.375 1 95.44 307 PRO B N 1
ATOM 5415 C CA . PRO B 1 307 ? -24.016 -12.219 -9.711 1 95.44 307 PRO B CA 1
ATOM 5416 C C . PRO B 1 307 ? -23.969 -13.438 -10.633 1 95.44 307 PRO B C 1
ATOM 5418 O O . PRO B 1 307 ? -24.891 -14.266 -10.617 1 95.44 307 PRO B O 1
ATOM 5421 N N . TYR B 1 308 ? -23 -13.594 -11.375 1 97.38 308 TYR B N 1
ATOM 5422 C CA . TYR B 1 308 ? -22.859 -14.711 -12.305 1 97.38 308 TYR B CA 1
ATOM 5423 C C . TYR B 1 308 ? -22.359 -15.961 -11.594 1 97.38 308 TYR B C 1
ATOM 5425 O O . TYR B 1 308 ? -22.734 -17.078 -11.961 1 97.38 308 TYR B O 1
ATOM 5433 N N . LEU B 1 309 ? -21.578 -15.773 -10.602 1 97.88 309 LEU B N 1
ATOM 5434 C CA . LEU B 1 309 ? -20.969 -16.891 -9.891 1 97.88 309 LEU B CA 1
ATOM 5435 C C . LEU B 1 309 ? -22.016 -17.656 -9.07 1 97.88 309 LEU B C 1
ATOM 5437 O O . LEU B 1 309 ? -21.844 -18.844 -8.805 1 97.88 309 LEU B O 1
ATOM 5441 N N . SER B 1 310 ? -23.047 -16.984 -8.703 1 96.12 310 SER B N 1
ATOM 5442 C CA . SER B 1 310 ? -24.047 -17.562 -7.801 1 96.12 310 SER B CA 1
ATOM 5443 C C . SER B 1 310 ? -25.094 -18.359 -8.562 1 96.12 310 SER B C 1
ATOM 5445 O O . SER B 1 310 ? -25.922 -19.047 -7.961 1 96.12 310 SER B O 1
ATOM 5447 N N . ASP B 1 311 ? -25.031 -18.297 -9.891 1 95.81 311 ASP B N 1
ATOM 5448 C CA . ASP B 1 311 ? -26.016 -18.938 -10.75 1 95.81 311 ASP B CA 1
ATOM 5449 C C . ASP B 1 311 ? -25.344 -19.766 -11.844 1 95.81 311 ASP B C 1
ATOM 5451 O O . ASP B 1 311 ? -24.609 -19.219 -12.672 1 95.81 311 ASP B O 1
ATOM 5455 N N . ARG B 1 312 ? -25.734 -21.062 -11.922 1 94.25 312 ARG B N 1
ATOM 5456 C CA . ARG B 1 312 ? -25.078 -21.984 -12.836 1 94.25 312 ARG B CA 1
ATOM 5457 C C . ARG B 1 312 ? -25.266 -21.547 -14.289 1 94.25 312 ARG B C 1
ATOM 5459 O O . ARG B 1 312 ? -24.328 -21.578 -15.086 1 94.25 312 ARG B O 1
ATOM 5466 N N . ARG B 1 313 ? -26.422 -21.156 -14.625 1 94.62 313 ARG B N 1
ATOM 5467 C CA . ARG B 1 313 ? -26.734 -20.766 -16 1 94.62 313 ARG B CA 1
ATOM 5468 C C . ARG B 1 313 ? -26 -19.469 -16.359 1 94.62 313 ARG B C 1
ATOM 5470 O O . ARG B 1 313 ? -25.438 -19.359 -17.453 1 94.62 313 ARG B O 1
ATOM 5477 N N . LYS B 1 314 ? -25.969 -18.562 -15.43 1 97.06 314 LYS B N 1
ATOM 5478 C CA . LYS B 1 314 ? -25.312 -17.281 -15.688 1 97.06 314 LYS B CA 1
ATOM 5479 C C . LYS B 1 314 ? -23.797 -17.453 -15.773 1 97.06 314 LYS B C 1
ATOM 5481 O O . LYS B 1 314 ? -23.125 -16.719 -16.516 1 97.06 314 LYS B O 1
ATOM 5486 N N . LEU B 1 315 ? -23.344 -18.391 -14.961 1 97.69 315 LEU B N 1
ATOM 5487 C CA . LEU B 1 315 ? -21.906 -18.625 -14.945 1 97.69 315 LEU B CA 1
ATOM 5488 C C . LEU B 1 315 ? -21.391 -18.984 -16.344 1 97.69 315 LEU B C 1
ATOM 5490 O O . LEU B 1 315 ? -20.328 -18.5 -16.75 1 97.69 315 LEU B O 1
ATOM 5494 N N . ASN B 1 316 ? -22.125 -19.719 -17.094 1 95.81 316 ASN B N 1
ATOM 5495 C CA . ASN B 1 316 ? -21.75 -20.141 -18.438 1 95.81 316 ASN B CA 1
ATOM 5496 C C . ASN B 1 316 ? -21.5 -18.938 -19.344 1 95.81 316 ASN B C 1
ATOM 5498 O O . ASN B 1 316 ? -20.703 -19.016 -20.281 1 95.81 316 ASN B O 1
ATOM 5502 N N . ASN B 1 317 ? -22.078 -17.828 -18.984 1 95.62 317 ASN B N 1
ATOM 5503 C CA . ASN B 1 317 ? -22 -16.625 -19.828 1 95.62 317 ASN B CA 1
ATOM 5504 C C . ASN B 1 317 ? -20.656 -15.922 -19.656 1 95.62 317 ASN B C 1
ATOM 5506 O O . ASN B 1 317 ? -20.266 -15.102 -20.5 1 95.62 317 ASN B O 1
ATOM 5510 N N . ILE B 1 318 ? -19.953 -16.266 -18.578 1 96.94 318 ILE B N 1
ATOM 5511 C CA . ILE B 1 318 ? -18.766 -15.461 -18.344 1 96.94 318 ILE B CA 1
ATOM 5512 C C . ILE B 1 318 ? -17.531 -16.375 -18.281 1 96.94 318 ILE B C 1
ATOM 5514 O O . ILE B 1 318 ? -16.438 -15.938 -17.938 1 96.94 318 ILE B O 1
ATOM 5518 N N . MET B 1 319 ? -17.766 -17.703 -18.625 1 97.56 319 MET B N 1
ATOM 5519 C CA . MET B 1 319 ? -16.641 -18.641 -18.672 1 97.56 319 MET B CA 1
ATOM 5520 C C . MET B 1 319 ? -15.625 -18.219 -19.734 1 97.56 319 MET B C 1
ATOM 5522 O O . MET B 1 319 ? -15.992 -17.625 -20.75 1 97.56 319 MET B O 1
ATOM 5526 N N . ASP B 1 320 ? -14.406 -18.516 -19.469 1 96.56 320 ASP B N 1
ATOM 5527 C CA . ASP B 1 320 ? -13.328 -18.203 -20.406 1 96.56 320 ASP B CA 1
ATOM 5528 C C . ASP B 1 320 ? -13.602 -18.828 -21.766 1 96.56 320 ASP B C 1
ATOM 5530 O O . ASP B 1 320 ? -13.773 -20.047 -21.891 1 96.56 320 ASP B O 1
ATOM 5534 N N . GLN B 1 321 ? -13.516 -18.078 -22.734 1 92.12 321 GLN B N 1
ATOM 5535 C CA . GLN B 1 321 ? -13.727 -18.562 -24.094 1 92.12 321 GLN B CA 1
ATOM 5536 C C . GLN B 1 321 ? -12.633 -19.547 -24.516 1 92.12 321 GLN B C 1
ATOM 5538 O O . GLN B 1 321 ? -12.867 -20.422 -25.344 1 92.12 321 GLN B O 1
ATOM 5543 N N . GLY B 1 322 ? -11.547 -19.438 -23.906 1 90.44 322 GLY B N 1
ATOM 5544 C CA . GLY B 1 322 ? -10.438 -20.328 -24.203 1 90.44 322 GLY B CA 1
ATOM 5545 C C . GLY B 1 322 ? -10.711 -21.781 -23.812 1 90.44 322 GLY B C 1
ATOM 5546 O O . GLY B 1 322 ? -10.047 -22.688 -24.297 1 90.44 322 GLY B O 1
ATOM 5547 N N . LEU B 1 323 ? -11.656 -21.953 -22.984 1 94.06 323 LEU B N 1
ATOM 5548 C CA . LEU B 1 323 ? -12.039 -23.312 -22.594 1 94.06 323 LEU B CA 1
ATOM 5549 C C . LEU B 1 323 ? -12.93 -23.953 -23.641 1 94.06 323 LEU B C 1
ATOM 5551 O O . LEU B 1 323 ? -13.117 -25.172 -23.656 1 94.06 323 LEU B O 1
ATOM 5555 N N . ASP B 1 324 ? -13.469 -23.188 -24.5 1 91.56 324 ASP B N 1
ATOM 5556 C CA . ASP B 1 324 ? -14.273 -23.641 -25.641 1 91.56 324 ASP B CA 1
ATOM 5557 C C . ASP B 1 324 ? -15.352 -24.609 -25.188 1 91.56 324 ASP B C 1
ATOM 5559 O O . ASP B 1 324 ? -15.531 -25.672 -25.781 1 91.56 324 ASP B O 1
ATOM 5563 N N . GLY B 1 325 ? -15.883 -24.297 -24.031 1 91.88 325 GLY B N 1
ATOM 5564 C CA . GLY B 1 325 ? -16.969 -25.125 -23.516 1 91.88 325 GLY B CA 1
ATOM 5565 C C . GLY B 1 325 ? -16.5 -26.469 -23.016 1 91.88 325 GLY B C 1
ATOM 5566 O O . GLY B 1 325 ? -17.312 -27.297 -22.578 1 91.88 325 GLY B O 1
ATOM 5567 N N . LYS B 1 326 ? -15.266 -26.75 -23.047 1 94.31 326 LYS B N 1
ATOM 5568 C CA . LYS B 1 326 ? -14.719 -28.031 -22.625 1 94.31 326 LYS B CA 1
ATOM 5569 C C . LYS B 1 326 ? -14.375 -28.047 -21.141 1 94.31 326 LYS B C 1
ATOM 5571 O O . LYS B 1 326 ? -13.203 -28.078 -20.766 1 94.31 326 LYS B O 1
ATOM 5576 N N . TYR B 1 327 ? -15.328 -28.109 -20.328 1 95.31 327 TYR B N 1
ATOM 5577 C CA . TYR B 1 327 ? -15.227 -28.219 -18.875 1 95.31 327 TYR B CA 1
ATOM 5578 C C . TYR B 1 327 ? -16.5 -28.812 -18.281 1 95.31 327 TYR B C 1
ATOM 5580 O O . TYR B 1 327 ? -17.594 -28.656 -18.844 1 95.31 327 TYR B O 1
ATOM 5588 N N . PRO B 1 328 ? -16.375 -29.562 -17.234 1 95.69 328 PRO B N 1
ATOM 5589 C CA . PRO B 1 328 ? -17.578 -30.062 -16.562 1 95.69 328 PRO B CA 1
ATOM 5590 C C . PRO B 1 328 ? -18.359 -28.938 -15.875 1 95.69 328 PRO B C 1
ATOM 5592 O O . PRO B 1 328 ? -17.859 -28.328 -14.922 1 95.69 328 PRO B O 1
ATOM 5595 N N . PRO B 1 329 ? -19.578 -28.656 -16.281 1 95 329 PRO B N 1
ATOM 5596 C CA . PRO B 1 329 ? -20.328 -27.531 -15.727 1 95 329 PRO B CA 1
ATOM 5597 C C . PRO B 1 329 ? -20.531 -27.625 -14.219 1 95 329 PRO B C 1
ATOM 5599 O O . PRO B 1 329 ? -20.516 -26.609 -13.523 1 95 329 PRO B O 1
ATOM 5602 N N . LYS B 1 330 ? -20.75 -28.797 -13.773 1 94.81 330 LYS B N 1
ATOM 5603 C CA . LYS B 1 330 ? -20.953 -28.984 -12.336 1 94.81 330 LYS B CA 1
ATOM 5604 C C . LYS B 1 330 ? -19.703 -28.609 -11.555 1 94.81 330 LYS B C 1
ATOM 5606 O O . LYS B 1 330 ? -19.781 -27.922 -10.531 1 94.81 330 LYS B O 1
ATOM 5611 N N . ALA B 1 331 ? -18.594 -29.078 -12.047 1 96.88 331 ALA B N 1
ATOM 5612 C CA . ALA B 1 331 ? -17.328 -28.766 -11.398 1 96.88 331 ALA B CA 1
ATOM 5613 C C . ALA B 1 331 ? -17.047 -27.266 -11.438 1 96.88 331 ALA B C 1
ATOM 5615 O O . ALA B 1 331 ? -16.609 -26.672 -10.445 1 96.88 331 ALA B O 1
ATOM 5616 N N . ALA B 1 332 ? -17.328 -26.703 -12.57 1 97.75 332 ALA B N 1
ATOM 5617 C CA . ALA B 1 332 ? -17.141 -25.266 -12.719 1 97.75 332 ALA B CA 1
ATOM 5618 C C . ALA B 1 332 ? -18 -24.484 -11.719 1 97.75 332 ALA B C 1
ATOM 5620 O O . ALA B 1 332 ? -17.516 -23.531 -11.102 1 97.75 332 ALA B O 1
ATOM 5621 N N . PHE B 1 333 ? -19.141 -24.906 -11.555 1 98 333 PHE B N 1
ATOM 5622 C CA . PHE B 1 333 ? -20.047 -24.234 -10.633 1 98 333 PHE B CA 1
ATOM 5623 C C . PHE B 1 333 ? -19.578 -24.406 -9.195 1 98 333 PHE B C 1
ATOM 5625 O O . PHE B 1 333 ? -19.688 -23.484 -8.375 1 98 333 PHE B O 1
ATOM 5632 N N . GLN B 1 334 ? -19.094 -25.578 -8.867 1 98.12 334 GLN B N 1
ATOM 5633 C CA . GLN B 1 334 ? -18.562 -25.812 -7.531 1 98.12 334 GLN B CA 1
ATOM 5634 C C . GLN B 1 334 ? -17.375 -24.906 -7.246 1 98.12 334 GLN B C 1
ATOM 5636 O O . GLN B 1 334 ? -17.219 -24.406 -6.133 1 98.12 334 GLN B O 1
ATOM 5641 N N . ILE B 1 335 ? -16.547 -24.688 -8.227 1 98.56 335 ILE B N 1
ATOM 5642 C CA . ILE B 1 335 ? -15.406 -23.781 -8.07 1 98.56 335 ILE B CA 1
ATOM 5643 C C . ILE B 1 335 ? -15.906 -22.359 -7.871 1 98.56 335 ILE B C 1
ATOM 5645 O O . ILE B 1 335 ? -15.367 -21.609 -7.051 1 98.56 335 ILE B O 1
ATOM 5649 N N . ALA B 1 336 ? -16.922 -22.016 -8.617 1 98.81 336 ALA B N 1
ATOM 5650 C CA . ALA B 1 336 ? -17.531 -20.703 -8.461 1 98.81 336 ALA B CA 1
ATOM 5651 C C . ALA B 1 336 ? -18.062 -20.5 -7.043 1 98.81 336 ALA B C 1
ATOM 5653 O O . ALA B 1 336 ? -17.875 -19.438 -6.441 1 98.81 336 ALA B O 1
ATOM 5654 N N . GLN B 1 337 ? -18.656 -21.5 -6.512 1 98.62 337 GLN B N 1
ATOM 5655 C CA . GLN B 1 337 ? -19.172 -21.438 -5.148 1 98.62 337 GLN B CA 1
ATOM 5656 C C . GLN B 1 337 ? -18.031 -21.297 -4.137 1 98.62 337 GLN B C 1
ATOM 5658 O O . GLN B 1 337 ? -18.156 -20.562 -3.162 1 98.62 337 GLN B O 1
ATOM 5663 N N . LEU B 1 338 ? -17.047 -22.047 -4.371 1 98.81 338 LEU B N 1
ATOM 5664 C CA . LEU B 1 338 ? -15.867 -21.922 -3.514 1 98.81 338 LEU B CA 1
ATOM 5665 C C . LEU B 1 338 ? -15.297 -20.5 -3.57 1 98.81 338 LEU B C 1
ATOM 5667 O O . LEU B 1 338 ? -14.938 -19.938 -2.539 1 98.81 338 LEU B O 1
ATOM 5671 N N . ALA B 1 339 ? -15.188 -19.922 -4.762 1 98.88 339 ALA B N 1
ATOM 5672 C CA . ALA B 1 339 ? -14.711 -18.562 -4.93 1 98.88 339 ALA B CA 1
ATOM 5673 C C . ALA B 1 339 ? -15.562 -17.578 -4.125 1 98.88 339 ALA B C 1
ATOM 5675 O O . ALA B 1 339 ? -15.023 -16.719 -3.428 1 98.88 339 ALA B O 1
ATOM 5676 N N . LEU B 1 340 ? -16.844 -17.75 -4.164 1 98.69 340 LEU B N 1
ATOM 5677 C CA . LEU B 1 340 ? -17.75 -16.875 -3.438 1 98.69 340 LEU B CA 1
ATOM 5678 C C . LEU B 1 340 ? -17.5 -16.969 -1.936 1 98.69 340 LEU B C 1
ATOM 5680 O O . LEU B 1 340 ? -17.531 -15.945 -1.239 1 98.69 340 LEU B O 1
ATOM 5684 N N . LYS B 1 341 ? -17.25 -18.156 -1.481 1 98.69 341 LYS B N 1
ATOM 5685 C CA . LYS B 1 341 ? -16.969 -18.328 -0.06 1 98.69 341 LYS B CA 1
ATOM 5686 C C . LYS B 1 341 ? -15.672 -17.641 0.333 1 98.69 341 LYS B C 1
ATOM 5688 O O . LYS B 1 341 ? -15.578 -17.047 1.412 1 98.69 341 LYS B O 1
ATOM 5693 N N . CYS B 1 342 ? -14.719 -17.688 -0.519 1 98.81 342 CYS B N 1
ATOM 5694 C CA . CYS B 1 342 ? -13.43 -17.062 -0.26 1 98.81 342 CYS B CA 1
ATOM 5695 C C . CYS B 1 342 ? -13.531 -15.547 -0.3 1 98.81 342 CYS B C 1
ATOM 5697 O O . CYS B 1 342 ? -12.719 -14.844 0.311 1 98.81 342 CYS B O 1
ATOM 5699 N N . LEU B 1 343 ? -14.531 -15.031 -0.964 1 98.44 343 LEU B N 1
ATOM 5700 C CA . LEU B 1 343 ? -14.602 -13.602 -1.275 1 98.44 343 LEU B CA 1
ATOM 5701 C C . LEU B 1 343 ? -15.562 -12.891 -0.332 1 98.44 343 LEU B C 1
ATOM 5703 O O . LEU B 1 343 ? -15.836 -11.703 -0.506 1 98.44 343 LEU B O 1
ATOM 5707 N N . VAL B 1 344 ? -16.031 -13.656 0.639 1 97.44 344 VAL B N 1
ATOM 5708 C CA . VAL B 1 344 ? -16.953 -13.016 1.574 1 97.44 344 VAL B CA 1
ATOM 5709 C C . VAL B 1 344 ? -16.234 -11.875 2.299 1 97.44 344 VAL B C 1
ATOM 5711 O O . VAL B 1 344 ? -15.062 -11.992 2.646 1 97.44 344 VAL B O 1
ATOM 5714 N N . PRO B 1 345 ? -16.906 -10.766 2.596 1 92.5 345 PRO B N 1
ATOM 5715 C CA . PRO B 1 345 ? -16.281 -9.586 3.193 1 92.5 345 PRO B CA 1
ATOM 5716 C C . PRO B 1 345 ? -15.727 -9.852 4.59 1 92.5 345 PRO B C 1
ATOM 5718 O O . PRO B 1 345 ? -14.641 -9.383 4.926 1 92.5 345 PRO B O 1
ATOM 5721 N N . GLU B 1 346 ? -16.406 -10.633 5.414 1 92.81 346 GLU B N 1
ATOM 5722 C CA . GLU B 1 346 ? -15.961 -10.938 6.766 1 92.81 346 GLU B CA 1
ATOM 5723 C C . GLU B 1 346 ? -14.938 -12.07 6.766 1 92.81 346 GLU B C 1
ATOM 5725 O O . GLU B 1 346 ? -15.273 -13.219 6.469 1 92.81 346 GLU B O 1
ATOM 5730 N N . PRO B 1 347 ? -13.742 -11.766 7.16 1 94.5 347 PRO B N 1
ATOM 5731 C CA . PRO B 1 347 ? -12.688 -12.773 7.078 1 94.5 347 PRO B CA 1
ATOM 5732 C C . PRO B 1 347 ? -13.016 -14.031 7.879 1 94.5 347 PRO B C 1
ATOM 5734 O O . PRO B 1 347 ? -12.664 -15.141 7.465 1 94.5 347 PRO B O 1
ATOM 5737 N N . LYS B 1 348 ? -13.68 -13.914 8.992 1 93.56 348 LYS B N 1
ATOM 5738 C CA . LYS B 1 348 ? -13.977 -15.055 9.844 1 93.56 348 LYS B CA 1
ATOM 5739 C C . LYS B 1 348 ? -14.875 -16.062 9.125 1 93.56 348 LYS B C 1
ATOM 5741 O O . LYS B 1 348 ? -14.914 -17.234 9.492 1 93.56 348 LYS B O 1
ATOM 5746 N N . ASN B 1 349 ? -15.594 -15.633 8.133 1 97.12 349 ASN B N 1
ATOM 5747 C CA . ASN B 1 349 ? -16.531 -16.484 7.406 1 97.12 349 ASN B CA 1
ATOM 5748 C C . ASN B 1 349 ? -15.875 -17.125 6.188 1 97.12 349 ASN B C 1
ATOM 5750 O O . ASN B 1 349 ? -16.5 -17.922 5.48 1 97.12 349 ASN B O 1
ATOM 5754 N N . ARG B 1 350 ? -14.656 -16.844 5.949 1 98.19 350 ARG B N 1
ATOM 5755 C CA . ARG B 1 350 ? -13.93 -17.469 4.855 1 98.19 350 ARG B CA 1
ATOM 5756 C C . ARG B 1 350 ? -13.352 -18.812 5.281 1 98.19 350 ARG B C 1
ATOM 5758 O O . ARG B 1 350 ? -13.008 -19.016 6.449 1 98.19 350 ARG B O 1
ATOM 5765 N N . PRO B 1 351 ? -13.289 -19.75 4.359 1 98.44 351 PRO B N 1
ATOM 5766 C CA . PRO B 1 351 ? -12.695 -21.047 4.703 1 98.44 351 PRO B CA 1
ATOM 5767 C C . PRO B 1 351 ? -11.188 -20.953 4.941 1 98.44 351 PRO B C 1
ATOM 5769 O O . PRO B 1 351 ? -10.547 -20 4.5 1 98.44 351 PRO B O 1
ATOM 5772 N N . SER B 1 352 ? -10.664 -21.891 5.684 1 97.31 352 SER B N 1
ATOM 5773 C CA . SER B 1 352 ? -9.219 -22.047 5.746 1 97.31 352 SER B CA 1
ATOM 5774 C C . SER B 1 352 ? -8.664 -22.609 4.445 1 97.31 352 SER B C 1
ATOM 5776 O O . SER B 1 352 ? -9.398 -23.219 3.668 1 97.31 352 SER B O 1
ATOM 5778 N N . MET B 1 353 ? -7.391 -22.406 4.234 1 97.94 353 MET B N 1
ATOM 5779 C CA . MET B 1 353 ? -6.809 -22.969 3.016 1 97.94 353 MET B CA 1
ATOM 5780 C C . MET B 1 353 ? -6.82 -24.484 3.053 1 97.94 353 MET B C 1
ATOM 5782 O O . MET B 1 353 ? -6.887 -25.141 2.008 1 97.94 353 MET B O 1
ATOM 5786 N N . LYS B 1 354 ? -6.812 -25.062 4.223 1 97.69 354 LYS B N 1
ATOM 5787 C CA . LYS B 1 354 ? -6.973 -26.5 4.336 1 97.69 354 LYS B CA 1
ATOM 5788 C C . LYS B 1 354 ? -8.312 -26.953 3.754 1 97.69 354 LYS B C 1
ATOM 5790 O O . LYS B 1 354 ? -8.359 -27.891 2.957 1 97.69 354 LYS B O 1
ATOM 5795 N N . GLU B 1 355 ? -9.336 -26.25 4.164 1 98.62 355 GLU B N 1
ATOM 5796 C CA . GLU B 1 355 ? -10.664 -26.547 3.641 1 98.62 355 GLU B CA 1
ATOM 5797 C C . GLU B 1 355 ? -10.727 -26.328 2.131 1 98.62 355 GLU B C 1
ATOM 5799 O O . GLU B 1 355 ? -11.375 -27.094 1.415 1 98.62 355 GLU B O 1
ATOM 5804 N N . VAL B 1 356 ? -10.07 -25.344 1.693 1 98.81 356 VAL B N 1
ATOM 5805 C CA . VAL B 1 356 ? -10.047 -25.031 0.269 1 98.81 356 VAL B CA 1
ATOM 5806 C C . VAL B 1 356 ? -9.383 -26.172 -0.501 1 98.81 356 VAL B C 1
ATOM 5808 O O . VAL B 1 356 ? -9.914 -26.641 -1.516 1 98.81 356 VAL B O 1
ATOM 5811 N N . VAL B 1 357 ? -8.242 -26.656 -0.038 1 98.75 357 VAL B N 1
ATOM 5812 C CA . VAL B 1 357 ? -7.523 -27.75 -0.684 1 98.75 357 VAL B CA 1
ATOM 5813 C C . VAL B 1 357 ? -8.414 -29 -0.749 1 98.75 357 VAL B C 1
ATOM 5815 O O . VAL B 1 357 ? -8.547 -29.625 -1.805 1 98.75 357 VAL B O 1
ATOM 5818 N N . GLU B 1 358 ? -9.039 -29.266 0.308 1 98.56 358 GLU B N 1
ATOM 5819 C CA . GLU B 1 358 ? -9.906 -30.438 0.377 1 98.56 358 GLU B CA 1
ATOM 5820 C C . GLU B 1 358 ? -11.055 -30.344 -0.614 1 98.56 358 GLU B C 1
ATOM 5822 O O . GLU B 1 358 ? -11.367 -31.312 -1.314 1 98.56 358 GLU B O 1
ATOM 5827 N N . THR B 1 359 ? -11.633 -29.219 -0.633 1 98.62 359 THR B N 1
ATOM 5828 C CA . THR B 1 359 ? -12.758 -28.984 -1.536 1 98.62 359 THR B CA 1
ATOM 5829 C C . THR B 1 359 ? -12.32 -29.125 -2.99 1 98.62 359 THR B C 1
ATOM 5831 O O . THR B 1 359 ? -12.992 -29.797 -3.785 1 98.62 359 THR B O 1
ATOM 5834 N N . LEU B 1 360 ? -11.234 -28.594 -3.326 1 98.62 360 LEU B N 1
ATOM 5835 C CA . LEU B 1 360 ? -10.742 -28.641 -4.699 1 98.62 360 LEU B CA 1
ATOM 5836 C C . LEU B 1 360 ? -10.383 -30.062 -5.094 1 98.62 360 LEU B C 1
ATOM 5838 O O . LEU B 1 360 ? -10.656 -30.5 -6.215 1 98.62 360 LEU B O 1
ATOM 5842 N N . GLU B 1 361 ? -9.781 -30.766 -4.199 1 98.06 361 GLU B N 1
ATOM 5843 C CA . GLU B 1 361 ? -9.438 -32.156 -4.465 1 98.06 361 GLU B CA 1
ATOM 5844 C C . GLU B 1 361 ? -10.688 -33 -4.66 1 98.06 361 GLU B C 1
ATOM 5846 O O . GLU B 1 361 ? -10.695 -33.938 -5.484 1 98.06 361 GLU B O 1
ATOM 5851 N N . GLN B 1 362 ? -11.68 -32.719 -3.934 1 97.31 362 GLN B N 1
ATOM 5852 C CA . GLN B 1 362 ? -12.945 -33.406 -4.094 1 97.31 362 GLN B CA 1
ATOM 5853 C C . GLN B 1 362 ? -13.555 -33.125 -5.469 1 97.31 362 GLN B C 1
ATOM 5855 O O . GLN B 1 362 ? -14.047 -34.062 -6.129 1 97.31 362 GLN B O 1
ATOM 5860 N N . ILE B 1 363 ? -13.516 -31.938 -5.848 1 97 363 ILE B N 1
ATOM 5861 C CA . ILE B 1 363 ? -14.039 -31.547 -7.156 1 97 363 ILE B CA 1
ATOM 5862 C C . ILE B 1 363 ? -13.281 -32.312 -8.25 1 97 363 ILE B C 1
ATOM 5864 O O . ILE B 1 363 ? -13.891 -32.812 -9.195 1 97 363 ILE B O 1
ATOM 5868 N N . LYS B 1 364 ? -11.969 -32.375 -8.117 1 95.19 364 LYS B N 1
ATOM 5869 C CA . LYS B 1 364 ? -11.141 -33.062 -9.102 1 95.19 364 LYS B CA 1
ATOM 5870 C C . LYS B 1 364 ? -11.484 -34.562 -9.164 1 95.19 364 LYS B C 1
ATOM 5872 O O . LYS B 1 364 ? -11.562 -35.125 -10.25 1 95.19 364 LYS B O 1
ATOM 5877 N N . SER B 1 365 ? -11.742 -35.188 -8.039 1 91.31 365 SER B N 1
ATOM 5878 C CA . SER B 1 365 ? -12.023 -36.594 -7.953 1 91.31 365 SER B CA 1
ATOM 5879 C C . SER B 1 365 ? -13.367 -36.938 -8.594 1 91.31 365 SER B C 1
ATOM 5881 O O . SER B 1 365 ? -13.508 -38 -9.227 1 91.31 365 SER B O 1
ATOM 5883 N N . ILE B 1 366 ? -14.312 -36.156 -8.445 1 84.5 366 ILE B N 1
ATOM 5884 C CA . ILE B 1 366 ? -15.648 -36.375 -8.984 1 84.5 366 ILE B CA 1
ATOM 5885 C C . ILE B 1 366 ? -15.602 -36.281 -10.508 1 84.5 366 ILE B C 1
ATOM 5887 O O . ILE B 1 366 ? -16.281 -37.062 -11.203 1 84.5 366 ILE B O 1
ATOM 5891 N N . ASN B 1 367 ? -14.828 -35.469 -11.008 1 77.56 367 ASN B N 1
ATOM 5892 C CA . ASN B 1 367 ? -14.727 -35.25 -12.453 1 77.56 367 ASN B CA 1
ATOM 5893 C C . ASN B 1 367 ? -13.961 -36.406 -13.125 1 77.56 367 ASN B C 1
ATOM 5895 O O . ASN B 1 367 ? -14.188 -36.688 -14.297 1 77.56 367 ASN B O 1
ATOM 5899 N N . GLU B 1 368 ? -13.008 -36.969 -12.453 1 71.75 368 GLU B N 1
ATOM 5900 C CA . GLU B 1 368 ? -12.211 -38.062 -13.016 1 71.75 368 GLU B CA 1
ATOM 5901 C C . GLU B 1 368 ? -12.961 -39.406 -12.945 1 71.75 368 GLU B C 1
ATOM 5903 O O . GLU B 1 368 ? -12.703 -40.312 -13.734 1 71.75 368 GLU B O 1
ATOM 5908 N N . ASN B 1 369 ? -13.758 -39.656 -11.977 1 61.28 369 ASN B N 1
ATOM 5909 C CA . ASN B 1 369 ? -14.531 -40.875 -11.852 1 61.28 369 ASN B CA 1
ATOM 5910 C C . ASN B 1 369 ? -16.031 -40.625 -12.008 1 61.28 369 ASN B C 1
ATOM 5912 O O . ASN B 1 369 ? -16.75 -40.5 -11.016 1 61.28 369 ASN B O 1
ATOM 5916 N N . PRO B 1 370 ? -16.344 -40.219 -13.234 1 50.72 370 PRO B N 1
ATOM 5917 C CA . PRO B 1 370 ? -17.797 -40.031 -13.305 1 50.72 370 PRO B CA 1
ATOM 5918 C C . PRO B 1 370 ? -18.562 -41.25 -12.844 1 50.72 370 PRO B C 1
ATOM 5920 O O . PRO B 1 370 ? -18.125 -42.375 -13.062 1 50.72 370 PRO B O 1
ATOM 5923 N N . LYS B 1 371 ? -19.188 -41.25 -11.734 1 46.69 371 LYS B N 1
ATOM 5924 C CA . LYS B 1 371 ? -19.984 -42.406 -11.344 1 46.69 371 LYS B CA 1
ATOM 5925 C C . LYS B 1 371 ? -20.531 -43.156 -12.562 1 46.69 371 LYS B C 1
ATOM 5927 O O . LYS B 1 371 ? -21.125 -42.531 -13.453 1 46.69 371 LYS B O 1
ATOM 5932 N N . GLU B 1 372 ? -19.891 -44.156 -12.984 1 44.31 372 GLU B N 1
ATOM 5933 C CA . GLU B 1 372 ? -20.594 -45.031 -13.906 1 44.31 372 GLU B CA 1
ATOM 5934 C C . GLU B 1 372 ? -22.078 -45.094 -13.602 1 44.31 372 GLU B C 1
ATOM 5936 O O . GLU B 1 372 ? -22.484 -45.188 -12.438 1 44.31 372 GLU B O 1
ATOM 5941 N N . PRO B 1 373 ? -22.859 -44.531 -14.453 1 41.81 373 PRO B N 1
ATOM 5942 C CA . PRO B 1 373 ? -24.281 -44.75 -14.188 1 41.81 373 PRO B CA 1
ATOM 5943 C C . PRO B 1 373 ? -24.594 -46.125 -13.625 1 41.81 373 PRO B C 1
ATOM 5945 O O . PRO B 1 373 ? -24.078 -47.125 -14.141 1 41.81 373 PRO B O 1
ATOM 5948 N N . ARG B 1 374 ? -24.688 -46.188 -12.32 1 40.66 374 ARG B N 1
ATOM 5949 C CA . ARG B 1 374 ? -25.203 -47.469 -11.805 1 40.66 374 ARG B CA 1
ATOM 5950 C C . ARG B 1 374 ? -26.281 -48.031 -12.711 1 40.66 374 ARG B C 1
ATOM 5952 O O . ARG B 1 374 ? -27.297 -47.375 -12.953 1 40.66 374 ARG B O 1
ATOM 5959 N N . ASN B 1 375 ? -25.922 -48.719 -13.758 1 36.53 375 ASN B N 1
ATOM 5960 C CA . ASN B 1 375 ? -26.906 -49.531 -14.438 1 36.53 375 ASN B CA 1
ATOM 5961 C C . ASN B 1 375 ? -27.891 -50.156 -13.453 1 36.53 375 ASN B C 1
ATOM 5963 O O . ASN B 1 375 ? -27.5 -50.969 -12.594 1 36.53 375 ASN B O 1
ATOM 5967 N N . ARG B 1 376 ? -28.844 -49.375 -12.992 1 35.34 376 ARG B N 1
ATOM 5968 C CA . ARG B 1 376 ? -29.953 -49.938 -12.227 1 35.34 376 ARG B CA 1
ATOM 5969 C C . ARG B 1 376 ? -30.422 -51.25 -12.859 1 35.34 376 ARG B C 1
ATOM 5971 O O . ARG B 1 376 ? -31.125 -51.219 -13.875 1 35.34 376 ARG B O 1
ATOM 5978 N N . SER B 1 377 ? -29.562 -52.219 -13.078 1 33.88 377 SER B N 1
ATOM 5979 C CA . SER B 1 377 ? -30.141 -53.5 -13.414 1 33.88 377 SER B CA 1
ATOM 5980 C C . SER B 1 377 ? -31.312 -53.844 -12.5 1 33.88 377 SER B C 1
ATOM 5982 O O . SER B 1 377 ? -31.156 -53.906 -11.281 1 33.88 377 SER B O 1
ATOM 5984 N N . ALA B 1 378 ? -32.5 -53.312 -12.82 1 27.25 378 ALA B N 1
ATOM 5985 C CA . ALA B 1 378 ? -33.781 -53.719 -12.289 1 27.25 378 ALA B CA 1
ATOM 5986 C C . ALA B 1 378 ? -33.875 -55.219 -12.094 1 27.25 378 ALA B C 1
ATOM 5988 O O . ALA B 1 378 ? -33.688 -56 -13.047 1 27.25 378 ALA B O 1
ATOM 5989 N N . ARG B 1 379 ? -33.625 -55.625 -10.969 1 34.06 379 ARG B N 1
ATOM 5990 C CA . ARG B 1 379 ? -33.938 -56.875 -10.305 1 34.06 379 ARG B CA 1
ATOM 5991 C C . ARG B 1 379 ? -35.406 -57.281 -10.586 1 34.06 379 ARG B C 1
ATOM 5993 O O . ARG B 1 379 ? -36.312 -56.875 -9.891 1 34.06 379 ARG B O 1
ATOM 6000 N N . ARG B 1 380 ? -36.062 -57.156 -11.805 1 26.73 380 ARG B N 1
ATOM 6001 C CA . ARG B 1 380 ? -37.375 -57.75 -11.938 1 26.73 380 ARG B CA 1
ATOM 6002 C C . ARG B 1 380 ? -37.312 -59.25 -11.656 1 26.73 380 ARG B C 1
ATOM 6004 O O . ARG B 1 380 ? -37.031 -60.031 -12.547 1 26.73 380 ARG B O 1
ATOM 6011 N N . HIS B 1 381 ? -36.594 -59.688 -10.703 1 25.36 381 HIS B N 1
ATOM 6012 C CA . HIS B 1 381 ? -36.719 -61.125 -10.477 1 25.36 381 HIS B CA 1
ATOM 6013 C C . HIS B 1 381 ? -38.188 -61.531 -10.25 1 25.36 381 HIS B C 1
ATOM 6015 O O . HIS B 1 381 ? -38.812 -61.094 -9.289 1 25.36 381 HIS B O 1
ATOM 6021 N N . GLY B 1 382 ? -39 -61.688 -11.336 1 25.75 382 GLY B N 1
ATOM 6022 C CA . GLY B 1 382 ? -40.25 -62.438 -11.422 1 25.75 382 GLY B CA 1
ATOM 6023 C C . GLY B 1 382 ? -40.219 -63.75 -10.648 1 25.75 382 GLY B C 1
ATOM 6024 O O . GLY B 1 382 ? -39.469 -64.625 -10.977 1 25.75 382 GLY B O 1
ATOM 6025 N N . LYS B 1 383 ? -40.312 -63.719 -9.258 1 23.27 383 LYS B N 1
ATOM 6026 C CA . LYS B 1 383 ? -40.469 -64.938 -8.445 1 23.27 383 LYS B CA 1
ATOM 6027 C C . LYS B 1 383 ? -41.656 -65.75 -8.938 1 23.27 383 LYS B C 1
ATOM 6029 O O . LYS B 1 383 ? -42.781 -65.375 -8.867 1 23.27 383 LYS B O 1
ATOM 6034 N N . GLN B 1 384 ? -41.5 -66.688 -9.953 1 22.78 384 GLN B N 1
ATOM 6035 C CA . GLN B 1 384 ? -42.375 -67.75 -10.383 1 22.78 384 GLN B CA 1
ATOM 6036 C C . GLN B 1 384 ? -42.656 -68.688 -9.234 1 22.78 384 GLN B C 1
ATOM 6038 O O . GLN B 1 384 ? -41.781 -69.5 -8.844 1 22.78 384 GLN B O 1
ATOM 6043 N N . SER B 1 385 ? -43.094 -68.25 -8.016 1 24.41 385 SER B N 1
ATOM 6044 C CA . SER B 1 385 ? -43.469 -69.312 -7.039 1 24.41 385 SER B CA 1
ATOM 6045 C C . SER B 1 385 ? -44.312 -70.375 -7.676 1 24.41 385 SER B C 1
ATOM 6047 O O . SER B 1 385 ? -45.094 -70.125 -8.586 1 24.41 385 SER B O 1
ATOM 6049 N N . LEU B 1 386 ? -44.094 -71.688 -7.117 1 20.86 386 LEU B N 1
ATOM 6050 C CA . LEU B 1 386 ? -44.219 -73.125 -7.379 1 20.86 386 LEU B CA 1
ATOM 6051 C C . LEU B 1 386 ? -45.688 -73.562 -7.41 1 20.86 386 LEU B C 1
ATOM 6053 O O . LEU B 1 386 ? -46.531 -73 -6.68 1 20.86 386 LEU B O 1
ATOM 6057 N N . ARG B 1 387 ? -45.938 -74.625 -8.133 1 20.95 387 ARG B N 1
ATOM 6058 C CA . ARG B 1 387 ? -46.938 -75.375 -8.867 1 20.95 387 ARG B CA 1
ATOM 6059 C C . ARG B 1 387 ? -47.719 -76.312 -7.938 1 20.95 387 ARG B C 1
ATOM 6061 O O . ARG B 1 387 ? -48.656 -77 -8.359 1 20.95 387 ARG B O 1
ATOM 6068 N N . HIS B 1 388 ? -47.188 -76.625 -6.59 1 22.2 388 HIS B N 1
ATOM 6069 C CA . HIS B 1 388 ? -47.594 -78 -6.383 1 22.2 388 HIS B CA 1
ATOM 6070 C C . HIS B 1 388 ? -49.094 -78.188 -6.27 1 22.2 388 HIS B C 1
ATOM 6072 O O . HIS B 1 388 ? -49.75 -77.438 -5.52 1 22.2 388 HIS B O 1
ATOM 6078 N N . ARG B 1 389 ? -49.625 -79.062 -7.012 1 20.12 389 ARG B N 1
ATOM 6079 C CA . ARG B 1 389 ? -50.906 -79.562 -7.449 1 20.12 389 ARG B CA 1
ATOM 6080 C C . ARG B 1 389 ? -51.531 -80.5 -6.426 1 20.12 389 ARG B C 1
ATOM 6082 O O . ARG B 1 389 ? -52.531 -81.125 -6.691 1 20.12 389 ARG B O 1
ATOM 6089 N N . SER B 1 390 ? -51 -80.625 -5.031 1 22.86 390 SER B N 1
ATOM 6090 C CA . SER B 1 390 ? -51.438 -81.938 -4.641 1 22.86 390 SER B CA 1
ATOM 6091 C C . SER B 1 390 ? -52.969 -82.062 -4.762 1 22.86 390 SER B C 1
ATOM 6093 O O . SER B 1 390 ? -53.688 -81.062 -4.699 1 22.86 390 SER B O 1
ATOM 6095 N N . PRO B 1 391 ? -53.375 -83.438 -4.73 1 22.41 391 PRO B N 1
ATOM 6096 C CA . PRO B 1 391 ? -54.562 -84.188 -5.18 1 22.41 391 PRO B CA 1
ATOM 6097 C C . PRO B 1 391 ? -55.656 -84.25 -4.137 1 22.41 391 PRO B C 1
ATOM 6099 O O . PRO B 1 391 ? -55.406 -84.5 -2.967 1 22.41 391 PRO B O 1
ATOM 6102 N N . LEU B 1 392 ? -56.531 -83.312 -3.973 1 21.38 392 LEU B N 1
ATOM 6103 C CA . LEU B 1 392 ? -57.75 -83.375 -3.197 1 21.38 392 LEU B CA 1
ATOM 6104 C C . LEU B 1 392 ? -58.438 -84.75 -3.348 1 21.38 392 LEU B C 1
ATOM 6106 O O . LEU B 1 392 ? -58.75 -85.188 -4.465 1 21.38 392 LEU B O 1
ATOM 6110 N N . ALA B 1 393 ? -58.156 -85.625 -2.365 1 22.09 393 ALA B N 1
ATOM 6111 C CA . ALA B 1 393 ? -58.844 -86.812 -1.952 1 22.09 393 ALA B CA 1
ATOM 6112 C C . ALA B 1 393 ? -60.344 -86.688 -2.084 1 22.09 393 ALA B C 1
ATOM 6114 O O . ALA B 1 393 ? -60.875 -85.562 -1.929 1 22.09 393 ALA B O 1
ATOM 6115 N N . PRO B 1 394 ? -60.938 -87.812 -2.082 1 21.47 394 PRO B N 1
ATOM 6116 C CA . PRO B 1 394 ? -62.312 -88.188 -2.428 1 21.47 394 PRO B CA 1
ATOM 6117 C C . PRO B 1 394 ? -63.344 -87.812 -1.356 1 21.47 394 PRO B C 1
ATOM 6119 O O . PRO B 1 394 ? -64.375 -87.25 -1.673 1 21.47 394 PRO B O 1
ATOM 6122 N N . LYS B 1 395 ? -63.688 -88.5 0.298 1 18.81 395 LYS B N 1
ATOM 6123 C CA . LYS B 1 395 ? -64.5 -89.625 0.558 1 18.81 395 LYS B CA 1
ATOM 6124 C C . LYS B 1 395 ? -65.75 -89.25 1.398 1 18.81 395 LYS B C 1
ATOM 6126 O O . LYS B 1 395 ? -66.562 -90.125 1.677 1 18.81 395 LYS B O 1
ATOM 6131 N N . HIS B 1 396 ? -66 -89.25 2.678 1 20.38 396 HIS B N 1
ATOM 6132 C CA . HIS B 1 396 ? -67.375 -89.688 2.68 1 20.38 396 HIS B CA 1
ATOM 6133 C C . HIS B 1 396 ? -68.25 -88.75 1.803 1 20.38 396 HIS B C 1
ATOM 6135 O O . HIS B 1 396 ? -67.75 -87.938 1.043 1 20.38 396 HIS B O 1
ATOM 6141 N N . GLY B 1 397 ? -69.625 -88.25 2.402 1 16.73 397 GLY B N 1
ATOM 6142 C CA . GLY B 1 397 ? -71 -87.688 2.416 1 16.73 397 GLY B CA 1
ATOM 6143 C C . GLY B 1 397 ? -71 -86.25 2.1 1 16.73 397 GLY B C 1
ATOM 6144 O O . GLY B 1 397 ? -70 -85.625 1.738 1 16.73 397 GLY B O 1
ATOM 6145 N N . VAL B 1 398 ? -72 -85.188 2.801 1 19.8 398 VAL B N 1
ATOM 6146 C CA . VAL B 1 398 ? -73.438 -85.5 2.896 1 19.8 398 VAL B CA 1
ATOM 6147 C C . VAL B 1 398 ? -74.125 -85.312 1.541 1 19.8 398 VAL B C 1
ATOM 6149 O O . VAL B 1 398 ? -73.562 -84.562 0.695 1 19.8 398 VAL B O 1
ATOM 6152 N N . ARG B 1 399 ? -75.312 -85.125 1.683 1 15.97 399 ARG B N 1
ATOM 6153 C CA . ARG B 1 399 ? -76.75 -85.062 2.119 1 15.97 399 ARG B CA 1
ATOM 6154 C C . ARG B 1 399 ? -77.438 -83.812 1.532 1 15.97 399 ARG B C 1
ATOM 6156 O O . ARG B 1 399 ? -76.812 -82.75 1.47 1 15.97 399 ARG B O 1
#

Solvent-accessible surface area (backbone atoms only — not comparable to full-atom values): 45950 Å² total; per-residue (Å²): 133,86,82,89,88,75,90,74,85,79,85,89,86,86,77,83,77,85,88,80,87,84,80,77,79,86,73,85,72,84,70,83,71,78,74,78,79,66,84,65,78,75,76,75,72,78,72,64,78,71,74,74,69,72,72,80,75,54,69,46,75,56,57,81,62,42,79,46,53,65,67,58,52,32,58,27,24,62,64,68,37,78,90,32,54,75,46,77,57,100,49,29,39,26,26,43,28,39,45,77,73,74,78,78,73,69,88,81,71,47,50,65,28,29,35,36,40,36,34,61,88,41,25,55,27,50,27,23,46,52,37,30,51,59,48,42,39,69,50,42,44,95,18,38,56,52,57,52,26,37,24,80,52,94,73,44,44,34,40,31,27,62,55,46,74,60,39,28,47,34,47,42,51,62,53,84,58,93,82,51,65,68,62,49,51,70,56,47,51,48,25,53,44,30,40,33,48,30,53,27,49,38,53,66,38,94,57,23,40,30,52,57,60,52,45,45,74,30,29,30,16,30,87,83,48,49,19,18,44,48,81,43,40,66,40,41,73,42,47,71,86,94,42,59,43,77,37,60,65,40,72,32,38,46,58,32,56,30,67,52,29,57,57,64,17,44,41,39,66,44,36,42,35,24,8,50,16,48,42,46,50,25,70,50,30,40,48,62,50,56,37,84,86,41,58,91,73,44,25,43,32,65,74,47,43,49,72,27,44,80,30,71,76,48,32,66,75,52,43,25,70,79,39,68,79,57,60,60,65,69,52,53,40,52,50,32,47,51,22,52,40,24,53,43,78,54,52,87,73,29,63,52,46,63,55,49,35,52,51,48,52,49,47,54,52,50,69,73,52,60,74,68,74,75,77,75,74,79,77,73,73,77,77,78,76,85,76,86,74,83,84,90,77,90,80,76,93,84,133,122,81,86,80,84,88,87,73,84,88,81,88,83,88,71,87,79,92,85,83,88,83,86,88,80,88,76,89,76,84,74,83,85,84,91,82,90,69,86,68,82,74,78,74,74,79,69,66,78,71,75,73,67,72,72,79,75,53,70,48,75,56,57,81,62,41,81,47,53,65,68,57,51,30,58,26,23,63,65,68,36,79,90,32,55,74,45,77,57,98,48,30,39,29,27,43,26,40,44,76,72,74,79,78,73,70,88,81,87,48,48,65,27,29,37,36,39,34,35,62,87,40,24,54,26,50,28,24,46,52,36,29,50,59,48,43,40,68,49,41,44,93,19,39,57,52,56,50,26,37,26,81,52,94,74,44,44,36,40,31,27,60,54,46,76,60,40,28,48,35,47,42,51,62,52,84,57,92,83,50,67,67,62,50,51,70,55,49,51,48,26,52,43,31,39,32,47,30,52,26,49,38,54,66,39,93,58,24,41,29,52,60,60,53,46,45,70,30,29,30,16,32,86,82,50,49,18,18,42,47,81,43,40,65,40,39,74,42,47,71,85,95,41,59,42,78,38,59,66,40,72,30,39,45,57,31,58,28,67,52,28,57,59,63,18,44,41,40,67,45,36,42,35,24,8,49,16,45,42,46,50,26,70,50,30,41,46,61,49,55,35,85,86,41,58,90,74,44,25,44,31,65,75,48,43,49,73,26,44,78,30,70,74,50,31,66,74,52,44,24,70,77,40,68,80,57,60,62,65,68,52,53,40,52,51,32,46,52,22,52,40,22,54,44,76,54,53,87,72,30,63,52,47,62,54,49,35,52,51,48,51,49,48,53,51,49,69,73,49,58,73,66,73,73,74,75,72,74,79,74,74,79,79,78,79,84,76,86,68,82,78,83,77,88,70,92,84,93,131